Protein AF-A0A921T4Y9-F1 (afdb_monomer)

pLDDT: mean 83.62, std 7.25, range [37.38, 94.38]

Structure (mmCIF, N/CA/C/O backbone):
data_AF-A0A921T4Y9-F1
#
_entry.id   AF-A0A921T4Y9-F1
#
loop_
_atom_site.group_PDB
_atom_site.id
_atom_site.type_symbol
_atom_site.label_atom_id
_atom_site.label_alt_id
_atom_site.label_comp_id
_atom_site.label_asym_id
_atom_site.label_entity_id
_atom_site.label_seq_id
_atom_site.pdbx_PDB_ins_code
_atom_site.Cartn_x
_atom_site.Cartn_y
_atom_site.Cartn_z
_atom_site.occupancy
_atom_site.B_iso_or_equiv
_atom_site.auth_seq_id
_atom_site.auth_comp_id
_atom_site.auth_asym_id
_atom_site.auth_atom_id
_atom_site.pdbx_PDB_model_num
ATOM 1 N N . THR A 1 1 ? 103.748 27.413 -26.934 1.00 37.38 1 THR A N 1
ATOM 2 C CA . THR A 1 1 ? 105.148 27.188 -27.364 1.00 37.38 1 THR A CA 1
ATOM 3 C C . THR A 1 1 ? 105.313 27.757 -28.757 1.00 37.38 1 THR A C 1
ATOM 5 O O . THR A 1 1 ? 104.681 27.280 -29.688 1.00 37.38 1 THR A O 1
ATOM 8 N N . GLN A 1 2 ? 106.050 28.863 -28.865 1.00 42.03 2 GLN A N 1
ATOM 9 C CA . GLN A 1 2 ? 106.231 29.633 -30.097 1.00 42.03 2 GLN A CA 1
ATOM 10 C C . GLN A 1 2 ? 107.057 28.828 -31.108 1.00 42.03 2 GLN A C 1
ATOM 12 O O . GLN A 1 2 ? 108.259 28.661 -30.928 1.00 42.03 2 GLN A O 1
ATOM 17 N N . ALA A 1 3 ? 106.424 28.347 -32.178 1.00 48.09 3 ALA A N 1
ATOM 18 C CA . ALA A 1 3 ? 107.144 28.075 -33.412 1.00 48.09 3 ALA A CA 1
ATOM 19 C C . ALA A 1 3 ? 107.492 29.447 -34.002 1.00 48.09 3 ALA A C 1
ATOM 21 O O . ALA A 1 3 ? 106.635 30.115 -34.577 1.00 48.09 3 ALA A O 1
ATOM 22 N N . THR A 1 4 ? 108.711 29.921 -33.754 1.00 61.19 4 THR A N 1
ATOM 23 C CA . THR A 1 4 ? 109.244 31.125 -34.395 1.00 61.19 4 THR A CA 1
ATOM 24 C C . THR A 1 4 ? 109.159 30.922 -35.899 1.00 61.19 4 THR A C 1
ATOM 26 O O . THR A 1 4 ? 109.806 30.017 -36.432 1.00 61.19 4 THR A O 1
ATOM 29 N N . MET A 1 5 ? 108.312 31.709 -36.564 1.00 66.50 5 MET A N 1
ATOM 30 C CA . MET A 1 5 ? 108.231 31.672 -38.017 1.00 66.50 5 MET A CA 1
ATOM 31 C C . MET A 1 5 ? 109.591 32.035 -38.614 1.00 66.50 5 MET A C 1
ATOM 33 O O . MET A 1 5 ? 110.355 32.805 -38.029 1.00 66.50 5 MET A O 1
ATOM 37 N N . SER A 1 6 ? 109.909 31.417 -39.747 1.00 69.50 6 SER A N 1
ATOM 38 C CA . SER A 1 6 ? 111.203 31.550 -40.408 1.00 69.50 6 SER A CA 1
ATOM 39 C C . SER A 1 6 ? 111.480 33.006 -40.788 1.00 69.50 6 SER A C 1
ATOM 41 O O . SER A 1 6 ? 110.565 33.739 -41.151 1.00 69.50 6 SER A O 1
ATOM 43 N N . THR A 1 7 ? 112.744 33.432 -40.750 1.00 67.94 7 THR A N 1
ATOM 44 C CA . THR A 1 7 ? 113.167 34.739 -41.286 1.00 67.94 7 THR A CA 1
ATOM 45 C C . THR A 1 7 ? 113.429 34.701 -42.795 1.00 67.94 7 THR A C 1
ATOM 47 O O . THR A 1 7 ? 113.683 35.742 -43.392 1.00 67.94 7 THR A O 1
ATOM 50 N N . ASP A 1 8 ? 113.394 33.515 -43.416 1.00 76.44 8 ASP A N 1
ATOM 51 C CA . ASP A 1 8 ? 113.460 33.349 -44.872 1.00 76.44 8 ASP A CA 1
ATOM 52 C C . ASP A 1 8 ? 112.115 33.757 -45.507 1.00 76.44 8 ASP A C 1
ATOM 54 O O . ASP A 1 8 ? 111.099 33.131 -45.182 1.00 76.44 8 ASP A O 1
ATOM 58 N N . PRO A 1 9 ? 112.081 34.748 -46.424 1.00 72.94 9 PRO A N 1
ATOM 59 C CA . PRO A 1 9 ? 110.849 35.244 -47.036 1.00 72.94 9 PRO A CA 1
ATOM 60 C C . PRO A 1 9 ? 109.980 34.165 -47.693 1.00 72.94 9 PRO A C 1
ATOM 62 O O . PRO A 1 9 ? 108.755 34.220 -47.580 1.00 72.94 9 PRO A O 1
ATOM 65 N N . LEU A 1 10 ? 110.579 33.164 -48.351 1.00 74.38 10 LEU A N 1
ATOM 66 C CA . LEU A 1 10 ? 109.823 32.145 -49.089 1.00 74.38 10 LEU A CA 1
ATOM 67 C C . LEU A 1 10 ? 109.179 31.129 -48.136 1.00 74.38 10 LEU A C 1
ATOM 69 O O . LEU A 1 10 ? 108.018 30.746 -48.297 1.00 74.38 10 LEU A O 1
ATOM 73 N N . VAL A 1 11 ? 109.926 30.727 -47.104 1.00 77.56 11 VAL A N 1
ATOM 74 C CA . VAL A 1 11 ? 109.445 29.809 -46.061 1.00 77.56 11 VAL A CA 1
ATOM 75 C C . VAL A 1 11 ? 108.420 30.505 -45.165 1.00 77.56 11 VAL A C 1
ATOM 77 O O . VAL A 1 11 ? 107.400 29.907 -44.822 1.00 77.56 11 VAL A O 1
ATOM 80 N N . LEU A 1 12 ? 108.643 31.782 -44.840 1.00 78.94 12 LEU A N 1
ATOM 81 C CA . LEU A 1 12 ? 107.712 32.616 -44.084 1.00 78.94 12 LEU A CA 1
ATOM 82 C C . LEU A 1 12 ? 106.385 32.785 -44.829 1.00 78.94 12 LEU A C 1
ATOM 84 O O . LEU A 1 12 ? 105.329 32.623 -44.218 1.00 78.94 12 LEU A O 1
ATOM 88 N N . LYS A 1 13 ? 106.420 33.024 -46.150 1.00 81.50 13 LYS A N 1
ATOM 89 C CA . LYS A 1 13 ? 105.217 33.081 -46.996 1.00 81.50 13 LYS A CA 1
ATOM 90 C C . LYS A 1 13 ? 104.385 31.801 -46.856 1.00 81.50 13 LYS A C 1
ATOM 92 O O . LYS A 1 13 ? 103.186 31.873 -46.594 1.00 81.50 13 LYS A O 1
ATOM 97 N N . GLN A 1 14 ? 105.015 30.630 -46.961 1.00 79.94 14 GLN A N 1
ATOM 98 C CA . GLN A 1 14 ? 104.322 29.340 -46.869 1.00 79.94 14 GLN A CA 1
ATOM 99 C C . GLN A 1 14 ? 103.793 29.036 -45.456 1.00 79.94 14 GLN A C 1
ATOM 101 O O . GLN A 1 14 ? 102.696 28.489 -45.300 1.00 79.94 14 GLN A O 1
ATOM 106 N N . GLN A 1 15 ? 104.542 29.411 -44.417 1.00 81.75 15 GLN A N 1
ATOM 107 C CA . GLN A 1 15 ? 104.103 29.285 -43.025 1.00 81.75 15 GLN A CA 1
ATOM 108 C C . GLN A 1 15 ? 102.906 30.196 -42.725 1.00 81.75 15 GLN A C 1
ATOM 110 O O . GLN A 1 15 ? 101.972 29.760 -42.052 1.00 81.75 15 GLN A O 1
ATOM 115 N N . LEU A 1 16 ? 102.886 31.413 -43.279 1.00 81.31 16 LEU A N 1
ATOM 116 C CA . LEU A 1 16 ? 101.757 32.335 -43.171 1.00 81.31 16 LEU A CA 1
ATOM 117 C C . LEU A 1 16 ? 100.520 31.805 -43.911 1.00 81.31 16 LEU A C 1
ATOM 119 O O . LEU A 1 16 ? 99.431 31.826 -43.346 1.00 81.31 16 LEU A O 1
ATOM 123 N N . ILE A 1 17 ? 100.684 31.269 -45.130 1.00 83.56 17 ILE A N 1
ATOM 124 C CA . ILE A 1 17 ? 99.601 30.599 -45.875 1.00 83.56 17 ILE A CA 1
ATOM 125 C C . ILE A 1 17 ? 99.000 29.475 -45.025 1.00 83.56 17 ILE A C 1
ATOM 127 O O . ILE A 1 17 ? 97.787 29.404 -44.870 1.00 83.56 17 ILE A O 1
ATOM 131 N N . THR A 1 18 ? 99.843 28.638 -44.417 1.00 84.12 18 THR A N 1
ATOM 132 C CA . THR A 1 18 ? 99.394 27.510 -43.583 1.00 84.12 18 THR A CA 1
ATOM 133 C C . THR A 1 18 ? 98.674 27.983 -42.317 1.00 84.12 18 THR A C 1
ATOM 135 O O . THR A 1 18 ? 97.623 27.444 -41.970 1.00 84.12 18 THR A O 1
ATOM 138 N N . LEU A 1 19 ? 99.204 29.013 -41.645 1.00 83.56 19 LEU A N 1
ATOM 139 C CA . LEU A 1 19 ? 98.582 29.619 -40.466 1.00 83.56 19 LEU A CA 1
ATOM 140 C C . LEU A 1 19 ? 97.202 30.184 -40.811 1.00 83.56 19 LEU A C 1
ATOM 142 O O . LEU A 1 19 ? 96.229 29.838 -40.151 1.00 83.56 19 LEU A O 1
ATOM 146 N N . VAL A 1 20 ? 97.111 31.006 -41.860 1.00 84.56 20 VAL A N 1
ATOM 147 C CA . VAL A 1 20 ? 95.857 31.633 -42.298 1.00 84.56 20 VAL A CA 1
ATOM 148 C C . VAL A 1 20 ? 94.861 30.580 -42.781 1.00 84.56 20 VAL A C 1
ATOM 150 O O . VAL A 1 20 ? 93.696 30.646 -42.399 1.00 84.56 20 VAL A O 1
ATOM 153 N N . HIS A 1 21 ? 95.292 29.573 -43.546 1.00 86.75 21 HIS A N 1
ATOM 154 C CA . HIS A 1 21 ? 94.444 28.461 -43.986 1.00 86.75 21 HIS A CA 1
ATOM 155 C C . HIS A 1 21 ? 93.819 27.710 -42.797 1.00 86.75 21 HIS A C 1
ATOM 157 O O . HIS A 1 21 ? 92.619 27.437 -42.814 1.00 86.75 21 HIS A O 1
ATOM 163 N N . GLY A 1 22 ? 94.599 27.454 -41.741 1.00 84.75 22 GLY A N 1
ATOM 164 C CA . GLY A 1 22 ? 94.156 26.750 -40.534 1.00 84.75 22 GLY A CA 1
ATOM 165 C C . GLY A 1 22 ? 93.279 27.560 -39.570 1.00 84.75 22 GLY A C 1
ATOM 166 O O . GLY A 1 22 ? 92.729 26.977 -38.635 1.00 84.75 22 GLY A O 1
ATOM 167 N N . LEU A 1 23 ? 93.126 28.875 -39.767 1.00 88.56 23 LEU A N 1
ATOM 168 C CA . LEU A 1 23 ? 92.219 29.680 -38.946 1.00 88.56 23 LEU A CA 1
ATOM 169 C C . LEU A 1 23 ? 90.751 29.327 -39.227 1.00 88.56 23 LEU A C 1
ATOM 171 O O . LEU A 1 23 ? 90.314 29.296 -40.379 1.00 88.56 23 LEU A O 1
ATOM 175 N N . THR A 1 24 ? 89.997 29.124 -38.148 1.00 89.19 24 THR A N 1
ATOM 176 C CA . THR A 1 24 ? 88.556 28.828 -38.128 1.00 89.19 24 THR A CA 1
ATOM 177 C C . THR A 1 24 ? 87.857 29.733 -37.121 1.00 89.19 24 THR A C 1
ATOM 179 O O . THR A 1 24 ? 88.506 30.339 -36.266 1.00 89.19 24 THR A O 1
ATOM 182 N N . GLU A 1 25 ? 86.529 29.811 -37.166 1.00 89.06 25 GLU A N 1
ATOM 183 C CA . GLU A 1 25 ? 85.727 30.645 -36.260 1.00 89.06 25 GLU A CA 1
ATOM 184 C C . GLU A 1 25 ? 85.871 30.258 -34.786 1.00 89.06 25 GLU A C 1
ATOM 186 O O . GLU A 1 25 ? 85.435 31.017 -33.922 1.00 89.06 25 GLU A O 1
ATOM 191 N N . LEU A 1 26 ? 86.489 29.106 -34.491 1.00 87.88 26 LEU A N 1
ATOM 192 C CA . LEU A 1 26 ? 86.804 28.607 -33.151 1.00 87.88 26 LEU A CA 1
ATOM 193 C C . LEU A 1 26 ? 88.276 28.783 -32.749 1.00 87.88 26 LEU A C 1
ATOM 195 O O . LEU A 1 26 ? 88.627 28.496 -31.602 1.00 87.88 26 LEU A O 1
ATOM 199 N N . SER A 1 27 ? 89.127 29.315 -33.630 1.00 88.00 27 SER A N 1
ATOM 200 C CA . SER A 1 27 ? 90.552 29.512 -33.351 1.00 88.00 27 SER A CA 1
ATOM 201 C C . SER A 1 27 ? 90.791 30.342 -32.074 1.00 88.00 27 SER A C 1
ATOM 203 O O . SER A 1 27 ? 90.010 31.253 -31.771 1.00 88.00 27 SER A O 1
ATOM 205 N N . PRO A 1 28 ? 91.848 30.030 -31.297 1.00 87.00 28 PRO A N 1
ATOM 206 C CA . PRO A 1 28 ? 92.189 30.750 -30.072 1.00 87.00 28 PRO A CA 1
ATOM 207 C C . PRO A 1 28 ? 92.791 32.129 -30.374 1.00 87.00 28 PRO A C 1
ATOM 209 O O . PRO A 1 28 ? 93.458 32.320 -31.396 1.00 87.00 28 PRO A O 1
ATOM 212 N N . ARG A 1 29 ? 92.628 33.080 -29.439 1.00 87.25 29 ARG A N 1
ATOM 213 C CA . ARG A 1 29 ? 93.084 34.479 -29.581 1.00 87.25 29 ARG A CA 1
ATOM 214 C C . ARG A 1 29 ? 94.548 34.603 -29.981 1.00 87.25 29 ARG A C 1
ATOM 216 O O . ARG A 1 29 ? 94.907 35.498 -30.741 1.00 87.25 29 ARG A O 1
ATOM 223 N N . GLU A 1 30 ? 95.382 33.707 -29.473 1.00 85.75 30 GLU A N 1
ATOM 224 C CA . GLU A 1 30 ? 96.824 33.679 -29.707 1.00 85.75 30 GLU A CA 1
ATOM 225 C C . GLU A 1 30 ? 97.159 33.478 -31.191 1.00 85.75 30 GLU A C 1
ATOM 227 O O . GLU A 1 30 ? 97.991 34.203 -31.730 1.00 85.75 30 GLU A O 1
ATOM 232 N N . GLN A 1 31 ? 96.473 32.556 -31.880 1.00 85.12 31 GLN A N 1
ATOM 233 C CA . GLN A 1 31 ? 96.689 32.293 -33.310 1.00 85.12 31 GLN A CA 1
ATOM 234 C C . GLN A 1 31 ? 96.159 33.431 -34.188 1.00 85.12 31 GLN A C 1
ATOM 236 O O . GLN A 1 31 ? 96.791 33.789 -35.179 1.00 85.12 31 GLN A O 1
ATOM 241 N N . ILE A 1 32 ? 95.033 34.032 -33.794 1.00 87.25 32 ILE A N 1
ATOM 242 C CA . ILE A 1 32 ? 94.419 35.170 -34.492 1.00 87.25 32 ILE A CA 1
ATOM 243 C C . ILE A 1 32 ? 95.323 36.399 -34.382 1.00 87.25 32 ILE A C 1
ATOM 245 O O . ILE A 1 32 ? 95.659 37.017 -35.387 1.00 87.25 32 ILE A O 1
ATOM 249 N N . THR A 1 33 ? 95.785 36.711 -33.169 1.00 83.88 33 THR A N 1
ATOM 250 C CA . THR A 1 33 ? 96.667 37.858 -32.906 1.00 83.88 33 THR A CA 1
ATOM 251 C C . THR A 1 33 ? 98.018 37.677 -33.593 1.00 83.88 33 THR A C 1
ATOM 253 O O . THR A 1 33 ? 98.568 38.644 -34.112 1.00 83.88 33 THR A O 1
ATOM 256 N N . LEU A 1 34 ? 98.535 36.443 -33.645 1.00 83.25 34 LEU A N 1
ATOM 257 C CA . LEU A 1 34 ? 99.741 36.120 -34.403 1.00 83.25 34 LEU A CA 1
ATOM 258 C C . LEU A 1 34 ? 99.541 36.364 -35.906 1.00 83.25 34 LEU A C 1
ATOM 260 O O . LEU A 1 34 ? 100.365 37.023 -36.526 1.00 83.25 34 LEU A O 1
ATOM 264 N N . ALA A 1 35 ? 98.443 35.890 -36.498 1.00 80.44 35 ALA A N 1
ATOM 265 C CA . ALA A 1 35 ? 98.163 36.142 -37.912 1.00 80.44 35 ALA A CA 1
ATOM 266 C C . ALA A 1 35 ? 97.967 37.642 -38.201 1.00 80.44 35 ALA A C 1
ATOM 268 O O . ALA A 1 35 ? 98.450 38.158 -39.207 1.00 80.44 35 ALA A O 1
ATOM 269 N N . GLN A 1 36 ? 97.315 38.366 -37.290 1.00 82.62 36 GLN A N 1
ATOM 270 C CA . GLN A 1 36 ? 97.034 39.790 -37.437 1.00 82.62 36 GLN A CA 1
ATOM 271 C C . GLN A 1 36 ? 98.273 40.670 -37.247 1.00 82.62 36 GLN A C 1
ATOM 273 O O . GLN A 1 36 ? 98.422 41.668 -37.955 1.00 82.62 36 GLN A O 1
ATOM 278 N N . SER A 1 37 ? 99.202 40.299 -36.361 1.00 81.25 37 SER A N 1
ATOM 279 C CA . SER A 1 37 ? 100.464 41.025 -36.203 1.00 81.25 37 SER A CA 1
ATOM 280 C C . SER A 1 37 ? 101.315 40.944 -37.471 1.00 81.25 37 SER A C 1
ATOM 282 O O . SER A 1 37 ? 101.847 41.966 -37.889 1.00 81.25 37 SER A O 1
ATOM 284 N N . TYR A 1 38 ? 101.356 39.798 -38.160 1.00 75.69 38 TYR A N 1
ATOM 285 C CA . TYR A 1 38 ? 102.043 39.678 -39.453 1.00 75.69 38 TYR A CA 1
ATOM 286 C C . TYR A 1 38 ? 101.343 40.423 -40.596 1.00 75.69 38 TYR A C 1
ATOM 288 O O . TYR A 1 38 ? 102.013 40.858 -41.527 1.00 75.69 38 TYR A O 1
ATOM 296 N N . ILE A 1 39 ? 100.025 40.627 -40.511 1.00 74.12 39 ILE A N 1
ATOM 297 C CA . ILE A 1 39 ? 99.275 41.462 -41.462 1.00 74.12 39 ILE A CA 1
ATOM 298 C C . ILE A 1 39 ? 99.507 42.962 -41.231 1.00 74.12 39 ILE A C 1
ATOM 300 O O . ILE A 1 39 ? 99.452 43.739 -42.183 1.00 74.12 39 ILE A O 1
ATOM 304 N N . THR A 1 40 ? 99.755 43.369 -39.983 1.00 67.25 40 THR A N 1
ATOM 305 C CA . THR A 1 40 ? 99.823 44.786 -39.582 1.00 67.25 40 THR A CA 1
ATOM 306 C C . THR A 1 40 ? 101.259 45.315 -39.482 1.00 67.25 40 THR A C 1
ATOM 308 O O . THR A 1 40 ? 101.482 46.496 -39.725 1.00 67.25 40 THR A O 1
ATOM 311 N N . ALA A 1 41 ? 102.233 44.472 -39.118 1.00 60.09 41 ALA A N 1
ATOM 312 C CA . ALA A 1 41 ? 103.605 44.888 -38.806 1.00 60.09 41 ALA A CA 1
ATOM 313 C C . ALA A 1 41 ? 104.618 44.716 -39.953 1.00 60.09 41 ALA A C 1
ATOM 315 O O . ALA A 1 41 ? 105.689 45.307 -39.875 1.00 60.09 41 ALA A O 1
ATOM 316 N N . ASN A 1 42 ? 104.311 43.951 -41.006 1.00 56.22 42 ASN A N 1
ATOM 317 C CA . ASN A 1 42 ? 105.223 43.720 -42.130 1.00 56.22 42 ASN A CA 1
ATOM 318 C C . ASN A 1 42 ? 104.532 44.028 -43.455 1.00 56.22 42 ASN A C 1
ATOM 320 O O . ASN A 1 42 ? 103.401 43.605 -43.683 1.00 56.22 42 ASN A O 1
ATOM 324 N N . GLU A 1 43 ? 105.237 44.730 -44.337 1.00 59.09 43 GLU A N 1
ATOM 325 C CA . GLU A 1 43 ? 104.856 45.013 -45.720 1.00 59.09 43 GLU A CA 1
ATOM 326 C C . GLU A 1 43 ? 104.629 43.688 -46.476 1.00 59.09 43 GLU A C 1
ATOM 328 O O . GLU A 1 43 ? 105.528 43.206 -47.154 1.00 59.09 43 GLU A O 1
ATOM 333 N N . LEU A 1 44 ? 103.459 43.045 -46.341 1.00 66.25 44 LEU A N 1
ATOM 334 C CA . LEU A 1 44 ? 103.155 41.734 -46.946 1.00 66.25 44 LEU A CA 1
ATOM 335 C C . LEU A 1 44 ? 103.393 41.713 -48.471 1.00 66.25 44 LEU A C 1
ATOM 337 O O . LEU A 1 44 ? 103.664 40.656 -49.043 1.00 66.25 44 LEU A O 1
ATOM 341 N N . ASP A 1 45 ? 103.353 42.886 -49.103 1.00 63.59 45 ASP A N 1
ATOM 342 C CA . ASP A 1 45 ? 103.714 43.122 -50.502 1.00 63.59 45 ASP A CA 1
ATOM 343 C C . ASP A 1 45 ? 105.176 42.720 -50.806 1.00 63.59 45 ASP A C 1
ATOM 345 O O . ASP A 1 45 ? 105.475 42.192 -51.877 1.00 63.59 45 ASP A O 1
ATOM 349 N N . THR A 1 46 ? 106.090 42.881 -49.841 1.00 66.88 46 THR A N 1
ATOM 350 C CA . THR A 1 46 ? 107.517 42.513 -49.951 1.00 66.88 46 THR A CA 1
ATOM 351 C C . THR A 1 46 ? 107.778 41.008 -49.863 1.00 66.88 46 THR A C 1
ATOM 353 O O . THR A 1 46 ? 108.835 40.547 -50.288 1.00 66.88 46 THR A O 1
ATOM 356 N N . LEU A 1 47 ? 106.808 40.221 -49.377 1.00 70.44 47 LEU A N 1
ATOM 357 C CA . LEU A 1 47 ? 106.865 38.751 -49.340 1.00 70.44 47 LEU A CA 1
ATOM 358 C C . LEU A 1 47 ? 106.346 38.108 -50.640 1.00 70.44 47 LEU A C 1
ATOM 360 O O . LEU A 1 47 ? 106.259 36.883 -50.739 1.00 70.44 47 LEU A O 1
ATOM 364 N N . GLY A 1 48 ? 105.993 38.919 -51.643 1.00 74.00 48 GLY A N 1
ATOM 365 C CA . GLY A 1 48 ? 105.566 38.455 -52.961 1.00 74.00 48 GLY A CA 1
ATOM 366 C C . GLY A 1 48 ? 104.147 37.884 -52.999 1.00 74.00 48 GLY A C 1
ATOM 367 O O . GLY A 1 48 ? 103.877 37.002 -53.817 1.00 74.00 48 GLY A O 1
ATOM 368 N N . PHE A 1 49 ? 103.250 38.316 -52.105 1.00 81.62 49 PHE A N 1
ATOM 369 C CA . PHE A 1 49 ? 101.813 38.050 -52.232 1.00 81.62 49 PHE A CA 1
ATOM 370 C C . PHE A 1 49 ? 101.182 38.966 -53.289 1.00 81.62 49 PHE A C 1
ATOM 372 O O . PHE A 1 49 ? 101.528 40.139 -53.399 1.00 81.62 49 PHE A O 1
ATOM 379 N N . THR A 1 50 ? 100.232 38.445 -54.063 1.00 83.00 50 THR A N 1
ATOM 380 C CA . THR A 1 50 ? 99.461 39.254 -55.017 1.00 83.00 50 THR A CA 1
ATOM 381 C C . THR A 1 50 ? 98.395 40.082 -54.299 1.00 83.00 50 THR A C 1
ATOM 383 O O . THR A 1 50 ? 97.918 39.716 -53.224 1.00 83.00 50 THR A O 1
ATOM 386 N N . SER A 1 51 ? 97.933 41.170 -54.921 1.00 78.81 51 SER A N 1
ATOM 387 C CA . SER A 1 51 ? 96.862 42.004 -54.352 1.00 78.81 51 SER A CA 1
ATOM 388 C C . SER A 1 51 ? 95.568 41.218 -54.077 1.00 78.81 51 SER A C 1
ATOM 390 O O . SER A 1 51 ? 94.851 41.525 -53.124 1.00 78.81 51 SER A O 1
ATOM 392 N N . GLN A 1 52 ? 95.281 40.175 -54.867 1.00 79.44 52 GLN A N 1
ATOM 393 C CA . GLN A 1 52 ? 94.128 39.292 -54.656 1.00 79.44 52 GLN A CA 1
ATOM 394 C C . GLN A 1 52 ? 94.328 38.354 -53.453 1.00 79.44 52 GLN A C 1
ATOM 396 O O . GLN A 1 52 ? 93.417 38.216 -52.639 1.00 79.44 52 GLN A O 1
ATOM 401 N N . GLU A 1 53 ? 95.528 37.783 -53.279 1.00 85.44 53 GLU A N 1
ATOM 402 C CA . GLU A 1 53 ? 95.875 36.972 -52.096 1.00 85.44 53 GLU A CA 1
ATOM 403 C C . GLU A 1 53 ? 95.765 37.799 -50.808 1.00 85.44 53 GLU A C 1
ATOM 405 O O . GLU A 1 53 ? 95.153 37.369 -49.833 1.00 85.44 53 GLU A O 1
ATOM 410 N N . LEU A 1 54 ? 96.289 39.028 -50.817 1.00 83.88 54 LEU A N 1
ATOM 411 C CA . LEU A 1 54 ? 96.247 39.925 -49.660 1.00 83.88 54 LEU A CA 1
ATOM 412 C C . LEU A 1 54 ? 94.829 40.321 -49.263 1.00 83.88 54 LEU A C 1
ATOM 414 O O . LEU A 1 54 ? 94.544 40.451 -48.073 1.00 83.88 54 LEU A O 1
ATOM 418 N N . THR A 1 55 ? 93.945 40.499 -50.245 1.00 86.31 55 THR A N 1
ATOM 419 C CA . THR A 1 55 ? 92.537 40.830 -50.002 1.00 86.31 55 THR A CA 1
ATOM 420 C C . THR A 1 55 ? 91.840 39.694 -49.252 1.00 86.31 55 THR A C 1
ATOM 422 O O . THR A 1 55 ? 91.207 39.941 -48.228 1.00 86.31 55 THR A O 1
ATOM 425 N N . ILE A 1 56 ? 92.025 38.445 -49.692 1.00 87.12 56 ILE A N 1
ATOM 426 C CA . ILE A 1 56 ? 91.427 37.265 -49.044 1.00 87.12 56 ILE A CA 1
ATOM 427 C C . ILE A 1 56 ? 92.046 37.003 -47.670 1.00 87.12 56 ILE A C 1
ATOM 429 O O . ILE A 1 56 ? 91.315 36.733 -46.719 1.00 87.12 56 ILE A O 1
ATOM 433 N N . ILE A 1 57 ? 93.370 37.129 -47.527 1.00 87.06 57 ILE A N 1
ATOM 434 C CA . ILE A 1 57 ? 94.060 36.942 -46.242 1.00 87.06 57 ILE A CA 1
ATOM 435 C C . ILE A 1 57 ? 93.559 37.960 -45.210 1.00 87.06 57 ILE A C 1
ATOM 437 O O . ILE A 1 57 ? 93.167 37.572 -44.109 1.00 87.06 57 ILE A O 1
ATOM 441 N N . LYS A 1 58 ? 93.533 39.255 -45.561 1.00 86.81 58 LYS A N 1
ATOM 442 C CA . LYS A 1 58 ? 93.050 40.318 -44.664 1.00 86.81 58 LYS A CA 1
ATOM 443 C C . LYS A 1 58 ? 91.587 40.099 -44.294 1.00 86.81 58 LYS A C 1
ATOM 445 O O . LYS A 1 58 ? 91.254 40.152 -43.115 1.00 86.81 58 LYS A O 1
ATOM 450 N N . ALA A 1 59 ? 90.739 39.793 -45.276 1.00 87.88 59 ALA A N 1
ATOM 451 C CA . ALA A 1 59 ? 89.324 39.539 -45.043 1.00 87.88 59 ALA A CA 1
ATOM 452 C C . ALA A 1 59 ? 89.094 38.333 -44.117 1.00 87.88 59 ALA A C 1
ATOM 454 O O . ALA A 1 59 ? 88.297 38.432 -43.188 1.00 87.88 59 ALA A O 1
ATOM 455 N N . LYS A 1 60 ? 89.840 37.234 -44.305 1.00 89.88 60 LYS A N 1
ATOM 456 C CA . LYS A 1 60 ? 89.733 36.040 -43.458 1.00 89.88 60 LYS A CA 1
ATOM 457 C C . LYS A 1 60 ? 90.155 36.320 -42.024 1.00 89.88 60 LYS A C 1
ATOM 459 O O . LYS A 1 60 ? 89.444 35.943 -41.101 1.00 89.88 60 LYS A O 1
ATOM 464 N N . VAL A 1 61 ? 91.296 36.973 -41.810 1.00 87.88 61 VAL A N 1
ATOM 465 C CA . VAL A 1 61 ? 91.763 37.241 -40.441 1.00 87.88 61 VAL A CA 1
ATOM 466 C C . VAL A 1 61 ? 90.833 38.213 -39.713 1.00 87.88 61 VAL A C 1
ATOM 468 O O . VAL A 1 61 ? 90.540 37.978 -38.543 1.00 87.88 61 VAL A O 1
ATOM 471 N N . THR A 1 62 ? 90.301 39.232 -40.398 1.00 89.69 62 THR A N 1
ATOM 472 C CA . THR A 1 62 ? 89.271 40.121 -39.833 1.00 89.69 62 THR A CA 1
ATOM 473 C C . THR A 1 62 ? 88.007 39.344 -39.463 1.00 89.69 62 THR A C 1
ATOM 475 O O . THR A 1 62 ? 87.590 39.394 -38.311 1.00 89.69 62 THR A O 1
ATOM 478 N N . TYR A 1 63 ? 87.474 38.533 -40.382 1.00 91.62 63 TYR A N 1
ATOM 479 C CA . TYR A 1 63 ? 86.307 37.677 -40.147 1.00 91.62 63 TYR A CA 1
ATOM 480 C C . TYR A 1 63 ? 86.478 36.768 -38.917 1.00 91.62 63 TYR A C 1
ATOM 482 O O . TYR A 1 63 ? 85.610 36.707 -38.047 1.00 91.62 63 TYR A O 1
ATOM 490 N N . ILE A 1 64 ? 87.629 36.100 -38.796 1.00 90.88 64 ILE A N 1
ATOM 491 C CA . ILE A 1 64 ? 87.921 35.223 -37.654 1.00 90.88 64 ILE A CA 1
ATOM 492 C C . ILE A 1 64 ? 88.085 36.015 -36.346 1.00 90.88 64 ILE A C 1
ATOM 494 O O . ILE A 1 64 ? 87.682 35.540 -35.281 1.00 90.88 64 ILE A O 1
ATOM 498 N N . ASN A 1 65 ? 88.653 37.221 -36.400 1.00 90.06 65 ASN A N 1
ATOM 499 C CA . ASN A 1 65 ? 88.778 38.094 -35.236 1.00 90.06 65 ASN A CA 1
ATOM 500 C C . ASN A 1 65 ? 87.413 38.597 -34.737 1.00 90.06 65 ASN A C 1
ATOM 502 O O . ASN A 1 65 ? 87.188 38.616 -33.527 1.00 90.06 65 ASN A O 1
ATOM 506 N N . ASP A 1 66 ? 86.496 38.939 -35.638 1.00 91.44 66 ASP A N 1
ATOM 507 C CA . ASP A 1 66 ? 85.141 39.364 -35.274 1.00 91.44 66 ASP A CA 1
ATOM 508 C C . ASP A 1 66 ? 84.361 38.205 -34.636 1.00 91.44 66 ASP A C 1
ATOM 510 O O . ASP A 1 66 ? 83.797 38.360 -33.553 1.00 91.44 66 ASP A O 1
ATOM 514 N N . TYR A 1 67 ? 84.468 36.996 -35.202 1.00 91.38 67 TYR A N 1
ATOM 515 C CA . TYR A 1 67 ? 83.925 35.772 -34.598 1.00 91.38 67 TYR A CA 1
ATOM 516 C C . TYR A 1 67 ? 84.474 35.457 -33.211 1.00 91.38 67 TYR A C 1
ATOM 518 O O . TYR A 1 67 ? 83.758 34.881 -32.395 1.00 91.38 67 TYR A O 1
ATOM 526 N N . PHE A 1 68 ? 85.723 35.820 -32.919 1.00 90.69 68 PHE A N 1
ATOM 527 C CA . PHE A 1 68 ? 86.262 35.708 -31.568 1.00 90.69 68 PHE A CA 1
ATOM 528 C C . PHE A 1 68 ? 85.568 36.686 -30.608 1.00 90.69 68 PHE A C 1
ATOM 530 O O . PHE A 1 68 ? 85.174 36.277 -29.518 1.00 90.69 68 PHE A O 1
ATOM 537 N N . ASN A 1 69 ? 85.379 37.943 -31.019 1.00 89.81 69 ASN A N 1
ATOM 538 C CA . ASN A 1 69 ? 84.758 38.977 -30.183 1.00 89.81 69 ASN A CA 1
ATOM 539 C C . ASN A 1 69 ? 83.281 38.673 -29.896 1.00 89.81 69 ASN A C 1
ATOM 541 O O . ASN A 1 69 ? 82.825 38.849 -28.766 1.00 89.81 69 ASN A O 1
ATOM 545 N N . TYR A 1 70 ? 82.553 38.130 -30.876 1.00 93.25 70 TYR A N 1
ATOM 546 C CA . TYR A 1 70 ? 81.157 37.743 -30.684 1.00 93.25 70 TYR A CA 1
ATOM 547 C C . TYR A 1 70 ? 80.973 36.689 -29.584 1.00 93.25 70 TYR A C 1
ATOM 549 O O . TYR A 1 70 ? 79.932 36.683 -28.936 1.00 93.25 70 TYR A O 1
ATOM 557 N N . ARG A 1 71 ? 81.963 35.829 -29.296 1.00 90.75 71 ARG A N 1
ATOM 558 C CA . ARG A 1 71 ? 81.828 34.788 -28.254 1.00 90.75 71 ARG A CA 1
ATOM 559 C C . ARG A 1 71 ? 81.544 35.376 -26.871 1.00 90.75 71 ARG A C 1
ATOM 561 O O . ARG A 1 71 ? 80.675 34.862 -26.173 1.00 90.75 71 ARG A O 1
ATOM 568 N N . ASP A 1 72 ? 82.227 36.457 -26.493 1.00 87.81 72 ASP A N 1
ATOM 569 C CA . ASP A 1 72 ? 82.047 37.100 -25.182 1.00 87.81 72 ASP A CA 1
ATOM 570 C C . ASP A 1 72 ? 80.656 37.740 -25.055 1.00 87.81 72 ASP A C 1
ATOM 572 O O . ASP A 1 72 ? 80.021 37.689 -23.997 1.00 87.81 72 ASP A O 1
ATOM 576 N N . GLU A 1 73 ? 80.156 38.328 -26.141 1.00 91.31 73 GLU A N 1
ATOM 577 C CA . GLU A 1 73 ? 78.813 38.911 -26.199 1.00 91.31 73 GLU A CA 1
ATOM 578 C C . GLU A 1 73 ? 77.728 37.828 -26.176 1.00 91.31 73 GLU A C 1
ATOM 580 O O . GLU A 1 73 ? 76.752 37.946 -25.432 1.00 91.31 73 GLU A O 1
ATOM 585 N N . ILE A 1 74 ? 77.945 36.717 -26.888 1.00 93.50 74 ILE A N 1
ATOM 586 C CA . ILE A 1 74 ? 77.061 35.548 -26.865 1.00 93.50 74 ILE A CA 1
ATOM 587 C C . ILE A 1 74 ? 77.017 34.922 -25.463 1.00 93.50 74 ILE A C 1
ATOM 589 O O . ILE A 1 74 ? 75.944 34.554 -24.990 1.00 93.50 74 ILE A O 1
ATOM 593 N N . GLN A 1 75 ? 78.139 34.833 -24.747 1.00 91.00 75 GLN A N 1
ATOM 594 C CA . GLN A 1 75 ? 78.144 34.305 -23.377 1.00 91.00 75 GLN A CA 1
ATOM 595 C C . GLN A 1 75 ? 77.351 35.193 -22.409 1.00 91.00 75 GLN A C 1
ATOM 597 O O . GLN A 1 75 ? 76.579 34.679 -21.596 1.00 91.00 75 GLN A O 1
ATOM 602 N N . LYS A 1 76 ? 77.486 36.523 -22.513 1.00 91.19 76 LYS A N 1
ATOM 603 C CA . LYS A 1 76 ? 76.677 37.475 -21.727 1.00 91.19 76 LYS A CA 1
ATOM 604 C C . LYS A 1 76 ? 75.190 37.343 -22.046 1.00 91.19 76 LYS A C 1
ATOM 606 O O . LYS A 1 76 ? 74.367 37.336 -21.130 1.00 91.19 76 LYS A O 1
ATOM 611 N N . LEU A 1 77 ? 74.853 37.174 -23.324 1.00 92.50 77 LEU A N 1
ATOM 612 C CA . LEU A 1 77 ? 73.491 36.882 -23.761 1.00 92.50 77 LEU A CA 1
ATOM 613 C C . LEU A 1 77 ? 72.981 35.572 -23.131 1.00 92.50 77 LEU A C 1
ATOM 615 O O . LEU A 1 77 ? 71.893 35.541 -22.559 1.00 92.50 77 LEU A O 1
ATOM 619 N N . GLY A 1 78 ? 73.791 34.510 -23.134 1.00 88.69 78 GLY A N 1
ATOM 620 C CA . GLY A 1 78 ? 73.470 33.229 -22.498 1.00 88.69 78 GLY A CA 1
ATOM 621 C C . GLY A 1 78 ? 73.172 33.337 -20.999 1.00 88.69 78 GLY A C 1
ATOM 622 O O . GLY A 1 78 ? 72.212 32.731 -20.519 1.00 88.69 78 GLY A O 1
ATOM 623 N N . GLN A 1 79 ? 73.916 34.170 -20.265 1.00 90.62 79 GLN A N 1
ATOM 624 C CA . GLN A 1 79 ? 73.670 34.426 -18.839 1.00 90.62 79 GLN A CA 1
ATOM 625 C C . GLN A 1 79 ? 72.320 35.106 -18.579 1.00 90.62 79 GLN A C 1
ATOM 627 O O . GLN A 1 79 ? 71.680 34.814 -17.570 1.00 90.62 79 GLN A O 1
ATOM 632 N N . LYS A 1 80 ? 71.856 35.970 -19.491 1.00 90.69 80 LYS A N 1
ATOM 633 C CA . LYS A 1 80 ? 70.523 36.591 -19.411 1.00 90.69 80 LYS A CA 1
ATOM 634 C C . LYS A 1 80 ? 69.392 35.639 -19.802 1.00 90.69 80 LYS A C 1
ATOM 636 O O . LYS A 1 80 ? 68.293 35.763 -19.271 1.00 90.69 80 LYS A O 1
ATOM 641 N N . ILE A 1 81 ? 69.654 34.674 -20.688 1.00 91.44 81 ILE A N 1
ATOM 642 C CA . ILE A 1 81 ? 68.679 33.641 -21.080 1.00 91.44 81 ILE A CA 1
ATOM 643 C C . ILE A 1 81 ? 68.468 32.619 -19.948 1.00 91.44 81 ILE A C 1
ATOM 645 O O . ILE A 1 81 ? 67.343 32.183 -19.715 1.00 91.44 81 ILE A O 1
ATOM 649 N N . ALA A 1 82 ? 69.531 32.242 -19.230 1.00 88.38 82 ALA A N 1
ATOM 650 C CA . ALA A 1 82 ? 69.512 31.183 -18.218 1.00 88.38 82 ALA A CA 1
ATOM 651 C C . ALA A 1 82 ? 68.401 31.281 -17.137 1.00 88.38 82 ALA A C 1
ATOM 653 O O . ALA A 1 82 ? 67.775 30.254 -16.866 1.00 88.38 82 ALA A O 1
ATOM 654 N N . PRO A 1 83 ? 68.107 32.448 -16.519 1.00 88.00 83 PRO A N 1
ATOM 655 C CA . PRO A 1 83 ? 67.069 32.555 -15.486 1.00 88.00 83 PRO A CA 1
ATOM 656 C C . PRO A 1 83 ? 65.630 32.527 -16.027 1.00 88.00 83 PRO A C 1
ATOM 658 O O . PRO A 1 83 ? 64.688 32.411 -15.242 1.00 88.00 83 PRO A O 1
ATOM 661 N N . LEU A 1 84 ? 65.429 32.613 -17.347 1.00 91.56 84 LEU A N 1
ATOM 662 C CA . LEU A 1 84 ? 64.108 32.670 -17.981 1.00 91.56 84 LEU A CA 1
ATOM 663 C C . LEU A 1 84 ? 63.499 31.269 -18.128 1.00 91.56 84 LEU A C 1
ATOM 665 O O . LEU A 1 84 ? 63.257 30.764 -19.225 1.00 91.56 84 LEU A O 1
ATOM 669 N N . LEU A 1 85 ? 63.285 30.608 -16.993 1.00 91.62 85 LEU A N 1
ATOM 670 C CA . LEU A 1 85 ? 62.639 29.302 -16.905 1.00 91.62 85 LEU A CA 1
ATOM 671 C C . LEU A 1 85 ? 61.115 29.458 -16.898 1.00 91.62 85 LEU A C 1
ATOM 673 O O . LEU A 1 85 ? 60.583 30.402 -16.320 1.00 91.62 85 LEU A O 1
ATOM 677 N N . PHE A 1 86 ? 60.384 28.481 -17.440 1.00 91.19 86 PHE A N 1
ATOM 678 C CA . PHE A 1 86 ? 58.913 28.480 -17.386 1.00 91.19 86 PHE A CA 1
ATOM 679 C C . PHE A 1 86 ? 58.337 28.365 -15.968 1.00 91.19 86 PHE A C 1
ATOM 681 O O . PHE A 1 86 ? 57.151 28.584 -15.778 1.00 91.19 86 PHE A O 1
ATOM 688 N N . THR A 1 87 ? 59.167 28.064 -14.971 1.00 89.62 87 THR A N 1
ATOM 689 C CA . THR A 1 87 ? 58.813 28.058 -13.543 1.00 89.62 87 THR A CA 1
ATOM 690 C C . THR A 1 87 ? 59.178 29.362 -12.831 1.00 89.62 87 THR A C 1
ATOM 692 O O . THR A 1 87 ? 59.074 29.445 -11.610 1.00 89.62 87 THR A O 1
ATOM 695 N N . HIS A 1 88 ? 59.677 30.369 -13.554 1.00 90.06 88 HIS A N 1
ATOM 696 C CA . HIS A 1 88 ? 60.020 31.654 -12.963 1.00 90.06 88 HIS A CA 1
ATOM 697 C C . HIS A 1 88 ? 58.747 32.341 -12.454 1.00 90.06 88 HIS A C 1
ATOM 699 O O . HIS A 1 88 ? 57.784 32.511 -13.204 1.00 90.06 88 HIS A O 1
ATOM 705 N N . SER A 1 89 ? 58.758 32.768 -11.189 1.00 88.81 89 SER A N 1
ATOM 706 C CA . SER A 1 89 ? 57.574 33.287 -10.491 1.00 88.81 89 SER A CA 1
ATOM 707 C C . SER A 1 89 ? 56.977 34.542 -11.129 1.00 88.81 89 SER A C 1
ATOM 709 O O . SER A 1 89 ? 55.802 34.838 -10.959 1.00 88.81 89 SER A O 1
ATOM 711 N N . ASN A 1 90 ? 57.772 35.266 -11.914 1.00 89.56 90 ASN A N 1
ATOM 712 C CA . ASN A 1 90 ? 57.288 36.349 -12.757 1.00 89.56 90 ASN A CA 1
ATOM 713 C C . ASN A 1 90 ? 58.005 36.373 -14.115 1.00 89.56 90 ASN A C 1
ATOM 715 O O . ASN A 1 90 ? 58.805 37.261 -14.405 1.00 89.56 90 ASN A O 1
ATOM 719 N N . LEU A 1 91 ? 57.817 35.315 -14.911 1.00 92.69 91 LEU A N 1
ATOM 720 C CA . LEU A 1 91 ? 58.521 35.140 -16.187 1.00 92.69 91 LEU A CA 1
ATOM 721 C C . LEU A 1 91 ? 58.256 36.273 -17.187 1.00 92.69 91 LEU A C 1
ATOM 723 O O . LEU A 1 91 ? 59.187 36.716 -17.850 1.00 92.69 91 LEU A O 1
ATOM 727 N N . VAL A 1 92 ? 57.004 36.727 -17.316 1.00 91.50 92 VAL A N 1
ATOM 728 C CA . VAL A 1 92 ? 56.627 37.745 -18.313 1.00 91.50 92 VAL A CA 1
ATOM 729 C C . VAL A 1 92 ? 57.338 39.067 -18.031 1.00 91.50 92 VAL A C 1
ATOM 731 O O . VAL A 1 92 ? 57.932 39.640 -18.949 1.00 91.50 92 VAL A O 1
ATOM 734 N N . ASP A 1 93 ? 57.349 39.520 -16.775 1.00 89.50 93 ASP A N 1
ATOM 735 C CA . ASP A 1 93 ? 58.028 40.764 -16.411 1.00 89.50 93 ASP A CA 1
ATOM 736 C C . ASP A 1 93 ? 59.561 40.586 -16.462 1.00 89.50 93 ASP A C 1
ATOM 738 O O . ASP A 1 93 ? 60.259 41.465 -16.969 1.00 89.50 93 ASP A O 1
ATOM 742 N N . ALA A 1 94 ? 60.101 39.434 -16.035 1.00 88.50 94 ALA A N 1
ATOM 743 C CA . ALA A 1 94 ? 61.539 39.133 -16.112 1.00 88.50 94 ALA A CA 1
ATOM 744 C C . ALA A 1 94 ? 62.062 39.085 -17.561 1.00 88.50 94 ALA A C 1
ATOM 746 O O . ALA A 1 94 ? 63.104 39.661 -17.867 1.00 88.50 94 ALA A O 1
ATOM 747 N N . TYR A 1 95 ? 61.319 38.458 -18.476 1.00 92.06 95 TYR A N 1
ATOM 748 C CA . TYR A 1 95 ? 61.641 38.439 -19.903 1.00 92.06 95 TYR A CA 1
ATOM 749 C C . TYR A 1 95 ? 61.598 39.855 -20.490 1.00 92.06 95 TYR A C 1
ATOM 751 O O . TYR A 1 95 ? 62.559 40.287 -21.124 1.00 92.06 95 TYR A O 1
ATOM 759 N N . THR A 1 96 ? 60.522 40.602 -20.220 1.00 86.88 96 THR A N 1
ATOM 760 C CA . THR A 1 96 ? 60.312 41.948 -20.780 1.00 86.88 96 THR A CA 1
ATOM 761 C C . THR A 1 96 ? 61.382 42.936 -20.309 1.00 86.88 96 THR A C 1
ATOM 763 O O . THR A 1 96 ? 61.866 43.740 -21.099 1.00 86.88 96 THR A O 1
ATOM 766 N N . THR A 1 97 ? 61.793 42.855 -19.042 1.00 87.31 97 THR A N 1
ATOM 767 C CA . THR A 1 97 ? 62.810 43.749 -18.459 1.00 87.31 97 THR A CA 1
ATOM 768 C C . THR A 1 97 ? 64.244 43.384 -18.844 1.00 87.31 97 THR A C 1
ATOM 770 O O . THR A 1 97 ? 65.110 44.253 -18.830 1.00 87.31 97 THR A O 1
ATOM 773 N N . SER A 1 98 ? 64.511 42.125 -19.209 1.00 86.56 98 SER A N 1
ATOM 774 C CA . SER A 1 98 ? 65.863 41.666 -19.562 1.00 86.56 98 SER A CA 1
ATOM 775 C C . SER A 1 98 ? 66.393 42.200 -20.900 1.00 86.56 98 SER A C 1
ATOM 777 O O . SER A 1 98 ? 67.599 42.132 -21.133 1.00 86.56 98 SER A O 1
ATOM 779 N N . GLU A 1 99 ? 65.500 42.670 -21.785 1.00 88.19 99 GLU A N 1
ATOM 780 C CA . GLU A 1 99 ? 65.764 43.049 -23.188 1.00 88.19 99 GLU A CA 1
ATOM 781 C C . GLU A 1 99 ? 66.516 41.983 -24.019 1.00 88.19 99 GLU A C 1
ATOM 783 O O . GLU A 1 99 ? 67.014 42.258 -25.112 1.00 88.19 99 GLU A O 1
ATOM 788 N N . VAL A 1 100 ? 66.560 40.735 -23.542 1.00 91.62 100 VAL A N 1
ATOM 789 C CA . VAL A 1 100 ? 67.429 39.671 -24.067 1.00 91.62 100 VAL A CA 1
ATOM 790 C C . VAL A 1 100 ? 67.159 39.333 -25.540 1.00 91.62 100 VAL A C 1
ATOM 792 O O . VAL A 1 100 ? 68.084 39.040 -26.291 1.00 91.62 100 VAL A O 1
ATOM 795 N N . GLN A 1 101 ? 65.904 39.426 -25.987 1.00 91.19 101 GLN A N 1
ATOM 796 C CA . GLN A 1 101 ? 65.520 39.176 -27.380 1.00 91.19 101 GLN A CA 1
ATOM 797 C C . GLN A 1 101 ? 66.082 40.244 -28.325 1.00 91.19 101 GLN A C 1
ATOM 799 O O . GLN A 1 101 ? 66.602 39.920 -29.388 1.00 91.19 101 GLN A O 1
ATOM 804 N N . LYS A 1 102 ? 66.037 41.512 -27.909 1.00 89.94 102 LYS A N 1
ATOM 805 C CA . LYS A 1 102 ? 66.567 42.642 -28.678 1.00 89.94 102 LYS A CA 1
ATOM 806 C C . LYS A 1 102 ? 68.092 42.572 -28.779 1.00 89.94 102 LYS A C 1
ATOM 808 O O . LYS A 1 102 ? 68.656 42.874 -29.828 1.00 89.94 102 LYS A O 1
ATOM 813 N N . GLU A 1 103 ? 68.759 42.149 -27.704 1.00 92.06 103 GLU A N 1
ATOM 814 C CA . GLU A 1 103 ? 70.208 41.909 -27.707 1.00 92.06 103 GLU A CA 1
ATOM 815 C C . GLU A 1 103 ? 70.596 40.744 -28.626 1.00 92.06 103 GLU A C 1
ATOM 817 O O . GLU A 1 103 ? 71.560 40.866 -29.381 1.00 92.06 103 GLU A O 1
ATOM 822 N N . TYR A 1 104 ? 69.820 39.652 -28.627 1.00 93.75 104 TYR A N 1
ATOM 823 C CA . TYR A 1 104 ? 70.011 38.546 -29.566 1.00 93.75 104 TYR A CA 1
ATOM 824 C C . TYR A 1 104 ? 69.850 38.994 -31.023 1.00 93.75 104 TYR A C 1
ATOM 826 O O . TYR A 1 104 ? 70.730 38.723 -31.835 1.00 93.75 104 TYR A O 1
ATOM 834 N N . GLU A 1 105 ? 68.764 39.695 -31.357 1.00 92.75 105 GLU A N 1
ATOM 835 C CA . GLU A 1 105 ? 68.489 40.160 -32.724 1.00 92.75 105 GLU A CA 1
ATOM 836 C C . GLU A 1 105 ? 69.598 41.072 -33.249 1.00 92.75 105 GLU A C 1
ATOM 838 O O . GLU A 1 105 ? 70.063 40.886 -34.374 1.00 92.75 105 GLU A O 1
ATOM 843 N N . LYS A 1 106 ? 70.077 42.000 -32.410 1.00 93.00 106 LYS A N 1
ATOM 844 C CA . LYS A 1 106 ? 71.204 42.876 -32.745 1.00 93.00 106 LYS A CA 1
ATOM 845 C C . LYS A 1 106 ? 72.465 42.067 -33.058 1.00 93.00 106 LYS A C 1
ATOM 847 O O . LYS A 1 106 ? 73.059 42.250 -34.116 1.00 93.00 106 LYS A O 1
ATOM 852 N N . LEU A 1 107 ? 72.852 41.160 -32.161 1.00 93.00 107 LEU A N 1
ATOM 853 C CA . LEU A 1 107 ? 74.076 40.369 -32.302 1.00 93.00 107 LEU A CA 1
ATOM 854 C C . LEU A 1 107 ? 73.996 39.382 -33.479 1.00 93.00 107 LEU A C 1
ATOM 856 O O . LEU A 1 107 ? 74.977 39.155 -34.183 1.00 93.00 107 LEU A O 1
ATOM 860 N N . ASN A 1 108 ? 72.816 38.813 -33.727 1.00 93.00 108 ASN A N 1
ATOM 861 C CA . ASN A 1 108 ? 72.564 37.925 -34.858 1.00 93.00 108 ASN A CA 1
ATOM 862 C C . ASN A 1 108 ? 72.700 38.657 -36.200 1.00 93.00 108 ASN A C 1
ATOM 864 O O . ASN A 1 108 ? 73.266 38.105 -37.144 1.00 93.00 108 ASN A O 1
ATOM 868 N N . GLU A 1 109 ? 72.223 39.899 -36.278 1.00 91.81 109 GLU A N 1
ATOM 869 C CA . GLU A 1 109 ? 72.364 40.735 -37.470 1.00 91.81 109 GLU A CA 1
ATOM 870 C C . GLU A 1 109 ? 73.820 41.178 -37.690 1.00 91.81 109 GLU A C 1
ATOM 872 O O . GLU A 1 109 ? 74.317 41.101 -38.812 1.00 91.81 109 GLU A O 1
ATOM 877 N N . GLU A 1 110 ? 74.548 41.543 -36.627 1.00 92.06 110 GLU A N 1
ATOM 878 C CA . GLU A 1 110 ? 75.981 41.871 -36.708 1.00 92.06 110 GLU A CA 1
ATOM 879 C C . GLU A 1 110 ? 76.811 40.686 -37.244 1.00 92.06 110 GLU A C 1
ATOM 881 O O . GLU A 1 110 ? 77.600 40.849 -38.176 1.00 92.06 110 GLU A O 1
ATOM 886 N N . ILE A 1 111 ? 76.585 39.469 -36.730 1.00 92.19 111 ILE A N 1
ATOM 887 C CA . ILE A 1 111 ? 77.258 38.252 -37.222 1.00 92.19 111 ILE A CA 1
ATOM 888 C C . ILE A 1 111 ? 76.894 37.966 -38.682 1.00 92.19 111 ILE A C 1
ATOM 890 O O . ILE A 1 111 ? 77.758 37.592 -39.479 1.00 92.19 111 ILE A O 1
ATOM 894 N N . LYS A 1 112 ? 75.625 38.155 -39.055 1.00 90.25 112 LYS A N 1
ATOM 895 C CA . LYS A 1 112 ? 75.152 37.934 -40.423 1.00 90.25 112 LYS A CA 1
ATOM 896 C C . LYS A 1 112 ? 75.828 38.884 -41.414 1.00 90.25 112 LYS A C 1
ATOM 898 O O . LYS A 1 112 ? 76.302 38.430 -42.453 1.00 90.25 112 LYS A O 1
ATOM 903 N N . GLN A 1 113 ? 75.951 40.166 -41.077 1.00 88.94 113 GLN A N 1
ATOM 904 C CA . GLN A 1 113 ? 76.661 41.144 -41.909 1.00 88.94 113 GLN A CA 1
ATOM 905 C C . GLN A 1 113 ? 78.147 40.790 -42.062 1.00 88.94 113 GLN A C 1
ATOM 907 O O . GLN A 1 113 ? 78.695 40.867 -43.167 1.00 88.94 113 GLN A O 1
ATOM 912 N N . THR A 1 114 ? 78.788 40.328 -40.985 1.00 91.25 114 THR A N 1
ATOM 913 C CA . THR A 1 114 ? 80.171 39.822 -41.014 1.00 91.25 114 THR A CA 1
ATOM 914 C C . THR A 1 114 ? 80.315 38.605 -41.937 1.00 91.25 114 THR A C 1
ATOM 916 O O . THR A 1 114 ? 81.250 38.545 -42.742 1.00 91.25 114 THR A O 1
ATOM 919 N N . ASN A 1 115 ? 79.355 37.673 -41.902 1.00 90.62 115 ASN A N 1
ATOM 920 C CA . ASN A 1 115 ? 79.298 36.517 -42.803 1.00 90.62 115 ASN A CA 1
ATOM 921 C C . ASN A 1 115 ? 79.148 36.925 -44.269 1.00 90.62 115 ASN A C 1
ATOM 923 O O . ASN A 1 115 ? 79.926 36.475 -45.108 1.00 90.62 115 ASN A O 1
ATOM 927 N N . GLU A 1 116 ? 78.176 37.782 -44.585 1.00 88.56 116 GLU A N 1
ATOM 928 C CA . GLU A 1 116 ? 77.899 38.237 -45.953 1.00 88.56 116 GLU A CA 1
ATOM 929 C C . GLU A 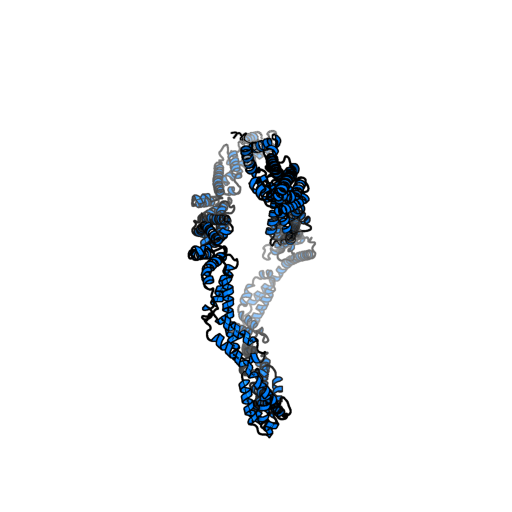1 116 ? 79.088 38.999 -46.549 1.00 88.56 116 GLU A C 1
ATOM 931 O O . GLU A 1 116 ? 79.461 38.771 -47.705 1.00 88.56 116 GLU A O 1
ATOM 936 N N . THR A 1 117 ? 79.734 39.848 -45.745 1.00 89.50 117 THR A N 1
ATOM 937 C CA . THR A 1 117 ? 80.913 40.618 -46.159 1.00 89.50 117 THR A CA 1
ATOM 938 C C . THR A 1 117 ? 82.067 39.694 -46.537 1.00 89.50 117 THR A C 1
ATOM 940 O O . THR A 1 117 ? 82.635 39.822 -47.624 1.00 89.50 117 THR A O 1
ATOM 943 N N . TYR A 1 118 ? 82.401 38.723 -45.680 1.00 91.00 118 TYR A N 1
ATOM 944 C CA . TYR A 1 118 ? 83.488 37.786 -45.965 1.00 91.00 118 TYR A CA 1
ATOM 945 C C . TYR A 1 118 ? 83.134 36.824 -47.106 1.00 91.00 118 TYR A C 1
ATOM 947 O O . TYR A 1 118 ? 83.942 36.619 -48.013 1.00 91.00 118 TYR A O 1
ATOM 955 N N . LYS A 1 119 ? 81.902 36.302 -47.130 1.00 88.81 119 LYS A N 1
ATOM 956 C CA . LYS A 1 119 ? 81.412 35.419 -48.192 1.00 88.81 119 LYS A CA 1
ATOM 957 C C . LYS A 1 119 ? 81.452 36.084 -49.567 1.00 88.81 119 LYS A C 1
ATOM 959 O O . LYS A 1 119 ? 81.890 35.451 -50.517 1.00 88.81 119 LYS A O 1
ATOM 964 N N . THR A 1 120 ? 81.089 37.361 -49.677 1.00 89.25 120 THR A N 1
ATOM 965 C CA . THR A 1 120 ? 81.170 38.109 -50.945 1.00 89.25 120 THR A CA 1
ATOM 966 C C . THR A 1 120 ? 82.607 38.189 -51.466 1.00 89.25 120 THR A C 1
ATOM 968 O O . THR A 1 120 ? 82.844 38.111 -52.670 1.00 89.25 120 THR A O 1
ATOM 971 N N . ILE A 1 121 ? 83.590 38.325 -50.572 1.00 88.12 121 ILE A N 1
ATOM 972 C CA . ILE A 1 121 ? 85.011 38.336 -50.948 1.00 88.12 121 ILE A CA 1
ATOM 973 C C . ILE A 1 121 ? 85.458 36.939 -51.405 1.00 88.12 121 ILE A C 1
ATOM 975 O O . ILE A 1 121 ? 86.194 36.831 -52.384 1.00 88.12 121 ILE A O 1
ATOM 979 N N . VAL A 1 122 ? 84.983 35.877 -50.746 1.00 86.12 122 VAL A N 1
ATOM 980 C CA . VAL A 1 122 ? 85.259 34.478 -51.117 1.00 86.12 122 VAL A CA 1
ATOM 981 C C . VAL A 1 122 ? 84.610 34.097 -52.454 1.00 86.12 122 VAL A C 1
ATOM 983 O O . VAL A 1 122 ? 85.279 33.514 -53.299 1.00 86.12 122 VAL A O 1
ATOM 986 N N . ASP A 1 123 ? 83.349 34.464 -52.687 1.00 87.06 123 ASP A N 1
ATOM 987 C CA . ASP A 1 123 ? 82.608 34.124 -53.911 1.00 87.06 123 ASP A CA 1
ATOM 988 C C . ASP A 1 123 ? 83.185 34.837 -55.157 1.00 87.06 123 ASP A C 1
ATOM 990 O O . ASP A 1 123 ? 83.063 34.337 -56.275 1.00 87.06 123 ASP A O 1
ATOM 994 N N . ASN A 1 124 ? 83.856 35.982 -54.972 1.00 85.81 124 ASN A N 1
ATOM 995 C CA . ASN A 1 124 ? 84.555 36.719 -56.034 1.00 85.81 124 ASN A CA 1
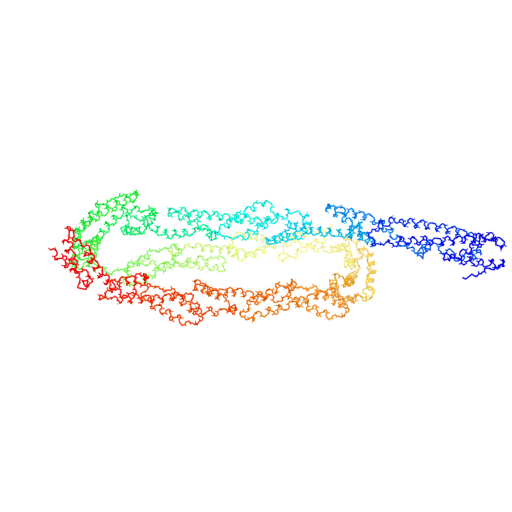ATOM 996 C C . ASN A 1 124 ? 86.023 36.281 -56.235 1.00 85.81 124 ASN A C 1
ATOM 998 O O . ASN A 1 124 ? 86.701 36.786 -57.135 1.00 85.81 124 ASN A O 1
ATOM 1002 N N . ALA A 1 125 ? 86.538 35.371 -55.403 1.00 84.19 125 ALA A N 1
ATOM 1003 C CA . ALA A 1 125 ? 87.888 34.834 -55.517 1.00 84.19 125 ALA A CA 1
ATOM 1004 C C . ALA A 1 125 ? 87.966 33.682 -56.531 1.00 84.19 125 ALA A C 1
ATOM 1006 O O . ALA A 1 125 ? 86.991 32.981 -56.792 1.00 84.19 125 ALA A O 1
ATOM 1007 N N . THR A 1 126 ? 89.150 33.436 -57.100 1.00 85.69 126 THR A N 1
ATOM 1008 C CA . THR A 1 126 ? 89.343 32.266 -57.970 1.00 85.69 126 THR A CA 1
ATOM 1009 C C . THR A 1 126 ? 89.346 30.969 -57.147 1.00 85.69 126 THR A C 1
ATOM 1011 O O . THR A 1 126 ? 89.808 30.985 -56.003 1.00 85.69 126 THR A O 1
ATOM 1014 N N . PRO A 1 127 ? 88.924 29.820 -57.714 1.00 83.62 127 PRO A N 1
ATOM 1015 C CA . PRO A 1 127 ? 88.890 28.547 -56.984 1.00 83.62 127 PRO A CA 1
ATOM 1016 C C . PRO A 1 127 ? 90.231 28.164 -56.339 1.00 83.62 127 PRO A C 1
ATOM 1018 O O . PRO A 1 127 ? 90.262 27.694 -55.209 1.00 83.62 127 PRO A O 1
ATOM 1021 N N . ALA A 1 128 ? 91.351 28.460 -57.011 1.00 83.12 128 ALA A N 1
ATOM 1022 C CA . ALA A 1 128 ? 92.690 28.213 -56.477 1.00 83.12 128 ALA A CA 1
ATOM 1023 C C . ALA A 1 128 ? 92.992 29.041 -55.212 1.00 83.12 128 ALA A C 1
ATOM 1025 O O . ALA A 1 128 ? 93.614 28.535 -54.282 1.00 83.12 128 ALA A O 1
ATOM 1026 N N . LEU A 1 129 ? 92.535 30.297 -55.153 1.00 84.94 129 LEU A N 1
ATOM 1027 C CA . LEU A 1 129 ? 92.707 31.152 -53.976 1.00 84.94 129 LEU A CA 1
ATOM 1028 C C . LEU A 1 129 ? 91.791 30.728 -52.822 1.00 84.94 129 LEU A C 1
ATOM 1030 O O . LEU A 1 129 ? 92.193 30.808 -51.660 1.00 84.94 129 LEU A O 1
ATOM 1034 N N . VAL A 1 130 ? 90.582 30.257 -53.136 1.00 82.50 130 VAL A N 1
ATOM 1035 C CA . VAL A 1 130 ? 89.648 29.721 -52.138 1.00 82.50 130 VAL A CA 1
ATOM 1036 C C . VAL A 1 130 ? 90.239 28.478 -51.472 1.00 82.50 130 VAL A C 1
ATOM 1038 O O . VAL A 1 130 ? 90.377 28.461 -50.248 1.00 82.50 130 VAL A O 1
ATOM 1041 N N . ASP A 1 131 ? 90.688 27.499 -52.261 1.00 84.38 131 ASP A N 1
ATOM 1042 C CA . ASP A 1 131 ? 91.312 26.272 -51.746 1.00 84.38 131 ASP A CA 1
ATOM 1043 C C . ASP A 1 131 ? 92.565 26.574 -50.912 1.00 84.38 131 ASP A C 1
ATOM 1045 O O . ASP A 1 131 ? 92.806 25.956 -49.873 1.00 84.38 131 ASP A O 1
ATOM 1049 N N . GLN A 1 132 ? 93.354 27.567 -51.328 1.00 84.31 132 GLN A N 1
ATOM 1050 C CA . GLN A 1 132 ? 94.601 27.910 -50.657 1.00 84.31 132 GLN A CA 1
ATOM 1051 C C . GLN A 1 132 ? 94.386 28.646 -49.328 1.00 84.31 132 GLN A C 1
ATOM 1053 O O . GLN A 1 132 ? 95.090 28.354 -48.360 1.00 84.31 132 GLN A O 1
ATOM 1058 N N . PHE A 1 133 ? 93.428 29.574 -49.238 1.00 83.94 133 PHE A N 1
ATOM 1059 C CA . PHE A 1 133 ? 93.329 30.482 -48.088 1.00 83.94 133 PHE A CA 1
ATOM 1060 C C . PHE A 1 133 ? 92.077 30.312 -47.233 1.00 83.94 133 PHE A C 1
ATOM 1062 O O . PHE A 1 133 ? 92.150 30.583 -46.036 1.00 83.94 133 PHE A O 1
ATOM 1069 N N . VAL A 1 134 ? 90.945 29.858 -47.772 1.00 81.12 134 VAL A N 1
ATOM 1070 C CA . VAL A 1 134 ? 89.658 29.861 -47.048 1.00 81.12 134 VAL A CA 1
ATOM 1071 C C . VAL A 1 134 ? 89.546 28.685 -46.077 1.00 81.12 134 VAL A C 1
ATOM 1073 O O . VAL A 1 134 ? 89.122 28.890 -44.939 1.00 81.12 134 VAL A O 1
ATOM 1076 N N . GLY A 1 135 ? 90.042 27.499 -46.438 1.00 80.19 135 GLY A N 1
ATOM 1077 C CA . GLY A 1 135 ? 90.049 26.326 -45.551 1.00 80.19 135 GLY A CA 1
ATOM 1078 C C . GLY A 1 135 ? 88.662 26.020 -44.965 1.00 80.19 135 GLY A C 1
ATOM 1079 O O . GLY A 1 135 ? 87.660 26.114 -45.665 1.00 80.19 135 GLY A O 1
ATOM 1080 N N . ASN A 1 136 ? 88.594 25.708 -43.665 1.00 78.62 136 ASN A N 1
ATOM 1081 C CA . ASN A 1 136 ? 87.329 25.455 -42.953 1.00 78.62 136 ASN A CA 1
ATOM 1082 C C . ASN A 1 136 ? 86.631 26.730 -42.434 1.00 78.62 136 ASN A C 1
ATOM 1084 O O . ASN A 1 136 ? 85.699 26.625 -41.639 1.00 78.62 136 ASN A O 1
ATOM 1088 N N . ALA A 1 137 ? 87.076 27.929 -42.824 1.00 76.81 137 ALA A N 1
ATOM 1089 C CA . ALA A 1 137 ? 86.348 29.146 -42.471 1.00 76.81 137 ALA A CA 1
ATOM 1090 C C . ALA A 1 137 ? 84.998 29.207 -43.203 1.00 76.81 137 ALA A C 1
ATOM 1092 O O . ALA A 1 137 ? 84.832 28.600 -44.258 1.00 76.81 137 ALA A O 1
ATOM 1093 N N . LEU A 1 138 ? 84.050 29.963 -42.641 1.00 80.25 138 LEU A N 1
ATOM 1094 C CA . LEU A 1 138 ? 82.620 29.968 -42.984 1.00 80.25 138 LEU A CA 1
ATOM 1095 C C . LEU A 1 138 ? 81.855 28.715 -42.525 1.00 80.25 138 LEU A C 1
ATOM 1097 O O . LEU A 1 138 ? 80.682 28.567 -42.864 1.00 80.25 138 LEU A O 1
ATOM 1101 N N . GLN A 1 139 ? 82.434 27.848 -41.684 1.00 82.56 139 GLN A N 1
ATOM 1102 C CA . GLN A 1 139 ? 81.713 26.714 -41.093 1.00 82.56 139 GLN A CA 1
ATOM 1103 C C . GLN A 1 139 ? 80.390 27.157 -40.443 1.00 82.56 139 GLN A C 1
ATOM 1105 O O . GLN A 1 139 ? 79.354 26.511 -40.642 1.00 82.56 139 GLN A O 1
ATOM 1110 N N . TYR A 1 140 ? 80.418 28.279 -39.716 1.00 83.50 140 TYR A N 1
ATOM 1111 C CA . TYR A 1 140 ? 79.238 28.844 -39.056 1.00 83.50 140 TYR A CA 1
ATOM 1112 C C . TYR A 1 140 ? 78.525 29.914 -39.893 1.00 83.50 140 TYR A C 1
ATOM 1114 O O . TYR A 1 140 ? 77.325 30.107 -39.723 1.00 83.50 140 TYR A O 1
ATOM 1122 N N . GLY A 1 141 ? 79.221 30.535 -40.850 1.00 77.44 141 GLY A N 1
ATOM 1123 C CA . GLY A 1 141 ? 78.673 31.578 -41.724 1.00 77.44 141 GLY A CA 1
ATOM 1124 C C . GLY A 1 141 ? 77.968 31.097 -42.998 1.00 77.44 141 GLY A C 1
ATOM 1125 O O . GLY A 1 141 ? 77.389 31.908 -43.715 1.00 77.44 141 GLY A O 1
ATOM 1126 N N . ASN A 1 142 ? 77.990 29.793 -43.295 1.00 78.75 142 ASN A N 1
ATOM 1127 C CA . ASN A 1 142 ? 77.420 29.231 -44.530 1.00 78.75 142 ASN A CA 1
ATOM 1128 C C . ASN A 1 142 ? 75.889 29.066 -44.526 1.00 78.75 142 ASN A C 1
ATOM 1130 O O . ASN A 1 142 ? 75.295 28.854 -45.582 1.00 78.75 142 ASN A O 1
ATOM 1134 N N . SER A 1 143 ? 75.238 29.109 -43.361 1.00 83.75 143 SER A N 1
ATOM 1135 C CA . SER A 1 143 ? 73.775 29.072 -43.254 1.00 83.75 143 SER A CA 1
ATOM 1136 C C . SER A 1 143 ? 73.301 29.628 -41.915 1.00 83.75 143 SER A C 1
ATOM 1138 O O . SER A 1 143 ? 74.019 29.563 -40.918 1.00 83.75 143 SER A O 1
ATOM 1140 N N . GLU A 1 144 ? 72.049 30.085 -41.866 1.00 81.06 144 GLU A N 1
ATOM 1141 C CA . GLU A 1 144 ? 71.412 30.544 -40.626 1.00 81.06 144 GLU A CA 1
ATOM 1142 C C . GLU A 1 144 ? 71.378 29.443 -39.545 1.00 81.06 144 GLU A C 1
ATOM 1144 O O . GLU A 1 144 ? 71.544 29.716 -38.357 1.00 81.06 144 GLU A O 1
ATOM 1149 N N . VAL A 1 145 ? 71.234 28.175 -39.950 1.00 83.88 145 VAL A N 1
ATOM 1150 C CA . VAL A 1 145 ? 71.238 27.020 -39.036 1.00 83.88 145 VAL A CA 1
ATOM 1151 C C . VAL A 1 145 ? 72.594 26.864 -38.351 1.00 83.88 145 VAL A C 1
ATOM 1153 O O . VAL A 1 145 ? 72.654 26.673 -37.135 1.00 83.88 145 VAL A O 1
ATOM 1156 N N . ASN A 1 146 ? 73.688 26.986 -39.107 1.00 85.38 146 ASN A N 1
ATOM 1157 C CA . ASN A 1 146 ? 75.024 26.905 -38.528 1.00 85.38 146 ASN A CA 1
ATOM 1158 C C . ASN A 1 146 ? 75.326 28.141 -37.673 1.00 85.38 146 ASN A C 1
ATOM 1160 O O . ASN A 1 146 ? 75.887 28.000 -36.592 1.00 85.38 146 ASN A O 1
ATOM 1164 N N . GLN A 1 147 ? 74.871 29.328 -38.074 1.00 88.19 147 GLN A N 1
ATOM 1165 C CA . GLN A 1 147 ? 75.005 30.534 -37.261 1.00 88.19 147 GLN A CA 1
ATOM 1166 C C . GLN A 1 147 ? 74.309 30.369 -35.901 1.00 88.19 147 GLN A C 1
ATOM 1168 O O . GLN A 1 147 ? 74.929 30.594 -34.864 1.00 88.19 147 GLN A O 1
ATOM 1173 N N . LYS A 1 148 ? 73.063 29.878 -35.860 1.00 88.50 148 LYS A N 1
ATOM 1174 C CA . LYS A 1 148 ? 72.374 29.569 -34.590 1.00 88.50 148 LYS A CA 1
ATOM 1175 C C . LYS A 1 148 ? 73.102 28.495 -33.783 1.00 88.50 148 LYS A C 1
ATOM 1177 O O . LYS A 1 148 ? 73.178 28.594 -32.558 1.00 88.50 148 LYS A O 1
ATOM 1182 N N . LYS A 1 149 ? 73.680 27.493 -34.454 1.00 88.00 149 LYS A N 1
ATOM 1183 C CA . LYS A 1 149 ? 74.523 26.490 -33.798 1.00 88.00 149 LYS A CA 1
ATOM 1184 C C . LYS A 1 149 ? 75.745 27.126 -33.124 1.00 88.00 149 LYS A C 1
ATOM 1186 O O . LYS A 1 149 ? 76.064 26.722 -32.012 1.00 88.00 149 LYS A O 1
ATOM 1191 N N . PHE A 1 150 ? 76.360 28.150 -33.718 1.00 91.00 150 PHE A N 1
ATOM 1192 C CA . PHE A 1 150 ? 77.448 28.894 -33.077 1.00 91.00 150 PHE A CA 1
ATOM 1193 C C . PHE A 1 150 ? 76.995 29.548 -31.768 1.00 91.00 150 PHE A C 1
ATOM 1195 O O . PHE A 1 150 ? 77.656 29.369 -30.750 1.00 91.00 150 PHE A O 1
ATOM 1202 N N . PHE A 1 151 ? 75.839 30.225 -31.752 1.00 93.19 151 PHE A N 1
ATOM 1203 C CA . PHE A 1 151 ? 75.300 30.812 -30.518 1.00 93.19 151 PHE A CA 1
ATOM 1204 C C . PHE A 1 151 ? 75.145 29.776 -29.396 1.00 93.19 151 PHE A C 1
ATOM 1206 O O . PHE A 1 151 ? 75.557 30.019 -28.261 1.00 93.19 151 PHE A O 1
ATOM 1213 N N . VAL A 1 152 ? 74.590 28.607 -29.730 1.00 91.00 152 VAL A N 1
ATOM 1214 C CA . VAL A 1 152 ? 74.395 27.506 -28.777 1.00 91.00 152 VAL A CA 1
ATOM 1215 C C . VAL A 1 152 ? 75.729 26.939 -28.302 1.00 91.00 152 VAL A C 1
ATOM 1217 O O . VAL A 1 152 ? 75.923 26.783 -27.097 1.00 91.00 152 VAL A O 1
ATOM 1220 N N . ASP A 1 153 ? 76.661 26.684 -29.219 1.00 88.00 153 ASP A N 1
ATOM 1221 C CA . ASP A 1 153 ? 77.987 26.151 -28.897 1.00 88.00 153 ASP A CA 1
ATOM 1222 C C . ASP A 1 153 ? 78.801 27.131 -28.026 1.00 88.00 153 ASP A C 1
ATOM 1224 O O . ASP A 1 153 ? 79.656 26.699 -27.256 1.00 88.00 153 ASP A O 1
ATOM 1228 N N . GLN A 1 154 ? 78.516 28.439 -28.105 1.00 89.81 154 GLN A N 1
ATOM 1229 C CA . GLN A 1 154 ? 79.117 29.477 -27.256 1.00 89.81 154 GLN A CA 1
ATOM 1230 C C . GLN A 1 154 ? 78.311 29.793 -25.978 1.00 89.81 154 GLN A C 1
ATOM 1232 O O . GLN A 1 154 ? 78.683 30.693 -25.229 1.00 89.81 154 GLN A O 1
ATOM 1237 N N . GLY A 1 155 ? 77.244 29.043 -25.680 1.00 85.69 155 GLY A N 1
ATOM 1238 C CA . GLY A 1 155 ? 76.537 29.101 -24.394 1.00 85.69 155 GLY A CA 1
ATOM 1239 C C . GLY A 1 155 ? 75.245 29.926 -24.361 1.00 85.69 155 GLY A C 1
ATOM 1240 O O . GLY A 1 155 ? 74.638 30.036 -23.295 1.00 85.69 155 GLY A O 1
ATOM 1241 N N . ALA A 1 156 ? 74.772 30.463 -25.491 1.00 92.31 156 ALA A N 1
ATOM 1242 C CA . ALA A 1 156 ? 73.451 31.087 -25.586 1.00 92.31 156 ALA A CA 1
ATOM 1243 C C . ALA A 1 156 ? 72.417 30.102 -26.142 1.00 92.31 156 ALA A C 1
ATOM 1245 O O . ALA A 1 156 ? 72.421 29.758 -27.324 1.00 92.31 156 ALA A O 1
ATOM 1246 N N . ASN A 1 157 ? 71.483 29.659 -25.298 1.00 92.69 157 ASN A N 1
ATOM 1247 C CA . ASN A 1 157 ? 70.435 28.722 -25.701 1.00 92.69 157 ASN A CA 1
ATOM 1248 C C . ASN A 1 157 ? 69.317 29.430 -26.488 1.00 92.69 157 ASN A C 1
ATOM 1250 O O . ASN A 1 157 ? 68.224 29.666 -25.972 1.00 92.69 157 ASN A O 1
ATOM 1254 N N . ILE A 1 158 ? 69.599 29.766 -27.747 1.00 92.12 158 ILE A N 1
ATOM 1255 C CA . ILE A 1 158 ? 68.658 30.454 -28.641 1.00 92.12 158 ILE A CA 1
ATOM 1256 C C . ILE A 1 158 ? 67.358 29.667 -28.848 1.00 92.12 158 ILE A C 1
ATOM 1258 O O . ILE A 1 158 ? 66.299 30.279 -28.733 1.00 92.12 158 ILE A O 1
ATOM 1262 N N . PRO A 1 159 ? 67.366 28.329 -29.033 1.00 89.62 159 PRO A N 1
ATOM 1263 C CA . PRO A 1 159 ? 66.117 27.571 -29.108 1.00 89.62 159 PRO A CA 1
ATOM 1264 C C . PRO A 1 159 ? 65.245 27.710 -27.854 1.00 89.62 159 PRO A C 1
ATOM 1266 O O . PRO A 1 159 ? 64.021 27.661 -27.942 1.00 89.62 159 PRO A O 1
ATOM 1269 N N . HIS A 1 160 ? 65.848 27.863 -26.669 1.00 91.31 160 HIS A N 1
ATOM 1270 C CA . HIS A 1 160 ? 65.098 28.148 -25.444 1.00 91.31 160 HIS A CA 1
ATOM 1271 C C . HIS A 1 160 ? 64.561 29.575 -25.423 1.00 91.31 160 HIS A C 1
ATOM 1273 O O . HIS A 1 160 ? 63.384 29.756 -25.125 1.00 91.31 160 HIS A O 1
ATOM 1279 N N . LEU A 1 161 ? 65.376 30.563 -25.799 1.00 91.94 161 LEU A N 1
ATOM 1280 C CA . LEU A 1 161 ? 64.942 31.954 -25.906 1.00 91.94 161 LEU A CA 1
ATOM 1281 C C . LEU A 1 161 ? 63.757 32.107 -26.873 1.00 91.94 161 LEU A C 1
ATOM 1283 O O . LEU A 1 161 ? 62.748 32.685 -26.489 1.00 91.94 161 LEU A O 1
ATOM 1287 N N . GLU A 1 162 ? 63.820 31.521 -28.071 1.00 90.44 162 GLU A N 1
ATOM 1288 C CA . GLU A 1 162 ? 62.727 31.556 -29.056 1.00 90.44 162 GLU A CA 1
ATOM 1289 C C . GLU A 1 162 ? 61.429 30.952 -28.491 1.00 90.44 162 GLU A C 1
ATOM 1291 O O . GLU A 1 162 ? 60.347 31.519 -28.666 1.00 90.44 162 GLU A O 1
ATOM 1296 N N . ARG A 1 163 ? 61.523 29.833 -27.754 1.00 92.56 163 ARG A N 1
ATOM 1297 C CA . ARG A 1 163 ? 60.363 29.239 -27.068 1.00 92.56 163 ARG A CA 1
ATOM 1298 C C . ARG A 1 163 ? 59.816 30.150 -25.973 1.00 92.56 163 ARG A C 1
ATOM 1300 O O . ARG A 1 163 ? 58.601 30.305 -25.877 1.00 92.56 163 ARG A O 1
ATOM 1307 N N . VAL A 1 164 ? 60.683 30.744 -25.151 1.00 91.62 164 VAL A N 1
ATOM 1308 C CA . VAL A 1 164 ? 60.270 31.681 -24.096 1.00 91.62 164 VAL A CA 1
ATOM 1309 C C . VAL A 1 164 ? 59.574 32.894 -24.709 1.00 91.62 164 VAL A C 1
ATOM 1311 O O . VAL A 1 164 ? 58.487 33.232 -24.253 1.00 91.62 164 VAL A O 1
ATOM 1314 N N . THR A 1 165 ? 60.126 33.480 -25.775 1.00 92.25 165 THR A N 1
ATOM 1315 C CA . THR A 1 165 ? 59.530 34.600 -26.521 1.00 92.25 165 THR A CA 1
ATOM 1316 C C . THR A 1 165 ? 58.103 34.271 -26.969 1.00 92.25 165 THR A C 1
ATOM 1318 O O . THR A 1 165 ? 57.161 34.974 -26.602 1.00 92.25 165 THR A O 1
ATOM 1321 N N . GLN A 1 166 ? 57.911 33.145 -27.666 1.00 92.06 166 GLN A N 1
ATOM 1322 C CA . GLN A 1 166 ? 56.591 32.731 -28.164 1.00 92.06 166 GLN A CA 1
ATOM 1323 C C . GLN A 1 166 ? 55.579 32.461 -27.044 1.00 92.06 166 GLN A C 1
ATOM 1325 O O . GLN A 1 166 ? 54.392 32.767 -27.182 1.00 92.06 166 GLN A O 1
ATOM 1330 N N . VAL A 1 167 ? 56.022 31.850 -25.942 1.00 93.19 167 VAL A N 1
ATOM 1331 C CA . VAL A 1 167 ? 55.149 31.549 -24.802 1.00 93.19 167 VAL A CA 1
ATOM 1332 C C . VAL A 1 167 ? 54.769 32.834 -24.073 1.00 93.19 167 VAL A C 1
ATOM 1334 O O . VAL A 1 167 ? 53.584 33.048 -23.823 1.00 93.19 167 VAL A O 1
ATOM 1337 N N . VAL A 1 168 ? 55.735 33.710 -23.782 1.00 92.75 168 VAL A N 1
ATOM 1338 C CA . VAL A 1 168 ? 55.516 34.983 -23.080 1.00 92.75 168 VAL 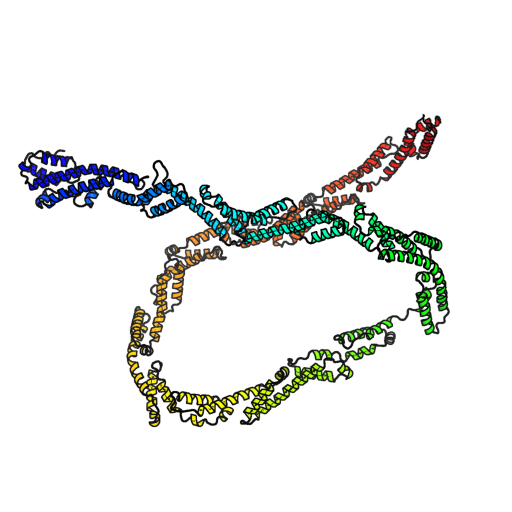A CA 1
ATOM 1339 C C . VAL A 1 168 ? 54.554 35.886 -23.849 1.00 92.75 168 VAL A C 1
ATOM 1341 O O . VAL A 1 168 ? 53.646 36.447 -23.237 1.00 92.75 168 VAL A O 1
ATOM 1344 N N . GLU A 1 169 ? 54.686 35.999 -25.173 1.00 90.50 169 GLU A N 1
ATOM 1345 C CA . GLU A 1 169 ? 53.751 36.777 -26.000 1.00 90.50 169 GLU A CA 1
ATOM 1346 C C . GLU A 1 169 ? 52.307 36.278 -25.886 1.00 90.50 169 GLU A C 1
ATOM 1348 O O . GLU A 1 169 ? 51.380 37.082 -25.780 1.00 90.50 169 GLU A O 1
ATOM 1353 N N . LYS A 1 170 ? 52.111 34.955 -25.850 1.00 92.31 170 LYS A N 1
ATOM 1354 C CA . LYS A 1 170 ? 50.780 34.341 -25.768 1.00 92.31 170 LYS A CA 1
ATOM 1355 C C . LYS A 1 170 ? 50.158 34.432 -24.378 1.00 92.31 170 LYS A C 1
ATOM 1357 O O . LYS A 1 170 ? 48.953 34.644 -24.284 1.00 92.31 170 LYS A O 1
ATOM 1362 N N . ILE A 1 171 ? 50.944 34.267 -23.311 1.00 94.31 171 ILE A N 1
ATOM 1363 C CA . ILE A 1 171 ? 50.411 34.246 -21.936 1.00 94.31 171 ILE A CA 1
ATOM 1364 C C . ILE A 1 171 ? 50.314 35.632 -21.295 1.00 94.31 171 ILE A C 1
ATOM 1366 O O . ILE A 1 171 ? 49.665 35.768 -20.260 1.00 94.31 171 ILE A O 1
ATOM 1370 N N . ARG A 1 172 ? 50.928 36.670 -21.879 1.00 92.62 172 ARG A N 1
ATOM 1371 C CA . ARG A 1 172 ? 50.921 38.034 -21.324 1.00 92.62 172 ARG A CA 1
ATOM 1372 C C . ARG A 1 172 ? 49.512 38.546 -20.971 1.00 92.62 172 ARG A C 1
ATOM 1374 O O . ARG A 1 172 ? 49.355 39.010 -19.845 1.00 92.62 172 ARG A O 1
ATOM 1381 N N . PRO A 1 173 ? 48.476 38.422 -21.829 1.00 92.31 173 PRO A N 1
ATOM 1382 C CA . PRO A 1 173 ? 47.120 38.844 -21.464 1.00 92.31 173 PRO A CA 1
ATOM 1383 C C . PRO A 1 173 ? 46.562 38.090 -20.249 1.00 92.31 173 PRO A C 1
ATOM 1385 O O . PRO A 1 173 ? 45.870 38.676 -19.424 1.00 92.31 173 PRO A O 1
ATOM 1388 N N . THR A 1 174 ? 46.899 36.806 -20.109 1.00 93.25 174 THR A N 1
ATOM 1389 C CA . THR A 1 174 ? 46.463 35.964 -18.986 1.00 93.25 174 THR A CA 1
ATOM 1390 C C . THR A 1 174 ? 47.143 36.344 -17.680 1.00 93.25 174 THR A C 1
ATOM 1392 O O . THR A 1 174 ? 46.504 36.318 -16.632 1.00 93.25 174 THR A O 1
ATOM 1395 N N . ILE A 1 175 ? 48.418 36.738 -17.726 1.00 93.12 175 ILE A N 1
ATOM 1396 C CA . ILE A 1 175 ? 49.118 37.269 -16.551 1.00 93.12 175 ILE A CA 1
ATOM 1397 C C . ILE A 1 175 ? 48.506 38.606 -16.105 1.00 93.12 175 ILE A C 1
ATOM 1399 O O . ILE A 1 175 ? 48.341 38.825 -14.907 1.00 93.12 175 ILE A O 1
ATOM 1403 N N . GLU A 1 176 ? 48.091 39.471 -17.033 1.00 91.81 176 GLU A N 1
ATOM 1404 C CA . GLU A 1 176 ? 47.381 40.713 -16.687 1.00 91.81 176 GLU A CA 1
ATOM 1405 C C . GLU A 1 176 ? 45.979 40.449 -16.115 1.00 91.81 176 GLU A C 1
ATOM 1407 O O . GLU A 1 176 ? 45.599 41.052 -15.109 1.00 91.81 176 GLU A O 1
ATOM 1412 N N . ASP A 1 177 ? 45.235 39.491 -16.678 1.00 92.25 177 ASP A N 1
ATOM 1413 C CA . ASP A 1 177 ? 43.958 39.055 -16.105 1.00 92.25 177 ASP A CA 1
ATOM 1414 C C . ASP A 1 177 ? 44.161 38.452 -14.694 1.00 92.25 177 ASP A C 1
ATOM 1416 O O . ASP A 1 177 ? 43.367 38.729 -13.795 1.00 92.25 177 ASP A O 1
ATOM 1420 N N . LEU A 1 178 ? 45.248 37.705 -14.444 1.00 91.38 178 LEU A N 1
ATOM 1421 C CA . LEU A 1 178 ? 45.612 37.214 -13.104 1.00 91.38 178 LEU A CA 1
ATOM 1422 C C . LEU A 1 178 ? 45.920 38.348 -12.118 1.00 91.38 178 LEU A C 1
ATOM 1424 O O . LEU A 1 178 ? 45.463 38.296 -10.974 1.00 91.38 178 LEU A O 1
ATOM 1428 N N . LYS A 1 179 ? 46.644 39.389 -12.543 1.00 91.00 179 LYS A N 1
ATOM 1429 C CA . LYS A 1 179 ? 46.871 40.593 -11.725 1.00 91.00 179 LYS A CA 1
ATOM 1430 C C . LYS A 1 179 ? 45.536 41.267 -11.373 1.00 91.00 179 LYS A C 1
ATOM 1432 O O . LYS A 1 179 ? 45.298 41.588 -10.210 1.00 91.00 179 LYS A O 1
ATOM 1437 N N . ALA A 1 180 ? 44.627 41.402 -12.342 1.00 90.56 180 ALA A N 1
ATOM 1438 C CA . ALA A 1 180 ? 43.290 41.958 -12.120 1.00 90.56 180 ALA A CA 1
ATOM 1439 C C . ALA A 1 180 ? 42.427 41.084 -11.188 1.00 90.56 180 ALA A C 1
ATOM 1441 O O . ALA A 1 180 ? 41.741 41.609 -10.310 1.00 90.56 180 ALA A O 1
ATOM 1442 N N . PHE A 1 181 ? 42.493 39.757 -11.333 1.00 91.50 181 PHE A N 1
ATOM 1443 C CA . PHE A 1 181 ? 41.829 38.796 -10.449 1.00 91.50 181 PHE A CA 1
ATOM 1444 C C . PHE A 1 181 ? 42.295 38.943 -8.997 1.00 91.50 181 PHE A C 1
ATOM 1446 O O . PHE A 1 181 ? 41.469 38.953 -8.081 1.00 91.50 181 PHE A O 1
ATOM 1453 N N . TYR A 1 182 ? 43.604 39.106 -8.780 1.00 87.62 182 TYR A N 1
ATOM 1454 C CA . TYR A 1 182 ? 44.167 39.298 -7.444 1.00 87.62 182 TYR A CA 1
ATOM 1455 C C . TYR A 1 182 ? 43.608 40.556 -6.761 1.00 87.62 182 TYR A C 1
ATOM 1457 O O . TYR A 1 182 ? 43.243 40.511 -5.587 1.00 87.62 182 TYR A O 1
ATOM 1465 N N . SER A 1 183 ? 43.470 41.656 -7.506 1.00 84.69 183 SER A N 1
ATOM 1466 C CA . SER A 1 183 ? 42.984 42.942 -6.986 1.00 84.69 183 SER A CA 1
ATOM 1467 C C . SER A 1 183 ? 41.457 43.064 -6.863 1.00 84.69 183 SER A C 1
ATOM 1469 O O . SER A 1 183 ? 40.977 44.040 -6.288 1.00 84.69 183 SER A O 1
ATOM 1471 N N . GLN A 1 184 ? 40.675 42.111 -7.380 1.00 83.75 184 GLN A N 1
ATOM 1472 C CA . GLN A 1 184 ? 39.210 42.172 -7.354 1.00 83.75 184 GLN A CA 1
ATOM 1473 C C . GLN A 1 184 ? 38.634 41.743 -5.989 1.00 83.75 184 GLN A C 1
ATOM 1475 O O . GLN A 1 184 ? 39.016 40.708 -5.431 1.00 83.75 184 GLN A O 1
ATOM 1480 N N . THR A 1 185 ? 37.669 42.514 -5.474 1.00 75.62 185 THR A N 1
ATOM 1481 C CA . THR A 1 185 ? 36.991 42.283 -4.181 1.00 75.62 185 THR A CA 1
ATOM 1482 C C . THR A 1 185 ? 35.544 41.811 -4.324 1.00 75.62 185 THR A C 1
ATOM 1484 O O . THR A 1 185 ? 35.035 41.138 -3.431 1.00 75.62 185 THR A O 1
ATOM 1487 N N . ASN A 1 186 ? 34.875 42.104 -5.444 1.00 79.88 186 ASN A N 1
ATOM 1488 C CA . ASN A 1 186 ? 33.533 41.591 -5.718 1.00 79.88 186 ASN A CA 1
ATOM 1489 C C . ASN A 1 186 ? 33.611 40.128 -6.181 1.00 79.88 186 ASN A C 1
ATOM 1491 O O . ASN A 1 186 ? 34.172 39.858 -7.240 1.00 79.88 186 ASN A O 1
ATOM 1495 N N . ILE A 1 187 ? 33.033 39.196 -5.414 1.00 70.12 187 ILE A N 1
ATOM 1496 C CA . ILE A 1 187 ? 33.161 37.748 -5.658 1.00 70.12 187 ILE A CA 1
ATOM 1497 C C . ILE A 1 187 ? 32.587 37.334 -7.024 1.00 70.12 187 ILE A C 1
ATOM 1499 O O . ILE A 1 187 ? 33.203 36.531 -7.718 1.00 70.12 187 ILE A O 1
ATOM 1503 N N . THR A 1 188 ? 31.471 37.919 -7.468 1.00 68.75 188 THR A N 1
ATOM 1504 C CA . THR A 1 188 ? 30.867 37.601 -8.774 1.00 68.75 188 THR A CA 1
ATOM 1505 C C . THR A 1 188 ? 31.754 38.046 -9.938 1.00 68.75 188 THR A C 1
ATOM 1507 O O . THR A 1 188 ? 31.962 37.297 -10.891 1.00 68.75 188 THR A O 1
ATOM 1510 N N . GLU A 1 189 ? 32.310 39.256 -9.873 1.00 75.69 189 GLU A N 1
ATOM 1511 C CA . GLU A 1 189 ? 33.241 39.747 -10.900 1.00 75.69 189 GLU A CA 1
ATOM 1512 C C . GLU A 1 189 ? 34.593 39.017 -10.836 1.00 75.69 189 GLU A C 1
ATOM 1514 O O . GLU A 1 189 ? 35.217 38.764 -11.868 1.00 75.69 189 GLU A O 1
ATOM 1519 N N . LYS A 1 190 ? 35.019 38.610 -9.634 1.00 80.69 190 LYS A N 1
ATOM 1520 C CA . LYS A 1 190 ? 36.215 37.795 -9.400 1.00 80.69 190 LYS A CA 1
ATOM 1521 C C . LYS A 1 190 ? 36.080 36.403 -10.021 1.00 80.69 190 LYS A C 1
ATOM 1523 O O . LYS A 1 190 ? 37.025 35.936 -10.647 1.00 80.69 190 LYS A O 1
ATOM 1528 N N . GLU A 1 191 ? 34.902 35.786 -9.946 1.00 78.19 191 GLU A N 1
ATOM 1529 C CA . GLU A 1 191 ? 34.616 34.489 -10.575 1.00 78.19 191 GLU A CA 1
ATOM 1530 C C . GLU A 1 191 ? 34.559 34.576 -12.110 1.00 78.19 191 GLU A C 1
ATOM 1532 O O . GLU A 1 191 ? 35.108 33.722 -12.807 1.00 78.19 191 GLU A O 1
ATOM 1537 N N . LYS A 1 192 ? 33.988 35.650 -12.676 1.00 81.69 192 LYS A N 1
ATOM 1538 C CA . LYS A 1 192 ? 34.036 35.883 -14.135 1.00 81.69 192 LYS A CA 1
ATOM 1539 C C . LYS A 1 192 ? 35.477 35.964 -14.645 1.00 81.69 192 LYS A C 1
ATOM 1541 O O . LYS A 1 192 ? 35.809 35.368 -15.672 1.00 81.69 192 LYS A O 1
ATOM 1546 N N . LEU A 1 193 ? 36.333 36.678 -13.911 1.00 84.06 193 LEU A N 1
ATOM 1547 C CA . LEU A 1 193 ? 37.772 36.734 -14.167 1.00 84.06 193 LEU A CA 1
ATOM 1548 C C . LEU A 1 193 ? 38.417 35.349 -14.012 1.00 84.06 193 LEU A C 1
ATOM 1550 O O . LEU A 1 193 ? 39.145 34.935 -14.911 1.00 84.06 193 LEU A O 1
ATOM 1554 N N . ALA A 1 194 ? 38.100 34.599 -12.950 1.00 85.06 194 ALA A N 1
ATOM 1555 C CA . ALA A 1 194 ? 38.608 33.241 -12.732 1.00 85.06 194 ALA A CA 1
ATOM 1556 C C . ALA A 1 194 ? 38.285 32.298 -13.899 1.00 85.06 194 ALA A C 1
ATOM 1558 O O . ALA A 1 194 ? 39.173 31.620 -14.415 1.00 85.06 194 ALA A O 1
ATOM 1559 N N . THR A 1 195 ? 37.031 32.298 -14.357 1.00 81.75 195 THR A N 1
ATOM 1560 C CA . THR A 1 195 ? 36.563 31.485 -15.486 1.00 81.75 195 THR A CA 1
ATOM 1561 C C . THR A 1 195 ? 37.310 31.843 -16.771 1.00 81.75 195 THR A C 1
ATOM 1563 O O . THR A 1 195 ? 37.822 30.961 -17.466 1.00 81.75 195 THR A O 1
ATOM 1566 N N . LYS A 1 196 ? 37.429 33.142 -17.073 1.00 87.62 196 LYS A N 1
ATOM 1567 C CA . LYS A 1 196 ? 38.172 33.638 -18.240 1.00 87.62 196 LYS A CA 1
ATOM 1568 C C . LYS A 1 196 ? 39.640 33.194 -18.193 1.00 87.62 196 LYS A C 1
ATOM 1570 O O . LYS A 1 196 ? 40.152 32.666 -19.179 1.00 87.62 196 LYS A O 1
ATOM 1575 N N . ILE A 1 197 ? 40.294 33.344 -17.042 1.00 90.50 197 ILE A N 1
ATOM 1576 C CA . ILE A 1 197 ? 41.695 32.959 -16.830 1.00 90.50 197 ILE A CA 1
ATOM 1577 C C . ILE A 1 197 ? 41.882 31.444 -16.954 1.00 90.50 197 ILE A C 1
ATOM 1579 O O . ILE A 1 197 ? 42.850 31.012 -17.570 1.00 90.50 197 ILE A O 1
ATOM 1583 N N . ARG A 1 198 ? 40.962 30.615 -16.442 1.00 88.56 198 ARG A N 1
ATOM 1584 C CA . ARG A 1 198 ? 41.018 29.148 -16.602 1.00 88.56 198 ARG A CA 1
ATOM 1585 C C . ARG A 1 198 ? 40.911 28.720 -18.056 1.00 88.56 198 ARG A C 1
ATOM 1587 O O . ARG A 1 198 ? 41.658 27.848 -18.488 1.00 88.56 198 ARG A O 1
ATOM 1594 N N . GLN A 1 199 ? 40.008 29.331 -18.823 1.00 87.81 199 GLN A N 1
ATOM 1595 C CA . GLN A 1 199 ? 39.903 29.058 -20.258 1.00 87.81 199 GLN A CA 1
ATOM 1596 C C . GLN A 1 199 ? 41.202 29.423 -20.976 1.00 87.81 199 GLN A C 1
ATOM 1598 O O . GLN A 1 199 ? 41.724 28.630 -21.756 1.00 87.81 199 GLN A O 1
ATOM 1603 N N . GLN A 1 200 ? 41.761 30.595 -20.673 1.00 90.44 200 GLN A N 1
ATOM 1604 C CA . GLN A 1 200 ? 43.043 31.014 -21.230 1.00 90.44 200 GLN A CA 1
ATOM 1605 C C . GLN A 1 200 ? 44.196 30.087 -20.810 1.00 90.44 200 GLN A C 1
ATOM 1607 O O . GLN A 1 200 ? 45.012 29.725 -21.652 1.00 90.44 200 GLN A O 1
ATOM 1612 N N . TYR A 1 201 ? 44.231 29.649 -19.549 1.00 91.69 201 TYR A N 1
ATOM 1613 C CA . TYR A 1 201 ? 45.196 28.681 -19.025 1.00 91.69 201 TYR A CA 1
ATOM 1614 C C . TYR A 1 201 ? 45.101 27.336 -19.754 1.00 91.69 201 TYR A C 1
ATOM 1616 O O . TYR A 1 201 ? 46.100 26.828 -20.255 1.00 91.69 201 TYR A O 1
ATOM 1624 N N . ASN A 1 202 ? 43.897 26.777 -19.889 1.00 89.06 202 ASN A N 1
ATOM 1625 C CA . ASN A 1 202 ? 43.678 25.500 -20.574 1.00 89.06 202 ASN A CA 1
ATOM 1626 C C . ASN A 1 202 ? 44.040 25.567 -22.063 1.00 89.06 202 ASN A C 1
ATOM 1628 O O . ASN A 1 202 ? 44.521 24.583 -22.620 1.00 89.06 202 ASN A O 1
ATOM 1632 N N . ASN A 1 203 ? 43.853 26.730 -22.689 1.00 88.50 203 ASN A N 1
ATOM 1633 C CA . ASN A 1 203 ? 44.218 26.969 -24.084 1.00 88.50 203 ASN A CA 1
ATOM 1634 C C . ASN A 1 203 ? 45.711 27.304 -24.276 1.00 88.50 203 ASN A C 1
ATOM 1636 O O . ASN A 1 203 ? 46.183 27.340 -25.415 1.00 88.50 203 ASN A O 1
ATOM 1640 N N . ALA A 1 204 ? 46.460 27.569 -23.200 1.00 88.69 204 ALA A N 1
ATOM 1641 C CA . ALA A 1 204 ? 47.897 27.813 -23.265 1.00 88.69 204 ALA A CA 1
ATOM 1642 C C . ALA A 1 204 ? 48.675 26.504 -23.492 1.00 88.69 204 ALA A C 1
ATOM 1644 O O . ALA A 1 204 ? 48.214 25.413 -23.158 1.00 88.69 204 ALA A O 1
ATOM 1645 N N . SER A 1 205 ? 49.889 26.604 -24.048 1.00 90.56 205 SER A N 1
ATOM 1646 C CA . SER A 1 205 ? 50.784 25.444 -24.157 1.00 90.56 205 SER A CA 1
ATOM 1647 C C . SER A 1 205 ? 51.183 24.930 -22.772 1.00 90.56 205 SER A C 1
ATOM 1649 O O . SER A 1 205 ? 51.034 25.634 -21.776 1.00 90.56 205 SER A O 1
ATOM 1651 N N . LYS A 1 206 ? 51.754 23.726 -22.690 1.00 89.50 206 LYS A N 1
ATOM 1652 C CA . LYS A 1 206 ? 52.182 23.131 -21.414 1.00 89.50 206 LYS A CA 1
ATOM 1653 C C . LYS A 1 206 ? 53.200 24.008 -20.668 1.00 89.50 206 LYS A C 1
ATOM 1655 O O . LYS A 1 206 ? 53.132 24.162 -19.449 1.00 89.50 206 LYS A O 1
ATOM 1660 N N . GLU A 1 207 ? 54.117 24.631 -21.401 1.00 90.75 207 GLU A N 1
ATOM 1661 C CA . GLU A 1 207 ? 55.060 25.615 -20.867 1.00 90.75 207 GLU A CA 1
ATOM 1662 C C . GLU A 1 207 ? 54.358 26.905 -20.422 1.00 90.75 207 GLU A C 1
ATOM 1664 O O . GLU A 1 207 ? 54.668 27.435 -19.358 1.00 90.75 207 GLU A O 1
ATOM 1669 N N . GLY A 1 208 ? 53.375 27.386 -21.193 1.00 91.06 208 GLY A N 1
ATOM 1670 C CA . GLY A 1 208 ? 52.558 28.544 -20.829 1.00 91.06 208 GLY A CA 1
ATOM 1671 C C . GLY A 1 208 ? 51.729 28.310 -19.568 1.00 91.06 208 GLY A C 1
ATOM 1672 O O . GLY A 1 208 ? 51.721 29.152 -18.679 1.00 91.06 208 GLY A O 1
ATOM 1673 N N . GLN A 1 209 ? 51.113 27.137 -19.440 1.00 92.81 209 GLN A N 1
ATOM 1674 C CA . GLN A 1 209 ? 50.441 26.683 -18.224 1.00 92.81 209 GLN A CA 1
ATOM 1675 C C . GLN A 1 209 ? 51.402 26.665 -17.040 1.00 92.81 209 GLN A C 1
ATOM 1677 O O . GLN A 1 209 ? 51.086 27.205 -15.987 1.00 92.81 209 GLN A O 1
ATOM 1682 N N . THR A 1 210 ? 52.608 26.124 -17.222 1.00 91.31 210 THR A N 1
ATOM 1683 C CA . THR A 1 210 ? 53.630 26.126 -16.164 1.00 91.31 210 THR A CA 1
ATOM 1684 C C . THR A 1 210 ? 53.951 27.556 -15.708 1.00 91.31 210 THR A C 1
ATOM 1686 O O . THR A 1 210 ? 53.958 27.821 -14.504 1.00 91.31 210 THR A O 1
ATOM 1689 N N . ALA A 1 211 ? 54.114 28.495 -16.645 1.00 90.12 211 ALA A N 1
ATOM 1690 C CA . ALA A 1 211 ? 54.409 29.892 -16.324 1.00 90.12 211 ALA A CA 1
ATOM 1691 C C . ALA A 1 211 ? 53.233 30.624 -15.658 1.00 90.12 211 ALA A C 1
ATOM 1693 O O . ALA A 1 211 ? 53.437 31.353 -14.690 1.00 90.12 211 ALA A O 1
ATOM 1694 N N . ILE A 1 212 ? 52.001 30.396 -16.120 1.00 92.94 212 ILE A N 1
ATOM 1695 C CA . ILE A 1 212 ? 50.787 30.974 -15.527 1.00 92.94 212 ILE A CA 1
ATOM 1696 C C . ILE A 1 212 ? 50.556 30.416 -14.113 1.00 92.94 212 ILE A C 1
ATOM 1698 O O . ILE A 1 212 ? 50.287 31.178 -13.188 1.00 92.94 212 ILE A O 1
ATOM 1702 N N . ALA A 1 213 ? 50.703 29.102 -13.920 1.00 91.31 213 ALA A N 1
ATOM 1703 C CA . ALA A 1 213 ? 50.555 28.454 -12.616 1.00 91.31 213 ALA A CA 1
ATOM 1704 C C . ALA A 1 213 ? 51.631 28.888 -11.611 1.00 91.31 213 ALA A C 1
ATOM 1706 O O . ALA A 1 213 ? 51.352 28.949 -10.416 1.00 91.31 213 ALA A O 1
ATOM 1707 N N . SER A 1 214 ? 52.845 29.199 -12.079 1.00 89.31 214 SER A N 1
ATOM 1708 C CA . SER A 1 214 ? 53.941 29.660 -11.215 1.00 89.31 214 SER A CA 1
ATOM 1709 C C . SER A 1 214 ? 53.860 31.148 -10.870 1.00 89.31 214 SER A C 1
ATOM 1711 O O . SER A 1 214 ? 54.636 31.602 -10.032 1.00 89.31 214 SER A O 1
ATOM 1713 N N . PHE A 1 215 ? 52.961 31.914 -11.500 1.00 93.12 215 PHE A N 1
ATOM 1714 C CA . PHE A 1 215 ? 52.922 33.365 -11.347 1.00 93.12 215 PHE A CA 1
ATOM 1715 C C . PHE A 1 215 ? 52.580 33.795 -9.913 1.00 93.12 215 PHE A C 1
ATOM 1717 O O . PHE A 1 215 ? 51.504 33.475 -9.395 1.00 93.12 215 PHE A O 1
ATOM 1724 N N . THR A 1 216 ? 53.466 34.579 -9.298 1.00 90.94 216 THR A N 1
ATOM 1725 C CA . THR A 1 216 ? 53.256 35.224 -7.997 1.00 90.94 216 THR A CA 1
ATOM 1726 C C . THR A 1 216 ? 53.338 36.745 -8.134 1.00 90.94 216 THR A C 1
ATOM 1728 O O . THR A 1 216 ? 54.100 37.284 -8.940 1.00 90.94 216 THR A O 1
ATOM 1731 N N . MET A 1 217 ? 52.564 37.461 -7.316 1.00 86.88 217 MET A N 1
ATOM 1732 C CA . MET A 1 217 ? 52.715 38.912 -7.191 1.00 86.88 217 MET A CA 1
ATOM 1733 C C . MET A 1 217 ? 54.034 39.256 -6.473 1.00 86.88 217 MET A C 1
ATOM 1735 O O . MET A 1 217 ? 54.516 38.462 -5.658 1.00 86.88 217 MET A O 1
ATOM 1739 N N . PRO A 1 218 ? 54.635 40.435 -6.727 1.00 81.31 218 PRO A N 1
ATOM 1740 C CA . PRO A 1 218 ? 55.848 40.857 -6.029 1.00 81.31 218 PRO A CA 1
ATOM 1741 C C . PRO A 1 218 ? 55.664 40.856 -4.503 1.00 81.31 218 PRO A C 1
ATOM 1743 O O . PRO A 1 218 ? 54.770 41.522 -3.989 1.00 81.31 218 PRO A O 1
ATOM 1746 N N . GLY A 1 219 ? 56.522 40.127 -3.782 1.00 77.62 219 GLY A N 1
ATOM 1747 C CA . GLY A 1 219 ? 56.474 40.011 -2.317 1.00 77.62 219 GLY A CA 1
ATOM 1748 C C . GLY A 1 219 ? 55.557 38.907 -1.773 1.00 77.62 219 GLY A C 1
ATOM 1749 O O . GLY A 1 219 ? 55.601 38.642 -0.575 1.00 77.62 219 GLY A O 1
ATOM 1750 N N . GLU A 1 220 ? 54.787 38.232 -2.630 1.00 79.25 220 GLU A N 1
ATOM 1751 C CA . GLU A 1 220 ? 53.873 37.157 -2.234 1.00 79.25 220 GLU A CA 1
ATOM 1752 C C . GLU A 1 220 ? 54.512 35.770 -2.391 1.00 79.25 220 GLU A C 1
ATOM 1754 O O . GLU A 1 220 ? 55.190 35.482 -3.381 1.00 79.25 220 GLU A O 1
ATOM 1759 N N . GLY A 1 221 ? 54.266 34.889 -1.416 1.00 74.12 221 GLY A N 1
ATOM 1760 C CA . GLY A 1 221 ? 54.767 33.508 -1.421 1.00 74.12 221 GLY A CA 1
ATOM 1761 C C . GLY A 1 221 ? 53.870 32.505 -2.154 1.00 74.12 221 GLY A C 1
ATOM 1762 O O . GLY A 1 221 ? 54.321 31.406 -2.473 1.00 74.12 221 GLY A O 1
ATOM 1763 N N . THR A 1 222 ? 52.613 32.869 -2.428 1.00 82.31 222 THR A N 1
ATOM 1764 C CA . THR A 1 222 ? 51.605 31.964 -2.999 1.00 82.31 222 THR A CA 1
ATOM 1765 C C . THR A 1 222 ? 51.270 32.358 -4.438 1.00 82.31 222 THR A C 1
ATOM 1767 O O . THR A 1 222 ? 50.974 33.530 -4.687 1.00 82.31 222 THR A O 1
ATOM 1770 N N . PRO A 1 223 ? 51.258 31.409 -5.395 1.00 89.25 223 PRO A N 1
ATOM 1771 C CA . PRO A 1 223 ? 50.843 31.700 -6.762 1.00 89.25 223 PRO A CA 1
ATOM 1772 C C . PRO A 1 223 ? 49.395 32.182 -6.848 1.00 89.25 223 PRO A C 1
ATOM 1774 O O . PRO A 1 223 ? 48.495 31.607 -6.234 1.00 89.25 223 PRO A O 1
ATOM 1777 N N . VAL A 1 224 ? 49.146 33.206 -7.665 1.00 87.44 224 VAL A N 1
ATOM 1778 C CA . VAL A 1 224 ? 47.802 33.794 -7.836 1.00 87.44 224 VAL A CA 1
ATOM 1779 C C . VAL A 1 224 ? 46.835 32.780 -8.452 1.00 87.44 224 VAL A C 1
ATOM 1781 O O . VAL A 1 224 ? 45.652 32.745 -8.126 1.00 87.44 224 VAL A O 1
ATOM 1784 N N . PHE A 1 225 ? 47.337 31.881 -9.297 1.00 85.94 225 PHE A N 1
ATOM 1785 C CA . PHE A 1 225 ? 46.524 30.805 -9.854 1.00 85.94 225 PHE A CA 1
ATOM 1786 C C . PHE A 1 225 ? 46.022 29.823 -8.772 1.00 85.94 225 PHE A C 1
ATOM 1788 O O . PHE A 1 225 ? 44.934 29.271 -8.900 1.00 85.94 225 PHE A O 1
ATOM 1795 N N . ALA A 1 226 ? 46.748 29.648 -7.660 1.00 82.12 226 ALA A N 1
ATOM 1796 C CA . ALA A 1 226 ? 46.301 28.797 -6.553 1.00 82.12 226 ALA A CA 1
ATOM 1797 C C . ALA A 1 226 ? 45.124 29.416 -5.771 1.00 82.12 226 ALA A C 1
ATOM 1799 O O . ALA A 1 226 ? 44.200 28.704 -5.379 1.00 82.12 226 ALA A O 1
ATOM 1800 N N . THR A 1 227 ? 45.098 30.743 -5.600 1.00 80.19 227 THR A N 1
ATOM 1801 C CA . THR A 1 227 ? 43.969 31.448 -4.957 1.00 80.19 227 THR A CA 1
ATOM 1802 C C . THR A 1 227 ? 42.723 31.476 -5.852 1.00 80.19 227 THR A C 1
ATOM 1804 O O . THR A 1 227 ? 41.588 31.461 -5.371 1.00 80.19 227 THR A O 1
ATOM 1807 N N . LEU A 1 228 ? 42.924 31.423 -7.169 1.00 82.94 228 LEU A N 1
ATOM 1808 C CA . LEU A 1 228 ? 41.873 31.215 -8.161 1.00 82.94 228 LEU A CA 1
ATOM 1809 C C . LEU A 1 228 ? 41.248 29.815 -8.047 1.00 82.94 228 LEU A C 1
ATOM 1811 O O . LEU A 1 228 ? 40.021 29.687 -8.076 1.00 82.94 228 LEU A O 1
ATOM 1815 N N . VAL A 1 229 ? 42.064 28.773 -7.846 1.00 77.31 229 VAL A N 1
ATOM 1816 C CA . VAL A 1 229 ? 41.584 27.399 -7.590 1.00 77.31 229 VAL A CA 1
ATOM 1817 C C . VAL A 1 229 ? 40.707 27.326 -6.342 1.00 77.31 229 VAL A C 1
ATOM 1819 O O . VAL A 1 229 ? 39.629 26.736 -6.385 1.00 77.31 229 VAL A O 1
ATOM 1822 N N . GLN A 1 230 ? 41.114 28.003 -5.271 1.00 72.81 230 GLN A N 1
ATOM 1823 C CA . GLN A 1 230 ? 40.354 28.056 -4.024 1.00 72.81 230 GLN A CA 1
ATOM 1824 C C . GLN A 1 230 ? 39.002 28.784 -4.169 1.00 72.81 230 GLN A C 1
ATOM 1826 O O . GLN A 1 230 ? 38.030 28.399 -3.525 1.00 72.81 230 GLN A O 1
ATOM 1831 N N . THR A 1 231 ? 38.920 29.803 -5.035 1.00 70.06 231 THR A N 1
ATOM 1832 C CA . THR A 1 231 ? 37.681 30.569 -5.273 1.00 70.06 231 THR A CA 1
ATOM 1833 C C . THR A 1 231 ? 36.610 29.718 -5.973 1.00 70.06 231 THR A C 1
ATOM 1835 O O . THR A 1 231 ? 35.458 29.748 -5.552 1.00 70.06 231 THR A O 1
ATOM 1838 N N . GLU A 1 232 ? 36.989 28.880 -6.949 1.00 71.38 232 GLU A N 1
ATOM 1839 C CA . GLU A 1 232 ? 36.056 27.936 -7.606 1.00 71.38 232 GLU A CA 1
ATOM 1840 C C . GLU A 1 232 ? 35.556 26.856 -6.652 1.00 71.38 232 GLU A C 1
ATOM 1842 O O . GLU A 1 232 ? 34.406 26.436 -6.727 1.00 71.38 232 GLU A O 1
ATOM 1847 N N . GLN A 1 233 ? 36.410 26.388 -5.739 1.00 71.88 233 GLN A N 1
ATOM 1848 C CA . GLN A 1 233 ? 35.968 25.408 -4.755 1.00 71.88 233 GLN A CA 1
ATOM 1849 C C . GLN A 1 233 ? 34.856 25.993 -3.869 1.00 71.88 233 GLN A C 1
ATOM 1851 O O . GLN A 1 233 ? 33.849 25.329 -3.635 1.00 71.88 233 GLN A O 1
ATOM 1856 N N . LEU A 1 234 ? 35.002 27.253 -3.443 1.00 70.19 234 LEU A N 1
ATOM 1857 C CA . LEU A 1 234 ? 33.994 27.959 -2.647 1.00 70.19 234 LEU A CA 1
ATOM 1858 C C . LEU A 1 234 ? 32.700 28.217 -3.437 1.00 70.19 234 LEU A C 1
ATOM 1860 O O . LEU A 1 234 ? 31.612 27.986 -2.907 1.00 70.19 234 LEU A O 1
ATOM 1864 N N . THR A 1 235 ? 32.790 28.658 -4.697 1.00 69.31 235 THR A N 1
ATOM 1865 C CA . THR A 1 235 ? 31.607 28.898 -5.541 1.00 69.31 235 THR A CA 1
ATOM 1866 C C . THR A 1 235 ? 30.910 27.598 -5.933 1.00 69.31 235 THR A C 1
ATOM 1868 O O . THR A 1 235 ? 29.688 27.542 -5.868 1.00 69.31 235 THR A O 1
ATOM 1871 N N . GLY A 1 236 ? 31.646 26.524 -6.228 1.00 74.56 236 GLY A N 1
ATOM 1872 C CA . GLY A 1 236 ? 31.079 25.208 -6.531 1.00 74.56 236 GLY A CA 1
ATOM 1873 C C . GLY A 1 236 ? 30.438 24.517 -5.321 1.00 74.56 236 GLY A C 1
ATOM 1874 O O . GLY A 1 236 ? 29.472 23.768 -5.471 1.00 74.56 236 GLY A O 1
ATOM 1875 N N . GLU A 1 237 ? 30.939 24.747 -4.104 1.00 77.00 237 GLU A N 1
ATOM 1876 C CA . GLU A 1 237 ? 30.280 24.289 -2.873 1.00 77.00 237 GLU A CA 1
ATOM 1877 C C . GLU A 1 237 ? 28.993 25.080 -2.592 1.00 77.00 237 GLU A C 1
ATOM 1879 O O . GLU A 1 237 ? 27.970 24.470 -2.271 1.00 77.00 237 GLU A O 1
ATOM 1884 N N . ALA A 1 238 ? 29.005 26.402 -2.795 1.00 78.44 238 ALA A N 1
ATOM 1885 C CA . ALA A 1 238 ? 27.804 27.231 -2.710 1.00 78.44 238 ALA A CA 1
ATOM 1886 C C . ALA A 1 238 ? 26.772 26.858 -3.794 1.00 78.44 238 ALA A C 1
ATOM 1888 O O . ALA A 1 238 ? 25.603 26.653 -3.482 1.00 78.44 238 ALA A O 1
ATOM 1889 N N . GLU A 1 239 ? 27.185 26.658 -5.046 1.00 81.31 239 GLU A N 1
ATOM 1890 C CA . GLU A 1 239 ? 26.300 26.271 -6.153 1.00 81.31 239 GLU A CA 1
ATOM 1891 C C . GLU A 1 239 ? 25.604 24.932 -5.884 1.00 81.31 239 GLU A C 1
ATOM 1893 O O . GLU A 1 239 ? 24.410 24.802 -6.128 1.00 81.31 239 GLU A O 1
ATOM 1898 N N . LYS A 1 240 ? 26.287 23.956 -5.272 1.00 82.94 240 LYS A N 1
ATOM 1899 C CA . LYS A 1 240 ? 25.641 22.705 -4.830 1.00 82.94 240 LYS A CA 1
ATOM 1900 C C . LYS A 1 240 ? 24.529 22.951 -3.812 1.00 82.94 240 LYS A C 1
ATOM 1902 O O . LYS A 1 240 ? 23.492 22.296 -3.886 1.00 82.94 240 LYS A O 1
ATOM 1907 N N . VAL A 1 241 ? 24.729 23.870 -2.864 1.00 85.25 241 VAL A N 1
ATOM 1908 C CA . VAL A 1 241 ? 23.693 24.241 -1.886 1.00 85.25 241 VAL A CA 1
ATOM 1909 C C . VAL A 1 241 ? 22.556 25.006 -2.566 1.00 85.25 241 VAL A C 1
ATOM 1911 O O . VAL A 1 241 ? 21.396 24.726 -2.277 1.00 85.25 241 VAL A O 1
ATOM 1914 N N . GLN A 1 242 ? 22.854 25.892 -3.519 1.00 84.12 242 GLN A N 1
ATOM 1915 C CA . GLN A 1 242 ? 21.843 26.600 -4.309 1.00 84.12 242 GLN A CA 1
ATOM 1916 C C . GLN A 1 242 ? 21.001 25.632 -5.155 1.00 84.12 242 GLN A C 1
ATOM 1918 O O . GLN A 1 242 ? 19.776 25.706 -5.124 1.00 84.12 242 GLN A O 1
ATOM 1923 N N . VAL A 1 243 ? 21.628 24.659 -5.820 1.00 84.81 243 VAL A N 1
ATOM 1924 C CA . VAL A 1 243 ? 20.935 23.587 -6.551 1.00 84.81 243 VAL A CA 1
ATOM 1925 C C . VAL A 1 243 ? 20.063 22.770 -5.606 1.00 84.81 243 VAL A C 1
ATOM 1927 O O . VAL A 1 243 ? 18.921 22.475 -5.938 1.00 84.81 243 VAL A O 1
ATOM 1930 N N . MET A 1 244 ? 20.539 22.449 -4.398 1.00 88.19 244 MET A N 1
ATOM 1931 C CA . MET A 1 244 ? 19.697 21.791 -3.397 1.00 88.19 244 MET A CA 1
ATOM 1932 C C . MET A 1 244 ? 18.477 22.648 -3.022 1.00 88.19 244 MET A C 1
ATOM 1934 O O . MET A 1 244 ? 17.391 22.095 -2.888 1.00 88.19 244 MET A O 1
ATOM 1938 N N . ILE A 1 245 ? 18.614 23.972 -2.879 1.00 86.50 245 ILE A N 1
ATOM 1939 C CA . ILE A 1 245 ? 17.490 24.896 -2.618 1.00 86.50 245 ILE A CA 1
ATOM 1940 C C . ILE A 1 245 ? 16.511 24.937 -3.808 1.00 86.50 245 ILE A C 1
ATOM 1942 O O . ILE A 1 245 ? 15.297 24.926 -3.605 1.00 86.50 245 ILE A O 1
ATOM 1946 N N . GLU A 1 246 ? 17.002 24.926 -5.045 1.00 84.50 246 GLU A N 1
ATOM 1947 C CA . GLU A 1 246 ? 16.172 24.875 -6.259 1.00 84.50 246 GLU A CA 1
ATOM 1948 C C . GLU A 1 246 ? 15.458 23.522 -6.421 1.00 84.50 246 GLU A C 1
ATOM 1950 O O . GLU A 1 246 ? 14.282 23.461 -6.795 1.00 84.50 246 GLU A O 1
ATOM 1955 N N . GLU A 1 247 ? 16.130 22.423 -6.075 1.00 84.56 247 GLU A N 1
ATOM 1956 C CA . GLU A 1 247 ? 15.533 21.091 -6.010 1.00 84.56 247 GLU A CA 1
ATOM 1957 C C . GLU A 1 247 ? 14.415 21.037 -4.965 1.00 84.56 247 GLU A C 1
ATOM 1959 O O . GLU A 1 247 ? 13.370 20.451 -5.246 1.00 84.56 247 GLU A O 1
ATOM 1964 N N . LEU A 1 248 ? 14.572 21.690 -3.802 1.00 86.31 248 LEU A N 1
ATOM 1965 C CA . LEU A 1 248 ? 13.494 21.798 -2.807 1.00 86.31 248 LEU A CA 1
ATOM 1966 C C . LEU A 1 248 ? 12.228 22.448 -3.391 1.00 86.31 248 LEU A C 1
ATOM 1968 O O . LEU A 1 248 ? 11.125 22.089 -2.982 1.00 86.31 248 LEU A O 1
ATOM 1972 N N . ALA A 1 249 ? 12.369 23.380 -4.342 1.00 77.44 249 ALA A N 1
ATOM 1973 C CA . ALA A 1 249 ? 11.245 24.085 -4.965 1.00 77.44 249 ALA A CA 1
ATOM 1974 C C . ALA A 1 249 ? 10.571 23.296 -6.100 1.00 77.44 249 ALA A C 1
ATOM 1976 O O . ALA A 1 249 ? 9.405 23.534 -6.407 1.00 77.44 249 ALA A O 1
ATOM 1977 N N . THR A 1 250 ? 11.306 22.400 -6.761 1.00 78.12 250 THR A N 1
ATOM 1978 C CA . THR A 1 250 ? 10.884 21.772 -8.028 1.00 78.12 250 THR A CA 1
ATOM 1979 C C . THR A 1 250 ? 10.587 20.282 -7.907 1.00 78.12 250 THR A C 1
ATOM 1981 O O . THR A 1 250 ? 9.865 19.719 -8.734 1.00 78.12 250 THR A O 1
ATOM 1984 N N . ARG A 1 251 ? 11.138 19.618 -6.889 1.00 79.12 251 ARG A N 1
ATOM 1985 C CA . ARG A 1 251 ? 11.007 18.177 -6.696 1.00 79.12 251 ARG A CA 1
ATOM 1986 C C . ARG A 1 251 ? 9.633 17.804 -6.146 1.00 79.12 251 ARG A C 1
ATOM 1988 O O . ARG A 1 251 ? 9.162 18.355 -5.158 1.00 79.12 251 ARG A O 1
ATOM 1995 N N . ASP A 1 252 ? 9.033 16.776 -6.742 1.00 78.50 252 ASP A N 1
ATOM 1996 C CA . ASP A 1 252 ? 7.796 16.174 -6.240 1.00 78.50 252 ASP A CA 1
ATOM 1997 C C . ASP A 1 252 ? 8.094 15.203 -5.082 1.00 78.50 252 ASP A C 1
ATOM 1999 O O . ASP A 1 252 ? 8.622 14.097 -5.270 1.00 78.50 252 ASP A O 1
ATOM 2003 N N . TYR A 1 253 ? 7.798 15.632 -3.855 1.00 82.06 253 TYR A N 1
ATOM 2004 C CA . TYR A 1 253 ? 8.003 14.836 -2.647 1.00 82.06 253 TYR A CA 1
ATOM 2005 C C . TYR A 1 253 ? 6.800 13.931 -2.380 1.00 82.06 253 TYR A C 1
ATOM 2007 O O . TYR A 1 253 ? 5.704 14.384 -2.062 1.00 82.06 253 TYR A O 1
ATOM 2015 N N . LYS A 1 254 ? 7.024 12.613 -2.434 1.00 76.88 254 LYS A N 1
ATOM 2016 C CA . LYS A 1 254 ? 5.963 11.616 -2.213 1.00 76.88 254 LYS A CA 1
ATOM 2017 C C . LYS A 1 254 ? 5.439 11.588 -0.777 1.00 76.88 254 LYS A C 1
ATOM 2019 O O . LYS A 1 254 ? 4.299 11.173 -0.570 1.00 76.88 254 LYS A O 1
ATOM 2024 N N . THR A 1 255 ? 6.266 11.969 0.198 1.00 79.31 255 THR 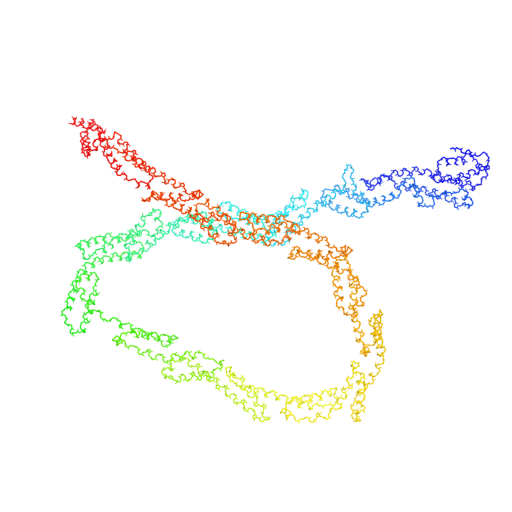A N 1
ATOM 2025 C CA . THR A 1 255 ? 5.909 11.982 1.622 1.00 79.31 255 THR A CA 1
ATOM 2026 C C . THR A 1 255 ? 6.462 13.224 2.325 1.00 79.31 255 THR A C 1
ATOM 2028 O O . THR A 1 255 ? 7.541 13.708 1.976 1.00 79.31 255 THR A O 1
ATOM 2031 N N . ALA A 1 256 ? 5.777 13.690 3.376 1.00 78.44 256 ALA A N 1
ATOM 2032 C CA . ALA A 1 256 ? 6.280 14.753 4.251 1.00 78.44 256 ALA A CA 1
ATOM 2033 C C . ALA A 1 256 ? 7.658 14.424 4.850 1.00 78.44 256 ALA A C 1
ATOM 2035 O O . ALA A 1 256 ? 8.504 15.300 4.973 1.00 78.44 256 ALA A O 1
ATOM 2036 N N . ALA A 1 257 ? 7.927 13.154 5.175 1.00 80.12 257 ALA A N 1
ATOM 2037 C CA . ALA A 1 257 ? 9.216 12.736 5.724 1.00 80.12 257 ALA A CA 1
ATOM 2038 C C . ALA A 1 257 ? 10.373 12.917 4.725 1.00 80.12 257 ALA A C 1
ATOM 2040 O O . ALA A 1 257 ? 11.487 13.251 5.135 1.00 80.12 257 ALA A O 1
ATOM 2041 N N . ASP A 1 258 ? 10.117 12.716 3.429 1.00 81.88 258 ASP A N 1
ATOM 2042 C CA . ASP A 1 258 ? 11.109 12.947 2.377 1.00 81.88 258 ASP A CA 1
ATOM 2043 C C . ASP A 1 258 ? 11.373 14.446 2.186 1.00 81.88 258 ASP A C 1
ATOM 2045 O O . ASP A 1 258 ? 12.531 14.839 2.039 1.00 81.88 258 ASP A O 1
ATOM 2049 N N . TYR A 1 259 ? 10.326 15.277 2.261 1.00 87.88 259 TYR A N 1
ATOM 2050 C CA . TYR A 1 259 ? 10.438 16.739 2.214 1.00 87.88 259 TYR A CA 1
ATOM 2051 C C . TYR A 1 259 ? 11.219 17.288 3.418 1.00 87.88 259 TYR A C 1
ATOM 2053 O O . TYR A 1 259 ? 12.226 17.969 3.242 1.00 87.88 259 TYR A O 1
ATOM 2061 N N . ILE A 1 260 ? 10.845 16.889 4.641 1.00 87.62 260 ILE A N 1
ATOM 2062 C CA . ILE A 1 260 ? 11.533 17.266 5.889 1.00 87.62 260 ILE A CA 1
ATOM 2063 C C . ILE A 1 260 ? 13.013 16.873 5.840 1.00 87.62 260 ILE A C 1
ATOM 2065 O O . ILE A 1 260 ? 13.885 17.664 6.200 1.00 87.62 260 ILE A O 1
ATOM 2069 N N . ARG A 1 261 ? 13.321 15.651 5.382 1.00 87.31 261 ARG A N 1
ATOM 2070 C CA . ARG A 1 261 ? 14.708 15.181 5.283 1.00 87.31 261 ARG A CA 1
ATOM 2071 C C . ARG A 1 261 ? 15.504 15.978 4.255 1.00 87.31 261 ARG A C 1
ATOM 2073 O O . ARG A 1 261 ? 16.669 16.261 4.515 1.00 87.31 261 ARG A O 1
ATOM 2080 N N . ALA A 1 262 ? 14.900 16.321 3.119 1.00 86.31 262 ALA A N 1
ATOM 2081 C CA . ALA A 1 262 ? 15.555 17.122 2.095 1.00 86.31 262 ALA A CA 1
ATOM 2082 C C . ALA A 1 262 ? 15.870 18.531 2.612 1.00 86.31 262 ALA A C 1
ATOM 2084 O O . ALA A 1 262 ? 17.023 18.937 2.540 1.00 86.31 262 ALA A O 1
ATOM 2085 N N . VAL A 1 263 ? 14.905 19.224 3.230 1.00 89.81 263 VAL A N 1
ATOM 2086 C CA . VAL A 1 263 ? 15.123 20.575 3.780 1.00 89.81 263 VAL A CA 1
ATOM 2087 C C . VAL A 1 263 ? 16.199 20.567 4.868 1.00 89.81 263 VAL A C 1
ATOM 2089 O O . VAL A 1 263 ? 17.127 21.366 4.802 1.00 89.81 263 VAL A O 1
ATOM 2092 N N . LYS A 1 264 ? 16.157 19.615 5.816 1.00 89.69 264 LYS A N 1
ATOM 2093 C CA . LYS A 1 264 ? 17.192 19.486 6.864 1.00 89.69 264 LYS A CA 1
ATOM 2094 C C . LYS A 1 264 ? 18.574 19.158 6.294 1.00 89.69 264 LYS A C 1
ATOM 2096 O O . LYS A 1 264 ? 19.586 19.613 6.828 1.00 89.69 264 LYS A O 1
ATOM 2101 N N . ALA A 1 265 ? 18.642 18.358 5.229 1.00 87.88 265 ALA A N 1
ATOM 2102 C CA . ALA A 1 265 ? 19.900 18.059 4.554 1.00 87.88 265 ALA A CA 1
ATOM 2103 C C . ALA A 1 265 ? 20.473 19.306 3.863 1.00 87.88 265 ALA A C 1
ATOM 2105 O O . ALA A 1 265 ? 21.668 19.562 4.008 1.00 87.88 265 ALA A O 1
ATOM 2106 N N . THR A 1 266 ? 19.630 20.098 3.193 1.00 88.44 266 THR A N 1
ATOM 2107 C CA . THR A 1 266 ? 20.010 21.375 2.569 1.00 88.44 266 THR A CA 1
ATOM 2108 C C . THR A 1 266 ? 20.450 22.403 3.612 1.00 88.44 266 THR A C 1
ATOM 2110 O O . THR A 1 266 ? 21.492 23.030 3.448 1.00 88.44 266 THR A O 1
ATOM 2113 N N . GLU A 1 267 ? 19.736 22.514 4.735 1.00 91.94 267 GLU A N 1
ATOM 2114 C CA . GLU A 1 267 ? 20.111 23.377 5.863 1.00 91.94 267 GLU A CA 1
ATOM 2115 C C . GLU A 1 267 ? 21.454 22.963 6.479 1.00 91.94 267 GLU A C 1
ATOM 2117 O O . GLU A 1 267 ? 22.342 23.788 6.693 1.00 91.94 267 GLU A O 1
ATOM 2122 N N . THR A 1 268 ? 21.663 21.660 6.674 1.00 90.00 268 THR A N 1
ATOM 2123 C CA . THR A 1 268 ? 22.950 21.126 7.138 1.00 90.00 268 THR A CA 1
ATOM 2124 C C . THR A 1 268 ? 24.075 21.399 6.135 1.00 90.00 268 THR A C 1
ATOM 2126 O O . THR A 1 268 ? 25.207 21.650 6.543 1.00 90.00 268 THR A O 1
ATOM 2129 N N . ALA A 1 269 ? 23.798 21.326 4.831 1.00 85.38 269 ALA A N 1
ATOM 2130 C CA . ALA A 1 269 ? 24.774 21.621 3.787 1.00 85.38 269 ALA A CA 1
ATOM 2131 C C . ALA A 1 269 ? 25.140 23.114 3.759 1.00 85.38 269 ALA A C 1
ATOM 2133 O O . ALA A 1 269 ? 26.325 23.430 3.692 1.00 85.38 269 ALA A O 1
ATOM 2134 N N . TYR A 1 270 ? 24.163 24.013 3.921 1.00 89.50 270 TYR A N 1
ATOM 2135 C CA . TYR A 1 270 ? 24.392 25.454 4.065 1.00 89.50 270 TYR A CA 1
ATOM 2136 C C . TYR A 1 270 ? 25.318 25.770 5.249 1.00 89.50 270 TYR A C 1
ATOM 2138 O O . TYR A 1 270 ? 26.323 26.457 5.084 1.00 89.50 270 TYR A O 1
ATOM 2146 N N . TYR A 1 271 ? 25.057 25.203 6.432 1.00 88.19 271 TYR A N 1
ATOM 2147 C CA . TYR A 1 271 ? 25.890 25.450 7.618 1.00 88.19 271 TYR A CA 1
ATOM 2148 C C . TYR A 1 271 ? 27.286 24.807 7.567 1.00 88.19 271 TYR A C 1
ATOM 2150 O O . TYR A 1 271 ? 28.130 25.125 8.404 1.00 88.19 271 TYR A O 1
ATOM 2158 N N . LYS A 1 272 ? 27.553 23.923 6.597 1.00 85.50 272 LYS A N 1
ATOM 2159 C CA . LYS A 1 272 ? 28.897 23.386 6.332 1.00 85.50 272 LYS A CA 1
ATOM 2160 C C . LYS A 1 272 ? 29.747 24.297 5.445 1.00 85.50 272 LYS A C 1
ATOM 2162 O O . LYS A 1 272 ? 30.961 24.110 5.424 1.00 85.50 272 LYS A O 1
ATOM 2167 N N . LEU A 1 273 ? 29.140 25.253 4.737 1.00 82.31 273 LEU A N 1
ATOM 2168 C CA . LEU A 1 273 ? 29.874 26.268 3.979 1.00 82.31 273 LEU A CA 1
ATOM 2169 C C . LEU A 1 273 ? 30.634 27.194 4.940 1.00 82.31 273 LEU A C 1
ATOM 2171 O O . LEU A 1 273 ? 30.168 27.462 6.052 1.00 82.31 273 LEU A O 1
ATOM 2175 N N . THR A 1 274 ? 31.780 27.722 4.503 1.00 80.38 274 THR A N 1
ATOM 2176 C CA . THR A 1 274 ? 32.476 28.794 5.234 1.00 80.38 274 THR A CA 1
ATOM 2177 C C . THR A 1 274 ? 31.623 30.072 5.254 1.00 80.38 274 THR A C 1
ATOM 2179 O O . THR A 1 274 ? 30.711 30.199 4.432 1.00 80.38 274 THR A O 1
ATOM 2182 N N . PRO A 1 275 ? 31.883 31.045 6.149 1.00 77.31 275 PRO A N 1
ATOM 2183 C CA . PRO A 1 275 ? 31.132 32.306 6.186 1.00 77.31 275 PRO A CA 1
ATOM 2184 C C . PRO A 1 275 ? 31.056 33.020 4.826 1.00 77.31 275 PRO A C 1
ATOM 2186 O O . PRO A 1 275 ? 30.021 33.577 4.467 1.00 77.31 275 PRO A O 1
ATOM 2189 N N . GLU A 1 276 ? 32.129 32.950 4.040 1.00 72.50 276 GLU A N 1
ATOM 2190 C CA . GLU A 1 276 ? 32.210 33.512 2.692 1.00 72.50 276 GLU A CA 1
ATOM 2191 C C . GLU A 1 276 ? 31.329 32.745 1.695 1.00 72.50 276 GLU A C 1
ATOM 2193 O O . GLU A 1 276 ? 30.666 33.369 0.871 1.00 72.50 276 GLU A O 1
ATOM 2198 N N . GLY A 1 277 ? 31.270 31.411 1.788 1.00 76.94 277 GLY A N 1
ATOM 2199 C CA . GLY A 1 277 ? 30.375 30.580 0.973 1.00 76.94 277 GLY A CA 1
ATOM 2200 C C . GLY A 1 277 ? 28.899 30.740 1.351 1.00 76.94 277 GLY A C 1
ATOM 2201 O O . GLY A 1 277 ? 28.036 30.751 0.478 1.00 76.94 277 GLY A O 1
ATOM 2202 N N . GLN A 1 278 ? 28.596 30.940 2.637 1.00 81.19 278 GLN A N 1
ATOM 2203 C CA . GLN A 1 278 ? 27.239 31.227 3.117 1.00 81.19 278 GLN A CA 1
ATOM 2204 C C . GLN A 1 278 ? 26.712 32.561 2.577 1.00 81.19 278 GLN A C 1
ATOM 2206 O O . GLN A 1 278 ? 25.551 32.640 2.187 1.00 81.19 278 GLN A O 1
ATOM 2211 N N . ALA A 1 279 ? 27.565 33.588 2.489 1.00 77.69 279 ALA A N 1
ATOM 2212 C CA . ALA A 1 279 ? 27.199 34.901 1.952 1.00 77.69 279 ALA A CA 1
ATOM 2213 C C . ALA A 1 279 ? 26.803 34.881 0.459 1.00 77.69 279 ALA A C 1
ATOM 2215 O O . ALA A 1 279 ? 26.213 35.847 -0.025 1.00 77.69 279 ALA A O 1
ATOM 2216 N N . LEU A 1 280 ? 27.112 33.798 -0.270 1.00 76.56 280 LEU A N 1
ATOM 2217 C CA . LEU A 1 280 ? 26.709 33.594 -1.667 1.00 76.56 280 LEU A CA 1
ATOM 2218 C C . LEU A 1 280 ? 25.296 33.013 -1.815 1.00 76.56 280 LEU A C 1
ATOM 2220 O O . LEU A 1 280 ? 24.752 33.023 -2.919 1.00 76.56 280 LEU A O 1
ATOM 2224 N N . ILE A 1 281 ? 24.694 32.527 -0.728 1.00 83.38 281 ILE A N 1
ATOM 2225 C CA . ILE A 1 281 ? 23.355 31.937 -0.718 1.00 83.38 281 ILE A CA 1
ATOM 2226 C C . ILE A 1 281 ? 22.374 32.919 -0.086 1.00 83.38 281 ILE A C 1
ATOM 2228 O O . ILE A 1 281 ? 22.598 33.435 1.009 1.00 83.38 281 ILE A O 1
ATOM 2232 N N . LYS A 1 282 ? 21.241 33.150 -0.754 1.00 85.06 282 LYS A N 1
ATOM 2233 C CA . LYS A 1 282 ? 20.140 33.939 -0.190 1.00 85.06 282 LYS A CA 1
ATOM 2234 C C . LYS A 1 282 ? 19.436 33.129 0.885 1.00 85.06 282 LYS A C 1
ATOM 2236 O O . LYS A 1 282 ? 18.549 32.322 0.600 1.00 85.06 282 LYS A O 1
ATOM 2241 N N . LYS A 1 283 ? 19.851 33.325 2.132 1.00 83.06 283 LYS A N 1
ATOM 2242 C CA . LYS A 1 283 ? 19.340 32.566 3.272 1.00 83.06 283 LYS A CA 1
ATOM 2243 C C . LYS A 1 283 ? 17.815 32.663 3.407 1.00 83.06 283 LYS A C 1
ATOM 2245 O O . LYS A 1 283 ? 17.179 31.684 3.787 1.00 83.06 283 LYS A O 1
ATOM 2250 N N . GLU A 1 284 ? 17.218 33.780 2.998 1.00 83.31 284 GLU A N 1
ATOM 2251 C CA . GLU A 1 284 ? 15.768 33.994 3.024 1.00 83.31 284 GLU A CA 1
ATOM 2252 C C . GLU A 1 284 ? 15.004 32.942 2.200 1.00 83.31 284 GLU A C 1
ATOM 2254 O O . GLU A 1 284 ? 13.879 32.574 2.542 1.00 83.31 284 GLU A O 1
ATOM 2259 N N . GLU A 1 285 ? 15.608 32.422 1.125 1.00 83.12 285 GLU A N 1
ATOM 2260 C CA . GLU A 1 285 ? 15.003 31.370 0.308 1.00 83.12 285 GLU A CA 1
ATOM 2261 C C . GLU A 1 285 ? 15.003 30.018 1.031 1.00 83.12 285 GLU A C 1
ATOM 2263 O O . GLU A 1 285 ? 14.041 29.264 0.898 1.00 83.12 285 GLU A O 1
ATOM 2268 N N . LEU A 1 286 ? 16.030 29.714 1.824 1.00 88.25 286 LEU A N 1
ATOM 2269 C CA . LEU A 1 286 ? 16.100 28.495 2.629 1.00 88.25 286 LEU A CA 1
ATOM 2270 C C . LEU A 1 286 ? 15.223 28.591 3.890 1.00 88.25 286 LEU A C 1
ATOM 2272 O O . LEU A 1 286 ? 14.512 27.640 4.212 1.00 88.25 286 LEU A O 1
ATOM 2276 N N . ASP A 1 287 ? 15.203 29.747 4.556 1.00 86.25 287 ASP A N 1
ATOM 2277 C CA . ASP A 1 287 ? 14.441 29.981 5.792 1.00 86.25 287 ASP A CA 1
ATOM 2278 C C . ASP A 1 287 ? 12.924 29.777 5.593 1.00 86.25 287 ASP A C 1
ATOM 2280 O O . ASP A 1 287 ? 12.226 29.305 6.497 1.00 86.25 287 ASP A O 1
ATOM 2284 N N . ALA A 1 288 ? 12.406 30.056 4.390 1.00 85.56 288 ALA A N 1
ATOM 2285 C CA . ALA A 1 288 ? 11.020 29.761 4.024 1.00 85.56 288 ALA A CA 1
ATOM 2286 C C . ALA A 1 288 ? 10.713 28.249 4.067 1.00 85.56 288 ALA A C 1
ATOM 2288 O O . ALA A 1 288 ? 9.721 27.833 4.666 1.00 85.56 288 ALA A O 1
ATOM 2289 N N . PHE A 1 289 ? 11.599 27.415 3.505 1.00 88.38 289 PHE A N 1
ATOM 2290 C CA . PHE A 1 289 ? 11.471 25.954 3.553 1.00 88.38 289 PHE A CA 1
ATOM 2291 C C . PHE A 1 289 ? 11.613 25.407 4.977 1.00 88.38 289 PHE A C 1
ATOM 2293 O O . PHE A 1 289 ? 10.869 24.511 5.381 1.00 88.38 289 PHE A O 1
ATOM 2300 N N . VAL A 1 290 ? 12.556 25.951 5.752 1.00 88.88 290 VAL A N 1
ATOM 2301 C CA . VAL A 1 290 ? 12.782 25.560 7.152 1.00 88.88 290 VAL A CA 1
ATOM 2302 C C . VAL A 1 290 ? 11.556 25.883 8.008 1.00 88.88 290 VAL A C 1
ATOM 2304 O O . VAL A 1 290 ? 11.149 25.058 8.828 1.00 88.88 290 VAL A O 1
ATOM 2307 N N . SER A 1 291 ? 10.909 27.029 7.782 1.00 86.81 291 SER A N 1
ATOM 2308 C CA . SER A 1 291 ? 9.676 27.418 8.480 1.00 86.81 291 SER A CA 1
ATOM 2309 C C . SER A 1 291 ? 8.511 26.469 8.171 1.00 86.81 291 SER A C 1
ATOM 2311 O O . SER A 1 291 ? 7.818 26.034 9.091 1.00 86.81 291 SER A O 1
ATOM 2313 N N . GLU A 1 292 ? 8.336 26.074 6.902 1.00 89.31 292 GLU A N 1
ATOM 2314 C CA . GLU A 1 292 ? 7.339 25.071 6.496 1.00 89.31 292 GLU A CA 1
ATOM 2315 C C . GLU A 1 292 ? 7.575 23.716 7.165 1.00 89.31 292 GLU A C 1
ATOM 2317 O O . GLU A 1 292 ? 6.653 23.124 7.726 1.00 89.31 292 GLU A O 1
ATOM 2322 N N . VAL A 1 293 ? 8.818 23.231 7.149 1.00 90.00 293 VAL A N 1
ATOM 2323 C CA . VAL A 1 293 ? 9.180 21.948 7.762 1.00 90.00 293 VAL A CA 1
ATOM 2324 C C . VAL A 1 293 ? 9.054 21.984 9.279 1.00 90.00 293 VAL A C 1
ATOM 2326 O O . VAL A 1 293 ? 8.572 21.013 9.856 1.00 90.00 293 VAL A O 1
ATOM 2329 N N . THR A 1 294 ? 9.410 23.094 9.922 1.00 89.50 294 THR A N 1
ATOM 2330 C CA . THR A 1 294 ? 9.245 23.277 11.372 1.00 89.50 294 THR A CA 1
ATOM 2331 C C . THR A 1 294 ? 7.770 23.238 11.762 1.00 89.50 294 THR A C 1
ATOM 2333 O O . THR A 1 294 ? 7.410 22.583 12.739 1.00 89.50 294 THR A O 1
ATOM 2336 N N . PHE A 1 295 ? 6.903 23.880 10.972 1.00 92.56 295 PHE A N 1
ATOM 2337 C CA . PHE A 1 295 ? 5.459 23.806 11.161 1.00 92.56 295 PHE A CA 1
ATOM 2338 C C . PHE A 1 295 ? 4.950 22.369 10.989 1.00 92.56 295 PHE A C 1
ATOM 2340 O O . PHE A 1 295 ? 4.374 21.820 11.925 1.00 92.56 295 PHE A O 1
ATOM 2347 N N . ILE A 1 296 ? 5.230 21.714 9.855 1.00 89.62 296 ILE A N 1
ATOM 2348 C CA . ILE A 1 296 ? 4.786 20.333 9.587 1.00 89.62 296 ILE A CA 1
ATOM 2349 C C . ILE A 1 296 ? 5.288 19.373 10.679 1.00 89.62 296 ILE A C 1
ATOM 2351 O O . ILE A 1 296 ? 4.517 18.578 11.219 1.00 89.62 296 ILE A O 1
ATOM 2355 N N . GLU A 1 297 ? 6.567 19.448 11.048 1.00 89.69 297 GLU A N 1
ATOM 2356 C CA . GLU A 1 297 ? 7.150 18.606 12.092 1.00 89.69 297 GLU A CA 1
ATOM 2357 C C . GLU A 1 297 ? 6.484 18.866 13.449 1.00 89.69 297 GLU A C 1
ATOM 2359 O O . GLU A 1 297 ? 6.059 17.913 14.107 1.00 89.69 297 GLU A O 1
ATOM 2364 N N . GLY A 1 298 ? 6.295 20.132 13.826 1.00 88.50 298 GLY A N 1
ATOM 2365 C CA . GLY A 1 298 ? 5.600 20.520 15.050 1.00 88.50 298 GLY A CA 1
ATOM 2366 C C . GLY A 1 298 ? 4.174 19.969 15.123 1.00 88.50 298 GLY A C 1
ATOM 2367 O O . GLY A 1 298 ? 3.795 19.381 16.137 1.00 88.50 298 GLY A O 1
ATOM 2368 N N . VAL A 1 299 ? 3.411 20.053 14.027 1.00 89.00 299 VAL A N 1
ATOM 2369 C CA . VAL A 1 299 ? 2.058 19.478 13.937 1.00 89.00 299 VAL A CA 1
ATOM 2370 C C . VAL A 1 299 ? 2.088 17.949 14.048 1.00 89.00 299 VAL A C 1
ATOM 2372 O O . VAL A 1 299 ? 1.296 17.367 14.789 1.00 89.00 299 VAL A O 1
ATOM 2375 N N . THR A 1 300 ? 3.023 17.268 13.373 1.00 85.94 300 THR A N 1
ATOM 2376 C CA . THR A 1 300 ? 3.122 15.792 13.423 1.00 85.94 300 THR A CA 1
ATOM 2377 C C . THR A 1 300 ? 3.570 15.252 14.784 1.00 85.94 300 THR A C 1
ATOM 2379 O O . THR A 1 300 ? 3.210 14.129 15.163 1.00 85.94 300 THR A O 1
ATOM 2382 N N . GLN A 1 301 ? 4.353 16.024 15.537 1.00 86.25 301 GLN A N 1
ATOM 2383 C CA . GLN A 1 301 ? 4.819 15.663 16.876 1.00 86.25 301 GLN A CA 1
ATOM 2384 C C . GLN A 1 301 ? 3.833 16.058 17.976 1.00 86.25 301 GLN A C 1
ATOM 2386 O O . GLN A 1 301 ? 3.943 15.545 19.091 1.00 86.25 301 GLN A O 1
ATOM 2391 N N . LEU A 1 302 ? 2.842 16.896 17.667 1.00 88.50 302 LEU A N 1
ATOM 2392 C CA . LEU A 1 302 ? 1.829 17.314 18.620 1.00 88.50 302 LEU A CA 1
ATOM 2393 C C . LEU A 1 302 ? 1.066 16.090 19.161 1.00 88.50 302 LEU A C 1
ATOM 2395 O O . LEU A 1 302 ? 0.652 15.192 18.419 1.00 88.50 302 LEU A O 1
ATOM 2399 N N . ARG A 1 303 ? 0.931 16.005 20.488 1.00 86.44 303 ARG A N 1
ATOM 2400 C CA . ARG A 1 303 ? 0.205 14.926 21.174 1.00 86.44 303 A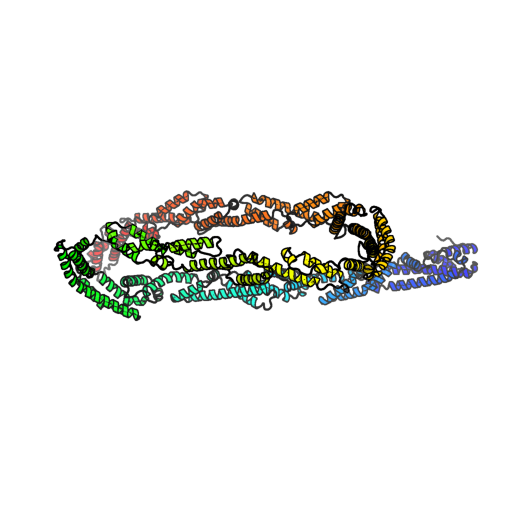RG A CA 1
ATOM 2401 C C . ARG A 1 303 ? -0.858 15.538 22.083 1.00 86.44 303 ARG A C 1
ATOM 2403 O O . ARG A 1 303 ? -0.481 16.311 22.964 1.00 86.44 303 ARG A O 1
ATOM 2410 N N . PRO A 1 304 ? -2.145 15.185 21.906 1.00 85.19 304 PRO A N 1
ATOM 2411 C CA . PRO A 1 304 ? -3.222 15.671 22.761 1.00 85.19 304 PRO A CA 1
ATOM 2412 C C . PRO A 1 304 ? -2.934 15.437 24.247 1.00 85.19 304 PRO A C 1
ATOM 2414 O O . PRO A 1 304 ? -2.568 14.332 24.653 1.00 85.19 304 PRO A O 1
ATOM 2417 N N . SER A 1 305 ? -3.086 16.482 25.058 1.00 83.62 305 SER A N 1
ATOM 2418 C CA . SER A 1 305 ? -2.819 16.454 26.497 1.00 83.62 305 SER A CA 1
ATOM 2419 C C . SER A 1 305 ? -3.717 17.448 27.234 1.00 83.62 305 SER A C 1
ATOM 2421 O O . SER A 1 305 ? -4.053 18.505 26.710 1.00 83.62 305 SER A O 1
ATOM 2423 N N . THR A 1 306 ? -4.077 17.112 28.472 1.00 81.31 306 THR A N 1
ATOM 2424 C CA . THR A 1 306 ? -4.854 17.959 29.394 1.00 81.31 306 THR A CA 1
ATOM 2425 C C . THR A 1 306 ? -4.048 19.112 29.988 1.00 81.31 306 THR A C 1
ATOM 2427 O O . THR A 1 306 ? -4.609 20.022 30.597 1.00 81.31 306 THR A O 1
ATOM 2430 N N . LYS A 1 307 ? -2.718 19.077 29.847 1.00 82.19 307 LYS A N 1
ATOM 2431 C CA . LYS A 1 307 ? -1.847 20.079 30.457 1.00 82.19 307 LYS A CA 1
ATOM 2432 C C . LYS A 1 307 ? -1.877 21.424 29.704 1.00 82.19 307 LYS A C 1
ATOM 2434 O O . LYS A 1 307 ? -2.052 21.417 28.482 1.00 82.19 307 LYS A O 1
ATOM 2439 N N . PRO A 1 308 ? -1.648 22.563 30.387 1.00 80.62 308 PRO A N 1
ATOM 2440 C CA . PRO A 1 308 ? -1.653 23.890 29.764 1.00 80.62 308 PRO A CA 1
ATOM 2441 C C . PRO A 1 308 ? -0.686 24.036 28.580 1.00 80.62 308 PRO A C 1
ATOM 2443 O O . PRO A 1 308 ? -1.041 24.656 27.578 1.00 80.62 308 PRO A O 1
ATOM 2446 N N . GLU A 1 309 ? 0.481 23.384 28.634 1.00 84.31 309 GLU A N 1
ATOM 2447 C CA . GLU A 1 309 ? 1.532 23.508 27.615 1.00 84.31 309 GLU A CA 1
ATOM 2448 C C . GLU A 1 309 ? 1.073 23.007 26.236 1.00 84.31 309 GLU A C 1
ATOM 2450 O O . GLU A 1 309 ? 1.559 23.478 25.209 1.00 84.31 309 GLU A O 1
ATOM 2455 N N . TYR A 1 310 ? 0.109 22.077 26.180 1.00 87.50 310 TYR A N 1
ATOM 2456 C CA . TYR A 1 310 ? -0.468 21.619 24.911 1.00 87.50 310 TYR A CA 1
ATOM 2457 C C . TYR A 1 310 ? -1.255 22.730 24.212 1.00 87.50 310 TYR A C 1
ATOM 2459 O O . TYR A 1 310 ? -1.111 22.910 23.004 1.00 87.50 310 TYR A O 1
ATOM 2467 N N . ARG A 1 311 ? -2.048 23.505 24.965 1.00 86.00 311 ARG A N 1
ATOM 2468 C CA . ARG A 1 311 ? -2.840 24.617 24.416 1.00 86.00 311 ARG A CA 1
ATOM 2469 C C . ARG A 1 311 ? -1.937 25.769 23.967 1.00 86.00 311 ARG A C 1
ATOM 2471 O O . ARG A 1 311 ? -2.176 26.345 22.911 1.00 86.00 311 ARG A O 1
ATOM 2478 N N . GLU A 1 312 ? -0.871 26.045 24.718 1.00 86.81 312 GLU A N 1
ATOM 2479 C CA . GLU A 1 312 ? 0.153 27.034 24.348 1.00 86.81 312 GLU A CA 1
ATOM 2480 C C . GLU A 1 312 ? 0.914 26.624 23.079 1.00 86.81 312 GLU A C 1
ATOM 2482 O O . GLU A 1 312 ? 1.063 27.425 22.157 1.00 86.81 312 GLU A O 1
ATOM 2487 N N . THR A 1 313 ? 1.332 25.356 22.988 1.00 89.31 313 THR A N 1
ATOM 2488 C CA . THR A 1 313 ? 2.027 24.821 21.805 1.00 89.31 313 THR A CA 1
ATOM 2489 C C . THR A 1 313 ? 1.118 24.830 20.574 1.00 89.31 313 THR A C 1
ATOM 2491 O O . THR A 1 313 ? 1.556 25.208 19.490 1.00 89.31 313 THR A O 1
ATOM 2494 N N . LEU A 1 314 ? -0.159 24.464 20.732 1.00 90.56 314 LEU A N 1
ATOM 2495 C CA . LEU A 1 314 ? -1.152 24.501 19.656 1.00 90.56 314 LEU A CA 1
ATOM 2496 C C . LEU A 1 314 ? -1.362 25.932 19.127 1.00 90.56 314 LEU A C 1
ATOM 2498 O O . LEU A 1 314 ? -1.382 26.133 17.916 1.00 90.56 314 LEU A O 1
ATOM 2502 N N . ALA A 1 315 ? -1.446 26.928 20.017 1.00 87.44 315 ALA A N 1
ATOM 2503 C CA . ALA A 1 315 ? -1.554 28.337 19.636 1.00 87.44 315 ALA A CA 1
ATOM 2504 C C . ALA A 1 315 ? -0.284 28.865 18.941 1.00 87.44 315 ALA A C 1
ATOM 2506 O O . ALA A 1 315 ? -0.375 29.624 17.976 1.00 87.44 315 ALA A O 1
ATOM 2507 N N . ALA A 1 316 ? 0.902 28.445 19.393 1.00 90.06 316 ALA A N 1
ATOM 2508 C CA . ALA A 1 316 ? 2.166 28.806 18.756 1.00 90.06 316 ALA A CA 1
ATOM 2509 C C . ALA A 1 316 ? 2.298 28.207 17.342 1.00 90.06 316 ALA A C 1
ATOM 2511 O O . ALA A 1 316 ? 2.745 28.896 16.424 1.00 90.06 316 ALA A O 1
ATOM 2512 N N . LEU A 1 317 ? 1.870 26.953 17.147 1.00 92.38 317 LEU A N 1
ATOM 2513 C CA . LEU A 1 317 ? 1.845 26.309 15.830 1.00 92.38 317 LEU A CA 1
ATOM 2514 C C . LEU A 1 317 ? 0.816 26.952 14.894 1.00 92.38 317 LEU A C 1
ATOM 2516 O O . LEU A 1 317 ? 1.135 27.162 13.730 1.00 92.38 317 LEU A O 1
ATOM 2520 N N . ASP A 1 318 ? -0.369 27.325 15.383 1.00 92.19 318 ASP A N 1
ATOM 2521 C CA . ASP A 1 318 ? -1.358 28.096 14.610 1.00 92.19 318 ASP A CA 1
ATOM 2522 C C . ASP A 1 318 ? -0.796 29.454 14.152 1.00 92.19 318 ASP A C 1
ATOM 2524 O O . ASP A 1 318 ? -0.894 29.819 12.978 1.00 92.19 318 ASP A O 1
ATOM 2528 N N . ALA A 1 319 ? -0.121 30.180 15.049 1.00 90.12 319 ALA A N 1
ATOM 2529 C CA . ALA A 1 319 ? 0.548 31.431 14.701 1.00 90.12 319 ALA A CA 1
ATOM 2530 C C . ALA A 1 319 ? 1.641 31.228 13.634 1.00 90.12 319 ALA A C 1
ATOM 2532 O O . ALA A 1 319 ? 1.694 31.996 12.674 1.00 90.12 319 ALA A O 1
ATOM 2533 N N . LEU A 1 320 ? 2.467 30.179 13.759 1.00 89.06 320 LEU A N 1
ATOM 2534 C CA . LEU A 1 320 ? 3.490 29.822 12.767 1.00 89.06 320 LEU A CA 1
ATOM 2535 C C . LEU A 1 320 ? 2.873 29.401 11.422 1.00 89.06 320 LEU A C 1
ATOM 2537 O O . LEU A 1 320 ? 3.352 29.804 10.369 1.00 89.06 320 LEU A O 1
ATOM 2541 N N . GLY A 1 321 ? 1.776 28.644 11.427 1.00 87.81 321 GLY A N 1
ATOM 2542 C CA . GLY A 1 321 ? 1.059 28.266 10.207 1.00 87.81 321 GLY A CA 1
ATOM 2543 C C . GLY A 1 321 ? 0.517 29.480 9.442 1.00 87.81 321 GLY A C 1
ATOM 2544 O O . GLY A 1 321 ? 0.541 29.500 8.209 1.00 87.81 321 GLY A O 1
ATOM 2545 N N . LYS A 1 322 ? 0.079 30.524 10.159 1.00 88.25 322 LYS A N 1
ATOM 2546 C CA . LYS A 1 322 ? -0.439 31.778 9.581 1.00 88.25 322 LYS A CA 1
ATOM 2547 C C . LYS A 1 322 ? 0.633 32.658 8.938 1.00 88.25 322 LYS A C 1
ATOM 2549 O O . LYS A 1 322 ? 0.296 33.430 8.042 1.00 88.25 322 LYS A O 1
ATOM 2554 N N . THR A 1 323 ? 1.900 32.554 9.348 1.00 87.38 323 THR A N 1
ATOM 2555 C CA . THR A 1 323 ? 2.994 33.290 8.685 1.00 87.38 323 THR A CA 1
ATOM 2556 C C . THR A 1 323 ? 3.372 32.675 7.333 1.00 87.38 323 THR A C 1
ATOM 2558 O O . THR A 1 323 ? 3.929 33.369 6.484 1.00 87.38 323 THR A O 1
ATOM 2561 N N . ILE A 1 324 ? 3.007 31.410 7.085 1.00 88.12 324 ILE A N 1
ATOM 2562 C CA . ILE A 1 324 ? 3.237 30.705 5.817 1.00 88.12 324 ILE A CA 1
ATOM 2563 C C . ILE A 1 324 ? 2.106 31.039 4.828 1.00 88.12 324 ILE A C 1
ATOM 2565 O O . ILE A 1 324 ? 1.067 30.372 4.789 1.00 88.12 324 ILE A O 1
ATOM 2569 N N . THR A 1 325 ? 2.301 32.080 4.017 1.00 81.38 325 THR A N 1
ATOM 2570 C CA . THR A 1 325 ? 1.294 32.596 3.065 1.00 81.38 325 THR A CA 1
ATOM 2571 C C . THR A 1 325 ? 1.433 32.057 1.638 1.00 81.38 325 THR A C 1
ATOM 2573 O O . THR A 1 325 ? 0.453 32.062 0.897 1.00 81.38 325 THR A O 1
ATOM 2576 N N . ALA A 1 326 ? 2.610 31.553 1.258 1.00 82.25 326 ALA A N 1
ATOM 2577 C CA . ALA A 1 326 ? 2.888 30.966 -0.056 1.00 82.25 326 ALA A CA 1
ATOM 2578 C C . ALA A 1 326 ? 3.711 29.669 0.095 1.00 82.25 326 ALA A C 1
ATOM 2580 O O . ALA A 1 326 ? 4.923 29.691 -0.132 1.00 82.25 326 ALA A O 1
ATOM 2581 N N . PRO A 1 327 ? 3.084 28.559 0.537 1.00 81.12 327 PRO A N 1
ATOM 2582 C CA . PRO A 1 327 ? 3.796 27.318 0.810 1.00 81.12 327 PRO A CA 1
ATOM 2583 C C . PRO A 1 327 ? 4.355 26.694 -0.468 1.00 81.12 327 PRO A C 1
ATOM 2585 O O . PRO A 1 327 ? 3.659 26.574 -1.477 1.00 81.12 327 PRO A O 1
ATOM 2588 N N . ARG A 1 328 ? 5.610 26.258 -0.409 1.00 79.31 328 ARG A N 1
ATOM 2589 C CA . ARG A 1 328 ? 6.326 25.612 -1.512 1.00 79.31 328 ARG A CA 1
ATOM 2590 C C . ARG A 1 328 ? 5.962 24.136 -1.642 1.00 79.31 328 ARG A C 1
ATOM 2592 O O . ARG A 1 328 ? 5.944 23.618 -2.754 1.00 79.31 328 ARG A O 1
ATOM 2599 N N . ASN A 1 329 ? 5.562 23.489 -0.543 1.00 80.62 329 ASN A N 1
ATOM 2600 C CA . ASN A 1 329 ? 4.830 22.220 -0.567 1.00 80.62 329 ASN A CA 1
ATOM 2601 C C . ASN A 1 329 ? 3.388 22.414 -0.058 1.00 80.62 329 ASN A C 1
ATOM 2603 O O . ASN A 1 329 ? 3.090 22.082 1.094 1.00 80.62 329 ASN A O 1
ATOM 2607 N N . PRO A 1 330 ? 2.480 22.955 -0.894 1.00 82.38 330 PRO A N 1
ATOM 2608 C CA . PRO A 1 330 ? 1.124 23.298 -0.466 1.00 82.38 330 PRO A CA 1
ATOM 2609 C C . PRO A 1 330 ? 0.371 22.080 0.065 1.00 82.38 330 PRO A C 1
ATOM 2611 O O . PRO A 1 330 ? -0.285 22.165 1.092 1.00 82.38 330 PRO A O 1
ATOM 2614 N N . LYS A 1 331 ? 0.555 20.909 -0.554 1.00 83.06 331 LYS A N 1
ATOM 2615 C CA . LYS A 1 331 ? -0.131 19.676 -0.163 1.00 83.06 331 LYS A CA 1
ATOM 2616 C C . LYS A 1 331 ? 0.098 19.309 1.306 1.00 83.06 331 LYS A C 1
ATOM 2618 O O . LYS A 1 331 ? -0.860 19.015 2.008 1.00 83.06 331 LYS A O 1
ATOM 2623 N N . GLU A 1 332 ? 1.347 19.285 1.766 1.00 85.50 332 GLU A N 1
ATOM 2624 C CA . GLU A 1 332 ? 1.655 18.861 3.140 1.00 85.50 332 GLU A CA 1
ATOM 2625 C C . GLU A 1 332 ? 1.466 20.001 4.154 1.00 85.50 332 GLU A C 1
ATOM 2627 O O . GLU A 1 332 ? 1.072 19.748 5.293 1.00 85.50 332 GLU A O 1
ATOM 2632 N N . VAL A 1 333 ? 1.692 21.258 3.748 1.00 87.00 333 VAL A N 1
ATOM 2633 C CA . VAL A 1 333 ? 1.428 22.422 4.608 1.00 87.00 333 VAL A CA 1
ATOM 2634 C C . VAL A 1 333 ? -0.069 22.590 4.856 1.00 87.00 333 VAL A C 1
ATOM 2636 O O . VAL A 1 333 ? -0.461 22.822 5.997 1.00 87.00 333 VAL A O 1
ATOM 2639 N N . ASP A 1 334 ? -0.907 22.431 3.832 1.00 87.19 334 ASP A N 1
ATOM 2640 C CA . ASP A 1 334 ? -2.361 22.528 3.971 1.00 87.19 334 ASP A CA 1
ATOM 2641 C C . ASP A 1 334 ? -2.900 21.378 4.829 1.00 87.19 334 ASP A C 1
ATOM 2643 O O . ASP A 1 334 ? -3.694 21.621 5.727 1.00 87.19 334 ASP A O 1
ATOM 2647 N N . VAL A 1 335 ? -2.372 20.154 4.683 1.00 86.81 335 VAL A N 1
ATOM 2648 C CA . VAL A 1 335 ? -2.697 19.034 5.590 1.00 86.81 335 VAL A CA 1
ATOM 2649 C C . VAL A 1 335 ? -2.331 19.355 7.044 1.00 86.81 335 VAL A C 1
ATOM 2651 O O . VAL A 1 335 ? -3.089 19.030 7.959 1.00 86.81 335 VAL A O 1
ATOM 2654 N N . ALA A 1 336 ? -1.182 19.991 7.286 1.00 88.44 336 ALA A N 1
ATOM 2655 C CA . ALA A 1 336 ? -0.779 20.403 8.628 1.00 88.44 336 ALA A CA 1
ATOM 2656 C C . ALA A 1 336 ? -1.648 21.555 9.177 1.00 88.44 336 ALA A C 1
ATOM 2658 O O . ALA A 1 336 ? -1.982 21.543 10.364 1.00 88.44 336 ALA A O 1
ATOM 2659 N N . LYS A 1 337 ? -2.066 22.509 8.331 1.00 89.38 337 LYS A N 1
ATOM 2660 C CA . LYS A 1 337 ? -3.023 23.574 8.687 1.00 89.38 337 LYS A CA 1
ATOM 2661 C C . LYS A 1 337 ? -4.397 23.000 9.020 1.00 89.38 337 LYS A C 1
ATOM 2663 O O . LYS A 1 337 ? -4.910 23.281 10.097 1.00 89.38 337 LYS A O 1
ATOM 2668 N N . ASP A 1 338 ? -4.921 22.113 8.180 1.00 88.94 338 ASP A N 1
ATOM 2669 C CA . ASP A 1 338 ? -6.187 21.411 8.401 1.00 88.94 338 ASP A CA 1
ATOM 2670 C C . ASP A 1 338 ? -6.156 20.598 9.704 1.00 88.94 338 ASP A C 1
ATOM 2672 O O . ASP A 1 338 ? -7.128 20.573 10.460 1.00 88.94 338 ASP A O 1
ATOM 2676 N N . ALA A 1 339 ? -5.026 19.947 10.003 1.00 88.19 339 ALA A N 1
ATOM 2677 C CA . ALA A 1 339 ? -4.844 19.221 11.255 1.00 88.19 339 ALA A CA 1
ATOM 2678 C C . ALA A 1 339 ? -4.855 20.159 12.473 1.00 88.19 339 ALA A C 1
ATOM 2680 O O . ALA A 1 339 ? -5.490 19.838 13.478 1.00 88.19 339 ALA A O 1
ATOM 2681 N N . ILE A 1 340 ? -4.199 21.322 12.394 1.00 91.25 340 ILE A N 1
ATOM 2682 C CA . ILE A 1 340 ? -4.241 22.341 13.454 1.00 91.25 340 ILE A CA 1
ATOM 2683 C C . ILE A 1 340 ? -5.650 22.904 13.630 1.00 91.25 340 ILE A C 1
ATOM 2685 O O . ILE A 1 340 ? -6.126 22.962 14.762 1.00 91.25 340 ILE A O 1
ATOM 2689 N N . ASP A 1 341 ? -6.350 23.231 12.546 1.00 87.81 341 ASP A N 1
ATOM 2690 C CA . ASP A 1 341 ? -7.736 23.703 12.594 1.00 87.81 341 ASP A CA 1
ATOM 2691 C C . ASP A 1 341 ? -8.664 22.653 13.219 1.00 87.81 341 ASP A C 1
ATOM 2693 O O . ASP A 1 341 ? -9.526 22.980 14.043 1.00 87.81 341 ASP A O 1
ATOM 2697 N N . ALA A 1 342 ? -8.453 21.373 12.902 1.00 87.12 342 ALA A N 1
ATOM 2698 C CA . ALA A 1 342 ? -9.163 20.270 13.535 1.00 87.12 342 ALA A CA 1
ATOM 2699 C C . ALA A 1 342 ? -8.858 20.184 15.041 1.00 87.12 342 ALA A C 1
ATOM 2701 O O . ALA A 1 342 ? -9.791 20.077 15.841 1.00 87.12 342 ALA A O 1
ATOM 2702 N N . TYR A 1 343 ? -7.588 20.289 15.452 1.00 89.00 343 TYR A N 1
ATOM 2703 C CA . TYR A 1 343 ? -7.215 20.309 16.870 1.00 89.00 343 TYR A CA 1
ATOM 2704 C C . TYR A 1 343 ? -7.801 21.519 17.610 1.00 89.00 343 TYR A C 1
ATOM 2706 O O . TYR A 1 343 ? -8.313 21.359 18.718 1.00 89.00 343 TYR A O 1
ATOM 2714 N N . LEU A 1 344 ? -7.783 22.714 17.012 1.00 88.19 344 LEU A N 1
ATOM 2715 C CA . LEU A 1 344 ? -8.370 23.930 17.583 1.00 88.19 344 LEU A CA 1
ATOM 2716 C C . LEU A 1 344 ? -9.886 23.806 17.744 1.00 88.19 344 LEU A C 1
ATOM 2718 O O . LEU A 1 344 ? -10.431 24.185 18.782 1.00 88.19 344 LEU A O 1
ATOM 2722 N N . LYS A 1 345 ? -10.571 23.231 16.750 1.00 88.38 345 LYS A N 1
ATOM 2723 C CA . LYS A 1 345 ? -12.008 22.959 16.825 1.00 88.38 345 LYS A CA 1
ATOM 2724 C C . LYS A 1 345 ? -12.333 21.992 17.964 1.00 88.38 345 LYS A C 1
ATOM 2726 O O . LYS A 1 345 ? -13.185 22.307 18.788 1.00 88.38 345 LYS A O 1
ATOM 2731 N N . VAL A 1 346 ? -11.600 20.879 18.061 1.00 88.69 346 VAL A N 1
ATOM 2732 C CA . VAL A 1 346 ? -11.744 19.918 19.166 1.00 88.69 346 VAL A CA 1
ATOM 2733 C C . VAL A 1 346 ? -11.520 20.606 20.512 1.00 88.69 346 VAL A C 1
ATOM 2735 O O . VAL A 1 346 ? -12.304 20.409 21.433 1.00 88.69 346 VAL A O 1
ATOM 2738 N N . MET A 1 347 ? -10.499 21.457 20.638 1.00 87.00 347 MET A N 1
ATOM 2739 C CA . MET A 1 347 ? -10.227 22.160 21.894 1.00 87.00 347 MET A CA 1
ATOM 2740 C C . MET A 1 347 ? -11.307 23.171 22.275 1.00 87.00 347 MET A C 1
ATOM 2742 O O . MET A 1 347 ? -11.607 23.307 23.460 1.00 87.00 347 MET A O 1
ATOM 2746 N N . LYS A 1 348 ? -11.927 23.832 21.295 1.00 87.19 348 LYS A N 1
ATOM 2747 C CA . LYS A 1 348 ? -13.080 24.707 21.525 1.00 87.19 348 LYS A CA 1
ATOM 2748 C C . LYS A 1 348 ? -14.297 23.921 22.020 1.00 87.19 348 LYS A C 1
ATOM 2750 O O . LYS A 1 348 ? -14.983 24.374 22.934 1.00 87.19 348 LYS A O 1
ATOM 2755 N N . ASP A 1 349 ? -14.537 22.739 21.456 1.00 87.00 349 ASP A N 1
ATOM 2756 C CA . ASP A 1 349 ? -15.622 21.850 21.884 1.00 87.00 349 ASP A CA 1
ATOM 2757 C C . ASP A 1 349 ? -15.360 21.294 23.300 1.00 87.00 349 ASP A C 1
ATOM 2759 O O . ASP A 1 349 ? -16.268 21.251 24.131 1.00 87.00 349 ASP A O 1
ATOM 2763 N N . VAL A 1 350 ? -14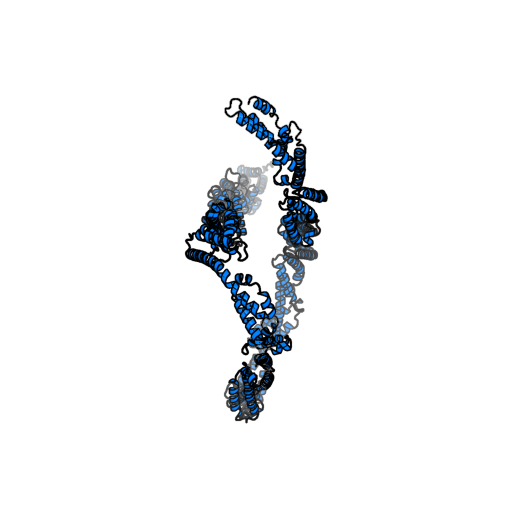.107 20.947 23.621 1.00 89.00 350 VAL A N 1
ATOM 2764 C CA . VAL A 1 350 ? -13.674 20.552 24.976 1.00 89.00 350 VAL A CA 1
ATOM 2765 C C . VAL A 1 350 ? -13.891 21.694 25.973 1.00 89.00 350 VAL A C 1
ATOM 2767 O O . VAL A 1 350 ? -14.469 21.464 27.031 1.00 89.00 350 VAL A O 1
ATOM 2770 N N . GLU A 1 351 ? -13.487 22.922 25.645 1.00 87.69 351 GLU A N 1
ATOM 2771 C CA . GLU A 1 351 ? -13.661 24.089 26.522 1.00 87.69 351 GLU A CA 1
ATOM 2772 C C . GLU A 1 351 ? -15.143 24.426 26.762 1.00 87.69 351 GLU A C 1
ATOM 2774 O O . GLU A 1 351 ? -15.536 24.774 27.876 1.00 87.69 351 GLU A O 1
ATOM 2779 N N . ALA A 1 352 ? -16.000 24.265 25.749 1.00 86.62 352 ALA A N 1
ATOM 2780 C CA . ALA A 1 352 ? -17.446 24.415 25.911 1.00 86.62 352 ALA A CA 1
ATOM 2781 C C . ALA A 1 352 ? -18.013 23.415 26.935 1.00 86.62 352 ALA A C 1
ATOM 2783 O O . ALA A 1 352 ? -18.802 23.802 27.800 1.00 86.62 352 ALA A O 1
ATOM 2784 N N . VAL A 1 353 ? -17.558 22.159 26.891 1.00 88.81 353 VAL A N 1
ATOM 2785 C CA . VAL A 1 353 ? -17.941 21.123 27.860 1.00 88.81 353 VAL A CA 1
ATOM 2786 C C . VAL A 1 353 ? -17.396 21.426 29.255 1.00 88.81 353 VAL A C 1
ATOM 2788 O O . VAL A 1 353 ? -18.135 21.310 30.231 1.00 88.81 353 VAL A O 1
ATOM 2791 N N . GLU A 1 354 ? -16.140 21.865 29.367 1.00 88.75 354 GLU A N 1
ATOM 2792 C CA . GLU A 1 354 ? -15.553 22.281 30.647 1.00 88.75 354 GLU A CA 1
ATOM 2793 C C . GLU A 1 354 ? -16.388 23.395 31.300 1.00 88.75 354 GLU A C 1
ATOM 2795 O O . GLU A 1 354 ? -16.722 23.305 32.484 1.00 88.75 354 GLU A O 1
ATOM 2800 N N . ASN A 1 355 ? -16.813 24.391 30.520 1.00 87.06 355 ASN A N 1
ATOM 2801 C CA . ASN A 1 355 ? -17.677 25.476 30.985 1.00 87.06 355 ASN A CA 1
ATOM 2802 C C . ASN A 1 355 ? -19.094 25.000 31.356 1.00 87.06 355 ASN A C 1
ATOM 2804 O O . ASN A 1 355 ? -19.647 25.445 32.364 1.00 87.06 355 ASN A O 1
ATOM 2808 N N . ALA A 1 356 ? -19.680 24.074 30.591 1.00 85.44 356 ALA A N 1
ATOM 2809 C CA . ALA A 1 356 ? -20.994 23.501 30.890 1.00 85.44 356 ALA A CA 1
ATOM 2810 C C . ALA A 1 356 ? -21.003 22.734 32.224 1.00 85.44 356 ALA A C 1
ATOM 2812 O O . ALA A 1 356 ? -21.959 22.844 32.990 1.00 85.44 356 ALA A O 1
ATOM 2813 N N . ILE A 1 357 ? -19.916 22.019 32.538 1.00 86.94 357 ILE A N 1
ATOM 2814 C CA . ILE A 1 357 ? -19.743 21.311 33.816 1.00 86.94 357 ILE A CA 1
ATOM 2815 C C . ILE A 1 357 ? -19.697 22.297 34.995 1.00 86.94 357 ILE A C 1
ATOM 2817 O O . ILE A 1 357 ? -20.294 22.036 36.038 1.00 86.94 357 ILE A O 1
ATOM 2821 N N . VAL A 1 358 ? -19.041 23.451 34.832 1.00 84.50 358 VAL A N 1
ATOM 2822 C CA . VAL A 1 358 ? -18.987 24.499 35.871 1.00 84.50 358 VAL A CA 1
ATOM 2823 C C . VAL A 1 358 ? -20.361 25.148 36.103 1.00 84.50 358 VAL A C 1
ATOM 2825 O O . VAL A 1 358 ? -20.667 25.564 37.218 1.00 84.50 358 VAL A O 1
ATOM 2828 N N . ALA A 1 359 ? -21.217 25.210 35.081 1.00 80.81 359 ALA A N 1
ATOM 2829 C CA . ALA A 1 359 ? -22.513 25.891 35.128 1.00 80.81 359 ALA A CA 1
ATOM 2830 C C . ALA A 1 359 ? -23.688 25.039 35.669 1.00 80.81 359 ALA A C 1
ATOM 2832 O O . ALA A 1 359 ? -24.845 25.474 35.589 1.00 80.81 359 ALA A O 1
ATOM 2833 N N . ILE A 1 360 ? -23.428 23.838 36.203 1.00 82.69 360 ILE A N 1
ATOM 2834 C CA . ILE A 1 360 ? -24.460 22.912 36.698 1.00 82.69 360 ILE A CA 1
ATOM 2835 C C . ILE A 1 360 ? -25.164 23.488 37.936 1.00 82.69 360 ILE A C 1
ATOM 2837 O O . ILE A 1 360 ? -24.583 23.608 39.011 1.00 82.69 360 ILE A O 1
ATOM 2841 N N . THR A 1 361 ? -26.454 23.809 37.786 1.00 76.50 361 THR A N 1
ATOM 2842 C CA . THR A 1 361 ? -27.321 24.314 38.872 1.00 76.50 361 THR A CA 1
ATOM 2843 C C . THR A 1 361 ? -28.675 23.600 38.961 1.00 76.50 361 THR A C 1
ATOM 2845 O O . THR A 1 361 ? -29.451 23.878 39.867 1.00 76.50 361 THR A O 1
ATOM 2848 N N . THR A 1 362 ? -28.988 22.711 38.016 1.00 74.12 362 THR A N 1
ATOM 2849 C CA . THR A 1 362 ? -30.217 21.900 37.946 1.00 74.12 362 THR A CA 1
ATOM 2850 C C . THR A 1 362 ? -29.877 20.517 37.385 1.00 74.12 362 THR A C 1
ATOM 2852 O O . THR A 1 362 ? -28.821 20.345 36.767 1.00 74.12 362 THR A O 1
ATOM 2855 N N . ILE A 1 363 ? -30.771 19.536 37.563 1.00 75.25 363 ILE A N 1
ATOM 2856 C CA . ILE A 1 363 ? -30.628 18.194 36.970 1.00 75.25 363 ILE A CA 1
ATOM 2857 C C . ILE A 1 363 ? -30.496 18.283 35.437 1.00 75.25 363 ILE A C 1
ATOM 2859 O O . ILE A 1 363 ? -29.636 17.623 34.856 1.00 75.25 363 ILE A O 1
ATOM 2863 N N . ASP A 1 364 ? -31.273 19.149 34.781 1.00 77.25 364 ASP A N 1
ATOM 2864 C CA . ASP A 1 364 ? -31.247 19.284 33.318 1.00 77.25 364 ASP A CA 1
ATOM 2865 C C . ASP A 1 364 ? -29.941 19.880 32.789 1.00 77.25 364 ASP A C 1
ATOM 2867 O O . ASP A 1 364 ? -29.385 19.358 31.828 1.00 77.25 364 ASP A O 1
ATOM 2871 N N . LYS A 1 365 ? -29.360 20.882 33.462 1.00 81.56 365 LYS A N 1
ATOM 2872 C CA . LYS A 1 365 ? -28.051 21.425 33.059 1.00 81.56 365 LYS A CA 1
ATOM 2873 C C . LYS A 1 365 ? -26.922 20.403 33.163 1.00 81.56 365 LYS A C 1
ATOM 2875 O O . LYS A 1 365 ? -25.977 20.438 32.381 1.00 81.56 365 LYS A O 1
ATOM 2880 N N . ALA A 1 366 ? -27.008 19.478 34.114 1.00 78.31 366 ALA A N 1
ATOM 2881 C CA . ALA A 1 366 ? -26.053 18.383 34.202 1.00 78.31 366 ALA A CA 1
ATOM 2882 C C . ALA A 1 366 ? -26.246 17.339 33.092 1.00 78.31 366 ALA A C 1
ATOM 2884 O O . ALA A 1 366 ? -25.255 16.812 32.584 1.00 78.31 366 ALA A O 1
ATOM 2885 N N . LYS A 1 367 ? -27.493 17.069 32.673 1.00 80.56 367 LYS A N 1
ATOM 2886 C CA . LYS A 1 367 ? -27.776 16.249 31.483 1.00 80.56 367 LYS A CA 1
ATOM 2887 C C . LYS A 1 367 ? -27.259 16.920 30.217 1.00 80.56 367 LYS A C 1
ATOM 2889 O O . LYS A 1 367 ? -26.626 16.248 29.417 1.00 80.56 367 LYS A O 1
ATOM 2894 N N . GLU A 1 368 ? -27.461 18.225 30.060 1.00 82.69 368 GLU A N 1
ATOM 2895 C CA . GLU A 1 368 ? -26.929 19.004 28.937 1.00 82.69 368 GLU A CA 1
ATOM 2896 C C . GLU A 1 368 ? -25.396 18.964 28.908 1.00 82.69 368 GLU A C 1
ATOM 2898 O O . GLU A 1 368 ? -24.812 18.666 27.868 1.00 82.69 368 GLU A O 1
ATOM 2903 N N . ALA A 1 369 ? -24.733 19.181 30.051 1.00 85.88 369 ALA A N 1
ATOM 2904 C CA . ALA A 1 369 ? -23.280 19.058 30.166 1.00 85.88 369 ALA A CA 1
ATOM 2905 C C . ALA A 1 369 ? -22.800 17.640 29.811 1.00 85.88 369 ALA A C 1
ATOM 2907 O O . ALA A 1 369 ? -21.781 17.478 29.136 1.00 85.88 369 ALA A O 1
ATOM 2908 N N . ARG A 1 370 ? -23.560 16.606 30.200 1.00 87.56 370 ARG A N 1
ATOM 2909 C CA . ARG A 1 370 ? -23.269 15.222 29.823 1.00 87.56 370 ARG A CA 1
ATOM 2910 C C . ARG A 1 370 ? -23.495 14.951 28.341 1.00 87.56 370 ARG A C 1
ATOM 2912 O O . ARG A 1 370 ? -22.670 14.295 27.719 1.00 87.56 370 ARG A O 1
ATOM 2919 N N . GLU A 1 371 ? -24.565 15.469 27.759 1.00 86.12 371 GLU A N 1
ATOM 2920 C CA . GLU A 1 371 ? -24.857 15.314 26.337 1.00 86.12 371 GLU A CA 1
ATOM 2921 C C . GLU A 1 371 ? -23.785 16.003 25.484 1.00 86.12 371 GLU A C 1
ATOM 2923 O O . GLU A 1 371 ? -23.334 15.447 24.485 1.00 86.12 371 GLU A O 1
ATOM 2928 N N . GLN A 1 372 ? -23.319 17.184 25.900 1.00 85.69 372 GLN A N 1
ATOM 2929 C CA . GLN A 1 372 ? -22.192 17.858 25.260 1.00 85.69 372 GLN A CA 1
ATOM 2930 C C . GLN A 1 372 ? -20.889 17.059 25.428 1.00 85.69 372 GLN A C 1
ATOM 2932 O O . GLN A 1 372 ? -20.159 16.888 24.455 1.00 85.69 372 GLN A O 1
ATOM 2937 N N . TYR A 1 373 ? -20.632 16.486 26.610 1.00 88.75 373 TYR A N 1
ATOM 2938 C CA . TYR A 1 373 ? -19.495 15.585 26.839 1.00 88.75 373 TYR A CA 1
ATOM 2939 C C . TYR A 1 373 ? -19.570 14.303 25.987 1.00 88.75 373 TYR A C 1
ATOM 2941 O O . TYR A 1 373 ? -18.553 13.826 25.491 1.00 88.75 373 TYR A O 1
ATOM 2949 N N . ASP A 1 374 ? -20.761 13.741 25.777 1.00 87.94 374 ASP A N 1
ATOM 2950 C CA . ASP A 1 374 ? -20.974 12.525 24.982 1.00 87.94 374 ASP A CA 1
ATOM 2951 C C . ASP A 1 374 ? -20.912 12.775 23.467 1.00 87.94 374 ASP A C 1
ATOM 2953 O O . ASP A 1 374 ? -20.623 11.845 22.712 1.00 87.94 374 ASP A O 1
ATOM 2957 N N . LYS A 1 375 ? -21.125 14.021 23.020 1.00 88.00 375 LYS A N 1
ATOM 2958 C CA . LYS A 1 375 ? -20.891 14.452 21.631 1.00 88.00 375 LYS A CA 1
ATOM 2959 C C . LYS A 1 375 ? -19.403 14.536 21.280 1.00 88.00 375 LYS A C 1
ATOM 2961 O O . LYS A 1 375 ? -19.069 14.450 20.100 1.00 88.00 375 LYS A O 1
ATOM 2966 N N . LEU A 1 376 ? -18.524 14.680 22.276 1.00 88.56 376 LEU A N 1
ATOM 2967 C CA . LEU A 1 376 ? -17.079 14.591 22.077 1.00 88.56 376 LEU A CA 1
ATOM 2968 C C . LEU A 1 376 ? -16.675 13.145 21.763 1.00 88.56 376 LEU A C 1
ATOM 2970 O O . LEU A 1 376 ? -17.159 12.195 22.386 1.00 88.56 376 LEU A O 1
ATOM 2974 N N . ASP A 1 377 ? -15.737 12.963 20.835 1.00 85.44 377 ASP A N 1
ATOM 2975 C CA . ASP A 1 377 ? -15.124 11.654 20.621 1.00 85.44 377 ASP A CA 1
ATOM 2976 C C . ASP A 1 377 ? -14.291 11.204 21.841 1.00 85.44 377 ASP A C 1
ATOM 2978 O O . ASP A 1 377 ? -14.047 11.952 22.790 1.00 85.44 377 ASP A O 1
ATOM 2982 N N . LYS A 1 378 ? -13.846 9.942 21.842 1.00 82.75 378 LYS A N 1
ATOM 2983 C CA . LYS A 1 378 ? -13.147 9.346 22.992 1.00 82.75 378 LYS A CA 1
ATOM 2984 C C . LYS A 1 378 ? -11.833 10.036 23.350 1.00 82.75 378 LYS A C 1
ATOM 2986 O O . LYS A 1 378 ? -11.427 9.942 24.510 1.00 82.75 378 LYS A O 1
ATOM 2991 N N . ASP A 1 379 ? -11.174 10.676 22.394 1.00 80.44 379 ASP A N 1
ATOM 2992 C CA . ASP A 1 379 ? -9.907 11.356 22.623 1.00 80.44 379 ASP A CA 1
ATOM 2993 C C . ASP A 1 379 ? -10.146 12.791 23.100 1.00 80.44 379 ASP A C 1
ATOM 2995 O O . ASP A 1 379 ? -9.544 13.196 24.092 1.00 80.44 379 ASP A O 1
ATOM 2999 N N . ALA A 1 380 ? -11.125 13.499 22.536 1.00 85.75 380 ALA A N 1
ATOM 3000 C CA . ALA A 1 380 ? -11.604 14.788 23.031 1.00 85.75 380 ALA A CA 1
ATOM 3001 C C . ALA A 1 380 ? -12.158 14.693 24.470 1.00 85.75 380 ALA A C 1
ATOM 3003 O O . ALA A 1 380 ? -11.829 15.514 25.324 1.00 85.75 380 ALA A O 1
ATOM 3004 N N . GLN A 1 381 ? -12.896 13.627 24.801 1.00 88.19 381 GLN A N 1
ATOM 3005 C CA . GLN A 1 381 ? -13.383 13.342 26.162 1.00 88.19 381 GLN A CA 1
ATOM 3006 C C . GLN A 1 381 ? -12.263 13.259 27.213 1.00 88.19 381 GLN A C 1
ATOM 3008 O O . GLN A 1 381 ? -12.490 13.580 28.384 1.00 88.19 381 GLN A O 1
ATOM 3013 N N . ARG A 1 382 ? -11.060 12.811 26.820 1.00 86.94 382 ARG A N 1
ATOM 3014 C CA . ARG A 1 382 ? -9.889 12.706 27.712 1.00 86.94 382 ARG A CA 1
ATOM 3015 C C . ARG A 1 382 ? -9.223 14.052 27.978 1.00 86.94 382 ARG A C 1
ATOM 3017 O O . ARG A 1 382 ? -8.474 14.141 28.945 1.00 86.94 382 ARG A O 1
ATOM 3024 N N . LEU A 1 383 ? -9.484 15.058 27.143 1.00 87.69 383 LEU A N 1
ATOM 3025 C CA . LEU A 1 383 ? -8.916 16.404 27.253 1.00 87.69 383 LEU A CA 1
ATOM 3026 C C . LEU A 1 383 ? -9.724 17.324 28.180 1.00 87.69 383 LEU A C 1
ATOM 3028 O O . LEU A 1 383 ? -9.217 18.370 28.568 1.00 87.69 383 LEU A O 1
ATOM 3032 N N . VAL A 1 384 ? -10.946 16.930 28.558 1.00 89.31 384 VAL A N 1
ATOM 3033 C CA . VAL A 1 384 ? -11.813 17.683 29.479 1.00 89.31 384 VAL A CA 1
ATOM 3034 C C . VAL A 1 384 ? -11.281 17.567 30.911 1.00 89.31 384 VAL A C 1
ATOM 3036 O O . VAL A 1 384 ? -11.391 16.514 31.558 1.00 89.31 384 VAL A O 1
ATOM 3039 N N . ASN A 1 385 ? -10.731 18.662 31.430 1.00 86.56 385 ASN A N 1
ATOM 3040 C CA . ASN A 1 385 ? -10.003 18.700 32.698 1.00 86.56 385 ASN A CA 1
ATOM 3041 C C . ASN A 1 385 ? -10.878 18.424 33.927 1.00 86.56 385 ASN A C 1
ATOM 3043 O O . ASN A 1 385 ? -10.452 17.729 34.852 1.00 86.56 385 ASN A O 1
ATOM 3047 N N . ASN A 1 386 ? -12.118 18.911 33.927 1.00 87.69 386 ASN A N 1
ATOM 3048 C CA . ASN A 1 386 ? -13.086 18.760 35.020 1.00 87.69 386 ASN A CA 1
ATOM 3049 C C . ASN A 1 386 ? -14.090 17.610 34.793 1.00 87.69 386 ASN A C 1
ATOM 3051 O O . ASN A 1 386 ? -15.135 17.536 35.436 1.00 87.69 386 ASN A O 1
ATOM 3055 N N . SER A 1 387 ? -13.762 16.642 33.931 1.00 86.12 387 SER A N 1
ATOM 3056 C CA . SER A 1 387 ? -14.606 15.460 33.665 1.00 86.12 387 SER A CA 1
ATOM 3057 C C . SER A 1 387 ? -14.919 14.616 34.916 1.00 86.12 387 SER A C 1
ATOM 3059 O O . SER A 1 387 ? -15.949 13.935 34.988 1.00 86.12 387 SER A O 1
ATOM 3061 N N . LYS A 1 388 ? -14.063 14.676 35.946 1.00 82.31 388 LYS A N 1
ATOM 3062 C CA . LYS A 1 388 ? -14.315 14.044 37.255 1.00 82.31 388 LYS A CA 1
ATOM 3063 C C . LYS A 1 388 ? -15.470 14.693 38.018 1.00 82.31 388 LYS A C 1
ATOM 3065 O O . LYS A 1 388 ? -16.185 13.981 38.727 1.00 82.31 388 LYS A O 1
ATOM 3070 N N . ASP A 1 389 ? -15.671 15.996 37.857 1.00 82.31 389 ASP A N 1
ATOM 3071 C CA . ASP A 1 389 ? -16.750 16.727 38.521 1.00 82.31 389 ASP A CA 1
ATOM 3072 C C . ASP A 1 389 ? -18.090 16.331 37.899 1.00 82.31 389 ASP A C 1
ATOM 3074 O O . ASP A 1 389 ? -19.024 15.987 38.621 1.00 82.31 389 ASP A O 1
ATOM 3078 N N . LEU A 1 390 ? -18.139 16.202 36.568 1.00 82.50 390 LEU A N 1
ATOM 3079 C CA . LEU A 1 390 ? -19.285 15.632 35.853 1.00 82.50 390 LEU A CA 1
ATOM 3080 C C . LEU A 1 390 ? -19.594 14.197 36.311 1.00 82.50 390 LEU A C 1
ATOM 3082 O O . LEU A 1 390 ? -20.736 13.877 36.623 1.00 82.50 390 LEU A O 1
ATOM 3086 N N . THR A 1 391 ? -18.571 13.348 36.459 1.00 76.94 391 THR A N 1
ATOM 3087 C CA . THR A 1 391 ? -18.741 11.969 36.967 1.00 76.94 391 THR A CA 1
ATOM 3088 C C . THR A 1 391 ? -19.267 11.939 38.412 1.00 76.94 391 THR A C 1
ATOM 3090 O O . THR A 1 391 ? -19.960 11.002 38.820 1.00 76.94 391 THR A O 1
ATOM 3093 N N . THR A 1 392 ? -18.921 12.944 39.218 1.00 77.50 392 THR A N 1
ATOM 3094 C CA . THR A 1 392 ? -19.398 13.083 40.601 1.00 77.50 392 THR A CA 1
ATOM 3095 C C . THR A 1 392 ? -20.871 13.480 40.617 1.00 77.50 392 THR A C 1
ATOM 3097 O O . THR A 1 392 ? -21.674 12.794 41.257 1.00 77.50 392 THR A O 1
ATOM 3100 N N . TRP A 1 393 ? -21.238 14.486 39.818 1.00 73.31 393 TRP A N 1
ATOM 3101 C CA . TRP A 1 393 ? -22.623 14.887 39.591 1.00 73.31 393 TRP A CA 1
ATOM 3102 C C . TRP A 1 393 ? -23.476 13.732 39.058 1.00 73.31 393 TRP A C 1
ATOM 3104 O O . TRP A 1 393 ? -24.536 13.461 39.609 1.00 73.31 393 TRP A O 1
ATOM 3114 N N . GLU A 1 394 ? -23.001 12.956 38.082 1.00 69.62 394 GLU A N 1
ATOM 3115 C CA . GLU A 1 394 ? -23.720 11.796 37.525 1.00 69.62 394 GLU A CA 1
ATOM 3116 C C . GLU A 1 394 ? -24.107 10.740 38.570 1.00 69.62 394 GLU A C 1
ATOM 3118 O O . GLU A 1 394 ? -25.179 10.131 38.490 1.00 69.62 394 GLU A O 1
ATOM 3123 N N . ARG A 1 395 ? -23.240 10.493 39.562 1.00 70.94 395 ARG A N 1
ATOM 3124 C CA . ARG A 1 395 ? -23.533 9.529 40.636 1.00 70.94 395 ARG A CA 1
ATOM 3125 C C . ARG A 1 395 ? -24.631 10.033 41.565 1.00 70.94 395 ARG A C 1
ATOM 3127 O O . ARG A 1 395 ? -25.435 9.228 42.031 1.00 70.94 395 ARG A O 1
ATOM 3134 N N . GLN A 1 396 ? -24.653 11.334 41.835 1.00 72.12 396 GLN A N 1
ATOM 3135 C CA . GLN A 1 396 ? -25.635 11.964 42.718 1.00 72.12 396 GLN A CA 1
ATOM 3136 C C . GLN A 1 396 ? -26.974 12.178 41.999 1.00 72.12 396 GLN A C 1
ATOM 3138 O O . GLN A 1 396 ? -28.033 11.890 42.558 1.00 72.12 396 GLN A O 1
ATOM 3143 N N . ILE A 1 397 ? -26.925 12.570 40.726 1.00 72.12 397 ILE A N 1
ATOM 3144 C CA . ILE A 1 397 ? -28.088 12.889 39.902 1.00 72.12 397 ILE A CA 1
ATOM 3145 C C . ILE A 1 397 ? -28.959 11.671 39.653 1.00 72.12 397 ILE A C 1
ATOM 3147 O O . ILE A 1 397 ? -30.151 11.795 39.838 1.00 72.12 397 ILE A O 1
ATOM 3151 N N . LYS A 1 398 ? -28.436 10.470 39.374 1.00 71.81 398 LYS A N 1
ATOM 3152 C CA . LYS A 1 398 ? -29.316 9.294 39.175 1.00 71.81 398 LYS A CA 1
ATOM 3153 C C . LYS A 1 398 ? -30.207 8.982 40.378 1.00 71.81 398 LYS A C 1
ATOM 3155 O O . LYS A 1 398 ? -31.305 8.447 40.230 1.00 71.81 398 LYS A O 1
ATOM 3160 N N . ALA A 1 399 ? -29.718 9.259 41.586 1.00 75.00 399 ALA A N 1
ATOM 3161 C CA . ALA A 1 399 ? -30.492 9.061 42.802 1.00 75.00 399 ALA A CA 1
ATOM 3162 C C . ALA A 1 399 ? -31.499 10.202 43.022 1.00 75.00 399 ALA A C 1
ATOM 3164 O O . ALA A 1 399 ? -32.616 9.932 43.464 1.00 75.00 399 ALA A O 1
ATOM 3165 N N . LEU A 1 400 ? -31.119 11.438 42.675 1.00 80.00 400 LEU A N 1
ATOM 3166 C CA . LEU A 1 400 ? -31.985 12.617 42.722 1.00 80.00 400 LEU A CA 1
ATOM 3167 C C . LEU A 1 400 ? -33.053 12.602 41.617 1.00 80.00 400 LEU A C 1
ATOM 3169 O O . LEU A 1 400 ? -34.204 12.815 41.939 1.00 80.00 400 LEU A O 1
ATOM 3173 N N . GLU A 1 401 ? -32.728 12.241 40.377 1.00 80.25 401 GLU A N 1
ATOM 3174 C CA . GLU A 1 401 ? -33.647 11.977 39.258 1.00 80.25 401 GLU A CA 1
ATOM 3175 C C . GLU A 1 401 ? -34.665 10.921 39.637 1.00 80.25 401 GLU A C 1
ATOM 3177 O O . GLU A 1 401 ? -35.858 11.163 39.574 1.00 80.25 401 GLU A O 1
ATOM 3182 N N . LYS A 1 402 ? -34.213 9.760 40.124 1.00 82.69 402 LYS A N 1
ATOM 3183 C CA . LYS A 1 402 ? -35.140 8.713 40.552 1.00 82.69 402 LYS A CA 1
ATOM 3184 C C . LYS A 1 402 ? -36.080 9.207 41.650 1.00 82.69 402 LYS A C 1
ATOM 3186 O O . LYS A 1 402 ? -37.210 8.733 41.728 1.00 82.69 402 LYS A O 1
ATOM 3191 N N . LEU A 1 403 ? -35.611 10.099 42.520 1.00 85.44 403 LEU A N 1
ATOM 3192 C CA . LEU A 1 403 ? -36.440 10.709 43.547 1.00 85.44 403 LEU A CA 1
ATOM 3193 C C . LEU A 1 403 ? -37.371 11.783 42.961 1.00 85.44 403 LEU A C 1
ATOM 3195 O O . LEU A 1 403 ? -38.536 11.802 43.338 1.00 85.44 403 LEU A O 1
ATOM 3199 N N . ASP A 1 404 ? -36.912 12.626 42.038 1.00 86.56 404 ASP A N 1
ATOM 3200 C CA . ASP A 1 404 ? -37.719 13.674 41.404 1.00 86.56 404 ASP A CA 1
ATOM 3201 C C . ASP A 1 404 ? -38.781 13.070 40.485 1.00 86.56 404 ASP A C 1
ATOM 3203 O O . ASP A 1 404 ? -39.935 13.449 40.597 1.00 86.56 404 ASP A O 1
ATOM 3207 N N . ASP A 1 405 ? -38.460 12.027 39.716 1.00 84.50 405 ASP A N 1
ATOM 3208 C CA . ASP A 1 405 ? -39.413 11.214 38.950 1.00 84.50 405 ASP A CA 1
ATOM 3209 C C . ASP A 1 405 ? -40.429 10.542 39.884 1.00 84.50 405 ASP A C 1
ATOM 3211 O O . ASP A 1 405 ? -41.621 10.449 39.591 1.00 84.50 405 ASP A O 1
ATOM 3215 N N . GLN A 1 406 ? -39.971 10.052 41.046 1.00 85.94 406 GLN A N 1
ATOM 3216 C CA . GLN A 1 406 ? -40.862 9.487 42.058 1.00 85.94 406 GLN A CA 1
ATOM 3217 C C . GLN A 1 406 ? -41.828 10.534 42.604 1.00 85.94 406 GLN A C 1
ATOM 3219 O O . GLN A 1 406 ? -42.977 10.175 42.850 1.00 85.94 406 GLN A O 1
ATOM 3224 N N . LEU A 1 407 ? -41.372 11.777 42.796 1.00 87.94 407 LEU A N 1
ATOM 3225 C CA . LEU A 1 407 ? -42.160 12.925 43.253 1.00 87.94 407 LEU A CA 1
ATOM 3226 C C . LEU A 1 407 ? -43.083 13.465 42.149 1.00 87.94 407 LEU A C 1
ATOM 3228 O O . LEU A 1 407 ? -44.230 13.829 42.423 1.00 87.94 407 LEU A O 1
ATOM 3232 N N . GLU A 1 408 ? -42.618 13.460 40.903 1.00 88.44 408 GLU A N 1
ATOM 3233 C CA . GLU A 1 408 ? -43.367 13.837 39.709 1.00 88.44 408 GLU A CA 1
ATOM 3234 C C . GLU A 1 408 ? -44.543 12.886 39.491 1.00 88.44 408 GLU A C 1
ATOM 3236 O O . GLU A 1 408 ? -45.683 13.308 39.288 1.00 88.44 408 GLU A O 1
ATOM 3241 N N . ALA A 1 409 ? -44.268 11.587 39.607 1.00 85.94 409 ALA A N 1
ATOM 3242 C CA . ALA A 1 409 ? -45.239 10.519 39.444 1.00 85.94 409 ALA A CA 1
ATOM 3243 C C . ALA A 1 409 ? -46.187 10.368 40.643 1.00 85.94 409 ALA A C 1
ATOM 3245 O O . ALA A 1 409 ? -47.077 9.511 40.607 1.00 85.94 409 ALA A O 1
ATOM 3246 N N . LEU A 1 410 ? -46.024 11.150 41.722 1.00 89.38 410 LEU A N 1
ATOM 3247 C CA . LEU A 1 410 ? -47.011 11.174 42.799 1.00 89.38 410 LEU A CA 1
ATOM 3248 C C . LEU A 1 410 ? -48.290 11.817 42.285 1.00 89.38 410 LEU A C 1
ATOM 3250 O O . LEU A 1 410 ? -48.422 13.035 42.205 1.00 89.38 410 LEU A O 1
ATOM 3254 N N . HIS A 1 411 ? -49.265 10.970 41.996 1.00 90.62 411 HIS A N 1
ATOM 3255 C CA . HIS A 1 411 ? -50.585 11.404 41.599 1.00 90.62 411 HIS A CA 1
ATOM 3256 C C . HIS A 1 411 ? -51.618 10.924 42.631 1.00 90.62 411 HIS A C 1
ATOM 3258 O O . HIS A 1 411 ? -51.687 9.725 42.898 1.00 90.62 411 HIS A O 1
ATOM 3264 N N . PRO A 1 412 ? -52.469 11.798 43.199 1.00 87.81 412 PRO A N 1
ATOM 3265 C CA . PRO A 1 412 ? -53.479 11.422 44.201 1.00 87.81 412 PRO A CA 1
ATOM 3266 C C . PRO A 1 412 ? -54.477 10.349 43.746 1.00 87.81 412 PRO A C 1
ATOM 3268 O O . PRO A 1 412 ? -55.107 9.686 44.563 1.00 87.81 412 PRO A O 1
ATOM 3271 N N . ALA A 1 413 ? -54.642 10.169 42.434 1.00 83.50 413 ALA A N 1
ATOM 3272 C CA . ALA A 1 413 ? -55.473 9.100 41.878 1.00 83.50 413 ALA A CA 1
ATOM 3273 C C . ALA A 1 413 ? -54.810 7.703 41.923 1.00 83.50 413 ALA A C 1
ATOM 3275 O O . ALA A 1 413 ? -55.489 6.704 41.672 1.00 83.50 413 ALA A O 1
ATOM 3276 N N . ASP A 1 414 ? -53.514 7.606 42.239 1.00 86.31 414 ASP A N 1
ATOM 3277 C CA . ASP A 1 414 ? -52.788 6.335 42.280 1.00 86.31 414 ASP A CA 1
ATOM 3278 C C . ASP A 1 414 ? -53.259 5.443 43.435 1.00 86.31 414 ASP A C 1
ATOM 3280 O O . ASP A 1 414 ? -53.286 5.841 44.597 1.00 86.31 414 ASP A O 1
ATOM 3284 N N . LYS A 1 415 ? -53.488 4.151 43.160 1.00 81.75 415 LYS A N 1
ATOM 3285 C CA . LYS A 1 415 ? -53.818 3.150 44.202 1.00 81.75 415 LYS A CA 1
ATOM 3286 C C . LYS A 1 415 ? -52.719 2.964 45.257 1.00 81.75 415 LYS A C 1
ATOM 3288 O O . LYS A 1 415 ? -52.981 2.454 46.344 1.00 81.75 415 LYS A O 1
ATOM 3293 N N . SER A 1 416 ? -51.479 3.291 44.904 1.00 87.69 416 SER A N 1
ATOM 3294 C CA . SER A 1 416 ? -50.300 3.217 45.770 1.00 87.69 416 SER A CA 1
ATOM 3295 C C . SER A 1 416 ? -49.863 4.584 46.289 1.00 87.69 416 SER A C 1
ATOM 3297 O O . SER A 1 416 ? -48.786 4.661 46.879 1.00 87.69 416 SER A O 1
ATOM 3299 N N . PHE A 1 417 ? -50.646 5.640 46.038 1.00 91.88 417 PHE A N 1
ATOM 3300 C CA . PHE A 1 417 ? -50.318 7.021 46.386 1.00 91.88 417 PHE A CA 1
ATOM 3301 C C . PHE A 1 417 ? -49.795 7.119 47.820 1.00 91.88 417 PHE A C 1
ATOM 3303 O O . PHE A 1 417 ? -48.656 7.524 48.021 1.00 91.88 417 PHE A O 1
ATOM 3310 N N . ALA A 1 418 ? -50.544 6.598 48.796 1.00 87.62 418 ALA A N 1
ATOM 3311 C CA . ALA A 1 418 ? -50.158 6.668 50.202 1.00 87.62 418 ALA A CA 1
ATOM 3312 C C . ALA A 1 418 ? -48.763 6.089 50.501 1.00 87.62 418 ALA A C 1
ATOM 3314 O O . ALA A 1 418 ? -47.925 6.707 51.155 1.00 87.62 418 ALA A O 1
ATOM 3315 N N . THR A 1 419 ? -48.485 4.890 49.987 1.00 89.12 419 THR A N 1
ATOM 3316 C CA . THR A 1 419 ? -47.204 4.212 50.217 1.00 89.12 419 THR A CA 1
ATOM 3317 C C . THR A 1 419 ? -46.061 4.883 49.460 1.00 89.12 419 THR A C 1
ATOM 3319 O O . THR A 1 419 ? -44.974 5.033 50.016 1.00 89.12 419 THR A O 1
ATOM 3322 N N . LYS A 1 420 ? -46.296 5.313 48.213 1.00 90.06 420 LYS A N 1
ATOM 3323 C CA . LYS A 1 420 ? -45.293 6.013 47.400 1.00 90.06 420 LYS A CA 1
ATOM 3324 C C . LYS A 1 420 ? -44.933 7.363 48.014 1.00 90.06 420 LYS A C 1
ATOM 3326 O O . LYS A 1 420 ? -43.751 7.646 48.156 1.00 90.06 420 LYS A O 1
ATOM 3331 N N . THR A 1 421 ? -45.920 8.138 48.452 1.00 91.38 421 THR A N 1
ATOM 3332 C CA . THR A 1 421 ? -45.722 9.455 49.066 1.00 91.38 421 THR A CA 1
ATOM 3333 C C . THR A 1 421 ? -44.916 9.364 50.362 1.00 91.38 421 THR A C 1
ATOM 3335 O O . THR A 1 421 ? -43.924 10.073 50.521 1.00 91.38 421 THR A O 1
ATOM 3338 N N . LEU A 1 422 ? -45.267 8.445 51.270 1.00 89.31 422 LEU A N 1
ATOM 3339 C CA . LEU A 1 422 ? -44.525 8.261 52.526 1.00 89.31 422 LEU A CA 1
ATOM 3340 C C . LEU A 1 422 ? -43.111 7.708 52.295 1.00 89.31 422 LEU A C 1
ATOM 3342 O O . LEU A 1 422 ? -42.164 8.086 52.987 1.00 89.31 422 LEU A O 1
ATOM 3346 N N . SER A 1 423 ? -42.940 6.851 51.285 1.00 88.19 423 SER A N 1
ATOM 3347 C CA . SER A 1 423 ? -41.616 6.385 50.868 1.00 88.19 423 SER A CA 1
ATOM 3348 C C . SER A 1 423 ? -40.779 7.515 50.264 1.00 88.19 423 SER A C 1
ATOM 3350 O O . SER A 1 423 ? -39.595 7.613 50.576 1.00 88.19 423 SER A O 1
ATOM 3352 N N . ALA A 1 424 ? -41.373 8.365 49.423 1.00 87.44 424 ALA A N 1
ATOM 3353 C CA . ALA A 1 424 ? -40.706 9.508 48.809 1.00 87.44 424 ALA A CA 1
ATOM 3354 C C . ALA A 1 424 ? -40.266 10.519 49.873 1.00 87.44 424 ALA A C 1
ATOM 3356 O O . ALA A 1 424 ? -39.118 10.953 49.851 1.00 87.44 424 ALA A O 1
ATOM 3357 N N . LYS A 1 425 ? -41.106 10.790 50.883 1.00 89.62 425 LYS A N 1
ATOM 3358 C CA . LYS A 1 425 ? -40.735 11.617 52.041 1.00 89.62 425 LYS A CA 1
ATOM 3359 C C . LYS A 1 425 ? -39.515 11.065 52.781 1.00 89.62 425 LYS A C 1
ATOM 3361 O O . LYS A 1 425 ? -38.558 11.795 53.020 1.00 89.62 425 LYS A O 1
ATOM 3366 N N . LYS A 1 426 ? -39.505 9.761 53.080 1.00 87.88 426 LYS A N 1
ATOM 3367 C CA . LYS A 1 426 ? -38.368 9.099 53.743 1.00 87.88 426 LYS A CA 1
ATOM 3368 C C . LYS A 1 426 ? -37.097 9.093 52.886 1.00 87.88 426 LYS A C 1
ATOM 3370 O O . LYS A 1 426 ? -35.995 9.075 53.428 1.00 87.88 426 LYS A O 1
ATOM 3375 N N . SER A 1 427 ? -37.232 9.049 51.562 1.00 84.25 427 SER A N 1
ATOM 3376 C CA . SER A 1 427 ? -36.101 9.161 50.637 1.00 84.25 427 SER A CA 1
ATOM 3377 C C . SER A 1 427 ? -35.562 10.591 50.570 1.00 84.25 427 SER A C 1
ATOM 3379 O O . SER A 1 427 ? -34.349 10.758 50.622 1.00 84.25 427 SER A O 1
ATOM 3381 N N . LEU A 1 428 ? -36.437 11.602 50.538 1.00 86.06 428 LEU A N 1
ATOM 3382 C CA . LEU A 1 428 ? -36.077 13.024 50.530 1.00 86.06 428 LEU A CA 1
ATOM 3383 C C . LEU A 1 428 ? -35.294 13.438 51.785 1.00 86.06 428 LEU A C 1
ATOM 3385 O O . LEU A 1 428 ? -34.312 14.172 51.688 1.00 86.06 428 LEU A O 1
ATOM 3389 N N . ASP A 1 429 ? -35.663 12.901 52.951 1.00 83.12 429 ASP A N 1
ATOM 3390 C CA . ASP A 1 429 ? -35.015 13.216 54.233 1.00 83.12 429 ASP A CA 1
ATOM 3391 C C . ASP A 1 429 ? -33.536 12.792 54.318 1.00 83.12 429 ASP A C 1
ATOM 3393 O O . ASP A 1 429 ? -32.828 13.213 55.232 1.00 83.12 429 ASP A O 1
ATOM 3397 N N . LYS A 1 430 ? -33.047 11.992 53.361 1.00 83.94 430 LYS A N 1
ATOM 3398 C CA . LYS A 1 430 ? -31.652 11.526 53.299 1.00 83.94 430 LYS A CA 1
ATOM 3399 C C . LYS A 1 430 ? -30.688 12.526 52.659 1.00 83.94 430 LYS A C 1
ATOM 3401 O O . LYS A 1 430 ? -29.484 12.335 52.787 1.00 83.94 430 LYS A O 1
ATOM 3406 N N . TYR A 1 431 ? -31.201 13.540 51.965 1.00 83.38 431 TYR A N 1
ATOM 3407 C CA . TYR A 1 431 ? -30.402 14.515 51.215 1.00 83.38 431 TYR A CA 1
ATOM 3408 C C . TYR A 1 431 ? -30.261 15.830 51.982 1.00 83.38 431 TYR A C 1
ATOM 3410 O O . TYR A 1 431 ? -31.094 16.133 52.838 1.00 83.38 431 TYR A O 1
ATOM 3418 N N . THR A 1 432 ? -29.217 16.604 51.696 1.00 79.88 432 THR A N 1
ATOM 3419 C CA . THR A 1 432 ? -28.974 17.931 52.290 1.00 79.88 432 THR A CA 1
ATOM 3420 C C . THR A 1 432 ? -29.919 18.993 51.722 1.00 79.88 432 THR A C 1
ATOM 3422 O O . THR A 1 432 ? -30.576 18.778 50.707 1.00 79.88 432 THR A O 1
ATOM 3425 N N . GLU A 1 433 ? -30.007 20.161 52.359 1.00 72.81 433 GLU A N 1
ATOM 3426 C CA . GLU A 1 433 ? -30.888 21.253 51.915 1.00 72.81 433 GLU A CA 1
ATOM 3427 C C . GLU A 1 433 ? -30.533 21.773 50.508 1.00 72.81 433 GLU A C 1
ATOM 3429 O O . GLU A 1 433 ? -31.431 21.997 49.698 1.00 72.81 433 GLU A O 1
ATOM 3434 N N . ALA A 1 434 ? -29.237 21.846 50.175 1.00 68.75 434 ALA A N 1
ATOM 3435 C CA . ALA A 1 434 ? -28.760 22.210 48.839 1.00 68.75 434 ALA A CA 1
ATOM 3436 C C . ALA A 1 434 ? -29.148 21.169 47.772 1.00 68.75 434 ALA A C 1
ATOM 3438 O O . ALA A 1 434 ? -29.583 21.537 46.686 1.00 68.75 434 ALA A O 1
ATOM 3439 N N . GLU A 1 435 ? -29.057 19.873 48.088 1.00 77.38 435 GLU A N 1
ATOM 3440 C CA . GLU A 1 435 ? -29.443 18.785 47.174 1.00 77.38 435 GLU A CA 1
ATOM 3441 C C . GLU A 1 435 ? -30.966 18.679 47.009 1.00 77.38 435 GLU A C 1
ATOM 3443 O O . GLU A 1 435 ? -31.455 18.421 45.912 1.00 77.38 435 GLU A O 1
ATOM 3448 N N . ARG A 1 436 ? -31.737 18.918 48.080 1.00 80.81 436 ARG A N 1
ATOM 3449 C CA . ARG A 1 436 ? -33.209 18.979 48.019 1.00 80.81 436 ARG A CA 1
ATOM 3450 C C . ARG A 1 436 ? -33.689 20.150 47.166 1.00 80.81 436 ARG A C 1
ATOM 3452 O O . ARG A 1 436 ? -34.710 20.019 46.500 1.00 80.81 436 ARG A O 1
ATOM 3459 N N . GLY A 1 437 ? -32.952 21.263 47.168 1.00 72.12 437 GLY A N 1
ATOM 3460 C CA . GLY A 1 437 ? -33.224 22.436 46.335 1.00 72.12 437 GLY A CA 1
ATOM 3461 C C . GLY A 1 437 ? -33.107 22.183 44.827 1.00 72.12 437 GLY A C 1
ATOM 3462 O O . GLY A 1 437 ? -33.611 22.988 44.050 1.00 72.12 437 GLY A O 1
ATOM 3463 N N . LEU A 1 438 ? -32.493 21.067 44.414 1.00 75.25 438 LEU A N 1
ATOM 3464 C CA . LEU A 1 438 ? -32.383 20.649 43.012 1.00 75.25 438 LEU A CA 1
ATOM 3465 C C . LEU A 1 438 ? -33.612 19.868 42.509 1.00 75.25 438 LEU A C 1
ATOM 3467 O O . LEU A 1 438 ? -33.699 19.616 41.310 1.00 75.25 438 LEU A O 1
ATOM 3471 N N . LEU A 1 439 ? -34.529 19.461 43.401 1.00 80.75 439 LEU A N 1
ATOM 3472 C CA . LEU A 1 439 ? -35.705 18.645 43.079 1.00 80.75 439 LEU A CA 1
ATOM 3473 C C . LEU A 1 439 ? -36.911 19.528 42.757 1.00 80.75 439 LEU A C 1
ATOM 3475 O O . LEU A 1 439 ? -37.407 20.272 43.609 1.00 80.75 439 LEU A O 1
ATOM 3479 N N . THR A 1 440 ? -37.420 19.397 41.540 1.00 82.75 440 THR A N 1
ATOM 3480 C CA . THR A 1 440 ? -38.482 20.241 40.988 1.00 82.75 440 THR A CA 1
ATOM 3481 C C . THR A 1 440 ? -39.803 20.053 41.737 1.00 82.75 440 THR A C 1
ATOM 3483 O O . THR A 1 440 ? -40.520 21.020 42.005 1.00 82.75 440 THR A O 1
ATOM 3486 N N . TYR A 1 441 ? -40.122 18.817 42.137 1.00 85.50 441 TYR A N 1
ATOM 3487 C CA . TYR A 1 441 ? -41.456 18.450 42.629 1.00 85.50 441 TYR A CA 1
ATOM 3488 C C . TYR A 1 441 ? -41.554 18.260 44.148 1.00 85.50 441 TYR A C 1
ATOM 3490 O O . TYR A 1 441 ? -42.620 17.912 44.668 1.00 85.50 441 TYR A O 1
ATOM 3498 N N . ALA A 1 442 ? -40.479 18.527 44.896 1.00 84.12 442 ALA A N 1
ATOM 3499 C CA . ALA A 1 442 ? -40.405 18.271 46.339 1.00 84.12 442 ALA A CA 1
ATOM 3500 C C . ALA A 1 442 ? -41.511 18.964 47.162 1.00 84.12 442 ALA A C 1
ATOM 3502 O O . ALA A 1 442 ? -42.008 18.388 48.134 1.00 84.12 442 ALA A O 1
ATOM 3503 N N . LYS A 1 443 ? -41.967 20.154 46.742 1.00 84.19 443 LYS A N 1
ATOM 3504 C CA . LYS A 1 443 ? -43.034 20.915 47.423 1.00 84.19 443 LYS A CA 1
ATOM 3505 C C . LYS A 1 443 ? -44.388 20.196 47.462 1.00 84.19 443 LYS A C 1
ATOM 3507 O O . LYS A 1 443 ? -45.180 20.443 48.367 1.00 84.19 443 LYS A O 1
ATOM 3512 N N . ARG A 1 444 ? -44.663 19.264 46.539 1.00 89.12 444 ARG A N 1
ATOM 3513 C CA . ARG A 1 444 ? -45.933 18.508 46.515 1.00 89.12 444 ARG A CA 1
ATOM 3514 C C . ARG A 1 444 ? -46.168 17.696 47.795 1.00 89.12 444 ARG A C 1
ATOM 3516 O O . ARG A 1 444 ? -47.314 17.472 48.191 1.00 89.12 444 ARG A O 1
ATOM 3523 N N . LEU A 1 445 ? -45.094 17.274 48.468 1.00 88.19 445 LEU A N 1
ATOM 3524 C CA . LEU A 1 445 ? -45.178 16.453 49.678 1.00 88.19 445 LEU A CA 1
ATOM 3525 C C . LEU A 1 445 ? -45.853 17.154 50.862 1.00 88.19 445 LEU A C 1
ATOM 3527 O O . LEU A 1 445 ? -46.403 16.457 51.712 1.00 88.19 445 LEU A O 1
ATOM 3531 N N . GLU A 1 446 ? -45.869 18.489 50.908 1.00 86.06 446 GLU A N 1
ATOM 3532 C CA . GLU A 1 446 ? -46.516 19.246 51.990 1.00 86.06 446 GLU A CA 1
ATOM 3533 C C . GLU A 1 446 ? -48.024 18.960 52.078 1.00 86.06 446 GLU A C 1
ATOM 3535 O O . GLU A 1 446 ? -48.566 18.828 53.172 1.00 86.06 446 GLU A O 1
ATOM 3540 N N . THR A 1 447 ? -48.696 18.794 50.931 1.00 87.44 447 THR A N 1
ATOM 3541 C CA . THR A 1 447 ? -50.112 18.382 50.868 1.00 87.44 447 THR A CA 1
ATOM 3542 C C . THR A 1 447 ? -50.263 16.860 50.814 1.00 87.44 447 THR A C 1
ATOM 3544 O O . THR A 1 447 ? -51.186 16.295 51.404 1.00 87.44 447 THR A O 1
ATOM 3547 N N . PHE A 1 448 ? -49.381 16.164 50.093 1.00 92.75 448 PHE A N 1
ATOM 3548 C CA . PHE A 1 448 ? -49.568 14.738 49.822 1.00 92.75 448 PHE A CA 1
ATOM 3549 C C . PHE A 1 448 ? -49.316 13.840 51.035 1.00 92.75 448 PHE A C 1
ATOM 3551 O O . PHE A 1 448 ? -49.996 12.821 51.163 1.00 92.75 448 PHE A O 1
ATOM 3558 N N . VAL A 1 449 ? -48.375 14.180 51.925 1.00 91.44 449 VAL A N 1
ATOM 3559 C CA . VAL A 1 449 ? -48.044 13.342 53.093 1.00 91.44 449 VAL A CA 1
ATOM 3560 C C . VAL A 1 449 ? -49.226 13.217 54.069 1.00 91.44 449 VAL A C 1
ATOM 3562 O O . VAL A 1 449 ? -49.623 12.082 54.331 1.00 91.44 449 VAL A O 1
ATOM 3565 N N . PRO A 1 450 ? -49.874 14.307 54.531 1.00 89.44 450 PRO A N 1
ATOM 3566 C CA . PRO A 1 450 ? -51.060 14.191 55.385 1.00 89.44 450 PRO A CA 1
ATOM 3567 C C . PRO A 1 450 ? -52.201 13.382 54.741 1.00 89.44 450 PRO A C 1
ATOM 3569 O O . PRO A 1 450 ? -52.846 12.564 55.398 1.00 89.44 450 PRO A O 1
ATOM 3572 N N . LEU A 1 451 ? -52.431 13.555 53.431 1.00 91.69 451 LEU A N 1
ATOM 3573 C CA . LEU A 1 451 ? -53.447 12.801 52.683 1.00 91.69 451 LEU A CA 1
ATOM 3574 C C . LEU A 1 451 ? -53.125 11.298 52.617 1.00 91.69 451 LEU A C 1
ATOM 3576 O O . LEU A 1 451 ? -54.011 10.454 52.763 1.00 91.69 451 LEU A O 1
ATOM 3580 N N . ALA A 1 452 ? -51.851 10.958 52.416 1.00 91.31 452 ALA A N 1
ATOM 3581 C CA . ALA A 1 452 ? -51.361 9.585 52.390 1.00 91.31 452 ALA A CA 1
ATOM 3582 C C . ALA A 1 452 ? -51.564 8.858 53.730 1.00 91.31 452 ALA A C 1
ATOM 3584 O O . ALA A 1 452 ? -51.925 7.678 53.747 1.00 91.31 452 ALA A O 1
ATOM 3585 N N . GLU A 1 453 ? -51.349 9.547 54.849 1.00 89.81 453 GLU A N 1
ATOM 3586 C CA . GLU A 1 453 ? -51.522 8.981 56.191 1.00 89.81 453 GLU A CA 1
ATOM 3587 C C . GLU A 1 453 ? -52.988 8.640 56.484 1.00 89.81 453 GLU A C 1
ATOM 3589 O O . GLU A 1 453 ? -53.272 7.537 56.962 1.00 89.81 453 GLU A O 1
ATOM 3594 N N . LEU A 1 454 ? -53.926 9.525 56.116 1.00 91.00 454 LEU A N 1
ATOM 3595 C CA . LEU A 1 454 ? -55.363 9.243 56.198 1.00 91.00 454 LEU A CA 1
ATOM 3596 C C . LEU A 1 454 ? -55.739 8.016 55.362 1.00 91.00 454 LEU A C 1
ATOM 3598 O O . LEU A 1 454 ? -56.401 7.104 55.857 1.00 91.00 454 LEU A O 1
ATOM 3602 N N . GLU A 1 455 ? -55.298 7.964 54.105 1.00 89.88 455 GLU A N 1
ATOM 3603 C CA . GLU A 1 455 ? -55.588 6.841 53.213 1.00 89.88 455 GLU A CA 1
ATOM 3604 C C . GLU A 1 455 ? -55.077 5.506 53.786 1.00 89.88 455 GLU A C 1
ATOM 3606 O O . GLU A 1 455 ? -55.767 4.482 53.725 1.00 89.88 455 GLU A O 1
ATOM 3611 N N . GLN A 1 456 ? -53.884 5.498 54.389 1.00 88.94 456 GLN A N 1
ATOM 3612 C CA . GLN A 1 456 ? -53.343 4.298 55.021 1.00 88.94 456 GLN A CA 1
ATOM 3613 C C . GLN A 1 456 ? -54.166 3.869 56.243 1.00 88.94 456 GLN A C 1
ATOM 3615 O O . GLN A 1 456 ? -54.345 2.666 56.459 1.00 88.94 456 GLN A O 1
ATOM 3620 N N . ALA A 1 457 ? -54.659 4.823 57.031 1.00 86.25 457 ALA A N 1
ATOM 3621 C CA . ALA A 1 457 ? -55.502 4.553 58.186 1.00 86.25 457 ALA A CA 1
ATOM 3622 C C . ALA A 1 457 ? -56.866 3.971 57.761 1.00 86.25 457 ALA A C 1
ATOM 3624 O O . ALA A 1 457 ? -57.249 2.912 58.262 1.00 86.25 457 ALA A O 1
ATOM 3625 N N . VAL A 1 458 ? -57.529 4.567 56.758 1.00 87.06 458 VAL A N 1
ATOM 3626 C CA . VAL A 1 458 ? -58.801 4.078 56.182 1.00 87.06 458 VAL A CA 1
ATOM 3627 C C . VAL A 1 458 ? -58.662 2.637 55.694 1.00 87.06 458 VAL A C 1
ATOM 3629 O O . VAL A 1 458 ? -59.493 1.783 55.985 1.00 87.06 458 VAL A O 1
ATOM 3632 N N . LYS A 1 459 ? -57.557 2.328 55.011 1.00 84.69 459 LYS A N 1
ATOM 3633 C CA . LYS A 1 459 ? -57.291 0.990 54.469 1.00 84.69 459 LYS A CA 1
ATOM 3634 C C . LYS A 1 459 ? -57.003 -0.073 55.537 1.00 84.69 459 LYS A C 1
ATOM 3636 O O . LYS A 1 459 ? -57.203 -1.263 55.284 1.00 84.69 459 LYS A O 1
ATOM 3641 N N . LYS A 1 460 ? -56.456 0.316 56.693 1.00 83.94 460 LYS A N 1
ATOM 3642 C CA . LYS A 1 460 ? -56.097 -0.619 57.774 1.00 83.94 460 LYS A CA 1
ATOM 3643 C C . LYS A 1 460 ? -57.310 -1.068 58.581 1.00 83.94 460 LYS A C 1
ATOM 3645 O O . LYS A 1 460 ? -57.292 -2.185 59.103 1.00 83.94 460 LYS A O 1
ATOM 3650 N N . LEU A 1 461 ? -58.334 -0.227 58.682 1.00 81.50 461 LEU A N 1
ATOM 3651 C CA . LEU A 1 461 ? -59.515 -0.519 59.474 1.00 81.50 461 LEU A CA 1
ATOM 3652 C C . LEU A 1 461 ? -60.365 -1.611 58.797 1.00 81.50 461 LEU A C 1
ATOM 3654 O O . LEU A 1 461 ? -60.814 -1.462 57.664 1.00 81.50 461 LEU A O 1
ATOM 3658 N N . LYS A 1 462 ? -60.563 -2.746 59.479 1.00 77.56 462 LYS A N 1
ATOM 3659 C CA . LYS A 1 462 ? -61.320 -3.900 58.957 1.00 77.56 462 LYS A CA 1
ATOM 3660 C C . LYS A 1 462 ? -62.667 -4.036 59.666 1.00 77.56 462 LYS A C 1
ATOM 3662 O O . LYS A 1 462 ? -62.667 -3.905 60.884 1.00 77.56 462 LYS A O 1
ATOM 3667 N N . PRO A 1 463 ? -63.749 -4.452 58.980 1.00 66.69 463 PRO A N 1
ATOM 3668 C CA . PRO A 1 463 ? -65.063 -4.672 59.605 1.00 66.69 463 PRO A CA 1
ATOM 3669 C C . PRO A 1 463 ? -65.067 -5.658 60.786 1.00 66.69 463 PRO A C 1
ATOM 3671 O O . PRO A 1 463 ? -65.968 -5.637 61.612 1.00 66.69 463 PRO A O 1
ATOM 3674 N N . THR A 1 464 ? -64.054 -6.524 60.877 1.00 62.94 464 THR A N 1
ATOM 3675 C CA . THR A 1 464 ? -63.862 -7.498 61.964 1.00 62.94 464 THR A CA 1
ATOM 3676 C C . THR A 1 464 ? -63.041 -6.952 63.138 1.00 62.94 464 THR A C 1
ATOM 3678 O O . THR A 1 464 ? -62.665 -7.715 64.025 1.00 62.94 464 THR A O 1
ATOM 3681 N N . HIS A 1 465 ? -62.645 -5.677 63.106 1.00 74.56 465 HIS A N 1
ATOM 3682 C CA . HIS A 1 465 ? -61.886 -5.056 64.186 1.00 74.56 465 HIS A CA 1
ATOM 3683 C C . HIS A 1 465 ? -62.751 -5.003 65.450 1.00 74.56 465 HIS A C 1
ATOM 3685 O O . HIS A 1 465 ? -63.912 -4.604 65.381 1.00 74.56 465 HIS A O 1
ATOM 3691 N N . TYR A 1 466 ? -62.195 -5.404 66.597 1.00 66.75 466 TYR A N 1
ATOM 3692 C CA . TYR A 1 466 ? -62.975 -5.530 67.836 1.00 66.75 466 TYR A CA 1
ATOM 3693 C C . TYR A 1 466 ? -63.582 -4.189 68.287 1.00 66.75 466 TYR A C 1
ATOM 3695 O O . TYR A 1 466 ? -64.669 -4.172 68.851 1.00 66.75 466 TYR A O 1
ATOM 3703 N N . ASP A 1 467 ? -62.905 -3.078 67.977 1.00 75.56 467 ASP A N 1
ATOM 3704 C CA . ASP A 1 467 ? -63.373 -1.709 68.211 1.00 75.56 467 ASP A CA 1
ATOM 3705 C C . ASP A 1 467 ? -63.516 -0.939 66.886 1.00 75.56 467 ASP A C 1
ATOM 3707 O O . ASP A 1 467 ? -62.898 0.097 66.650 1.00 75.56 467 ASP A O 1
ATOM 3711 N N . TYR A 1 468 ? -64.233 -1.533 65.927 1.00 78.06 468 TYR A N 1
ATOM 3712 C CA . TYR A 1 468 ? -64.413 -0.952 64.591 1.00 78.06 468 TYR A CA 1
ATOM 3713 C C . TYR A 1 468 ? -65.071 0.440 64.632 1.00 78.06 468 TYR A C 1
ATOM 3715 O O . TYR A 1 468 ? -64.778 1.278 63.785 1.00 78.06 468 TYR A O 1
ATOM 3723 N N . ALA A 1 469 ? -65.917 0.708 65.633 1.00 72.75 469 ALA A N 1
ATOM 3724 C CA . ALA A 1 469 ? -66.674 1.954 65.745 1.00 72.75 469 ALA A CA 1
ATOM 3725 C C . ALA A 1 469 ? -65.802 3.166 66.126 1.00 72.75 469 ALA A C 1
ATOM 3727 O O . ALA A 1 469 ? -65.875 4.196 65.457 1.00 72.75 469 ALA A O 1
ATOM 3728 N N . ASN A 1 470 ? -64.946 3.053 67.150 1.00 79.56 470 ASN A N 1
ATOM 3729 C CA . ASN A 1 470 ? -64.112 4.180 67.588 1.00 79.56 470 ASN A CA 1
ATOM 3730 C C . ASN A 1 470 ? -62.994 4.499 66.589 1.00 79.56 470 ASN A C 1
ATOM 3732 O O . ASN A 1 470 ? -62.648 5.661 66.372 1.00 79.56 470 ASN A O 1
ATOM 3736 N N . GLU A 1 471 ? -62.434 3.477 65.941 1.00 84.06 471 GLU A N 1
ATOM 3737 C CA . GLU A 1 471 ? -61.438 3.679 64.888 1.00 84.06 471 GLU A CA 1
ATOM 3738 C C . GLU A 1 471 ? -62.043 4.374 63.658 1.00 84.06 471 GLU A C 1
ATOM 3740 O O . GLU A 1 471 ? -61.391 5.235 63.069 1.00 84.06 471 GLU A O 1
ATOM 3745 N N . LEU A 1 472 ? -63.309 4.101 63.315 1.00 83.94 472 LEU A N 1
ATOM 3746 C CA . LEU A 1 472 ? -64.007 4.802 62.230 1.00 83.94 472 LEU A CA 1
ATOM 3747 C C . LEU A 1 472 ? -64.183 6.304 62.540 1.00 83.94 472 LEU A C 1
ATOM 3749 O O . LEU A 1 472 ? -64.032 7.142 61.650 1.00 83.94 472 LEU A O 1
ATOM 3753 N N . GLN A 1 473 ? -64.378 6.669 63.813 1.00 82.25 473 GLN A N 1
ATOM 3754 C CA . GLN A 1 473 ? -64.455 8.067 64.259 1.00 82.25 473 GLN A CA 1
ATOM 3755 C C . GLN A 1 473 ? -63.107 8.807 64.147 1.00 82.25 473 GLN A C 1
ATOM 3757 O O . GLN A 1 473 ? -63.072 9.976 63.754 1.00 82.25 473 GLN A O 1
ATOM 3762 N N . LYS A 1 474 ? -61.982 8.133 64.433 1.00 87.69 474 LYS A N 1
ATOM 3763 C CA . LYS A 1 474 ? -60.630 8.707 64.268 1.00 87.69 474 LYS A CA 1
ATOM 3764 C C . LYS A 1 474 ? -60.316 9.030 62.809 1.00 87.69 474 LYS A C 1
ATOM 3766 O O . LYS A 1 474 ? -59.733 10.077 62.528 1.00 87.69 474 LYS A O 1
ATOM 3771 N N . LEU A 1 475 ? -60.741 8.170 61.880 1.00 91.25 475 LEU A N 1
ATOM 3772 C CA . LEU A 1 475 ? -60.584 8.416 60.444 1.00 91.25 475 LEU A CA 1
ATOM 3773 C C . LEU A 1 475 ? -61.302 9.693 60.003 1.00 91.25 475 LEU A C 1
ATOM 3775 O O . LEU A 1 475 ? -60.744 10.472 59.230 1.00 91.25 475 LEU A O 1
ATOM 3779 N N . ARG A 1 476 ? -62.499 9.956 60.543 1.00 89.06 476 ARG A N 1
ATOM 3780 C CA . ARG A 1 476 ? -63.240 11.187 60.245 1.00 89.06 476 ARG A CA 1
ATOM 3781 C C . ARG A 1 476 ? -62.506 12.436 60.753 1.00 89.06 476 ARG A C 1
ATOM 3783 O O . ARG A 1 476 ? -62.440 13.427 60.039 1.00 89.06 476 ARG A O 1
ATOM 3790 N N . ALA A 1 477 ? -61.881 12.388 61.931 1.00 86.94 477 ALA A N 1
ATOM 3791 C CA . ALA A 1 477 ? -61.106 13.519 62.457 1.00 86.94 477 ALA A CA 1
ATOM 3792 C C . ALA A 1 477 ? -59.854 13.843 61.615 1.00 86.94 477 ALA A C 1
ATOM 3794 O O . ALA A 1 477 ? -59.562 15.012 61.366 1.00 86.94 477 ALA A O 1
ATOM 3795 N N . MET A 1 478 ? -59.134 12.816 61.148 1.00 91.06 478 MET A N 1
ATOM 3796 C CA . MET A 1 478 ? -57.977 12.981 60.256 1.00 91.06 478 MET A CA 1
ATOM 3797 C C . MET A 1 478 ? -58.366 13.615 58.912 1.00 91.06 478 MET A C 1
ATOM 3799 O O . MET A 1 478 ? -57.610 14.419 58.373 1.00 91.06 478 MET A O 1
ATOM 3803 N N . HIS A 1 479 ? -59.547 13.282 58.384 1.00 92.31 479 HIS A N 1
ATOM 3804 C CA . HIS A 1 479 ? -60.076 13.876 57.155 1.00 92.31 479 HIS A CA 1
ATOM 3805 C C . HIS A 1 479 ? -60.349 15.375 57.297 1.00 92.31 479 HIS A C 1
ATOM 3807 O O . HIS A 1 479 ? -59.869 16.154 56.473 1.00 92.31 479 HIS A O 1
ATOM 3813 N N . THR A 1 480 ? -61.003 15.794 58.383 1.00 88.06 480 THR A N 1
ATOM 3814 C CA . THR A 1 480 ? -61.336 17.206 58.642 1.00 88.06 480 THR A CA 1
ATOM 3815 C C . THR A 1 480 ? -60.106 18.123 58.707 1.00 88.06 480 THR A C 1
ATOM 3817 O O . THR A 1 480 ? -60.209 19.315 58.426 1.00 88.06 480 THR A O 1
ATOM 3820 N N . ALA A 1 481 ? -58.929 17.595 59.064 1.00 86.88 481 ALA A N 1
ATOM 3821 C CA . ALA A 1 481 ? -57.692 18.368 59.195 1.00 86.88 481 ALA A CA 1
ATOM 3822 C C . ALA A 1 481 ? -56.936 18.611 57.867 1.00 86.88 481 ALA A C 1
ATOM 3824 O O . ALA A 1 481 ? -55.966 19.375 57.851 1.00 86.88 481 ALA A O 1
ATOM 3825 N N . LEU A 1 482 ? -57.339 17.979 56.758 1.00 90.69 482 LEU A N 1
ATOM 3826 C CA . LEU A 1 482 ? -56.634 18.079 55.475 1.00 90.69 482 LEU A CA 1
ATOM 3827 C C . LEU A 1 482 ? -56.806 19.450 54.800 1.00 90.69 482 LEU A C 1
ATOM 3829 O O . LEU A 1 482 ? -57.901 20.003 54.733 1.00 90.69 482 LEU A O 1
ATOM 3833 N N . LYS A 1 483 ? -55.716 19.970 54.217 1.00 84.38 483 LYS A N 1
ATOM 3834 C CA . LYS A 1 483 ? -55.696 21.192 53.394 1.00 84.38 483 LYS A CA 1
ATOM 3835 C C . LYS A 1 483 ? -55.084 20.890 52.027 1.00 84.38 483 LYS A C 1
ATOM 3837 O O . LYS A 1 483 ? -54.046 20.243 51.961 1.00 84.38 483 LYS A O 1
ATOM 3842 N N . ASN A 1 484 ? -55.702 21.370 50.947 1.00 85.88 484 ASN A N 1
ATOM 3843 C CA . ASN A 1 484 ? -55.204 21.188 49.580 1.00 85.88 484 ASN A CA 1
ATOM 3844 C C . ASN A 1 484 ? -54.537 22.477 49.072 1.00 85.88 484 ASN A C 1
ATOM 3846 O O . ASN A 1 484 ? -55.231 23.377 48.602 1.00 85.88 484 ASN A O 1
ATOM 3850 N N . THR A 1 485 ? -53.207 22.576 49.182 1.00 84.12 485 THR A N 1
ATOM 3851 C CA . THR A 1 485 ? -52.429 23.765 48.769 1.00 84.12 485 THR A CA 1
ATOM 3852 C C . THR A 1 485 ? -51.702 23.593 47.426 1.00 84.12 485 THR A C 1
ATOM 3854 O O . THR A 1 485 ? -50.911 24.454 47.040 1.00 84.12 485 THR A O 1
ATOM 3857 N N . ILE A 1 486 ? -51.975 22.506 46.690 1.00 86.56 486 ILE A N 1
ATOM 3858 C CA . ILE A 1 486 ? -51.371 22.210 45.379 1.00 86.56 486 ILE A CA 1
ATOM 3859 C C . ILE A 1 486 ? -51.812 23.242 44.332 1.00 86.56 486 ILE A C 1
ATOM 3861 O O . ILE A 1 486 ? -53.004 23.482 44.161 1.00 86.56 486 ILE A O 1
ATOM 3865 N N . GLN A 1 487 ? -50.842 23.813 43.610 1.00 79.25 487 GLN A N 1
ATOM 3866 C CA . GLN A 1 487 ? -51.062 24.845 42.582 1.00 79.25 487 GLN A CA 1
ATOM 3867 C C . GLN A 1 487 ? -51.358 24.267 41.190 1.00 79.25 487 GLN A C 1
ATOM 3869 O O . GLN A 1 487 ? -51.952 24.931 40.348 1.00 79.25 487 GLN A O 1
ATOM 3874 N N . GLU A 1 488 ? -50.932 23.031 40.927 1.00 84.81 488 GLU A N 1
ATOM 3875 C CA . GLU A 1 488 ? -51.083 22.391 39.620 1.00 84.81 488 GLU A CA 1
ATOM 3876 C C . GLU A 1 488 ? -52.542 21.958 39.397 1.00 84.81 488 GLU A C 1
ATOM 3878 O O . GLU A 1 488 ? -53.006 21.070 40.116 1.00 84.81 488 GLU A O 1
ATOM 3883 N N . PRO A 1 489 ? -53.275 22.505 38.404 1.00 78.12 489 PRO A N 1
ATOM 3884 C CA . PRO A 1 489 ? -54.734 22.359 38.319 1.00 78.12 489 PRO A CA 1
ATOM 3885 C C . PRO A 1 489 ? -55.224 20.906 38.280 1.00 78.12 489 PRO A C 1
ATOM 3887 O O . PRO A 1 489 ? -56.185 20.536 38.958 1.00 78.12 489 PRO A O 1
ATOM 3890 N N . ASN A 1 490 ? -54.521 20.051 37.533 1.00 78.62 490 ASN A N 1
ATOM 3891 C CA . ASN A 1 490 ? -54.868 18.637 37.393 1.00 78.62 490 ASN A CA 1
ATOM 3892 C C . ASN A 1 490 ? -54.665 17.864 38.703 1.00 78.62 490 ASN A C 1
ATOM 3894 O O . ASN A 1 490 ? -55.521 17.071 39.101 1.00 78.62 490 ASN A O 1
ATOM 3898 N N . LEU A 1 491 ? -53.563 18.128 39.409 1.00 87.38 491 LEU A N 1
ATOM 3899 C CA . LEU A 1 491 ? -53.281 17.505 40.700 1.00 87.38 491 LEU A CA 1
ATOM 3900 C C . LEU A 1 491 ? -54.155 18.088 41.803 1.00 87.38 491 LEU A C 1
ATOM 3902 O O . LEU A 1 491 ? -54.587 17.345 42.676 1.00 87.38 491 LEU A O 1
ATOM 3906 N N . GLN A 1 492 ? -54.470 19.379 41.760 1.00 86.12 492 GLN A N 1
ATOM 3907 C CA . GLN A 1 492 ? -55.350 20.032 42.720 1.00 86.12 492 GLN A CA 1
ATOM 3908 C C . GLN A 1 492 ? -56.757 19.425 42.661 1.00 86.12 492 GLN A C 1
ATOM 3910 O O . GLN A 1 492 ? -57.291 19.017 43.697 1.00 86.12 492 GLN A O 1
ATOM 3915 N N . ALA A 1 493 ? -57.315 19.270 41.455 1.00 84.50 493 ALA A N 1
ATOM 3916 C CA . ALA A 1 493 ? -58.601 18.612 41.238 1.00 84.50 493 ALA A CA 1
ATOM 3917 C C . ALA A 1 493 ? -58.561 17.123 41.623 1.00 84.50 493 ALA A C 1
ATOM 3919 O O . ALA A 1 493 ? -59.482 16.626 42.274 1.00 84.50 493 ALA A O 1
ATOM 3920 N N . ALA A 1 494 ? -57.483 16.406 41.285 1.00 86.00 494 ALA A N 1
ATOM 3921 C CA . ALA A 1 494 ? -57.310 15.006 41.674 1.00 86.00 494 ALA A CA 1
ATOM 3922 C C . ALA A 1 494 ? -57.178 14.826 43.195 1.00 86.00 494 ALA A C 1
ATOM 3924 O O . ALA A 1 494 ? -57.749 13.888 43.749 1.00 86.00 494 ALA A O 1
ATOM 3925 N N . THR A 1 495 ? -56.471 15.732 43.875 1.00 89.19 495 THR A N 1
ATOM 3926 C CA . THR A 1 495 ? -56.310 15.753 45.337 1.00 89.19 495 THR A CA 1
ATOM 3927 C C . THR A 1 495 ? -57.657 15.988 46.002 1.00 89.19 495 THR A C 1
ATOM 3929 O O . THR A 1 495 ? -58.052 15.208 46.865 1.00 89.19 495 THR A O 1
ATOM 3932 N N . ALA A 1 496 ? -58.410 16.995 45.544 1.00 87.38 496 ALA A N 1
ATOM 3933 C CA . ALA A 1 496 ? -59.759 17.266 46.034 1.00 87.38 496 ALA A CA 1
ATOM 3934 C C . ALA A 1 496 ? -60.675 16.048 45.837 1.00 87.38 496 ALA A C 1
ATOM 3936 O O . ALA A 1 496 ? -61.319 15.589 46.776 1.00 87.38 496 ALA A O 1
ATOM 3937 N N . LYS A 1 497 ? -60.647 15.443 44.644 1.00 88.06 497 LYS A N 1
ATOM 3938 C CA . LYS A 1 497 ? -61.407 14.227 44.340 1.00 88.06 497 LYS A CA 1
ATOM 3939 C C . LYS A 1 497 ? -61.011 13.053 45.237 1.00 88.06 497 LYS A C 1
ATOM 3941 O O . LYS A 1 497 ? -61.887 12.307 45.664 1.00 88.06 497 LYS A O 1
ATOM 3946 N N . ARG A 1 498 ? -59.720 12.869 45.533 1.00 90.38 498 ARG A N 1
ATOM 3947 C CA . ARG A 1 498 ? -59.232 11.794 46.412 1.00 90.38 498 ARG A CA 1
ATOM 3948 C C . ARG A 1 498 ? -59.676 11.997 47.858 1.00 90.38 498 ARG A C 1
ATOM 3950 O O . ARG A 1 498 ? -60.111 11.039 48.488 1.00 90.38 498 ARG A O 1
ATOM 3957 N N . ILE A 1 499 ? -59.634 13.236 48.344 1.00 89.31 499 ILE A N 1
ATOM 3958 C CA . ILE A 1 499 ? -60.165 13.621 49.658 1.00 89.31 499 ILE A CA 1
ATOM 3959 C C . ILE A 1 499 ? -61.660 13.280 49.745 1.00 89.31 499 ILE A C 1
ATOM 3961 O O . ILE A 1 499 ? -62.078 12.628 50.699 1.00 89.31 499 ILE A O 1
ATOM 3965 N N . THR A 1 500 ? -62.454 13.629 48.727 1.00 89.19 500 THR A N 1
ATOM 3966 C CA . THR A 1 500 ? -63.883 13.267 48.659 1.00 89.19 500 THR A CA 1
ATOM 3967 C C . THR A 1 500 ? -64.103 11.755 48.541 1.00 89.19 500 THR A C 1
ATOM 3969 O O . THR A 1 500 ? -65.035 11.215 49.121 1.00 89.19 500 THR A O 1
ATOM 3972 N N . GLN A 1 501 ? -63.249 11.025 47.817 1.00 87.44 501 GLN A N 1
ATOM 3973 C CA . GLN A 1 501 ? -63.347 9.562 47.730 1.00 87.44 501 GLN A CA 1
ATOM 3974 C C . GLN A 1 501 ? -63.124 8.882 49.078 1.00 87.44 501 GLN A C 1
ATOM 3976 O O . GLN A 1 501 ? -63.843 7.940 49.394 1.00 87.44 501 GLN A O 1
ATOM 3981 N N . LEU A 1 502 ? -62.134 9.330 49.851 1.00 88.94 502 LEU A N 1
ATOM 3982 C CA . LEU A 1 502 ? -61.880 8.798 51.190 1.00 88.94 502 LEU A CA 1
ATOM 3983 C C . LEU A 1 502 ? -63.035 9.131 52.136 1.00 88.94 502 LEU A C 1
ATOM 3985 O O . LEU A 1 502 ? -63.449 8.264 52.897 1.00 88.94 502 LEU A O 1
ATOM 3989 N N . ASP A 1 503 ? -63.612 10.327 52.018 1.00 88.50 503 ASP A N 1
ATOM 3990 C CA . ASP A 1 503 ? -64.826 10.714 52.747 1.00 88.50 503 ASP A CA 1
ATOM 3991 C C . ASP A 1 503 ? -66.011 9.786 52.434 1.00 88.50 503 ASP A C 1
ATOM 3993 O O . ASP A 1 503 ? -66.672 9.249 53.328 1.00 88.50 503 ASP A O 1
ATOM 3997 N N . ASN A 1 504 ? -66.223 9.503 51.146 1.00 84.62 504 ASN A N 1
ATOM 3998 C CA . ASN A 1 504 ? -67.238 8.561 50.690 1.00 84.62 504 ASN A CA 1
ATOM 3999 C C . ASN A 1 504 ? -66.935 7.129 51.145 1.00 84.62 504 ASN A C 1
ATOM 4001 O O . ASN A 1 504 ? -67.858 6.414 51.497 1.00 84.62 504 ASN A O 1
ATOM 4005 N N . GLN A 1 505 ? -65.674 6.685 51.163 1.00 84.81 505 GLN A N 1
ATOM 4006 C CA . GLN A 1 505 ? -65.305 5.349 51.653 1.00 84.81 505 GLN A CA 1
ATOM 4007 C C . GLN A 1 505 ? -65.557 5.198 53.148 1.00 84.81 505 GLN A C 1
ATOM 4009 O O . GLN A 1 505 ? -66.068 4.165 53.572 1.00 84.81 505 GLN A O 1
ATOM 4014 N N . ILE A 1 506 ? -65.217 6.221 53.933 1.00 85.38 506 ILE A N 1
ATOM 4015 C CA . ILE A 1 506 ? -65.547 6.275 55.357 1.00 85.38 506 ILE A CA 1
ATOM 4016 C C . ILE A 1 506 ? -67.068 6.162 55.526 1.00 85.38 506 ILE A C 1
ATOM 4018 O O . ILE A 1 506 ? -67.516 5.350 56.325 1.00 85.38 506 ILE A O 1
ATOM 4022 N N . SER A 1 507 ? -67.846 6.851 54.688 1.00 81.69 507 SER A N 1
ATOM 4023 C CA . SER A 1 507 ? -69.316 6.796 54.712 1.00 81.69 507 SER A CA 1
ATOM 4024 C C . SER A 1 507 ? -69.896 5.450 54.215 1.00 81.69 507 SER A C 1
ATOM 4026 O O . SER A 1 507 ? -70.822 4.911 54.802 1.00 81.69 507 SER A O 1
ATOM 4028 N N . VAL A 1 508 ? -69.312 4.814 53.193 1.00 74.44 508 VAL A N 1
ATOM 4029 C CA . VAL A 1 508 ? -69.717 3.477 52.702 1.00 74.44 508 VAL A CA 1
ATOM 4030 C C . VAL A 1 508 ? -69.412 2.386 53.726 1.00 74.44 508 VAL A C 1
ATOM 4032 O O . VAL A 1 508 ? -70.185 1.444 53.868 1.00 74.44 508 VAL A O 1
ATOM 4035 N N . MET A 1 509 ? -68.310 2.500 54.468 1.00 77.75 509 MET A N 1
ATOM 4036 C CA . MET A 1 509 ? -68.020 1.603 55.590 1.00 77.75 509 MET A CA 1
ATOM 4037 C C . MET A 1 509 ? -69.073 1.712 56.706 1.00 77.75 509 MET A C 1
ATOM 4039 O O . MET A 1 509 ? -69.329 0.727 57.401 1.00 77.75 509 MET A O 1
ATOM 4043 N N . GLU A 1 510 ? -69.724 2.872 56.845 1.00 72.62 510 GLU A N 1
ATOM 4044 C CA . GLU A 1 510 ? -70.885 3.049 57.724 1.00 72.62 510 GLU A CA 1
ATOM 4045 C C . GLU A 1 510 ? -72.126 2.298 57.165 1.00 72.62 510 GLU A C 1
ATOM 4047 O O . GLU A 1 510 ? -72.848 1.665 57.942 1.00 72.62 510 GLU A O 1
ATOM 4052 N N . ASP A 1 511 ? -72.318 2.254 55.835 1.00 69.62 511 ASP A N 1
ATOM 4053 C CA . ASP A 1 511 ? -73.462 1.621 55.141 1.00 69.62 511 ASP A CA 1
ATOM 4054 C C . ASP A 1 511 ? -73.341 0.096 54.889 1.00 69.62 511 ASP A C 1
ATOM 4056 O O . ASP A 1 511 ? -74.322 -0.635 55.049 1.00 69.62 511 ASP A O 1
ATOM 4060 N N . GLU A 1 512 ? -72.167 -0.434 54.515 1.00 67.94 512 GLU A N 1
ATOM 4061 C CA . GLU A 1 512 ? -71.940 -1.864 54.189 1.00 67.94 512 GLU A CA 1
ATOM 4062 C C . GLU A 1 512 ? -72.303 -2.802 55.349 1.00 67.94 512 GLU A C 1
ATOM 4064 O O . GLU A 1 512 ? -72.759 -3.931 55.139 1.00 67.94 512 GLU A O 1
ATOM 4069 N N . LYS A 1 513 ? -72.167 -2.309 56.583 1.00 67.50 513 LYS A N 1
ATOM 4070 C CA . LYS A 1 513 ? -72.613 -2.984 57.806 1.00 67.50 513 LYS A CA 1
ATOM 4071 C C . LYS A 1 513 ? -74.098 -3.381 57.752 1.00 67.50 513 LYS A C 1
ATOM 4073 O O . LYS A 1 513 ? -74.493 -4.341 58.409 1.00 67.50 513 LYS A O 1
ATOM 4078 N N . LYS A 1 514 ? -74.919 -2.664 56.982 1.00 65.94 514 LYS A N 1
ATOM 4079 C CA . LYS A 1 514 ? -76.376 -2.824 56.926 1.00 65.94 514 LYS A CA 1
ATOM 4080 C C . LYS A 1 514 ? -76.846 -3.912 55.943 1.00 65.94 514 LYS A C 1
ATOM 4082 O O . LYS A 1 514 ? -77.853 -4.550 56.219 1.00 65.94 514 LYS A O 1
ATOM 4087 N N . VAL A 1 515 ? -76.129 -4.154 54.836 1.00 65.00 515 VAL A N 1
ATOM 4088 C CA . VAL A 1 515 ? -76.603 -4.966 53.682 1.00 65.00 515 VAL A CA 1
ATOM 4089 C C . VAL A 1 515 ? -76.178 -6.445 53.738 1.00 65.00 515 VAL A C 1
ATOM 4091 O O . VAL A 1 515 ? -76.893 -7.324 53.261 1.00 65.00 515 VAL A O 1
ATOM 4094 N N . ALA A 1 516 ? -75.035 -6.768 54.357 1.00 64.62 516 ALA A N 1
ATOM 4095 C CA . ALA A 1 516 ? -74.546 -8.154 54.474 1.00 64.62 516 ALA A CA 1
ATOM 4096 C C . ALA A 1 516 ? -75.519 -9.098 55.214 1.00 64.62 516 ALA A C 1
ATOM 4098 O O . ALA A 1 516 ? -75.489 -10.312 55.012 1.00 64.62 516 ALA A O 1
ATOM 4099 N N . ALA A 1 517 ? -76.409 -8.538 56.035 1.00 66.81 517 ALA A N 1
ATOM 4100 C CA . ALA A 1 517 ? -77.427 -9.273 56.774 1.00 66.81 517 ALA A CA 1
ATOM 4101 C C . ALA A 1 517 ? -78.515 -9.919 55.883 1.00 66.81 517 ALA A C 1
ATOM 4103 O O . ALA A 1 517 ? -79.184 -10.847 56.336 1.00 66.81 517 ALA A O 1
ATOM 4104 N N . ASP A 1 518 ? -78.693 -9.476 54.630 1.00 67.12 518 ASP A N 1
ATOM 4105 C CA . ASP A 1 518 ? -79.787 -9.947 53.765 1.00 67.12 518 ASP A CA 1
ATOM 4106 C C . ASP A 1 518 ? -79.434 -11.163 52.885 1.00 67.12 518 ASP A C 1
ATOM 4108 O O . ASP A 1 518 ? -80.295 -12.007 52.651 1.00 67.12 518 ASP A O 1
ATOM 4112 N N . VAL A 1 519 ? -78.180 -11.329 52.437 1.00 66.31 519 VAL A N 1
ATOM 4113 C CA . VAL A 1 519 ? -77.763 -12.474 51.583 1.00 66.31 519 VAL A CA 1
ATOM 4114 C C . VAL A 1 519 ? -77.611 -13.775 52.359 1.00 66.31 519 VAL A C 1
ATOM 4116 O O . VAL A 1 519 ? -77.881 -14.841 51.805 1.00 66.31 519 VAL A O 1
ATOM 4119 N N . VAL A 1 520 ? -77.243 -13.695 53.641 1.00 74.19 520 VAL A N 1
ATOM 4120 C CA . VAL A 1 520 ? -77.223 -14.862 54.538 1.00 74.19 520 VAL A CA 1
ATOM 4121 C C . VAL A 1 520 ? -78.564 -15.603 54.462 1.00 74.19 520 VAL A C 1
ATOM 4123 O O . VAL A 1 520 ? -78.574 -16.817 54.292 1.00 74.19 520 VAL A O 1
ATOM 4126 N N . LYS A 1 521 ? -79.685 -14.869 54.412 1.00 74.81 521 LYS A N 1
ATOM 4127 C CA . LYS A 1 521 ? -81.038 -15.440 54.330 1.00 74.81 521 LYS A CA 1
ATOM 4128 C C . LYS A 1 521 ? -81.341 -16.208 53.030 1.00 74.81 521 LYS A C 1
ATOM 4130 O O . LYS A 1 521 ? -82.214 -17.067 53.049 1.00 74.81 521 LYS A O 1
ATOM 4135 N N . LEU A 1 522 ? -80.688 -15.900 51.900 1.00 71.38 522 LEU A N 1
ATOM 4136 C CA . LEU A 1 522 ? -80.953 -16.548 50.598 1.00 71.38 522 LEU A CA 1
ATOM 4137 C C . LEU A 1 522 ? -80.216 -17.879 50.434 1.00 71.38 522 LEU A C 1
ATOM 4139 O O . LEU A 1 522 ? -80.741 -18.799 49.814 1.00 71.38 522 LEU A O 1
ATOM 4143 N N . ILE A 1 523 ? -78.999 -17.974 50.967 1.00 72.31 523 ILE A N 1
ATOM 4144 C CA . ILE A 1 523 ? -78.193 -19.197 50.888 1.00 72.31 523 ILE A CA 1
ATOM 4145 C C . ILE A 1 523 ? -78.793 -20.281 51.789 1.00 72.31 523 ILE A C 1
ATOM 4147 O O . ILE A 1 523 ? -78.909 -21.421 51.347 1.00 72.31 523 ILE A O 1
ATOM 4151 N N . ASP A 1 524 ? -79.302 -19.903 52.967 1.00 77.75 524 ASP A N 1
ATOM 4152 C CA . ASP A 1 524 ? -80.020 -20.813 53.873 1.00 77.75 524 ASP A CA 1
ATOM 4153 C C . ASP A 1 524 ? -81.250 -21.480 53.208 1.00 77.75 524 ASP A C 1
ATOM 4155 O O . ASP A 1 524 ? -81.702 -22.535 53.647 1.00 77.75 524 ASP A O 1
ATOM 4159 N N . ALA A 1 525 ? -81.794 -20.910 52.122 1.00 73.31 525 ALA A N 1
ATOM 4160 C CA . ALA A 1 525 ? -82.941 -21.475 51.408 1.00 73.31 525 ALA A CA 1
ATOM 4161 C C . ALA A 1 525 ? -82.586 -22.644 50.459 1.00 73.31 525 ALA A C 1
ATOM 4163 O O . ALA A 1 525 ? -83.436 -23.510 50.234 1.00 73.31 525 ALA A O 1
ATOM 4164 N N . LEU A 1 526 ? -81.356 -22.716 49.919 1.00 70.75 526 LEU A N 1
ATOM 4165 C CA . LEU A 1 526 ? -80.931 -23.756 48.956 1.00 70.75 526 LEU A CA 1
ATOM 4166 C C . LEU A 1 526 ? -80.935 -25.169 49.561 1.00 70.75 526 LEU A C 1
ATOM 4168 O O . LEU A 1 526 ? -81.241 -26.133 48.858 1.00 70.75 526 LEU A O 1
ATOM 4172 N N . ASP A 1 527 ? -80.685 -25.283 50.867 1.00 69.12 527 ASP A N 1
ATOM 4173 C CA . ASP A 1 527 ? -80.674 -26.560 51.591 1.00 69.12 527 ASP A CA 1
ATOM 4174 C C . ASP A 1 527 ? -82.074 -27.177 51.763 1.00 69.12 527 ASP A C 1
ATOM 4176 O O . ASP A 1 527 ? -82.206 -28.374 52.022 1.00 69.12 527 ASP A O 1
ATOM 4180 N N . THR A 1 528 ? -83.135 -26.383 51.584 1.00 61.84 528 THR A N 1
ATOM 4181 C CA . THR A 1 528 ? -84.531 -26.829 51.747 1.00 61.84 528 THR A CA 1
ATOM 4182 C C . THR A 1 528 ? -85.209 -27.273 50.438 1.00 61.84 528 THR A C 1
ATOM 4184 O O . THR A 1 528 ? -86.320 -27.804 50.476 1.00 61.84 528 THR A O 1
ATOM 4187 N N . LEU A 1 529 ? -84.549 -27.125 49.277 1.00 67.25 529 LEU A N 1
ATOM 4188 C CA . LEU A 1 529 ? -85.090 -27.485 47.956 1.00 67.25 529 LEU A CA 1
ATOM 4189 C C . LEU A 1 529 ? -84.766 -28.947 47.571 1.00 67.25 529 LEU A C 1
ATOM 4191 O O . LEU A 1 529 ? -83.610 -29.355 47.464 1.00 67.25 529 LEU A O 1
ATOM 4195 N N . VAL A 1 530 ? -85.795 -29.764 47.317 1.00 53.03 530 VAL A N 1
ATOM 4196 C CA . VAL A 1 530 ? -85.649 -31.192 46.958 1.00 53.03 530 VAL A CA 1
ATOM 4197 C C . VAL A 1 530 ? -85.097 -31.361 45.525 1.00 53.03 530 VAL A C 1
ATOM 4199 O O . VAL A 1 530 ? -85.664 -30.830 44.575 1.00 53.03 530 VAL A O 1
ATOM 4202 N N . LYS A 1 531 ? -84.040 -32.181 45.342 1.00 56.31 531 LYS A N 1
ATOM 4203 C CA . LYS A 1 531 ? -83.266 -32.457 44.090 1.00 56.31 531 LYS A CA 1
ATOM 4204 C C . LYS A 1 531 ? -84.039 -33.005 42.860 1.00 56.31 531 LYS A C 1
ATOM 4206 O O . LYS A 1 531 ? -83.413 -33.428 41.886 1.00 56.31 531 LYS A O 1
ATOM 4211 N N . GLY A 1 532 ? -85.370 -33.048 42.886 1.00 56.84 532 GLY A N 1
ATOM 4212 C CA . GLY A 1 532 ? -86.201 -33.610 41.811 1.00 56.84 532 GLY A CA 1
ATOM 4213 C C . GLY A 1 532 ? -86.382 -32.698 40.592 1.00 56.84 532 GLY A C 1
ATOM 4214 O O . GLY A 1 532 ? -86.568 -33.205 39.490 1.00 56.84 532 GLY A O 1
ATOM 4215 N N . ASP A 1 533 ? -86.263 -31.377 40.757 1.00 59.62 533 ASP A N 1
ATOM 4216 C CA . ASP A 1 533 ? -86.401 -30.396 39.671 1.00 59.62 533 ASP A CA 1
ATOM 4217 C C . ASP A 1 533 ? -85.037 -29.779 39.293 1.00 59.62 533 ASP A C 1
ATOM 4219 O O . ASP A 1 533 ? -84.593 -28.768 39.844 1.00 59.62 533 ASP A O 1
ATOM 4223 N N . LYS A 1 534 ? -84.331 -30.437 38.360 1.00 66.81 534 LYS A N 1
ATOM 4224 C CA . LYS A 1 534 ? -82.937 -30.118 37.987 1.00 66.81 534 LYS A CA 1
ATOM 4225 C C . LYS A 1 534 ? -82.787 -28.811 37.196 1.00 66.81 534 LYS A C 1
ATOM 4227 O O . LYS A 1 534 ? -81.688 -28.265 37.165 1.00 66.81 534 LYS A O 1
ATOM 4232 N N . ALA A 1 535 ? -83.863 -28.294 36.598 1.00 64.62 535 ALA A N 1
ATOM 4233 C CA . ALA A 1 535 ? -83.852 -27.005 35.907 1.00 64.62 535 ALA A CA 1
ATOM 4234 C C . ALA A 1 535 ? -83.974 -25.838 36.906 1.00 64.62 535 ALA A C 1
ATOM 4236 O O . ALA A 1 535 ? -83.168 -24.908 36.857 1.00 64.62 535 ALA A O 1
ATOM 4237 N N . THR A 1 536 ? -84.899 -25.927 37.873 1.00 65.31 536 THR A N 1
ATOM 4238 C CA . THR A 1 536 ? -85.050 -24.936 38.960 1.00 65.31 536 THR A CA 1
ATOM 4239 C C . THR A 1 536 ? -83.806 -24.890 39.852 1.00 65.31 536 THR A C 1
ATOM 4241 O O . THR A 1 536 ? -83.362 -23.815 40.242 1.00 65.31 536 THR A O 1
ATOM 4244 N N . TYR A 1 537 ? -83.149 -26.033 40.067 1.00 70.56 537 TYR A N 1
ATOM 4245 C CA . TYR A 1 537 ? -81.888 -26.117 40.805 1.00 70.56 537 TYR A CA 1
ATOM 4246 C C . TYR A 1 537 ? -80.715 -25.394 40.114 1.00 70.56 537 TYR A C 1
ATOM 4248 O O . TYR A 1 537 ? -80.006 -24.625 40.762 1.00 70.56 537 TYR A O 1
ATOM 4256 N N . ILE A 1 538 ? -80.523 -25.589 38.798 1.00 65.38 538 ILE A N 1
ATOM 4257 C CA . ILE A 1 538 ? -79.476 -24.874 38.044 1.00 65.38 538 ILE A CA 1
ATOM 4258 C C . ILE A 1 538 ? -79.789 -23.365 37.992 1.00 65.38 538 ILE A C 1
ATOM 4260 O O . ILE A 1 538 ? -78.867 -22.563 38.111 1.00 65.38 538 ILE A O 1
ATOM 4264 N N . ASN A 1 539 ? -81.065 -22.960 37.945 1.00 70.19 539 ASN A N 1
ATOM 4265 C CA . ASN A 1 539 ? -81.464 -21.545 37.930 1.00 70.19 539 ASN A CA 1
ATOM 4266 C C . ASN A 1 539 ? -81.334 -20.833 39.298 1.00 70.19 539 ASN A C 1
ATOM 4268 O O . ASN A 1 539 ? -80.779 -19.736 39.349 1.00 70.19 539 ASN A O 1
ATOM 4272 N N . THR A 1 540 ? -81.769 -21.425 40.420 1.00 70.62 540 THR A N 1
ATOM 4273 C CA . THR A 1 540 ? -81.597 -20.832 41.769 1.00 70.62 540 THR A CA 1
ATOM 4274 C C . THR A 1 540 ? -80.126 -20.825 42.204 1.00 70.62 540 THR A C 1
ATOM 4276 O O . THR A 1 540 ? -79.689 -19.883 42.864 1.00 70.62 540 THR A O 1
ATOM 4279 N N . MET A 1 541 ? -79.328 -21.813 41.769 1.00 71.94 541 MET A N 1
ATOM 4280 C CA . MET A 1 541 ? -77.867 -21.801 41.924 1.00 71.94 541 MET A CA 1
ATOM 4281 C C . MET A 1 541 ? -77.246 -20.623 41.167 1.00 71.94 541 MET A C 1
ATOM 4283 O O . MET A 1 541 ? -76.382 -19.939 41.710 1.00 71.94 541 MET A O 1
ATOM 4287 N N . VAL A 1 542 ? -77.733 -20.330 39.957 1.00 67.12 542 VAL A N 1
ATOM 4288 C CA . VAL A 1 542 ? -77.317 -19.153 39.188 1.00 67.12 542 VAL A CA 1
ATOM 4289 C C . VAL A 1 542 ? -77.765 -17.838 39.859 1.00 67.12 542 VAL A C 1
ATOM 4291 O O . VAL A 1 542 ? -76.969 -16.903 39.873 1.00 67.12 542 VAL A O 1
ATOM 4294 N N . GLU A 1 543 ? -78.946 -17.743 40.497 1.00 73.75 543 GLU A N 1
ATOM 4295 C CA . GLU A 1 543 ? -79.414 -16.505 41.170 1.00 73.75 543 GLU A CA 1
ATOM 4296 C C . GLU A 1 543 ? -78.750 -16.242 42.536 1.00 73.75 543 GLU A C 1
ATOM 4298 O O . GLU A 1 543 ? -78.307 -15.124 42.807 1.00 73.75 543 GLU A O 1
ATOM 4303 N N . ALA A 1 544 ? -78.635 -17.250 43.405 1.00 69.56 544 ALA A N 1
ATOM 4304 C CA . ALA A 1 544 ? -77.916 -17.115 44.675 1.00 69.56 544 ALA A CA 1
ATOM 4305 C C . ALA A 1 544 ? -76.439 -16.786 44.423 1.00 69.56 544 ALA A C 1
ATOM 4307 O O . ALA A 1 544 ? -75.858 -15.935 45.103 1.00 69.56 544 ALA A O 1
ATOM 4308 N N . ARG A 1 545 ? -75.856 -17.389 43.376 1.00 77.44 545 ARG A N 1
ATOM 4309 C CA . ARG A 1 545 ? -74.541 -17.005 42.872 1.00 77.44 545 ARG A CA 1
ATOM 4310 C C . ARG A 1 545 ? -74.548 -15.586 42.327 1.00 77.44 545 ARG A C 1
ATOM 4312 O O . ARG A 1 545 ? -73.630 -14.859 42.674 1.00 77.44 545 ARG A O 1
ATOM 4319 N N . ALA A 1 546 ? -75.565 -15.140 41.595 1.00 73.88 546 ALA A N 1
ATOM 4320 C CA . ALA A 1 546 ? -75.667 -13.753 41.141 1.00 73.88 546 ALA A CA 1
ATOM 4321 C C . ALA A 1 546 ? -75.708 -12.744 42.310 1.00 73.88 546 ALA A C 1
ATOM 4323 O O . ALA A 1 546 ? -74.875 -11.848 42.345 1.00 73.88 546 ALA A O 1
ATOM 4324 N N . LYS A 1 547 ? -76.567 -12.919 43.327 1.00 74.25 547 LYS A N 1
ATOM 4325 C CA . LYS A 1 547 ? -76.691 -11.980 44.469 1.00 74.25 547 LYS A CA 1
ATOM 4326 C C . LYS A 1 547 ? -75.516 -12.024 45.452 1.00 74.25 547 LYS A C 1
ATOM 4328 O O . LYS A 1 547 ? -75.079 -10.986 45.948 1.00 74.25 547 LYS A O 1
ATOM 4333 N N . PHE A 1 548 ? -74.956 -13.204 45.721 1.00 73.50 548 PHE A N 1
ATOM 4334 C CA . PHE A 1 548 ? -73.694 -13.313 46.462 1.00 73.50 548 PHE A CA 1
ATOM 4335 C C . PHE A 1 548 ? -72.536 -12.685 45.676 1.00 73.50 548 PHE A C 1
ATOM 4337 O O . PHE A 1 548 ? -71.645 -12.068 46.263 1.00 73.50 548 PHE A O 1
ATOM 4344 N N . ASN A 1 549 ? -72.555 -12.808 44.346 1.00 72.19 549 ASN A N 1
ATOM 4345 C CA . ASN A 1 549 ? -71.591 -12.138 43.483 1.00 72.19 549 ASN A CA 1
ATOM 4346 C C . ASN A 1 549 ? -71.810 -10.620 43.412 1.00 72.19 549 ASN A C 1
ATOM 4348 O O . ASN A 1 549 ? -70.815 -9.916 43.246 1.00 72.19 549 ASN A O 1
ATOM 4352 N N . ASP A 1 550 ? -73.037 -10.128 43.598 1.00 73.88 550 ASP A N 1
ATOM 4353 C CA . ASP A 1 550 ? -73.365 -8.695 43.637 1.00 73.88 550 ASP A CA 1
ATOM 4354 C C . ASP A 1 550 ? -72.947 -8.015 44.948 1.00 73.88 550 ASP A C 1
ATOM 4356 O O . ASP A 1 550 ? -72.717 -6.805 44.968 1.00 73.88 550 ASP A O 1
ATOM 4360 N N . LEU A 1 551 ? -72.784 -8.757 46.052 1.00 71.00 551 LEU A N 1
ATOM 4361 C CA . LEU A 1 551 ? -72.282 -8.164 47.292 1.00 71.00 551 LEU A CA 1
ATOM 4362 C C . LEU A 1 551 ? -70.851 -7.631 47.133 1.00 71.00 551 LEU A C 1
ATOM 4364 O O . LEU A 1 551 ? -69.993 -8.293 46.540 1.00 71.00 551 LEU A O 1
ATOM 4368 N N . PRO A 1 552 ? -70.505 -6.515 47.786 1.00 66.69 552 PRO A N 1
ATOM 4369 C CA . PRO A 1 552 ? -69.115 -6.115 47.940 1.00 66.69 552 PRO A CA 1
ATOM 4370 C C . PRO A 1 552 ? -68.315 -7.183 48.700 1.00 66.69 552 PRO A C 1
ATOM 4372 O O . PRO A 1 552 ? -68.795 -7.804 49.647 1.00 66.69 552 PRO A O 1
ATOM 4375 N N . THR A 1 553 ? -67.062 -7.410 48.315 1.00 63.81 553 THR A N 1
ATOM 4376 C CA . THR A 1 553 ? -66.206 -8.491 48.843 1.00 63.81 553 THR A CA 1
ATOM 4377 C C . THR A 1 553 ? -66.045 -8.476 50.368 1.00 63.81 553 THR A C 1
ATOM 4379 O O . THR A 1 553 ? -65.865 -9.525 50.986 1.00 63.81 553 THR A O 1
ATOM 4382 N N . ASN A 1 554 ? -66.093 -7.297 50.991 1.00 61.03 554 ASN A N 1
ATOM 4383 C CA . ASN A 1 554 ? -65.986 -7.155 52.443 1.00 61.03 554 ASN A CA 1
ATOM 4384 C C . ASN A 1 554 ? -67.305 -7.490 53.147 1.00 61.03 554 ASN A C 1
ATOM 4386 O O . ASN A 1 554 ? -67.280 -8.188 54.158 1.00 61.03 554 ASN A O 1
ATOM 4390 N N . ALA A 1 555 ? -68.438 -7.110 52.553 1.00 62.12 555 ALA A N 1
ATOM 4391 C CA . ALA A 1 555 ? -69.763 -7.538 52.984 1.00 62.12 555 ALA A CA 1
ATOM 4392 C C . ALA A 1 555 ? -69.959 -9.061 52.816 1.00 62.12 555 ALA A C 1
ATOM 4394 O O . ALA A 1 555 ? -70.494 -9.704 53.712 1.00 62.12 555 ALA A O 1
ATOM 4395 N N . ARG A 1 556 ? -69.423 -9.688 51.752 1.00 68.62 556 ARG A N 1
ATOM 4396 C CA . ARG A 1 556 ? -69.420 -11.162 51.581 1.00 68.62 556 ARG A CA 1
ATOM 4397 C C . ARG A 1 556 ? -68.703 -11.909 52.704 1.00 68.62 556 ARG A C 1
ATOM 4399 O O . ARG A 1 556 ? -69.094 -13.021 53.027 1.00 68.62 556 ARG A O 1
ATOM 4406 N N . LYS A 1 557 ? -67.656 -11.328 53.307 1.00 67.12 557 LYS A N 1
ATOM 4407 C CA . LYS A 1 557 ? -66.955 -11.939 54.457 1.00 67.12 557 LYS A CA 1
ATOM 4408 C C . LYS A 1 557 ? -67.795 -11.929 55.732 1.00 67.12 557 LYS A C 1
ATOM 4410 O O . LYS A 1 557 ? -67.520 -12.715 56.630 1.00 67.12 557 LYS A O 1
ATOM 4415 N N . ALA A 1 558 ? -68.789 -11.049 55.796 1.00 61.09 558 ALA A N 1
ATOM 4416 C CA . ALA A 1 558 ? -69.801 -11.048 56.839 1.00 61.09 558 ALA A CA 1
ATOM 4417 C C . ALA A 1 558 ? -70.970 -12.015 56.531 1.00 61.09 558 ALA A C 1
ATOM 4419 O O . ALA A 1 558 ? -71.779 -12.258 57.420 1.00 61.09 558 ALA A O 1
ATOM 4420 N N . VAL A 1 559 ? -71.034 -12.611 55.323 1.00 67.88 559 VAL A N 1
ATOM 4421 C CA . VAL A 1 559 ? -71.987 -13.677 54.953 1.00 67.88 559 VAL A CA 1
ATOM 4422 C C . VAL A 1 559 ? -71.424 -15.036 55.369 1.00 67.88 559 VAL A C 1
ATOM 4424 O O . VAL A 1 559 ? -70.547 -15.610 54.717 1.00 67.88 559 VAL A O 1
ATOM 4427 N N . THR A 1 560 ? -71.913 -15.550 56.490 1.00 72.31 560 THR A N 1
ATOM 4428 C CA . THR A 1 560 ? -71.303 -16.669 57.219 1.00 72.31 560 THR A CA 1
ATOM 4429 C C . THR A 1 560 ? -71.469 -18.050 56.559 1.00 72.31 560 THR A C 1
ATOM 4431 O O . THR A 1 560 ? -70.699 -18.949 56.885 1.00 72.31 560 THR A O 1
ATOM 4434 N N . ASN A 1 561 ? -72.389 -18.218 55.601 1.00 73.25 561 ASN A N 1
ATOM 4435 C CA . ASN A 1 561 ? -72.802 -19.496 54.979 1.00 73.25 561 ASN A CA 1
ATOM 4436 C C . ASN A 1 561 ? -72.381 -19.683 53.491 1.00 73.25 561 ASN A C 1
ATOM 4438 O O . ASN A 1 561 ? -72.884 -20.540 52.780 1.00 73.25 561 ASN A O 1
ATOM 4442 N N . SER A 1 562 ? -71.412 -18.920 52.970 1.00 72.94 562 SER A N 1
ATOM 4443 C CA . SER A 1 562 ? -71.034 -18.929 51.530 1.00 72.94 562 SER A CA 1
ATOM 4444 C C . SER A 1 562 ? -70.410 -20.217 50.954 1.00 72.94 562 SER A C 1
ATOM 4446 O O . SER A 1 562 ? -70.292 -20.355 49.730 1.00 72.94 562 SER A O 1
ATOM 4448 N N . LYS A 1 563 ? -69.962 -21.152 51.799 1.00 77.69 563 LYS A N 1
ATOM 4449 C CA . LYS A 1 563 ? -69.303 -22.389 51.343 1.00 77.69 563 LYS A CA 1
ATOM 4450 C C . LYS A 1 563 ? -70.278 -23.358 50.679 1.00 77.69 563 LYS A C 1
ATOM 4452 O O . LYS A 1 563 ? -69.871 -24.079 49.767 1.00 77.69 563 LYS A O 1
ATOM 4457 N N . ASP A 1 564 ? -71.541 -23.303 51.070 1.00 76.00 564 ASP A N 1
ATOM 4458 C CA . ASP A 1 564 ? -72.552 -24.278 50.673 1.00 76.00 564 ASP A CA 1
ATOM 4459 C C . ASP A 1 564 ? -72.932 -24.122 49.184 1.00 76.00 564 ASP A C 1
ATOM 4461 O O . ASP A 1 564 ? -73.057 -25.104 48.457 1.00 76.00 564 ASP A O 1
ATOM 4465 N N . LEU A 1 565 ? -72.891 -22.895 48.648 1.00 74.75 565 LEU A N 1
ATOM 4466 C CA . LEU A 1 565 ? -73.149 -22.592 47.231 1.00 74.75 565 LEU A CA 1
ATOM 4467 C C . LEU A 1 565 ? -72.138 -23.219 46.243 1.00 74.75 565 LEU A C 1
ATOM 4469 O O . LEU A 1 565 ? -72.490 -23.598 45.130 1.00 74.75 565 LEU A O 1
ATOM 4473 N N . THR A 1 566 ? -70.859 -23.323 46.618 1.00 73.62 566 THR A N 1
ATOM 4474 C CA . THR A 1 566 ? -69.786 -23.748 45.687 1.00 73.62 566 THR A CA 1
ATOM 4475 C C . THR A 1 566 ? -69.752 -25.260 45.476 1.00 73.62 566 THR A C 1
ATOM 4477 O O . THR A 1 566 ? -69.280 -25.741 44.445 1.00 73.62 566 THR A O 1
ATOM 4480 N N . ALA A 1 567 ? -70.281 -26.028 46.427 1.00 74.50 567 ALA A N 1
ATOM 4481 C CA . ALA A 1 567 ? -70.390 -27.475 46.299 1.00 74.50 567 ALA A CA 1
ATOM 4482 C C . ALA A 1 567 ? -71.294 -27.898 45.125 1.00 74.50 567 ALA A C 1
ATOM 4484 O O . ALA A 1 567 ? -71.182 -29.021 44.642 1.00 74.50 567 ALA A O 1
ATOM 4485 N N . HIS A 1 568 ? -72.156 -27.006 44.637 1.00 72.00 568 HIS A N 1
ATOM 4486 C CA . HIS A 1 568 ? -73.144 -27.323 43.616 1.00 72.00 568 HIS A CA 1
ATOM 4487 C C . HIS A 1 568 ? -72.655 -27.207 42.139 1.00 72.00 568 HIS A C 1
ATOM 4489 O O . HIS A 1 568 ? -73.328 -27.748 41.269 1.00 72.00 568 HIS A O 1
ATOM 4495 N N . GLU A 1 569 ? -71.490 -26.606 41.809 1.00 71.06 569 GLU A N 1
ATOM 4496 C CA . GLU A 1 569 ? -71.127 -26.172 40.420 1.00 71.06 569 GLU A CA 1
ATOM 4497 C C . GLU A 1 569 ? -70.114 -27.037 39.601 1.00 71.06 569 GLU A C 1
ATOM 4499 O O . GLU A 1 569 ? -69.866 -26.764 38.427 1.00 71.06 569 GLU A O 1
ATOM 4504 N N . LYS A 1 570 ? -69.458 -28.056 40.166 1.00 74.38 570 LYS A N 1
ATOM 4505 C CA . LYS A 1 570 ? -68.153 -28.590 39.688 1.00 74.38 570 LYS A CA 1
ATOM 4506 C C . LYS A 1 570 ? -68.127 -29.438 38.386 1.00 74.38 570 LYS A C 1
ATOM 4508 O O . LYS A 1 570 ? -67.042 -29.673 37.853 1.00 74.38 570 LYS A O 1
ATOM 4513 N N . ASP A 1 571 ? -69.250 -29.871 37.822 1.00 65.31 571 ASP A N 1
ATOM 4514 C CA . ASP A 1 571 ? -69.270 -31.095 36.995 1.00 65.31 571 ASP A CA 1
ATOM 4515 C C . ASP A 1 571 ? -69.201 -30.945 35.434 1.00 65.31 571 ASP A C 1
ATOM 4517 O O . ASP A 1 571 ? -69.231 -31.967 34.751 1.00 65.31 571 ASP A O 1
ATOM 4521 N N . TYR A 1 572 ? -69.036 -29.748 34.811 1.00 72.06 572 TYR A N 1
ATOM 4522 C CA . TYR A 1 572 ? -69.314 -29.547 33.346 1.00 72.06 572 TYR A CA 1
ATOM 4523 C C . TYR A 1 572 ? -68.348 -28.664 32.469 1.00 72.06 572 TYR A C 1
ATOM 4525 O O . TYR A 1 572 ? -68.800 -27.913 31.609 1.00 72.06 572 TYR A O 1
ATOM 4533 N N . LYS A 1 573 ? -67.005 -28.720 32.600 1.00 77.56 573 LYS A N 1
ATOM 4534 C CA . LYS A 1 573 ? -66.068 -27.692 32.032 1.00 77.56 573 LYS A CA 1
ATOM 4535 C C . LYS A 1 573 ? -65.464 -27.881 30.609 1.00 77.56 573 LYS A C 1
ATOM 4537 O O . LYS A 1 573 ? -65.184 -26.885 29.947 1.00 77.56 573 LYS A O 1
ATOM 4542 N N . ALA A 1 574 ? -65.162 -29.097 30.139 1.00 76.12 574 ALA A N 1
ATOM 4543 C CA . ALA A 1 574 ? -64.307 -29.325 28.945 1.00 76.12 574 ALA A CA 1
ATOM 4544 C C . ALA A 1 574 ? -65.013 -29.152 27.584 1.00 76.12 574 ALA A C 1
ATOM 4546 O O . ALA A 1 574 ? -64.385 -28.800 26.587 1.00 76.12 574 ALA A O 1
ATOM 4547 N N . VAL A 1 575 ? -66.325 -29.363 27.570 1.00 74.81 575 VAL A N 1
ATOM 4548 C CA . VAL A 1 575 ? -67.201 -29.276 26.394 1.00 74.81 575 VAL A CA 1
ATOM 4549 C C . VAL A 1 575 ? -67.190 -27.879 25.764 1.00 74.81 575 VAL A C 1
ATOM 4551 O O . VAL A 1 575 ? -67.185 -27.744 24.546 1.00 74.81 575 VAL A O 1
ATOM 4554 N N . LEU A 1 576 ? -67.089 -26.833 26.585 1.00 74.44 576 LEU A N 1
ATOM 4555 C CA . LEU A 1 576 ? -67.212 -25.438 26.156 1.00 74.44 576 LEU A CA 1
ATOM 4556 C C . LEU A 1 576 ? -66.062 -24.927 25.251 1.00 74.44 576 LEU A C 1
ATOM 4558 O O . LEU A 1 576 ? -66.166 -23.820 24.745 1.00 74.44 576 LEU A O 1
ATOM 4562 N N . ARG A 1 577 ? -64.961 -25.676 25.040 1.00 80.44 577 ARG A N 1
ATOM 4563 C CA . ARG A 1 577 ? -63.762 -25.196 24.301 1.00 80.44 577 ARG A CA 1
ATOM 4564 C C . ARG A 1 577 ? -63.661 -25.592 22.826 1.00 80.44 577 ARG A C 1
ATOM 4566 O O . ARG A 1 577 ? -63.106 -24.829 22.050 1.00 80.44 577 ARG A O 1
ATOM 4573 N N . VAL A 1 578 ? -64.090 -26.793 22.443 1.00 82.38 578 VAL A N 1
ATOM 4574 C CA . VAL A 1 578 ? -63.890 -27.289 21.062 1.00 82.38 578 VAL A CA 1
ATOM 4575 C C . VAL A 1 578 ? -64.844 -26.615 20.076 1.00 82.38 578 VAL A C 1
ATOM 4577 O O . VAL A 1 578 ? -64.463 -26.402 18.929 1.00 82.38 578 VAL A O 1
ATOM 4580 N N . ILE A 1 579 ? -66.024 -26.207 20.549 1.00 77.38 579 ILE A N 1
ATOM 4581 C CA . ILE A 1 579 ? -67.022 -25.461 19.770 1.00 77.38 579 ILE A CA 1
ATOM 4582 C C . ILE A 1 579 ? -66.393 -24.196 19.153 1.00 77.38 579 ILE A C 1
ATOM 4584 O O . ILE A 1 579 ? -66.510 -23.976 17.956 1.00 77.38 579 ILE A O 1
ATOM 4588 N N . ASP A 1 580 ? -65.596 -23.454 19.920 1.00 81.19 580 ASP A N 1
ATOM 4589 C CA . ASP A 1 580 ? -65.009 -22.171 19.503 1.00 81.19 580 ASP A CA 1
ATOM 4590 C C . ASP A 1 580 ? -63.961 -22.273 18.365 1.00 81.19 580 ASP A C 1
ATOM 4592 O O . ASP A 1 580 ? -63.791 -21.349 17.572 1.00 81.19 580 ASP A O 1
ATOM 4596 N N . MET A 1 581 ? -63.240 -23.396 18.229 1.00 84.88 581 MET A N 1
ATOM 4597 C CA . MET A 1 581 ? -62.168 -23.531 17.220 1.00 84.88 581 MET A CA 1
ATOM 4598 C C . MET A 1 581 ? -62.683 -23.739 15.792 1.00 84.88 581 MET A C 1
ATOM 4600 O O . MET A 1 581 ? -62.001 -23.366 14.836 1.00 84.88 581 MET A O 1
ATOM 4604 N N . ILE A 1 582 ? -63.833 -24.391 15.643 1.00 86.44 582 ILE A N 1
ATOM 4605 C CA . ILE A 1 582 ? -64.379 -24.778 14.338 1.00 86.44 582 ILE A CA 1
ATOM 4606 C C . ILE A 1 582 ? -65.104 -23.594 13.686 1.00 86.44 582 ILE A C 1
ATOM 4608 O O . ILE A 1 582 ? -65.011 -23.424 12.474 1.00 86.44 582 ILE A O 1
ATOM 4612 N N . ASP A 1 583 ? -65.694 -22.706 14.489 1.00 81.75 583 ASP A N 1
ATOM 4613 C CA . ASP A 1 583 ? -66.454 -21.539 14.019 1.00 81.75 583 ASP A CA 1
ATOM 4614 C C . ASP A 1 583 ? -65.594 -20.458 13.319 1.00 81.75 583 ASP A C 1
ATOM 4616 O O . ASP A 1 583 ? -66.127 -19.487 12.792 1.00 81.75 583 ASP A O 1
ATOM 4620 N N . ASN A 1 584 ? -64.263 -20.614 13.279 1.00 83.75 584 ASN A N 1
ATOM 4621 C CA . ASN A 1 584 ? -63.311 -19.561 12.897 1.00 83.75 584 ASN A CA 1
ATOM 4622 C C . ASN A 1 584 ? -62.444 -19.857 11.629 1.00 83.75 584 ASN A C 1
ATOM 4624 O O . ASN A 1 584 ? -61.361 -19.278 11.479 1.00 83.75 584 ASN A O 1
ATOM 4628 N N . ILE A 1 585 ? -62.851 -20.749 10.707 1.00 86.62 585 ILE A N 1
ATOM 4629 C CA . ILE A 1 585 ? -62.110 -21.086 9.454 1.00 86.62 585 ILE A CA 1
ATOM 4630 C C . ILE A 1 585 ? -62.638 -20.303 8.227 1.00 86.62 585 ILE A C 1
ATOM 4632 O O . ILE A 1 585 ? -63.841 -20.166 8.062 1.00 86.62 585 ILE A O 1
ATOM 4636 N N . ASP A 1 586 ? -61.738 -19.832 7.342 1.00 81.12 586 ASP A N 1
ATOM 4637 C CA . ASP A 1 586 ? -62.046 -19.028 6.134 1.00 81.12 586 ASP A CA 1
ATOM 4638 C C . ASP A 1 586 ? -61.656 -19.762 4.831 1.00 81.12 586 ASP A C 1
ATOM 4640 O O . ASP A 1 586 ? -60.488 -20.118 4.645 1.00 81.12 586 ASP A O 1
ATOM 4644 N N . GLU A 1 587 ? -62.628 -19.967 3.935 1.00 76.25 587 GLU A N 1
ATOM 4645 C CA . GLU A 1 587 ? -62.518 -20.744 2.689 1.00 76.25 587 GLU A CA 1
ATOM 4646 C C . GLU A 1 587 ? -61.849 -20.009 1.513 1.00 76.25 587 GLU A C 1
ATOM 4648 O O . GLU A 1 587 ? -61.359 -20.656 0.589 1.00 76.25 587 GLU A O 1
ATOM 4653 N N . GLY A 1 588 ? -61.779 -18.672 1.532 1.00 68.94 588 GLY A N 1
ATOM 4654 C CA . GLY A 1 588 ? -61.193 -17.876 0.439 1.00 68.94 588 GLY A CA 1
ATOM 4655 C C . GLY A 1 588 ? -59.686 -17.630 0.573 1.00 68.94 588 GLY A C 1
ATOM 4656 O O . GLY A 1 588 ? -59.054 -17.020 -0.295 1.00 68.94 588 GLY A O 1
ATOM 4657 N N . ALA A 1 589 ? -59.093 -18.063 1.684 1.00 74.69 589 ALA A N 1
ATOM 4658 C CA . ALA A 1 589 ? -57.727 -17.720 2.037 1.00 74.69 589 ALA A CA 1
ATOM 4659 C C . ALA A 1 589 ? -56.690 -18.604 1.321 1.00 74.69 589 ALA A C 1
ATOM 4661 O O . ALA A 1 589 ? -56.825 -19.820 1.225 1.00 74.69 589 ALA A O 1
ATOM 4662 N N . LYS A 1 590 ? -55.546 -18.024 0.930 1.00 71.44 590 LYS A N 1
ATOM 4663 C CA . LYS A 1 590 ? -54.417 -18.782 0.341 1.00 71.44 590 LYS A CA 1
ATOM 4664 C C . LYS A 1 590 ? -53.859 -19.886 1.260 1.00 71.44 590 LYS A C 1
ATOM 4666 O O . LYS A 1 590 ? -53.169 -20.777 0.779 1.00 71.44 590 LYS A O 1
ATOM 4671 N N . ASN A 1 591 ? -54.122 -19.818 2.570 1.00 77.19 591 ASN A N 1
ATOM 4672 C CA . ASN A 1 591 ? -53.735 -20.822 3.570 1.00 77.19 591 ASN A CA 1
ATOM 4673 C C . ASN A 1 591 ? -54.895 -21.745 3.991 1.00 77.19 591 ASN A C 1
ATOM 4675 O O . ASN A 1 591 ? -54.766 -22.461 4.983 1.00 77.19 591 ASN A O 1
ATOM 4679 N N . PHE A 1 592 ? -56.008 -21.732 3.257 1.00 83.38 592 PHE A N 1
ATOM 4680 C CA . PHE A 1 592 ? -57.206 -22.517 3.541 1.00 83.38 592 PHE A CA 1
ATOM 4681 C C . PHE A 1 592 ? -56.888 -23.993 3.845 1.00 83.38 592 PHE A C 1
ATOM 4683 O O . PHE A 1 592 ? -57.242 -24.501 4.913 1.00 83.38 592 PHE A O 1
ATOM 4690 N N . THR A 1 593 ? -56.084 -24.639 2.995 1.00 81.75 593 THR A N 1
ATOM 4691 C CA . THR A 1 593 ? -55.672 -26.045 3.138 1.00 81.75 593 THR A CA 1
ATOM 4692 C C . THR A 1 593 ? -54.999 -26.361 4.484 1.00 81.75 593 THR A C 1
ATOM 4694 O O . THR A 1 593 ? -55.133 -27.467 5.007 1.00 81.75 593 THR A O 1
ATOM 4697 N N . SER A 1 594 ? -54.283 -25.417 5.105 1.00 82.88 594 SER A N 1
ATOM 4698 C CA . SER A 1 594 ? -53.550 -25.685 6.353 1.00 82.88 594 SER A CA 1
ATOM 4699 C C . SER A 1 594 ? -54.399 -25.523 7.624 1.00 82.88 594 SER A C 1
ATOM 4701 O O . SER A 1 594 ? -54.181 -26.248 8.601 1.00 82.88 594 SER A O 1
ATOM 4703 N N . LYS A 1 595 ? -55.397 -24.627 7.628 1.00 86.69 595 LYS A N 1
ATOM 4704 C CA . LYS A 1 595 ? -56.291 -24.400 8.783 1.00 86.69 595 LYS A CA 1
ATOM 4705 C C . LYS A 1 595 ? -57.288 -25.542 8.992 1.00 86.69 595 LYS A C 1
ATOM 4707 O O . LYS A 1 595 ? -57.454 -25.997 10.125 1.00 86.69 595 LYS A O 1
ATOM 4712 N N . VAL A 1 596 ? -57.871 -26.056 7.909 1.00 83.50 596 VAL A N 1
ATOM 4713 C CA . VAL A 1 596 ? -58.809 -27.198 7.925 1.00 83.50 596 VAL A CA 1
ATOM 4714 C C . VAL A 1 596 ? -58.176 -28.423 8.599 1.00 83.50 596 VAL A C 1
ATOM 4716 O O . VAL A 1 596 ? -58.759 -29.039 9.491 1.00 83.50 596 VAL A O 1
ATOM 4719 N N . ASN A 1 597 ? -56.911 -28.703 8.284 1.00 83.81 597 ASN A N 1
ATOM 4720 C CA . ASN A 1 597 ? -56.158 -29.819 8.860 1.00 83.81 597 ASN A CA 1
ATOM 4721 C C . ASN A 1 597 ? -55.853 -29.683 10.373 1.00 83.81 597 ASN A C 1
ATOM 4723 O O . ASN A 1 597 ? -55.504 -30.673 11.024 1.00 83.81 597 ASN A O 1
ATOM 4727 N N . SER A 1 598 ? -55.973 -28.484 10.955 1.00 85.56 598 SER A N 1
ATOM 4728 C CA . SER A 1 598 ? -55.652 -28.220 12.369 1.00 85.56 598 SER A CA 1
ATOM 4729 C C . SER A 1 598 ? -56.847 -28.419 13.308 1.00 85.56 598 SER A C 1
ATOM 4731 O O . SER A 1 598 ? -56.692 -29.049 14.355 1.00 85.56 598 SER A O 1
ATOM 4733 N N . ALA A 1 599 ? -58.038 -27.938 12.938 1.00 82.88 599 ALA A N 1
ATOM 4734 C CA . ALA A 1 599 ? -59.255 -28.085 13.746 1.00 82.88 599 ALA A CA 1
ATOM 4735 C C . ALA A 1 599 ? -59.683 -29.554 13.893 1.00 82.88 599 ALA A C 1
ATOM 4737 O O . ALA A 1 599 ? -60.049 -29.987 14.989 1.00 82.88 599 ALA A O 1
ATOM 4738 N N . LYS A 1 600 ? -59.502 -30.354 12.832 1.00 88.75 600 LYS A N 1
ATOM 4739 C CA . LYS A 1 600 ? -59.729 -31.804 12.857 1.00 88.75 600 LYS A CA 1
ATOM 4740 C C . LYS A 1 600 ? -59.023 -32.487 14.038 1.00 88.75 600 LYS A C 1
ATOM 4742 O O . LYS A 1 600 ? -59.626 -33.230 14.804 1.00 88.75 600 LYS A O 1
ATOM 4747 N N . LYS A 1 601 ? -57.743 -32.160 14.244 1.00 88.12 601 LYS A N 1
ATOM 4748 C CA . LYS A 1 601 ? -56.895 -32.774 15.280 1.00 88.12 601 LYS A CA 1
ATOM 4749 C C . LYS A 1 601 ? -57.319 -32.451 16.722 1.00 88.12 601 LYS A C 1
ATOM 4751 O O . LYS A 1 601 ? -56.863 -33.142 17.633 1.00 88.12 601 LYS A O 1
ATOM 4756 N N . ALA A 1 602 ? -58.103 -31.394 16.965 1.00 83.19 602 ALA A N 1
ATOM 4757 C CA . ALA A 1 602 ? -58.523 -30.979 18.311 1.00 83.19 602 ALA A CA 1
ATOM 4758 C C . ALA A 1 602 ? -59.807 -31.686 18.775 1.00 83.19 602 ALA A C 1
ATOM 4760 O O . ALA A 1 602 ? -59.886 -32.119 19.924 1.00 83.19 602 ALA A O 1
ATOM 4761 N N . TYR A 1 603 ? -60.776 -31.849 17.875 1.00 85.38 603 TYR A N 1
ATOM 4762 C CA . TYR A 1 603 ? -62.013 -32.594 18.124 1.00 85.38 603 TYR A CA 1
ATOM 4763 C C . TYR A 1 603 ? -61.758 -34.086 18.383 1.00 85.38 603 TYR A C 1
ATOM 4765 O O . TYR A 1 603 ? -62.322 -34.664 19.317 1.00 85.38 603 TYR A O 1
ATOM 4773 N N . ASP A 1 604 ? -60.818 -34.675 17.634 1.00 85.31 604 ASP A N 1
ATOM 4774 C CA . ASP A 1 604 ? -60.423 -36.085 17.747 1.00 85.31 604 ASP A CA 1
ATOM 4775 C C . ASP A 1 604 ? -59.861 -36.447 19.156 1.00 85.31 604 ASP A C 1
ATOM 4777 O O . ASP A 1 604 ? -59.612 -37.616 19.440 1.00 85.31 604 ASP A O 1
ATOM 4781 N N . LYS A 1 605 ? -59.673 -35.468 20.066 1.00 87.00 605 LYS A N 1
ATOM 4782 C CA . LYS A 1 605 ? -59.150 -35.642 21.439 1.00 87.00 605 LYS A CA 1
ATOM 4783 C C . LYS A 1 605 ? -60.202 -35.640 22.571 1.00 87.00 605 LYS A C 1
ATOM 4785 O O . LYS A 1 605 ? -59.811 -35.831 23.723 1.00 87.00 605 LYS A O 1
ATOM 4790 N N . LEU A 1 606 ? -61.493 -35.389 22.313 1.00 82.38 606 LEU A N 1
ATOM 4791 C CA . LEU A 1 606 ? -62.541 -35.354 23.358 1.00 82.38 606 LEU A CA 1
ATOM 4792 C C . LEU A 1 606 ? -63.104 -36.753 23.721 1.00 82.38 606 LEU A C 1
ATOM 4794 O O . LEU A 1 606 ? -63.184 -37.612 22.849 1.00 82.38 606 LEU A O 1
ATOM 4798 N N . PRO A 1 607 ? -63.566 -36.994 24.972 1.00 79.06 607 PRO A N 1
ATOM 4799 C CA . PRO A 1 607 ? -64.286 -38.223 25.338 1.00 79.06 607 PRO A CA 1
ATOM 4800 C C . PRO A 1 607 ? -65.649 -38.345 24.636 1.00 79.06 607 PRO A C 1
ATOM 4802 O O . PRO A 1 607 ? -66.351 -37.349 24.479 1.00 79.06 607 PRO A O 1
ATOM 4805 N N . SER A 1 608 ? -66.093 -39.564 24.318 1.00 72.62 608 SER A N 1
ATOM 4806 C CA . SER A 1 608 ? -67.268 -39.830 23.462 1.00 72.62 608 SER A CA 1
ATOM 4807 C C . SER A 1 608 ? -68.588 -39.204 23.949 1.00 72.62 608 SER A C 1
ATOM 4809 O O . SER A 1 608 ? -69.338 -38.649 23.155 1.00 72.62 608 SER A O 1
ATOM 4811 N N . MET A 1 609 ? -68.853 -39.209 25.264 1.00 66.44 609 MET A N 1
ATOM 4812 C CA . MET A 1 609 ? -70.028 -38.540 25.864 1.00 66.44 609 MET A CA 1
ATOM 4813 C C . MET A 1 609 ? -69.955 -37.010 25.773 1.00 66.44 609 MET A C 1
ATOM 4815 O O . MET A 1 609 ? -70.981 -36.346 25.797 1.00 66.44 609 MET A O 1
ATOM 4819 N N . GLN A 1 610 ? -68.748 -36.446 25.692 1.00 73.94 610 GLN A N 1
ATOM 4820 C CA . GLN A 1 610 ? -68.520 -35.005 25.595 1.00 73.94 610 GLN A CA 1
ATOM 4821 C C . GLN A 1 610 ? -68.457 -34.516 24.144 1.00 73.94 610 GLN A C 1
ATOM 4823 O O . GLN A 1 610 ? -68.841 -33.380 23.883 1.00 73.94 610 GLN A O 1
ATOM 4828 N N . GLN A 1 611 ? -68.044 -35.372 23.201 1.00 77.25 611 GLN A N 1
ATOM 4829 C CA . GLN A 1 611 ? -68.127 -35.119 21.756 1.00 77.25 611 GLN A CA 1
ATOM 4830 C C . GLN A 1 611 ? -69.576 -34.888 21.302 1.00 77.25 611 GLN A C 1
ATOM 4832 O O . GLN A 1 611 ? -69.809 -34.029 20.460 1.00 77.25 611 GLN A O 1
ATOM 4837 N N . ALA A 1 612 ? -70.552 -35.571 21.921 1.00 71.44 612 ALA A N 1
ATOM 4838 C CA . ALA A 1 612 ? -71.985 -35.382 21.661 1.00 71.44 612 ALA A CA 1
ATOM 4839 C C . ALA A 1 612 ? -72.505 -33.977 22.022 1.00 71.44 612 ALA A C 1
ATOM 4841 O O . ALA A 1 612 ? -73.557 -33.563 21.543 1.00 71.44 612 ALA A O 1
ATOM 4842 N N . TYR A 1 613 ? -71.764 -33.238 22.849 1.00 69.75 613 TYR A N 1
ATOM 4843 C CA . TYR A 1 613 ? -72.086 -31.864 23.215 1.00 69.75 613 TYR A CA 1
ATOM 4844 C C . TYR A 1 613 ? -71.364 -30.822 22.323 1.00 69.75 613 TYR A C 1
ATOM 4846 O O . TYR A 1 613 ? -71.535 -29.630 22.563 1.00 69.75 613 TYR A O 1
ATOM 4854 N N . VAL A 1 614 ? -70.583 -31.241 21.304 1.00 76.81 614 VAL A N 1
ATOM 4855 C CA . VAL A 1 614 ? -69.911 -30.376 20.302 1.00 76.81 614 VAL A CA 1
ATOM 4856 C C . VAL A 1 614 ? -70.574 -30.540 18.932 1.00 76.81 614 VAL A C 1
ATOM 4858 O O . VAL A 1 614 ? -70.359 -31.528 18.233 1.00 76.81 614 VAL A O 1
ATOM 4861 N N . THR A 1 615 ? -71.380 -29.565 18.528 1.00 76.69 615 THR A N 1
ATOM 4862 C CA . THR A 1 615 ? -72.365 -29.730 17.447 1.00 76.69 615 THR A CA 1
ATOM 4863 C C . THR A 1 615 ? -71.912 -29.275 16.048 1.00 76.69 615 THR A C 1
ATOM 4865 O O . THR A 1 615 ? -72.651 -29.494 15.094 1.00 76.69 615 THR A O 1
ATOM 4868 N N . ASN A 1 616 ? -70.720 -28.684 15.881 1.00 82.44 616 ASN A N 1
ATOM 4869 C CA . ASN A 1 616 ? -70.285 -27.988 14.651 1.00 82.44 616 ASN A CA 1
ATOM 4870 C C . ASN A 1 616 ? -69.178 -28.680 13.810 1.00 82.44 616 ASN A C 1
ATOM 4872 O O . ASN A 1 616 ? -68.737 -28.126 12.808 1.00 82.44 616 ASN A O 1
ATOM 4876 N N . TYR A 1 617 ? -68.748 -29.903 14.143 1.00 83.69 617 TYR A N 1
ATOM 4877 C CA . TYR A 1 617 ? -67.663 -30.632 13.442 1.00 83.69 617 TYR A CA 1
ATOM 4878 C C . TYR A 1 617 ? -67.848 -30.976 11.941 1.00 83.69 617 TYR A C 1
ATOM 4880 O O . TYR A 1 617 ? -66.836 -30.976 11.234 1.00 83.69 617 TYR A O 1
ATOM 4888 N N . PRO A 1 618 ? -69.063 -31.231 11.406 1.00 84.44 618 PRO A N 1
ATOM 4889 C CA . PRO A 1 618 ? -69.250 -31.662 10.010 1.00 84.44 618 PRO A CA 1
ATOM 4890 C C . PRO A 1 618 ? -68.624 -30.766 8.923 1.00 84.44 618 PRO A C 1
ATOM 4892 O O . PRO A 1 618 ? -68.285 -31.256 7.851 1.00 84.44 618 PRO A O 1
ATOM 4895 N N . PHE A 1 619 ? -68.393 -29.478 9.201 1.00 83.56 619 PHE A N 1
ATOM 4896 C CA . PHE A 1 619 ? -67.736 -28.538 8.280 1.00 83.56 619 PHE A CA 1
ATOM 4897 C C . PHE A 1 619 ? -66.335 -28.996 7.809 1.00 83.56 619 PHE A C 1
ATOM 4899 O O . PHE A 1 619 ? -65.933 -28.752 6.672 1.00 83.56 619 PHE A O 1
ATOM 4906 N N . ILE A 1 620 ? -65.574 -29.688 8.662 1.00 85.69 620 ILE A N 1
ATOM 4907 C CA . ILE A 1 620 ? -64.183 -30.075 8.368 1.00 85.69 620 ILE A CA 1
ATOM 4908 C C . ILE A 1 620 ? -64.088 -31.219 7.347 1.00 85.69 620 ILE A C 1
ATOM 4910 O O . ILE A 1 620 ? -63.116 -31.290 6.594 1.00 85.69 620 ILE A O 1
ATOM 4914 N N . GLU A 1 621 ? -65.075 -32.113 7.308 1.00 81.50 621 GLU A N 1
ATOM 4915 C CA . GLU A 1 621 ? -65.061 -33.288 6.426 1.00 81.50 621 GLU A CA 1
ATOM 4916 C C . GLU A 1 621 ? -65.285 -32.916 4.951 1.00 81.50 621 GLU A C 1
ATOM 4918 O O . GLU A 1 621 ? -64.752 -33.566 4.049 1.00 81.50 621 GLU A O 1
ATOM 4923 N N . GLU A 1 622 ? -66.018 -31.835 4.694 1.00 78.44 622 GLU A N 1
ATOM 4924 C CA . GLU A 1 622 ? -66.323 -31.350 3.346 1.00 78.44 622 GLU A CA 1
ATOM 4925 C C . GLU A 1 622 ? -65.136 -30.606 2.704 1.00 78.44 622 GLU A C 1
ATOM 4927 O O . GLU A 1 622 ? -64.832 -30.786 1.522 1.00 78.44 622 GLU A O 1
ATOM 4932 N N . ALA A 1 623 ? -64.415 -29.809 3.495 1.00 79.88 623 ALA A N 1
ATOM 4933 C CA . ALA A 1 623 ? -63.351 -28.916 3.034 1.00 79.88 623 ALA A CA 1
ATOM 4934 C C . ALA A 1 623 ? -62.109 -29.626 2.442 1.00 79.88 623 ALA A C 1
ATOM 4936 O O . ALA A 1 623 ? -61.382 -29.040 1.639 1.00 79.88 623 ALA A O 1
ATOM 4937 N N . LEU A 1 624 ? -61.855 -30.888 2.807 1.00 82.56 624 LEU A N 1
ATOM 4938 C CA . LEU A 1 624 ? -60.667 -31.645 2.375 1.00 82.56 624 LEU A CA 1
ATOM 4939 C C . LEU A 1 624 ? -60.727 -32.145 0.922 1.00 82.56 624 LEU A C 1
ATOM 4941 O O . LEU A 1 624 ? -59.717 -32.590 0.386 1.00 82.56 624 LEU A O 1
ATOM 4945 N N . GLN A 1 625 ? -61.888 -32.092 0.270 1.00 79.19 625 GLN A N 1
ATOM 4946 C CA . GLN A 1 625 ? -62.096 -32.758 -1.021 1.00 79.19 625 GLN A CA 1
ATOM 4947 C C . GLN A 1 625 ? -61.624 -31.945 -2.242 1.00 79.19 625 GLN A C 1
ATOM 4949 O O . GLN A 1 625 ? -61.466 -32.515 -3.317 1.00 79.19 625 GLN A O 1
ATOM 4954 N N . TYR A 1 626 ? -61.375 -30.635 -2.109 1.00 82.06 626 TYR A N 1
ATOM 4955 C CA . TYR A 1 626 ? -61.045 -29.743 -3.241 1.00 82.06 626 TYR A CA 1
ATOM 4956 C C . TYR A 1 626 ? -59.740 -28.949 -3.087 1.00 82.06 626 TYR A C 1
ATOM 4958 O O . TYR A 1 626 ? -59.309 -28.280 -4.027 1.00 82.06 626 TYR A O 1
ATOM 4966 N N . SER A 1 627 ? -59.071 -29.028 -1.938 1.00 83.56 627 SER A N 1
ATOM 4967 C CA . SER A 1 627 ? -57.885 -28.216 -1.650 1.00 83.56 627 SER A CA 1
ATOM 4968 C C . SER A 1 627 ? -56.640 -28.579 -2.477 1.00 83.56 627 SER A C 1
ATOM 4970 O O . SER A 1 627 ? -55.822 -27.701 -2.747 1.00 83.56 627 SER A O 1
ATOM 4972 N N . ASP A 1 628 ? -56.496 -29.836 -2.911 1.00 80.56 628 ASP A N 1
ATOM 4973 C CA . ASP A 1 628 ? -55.284 -30.332 -3.591 1.00 80.56 628 ASP A CA 1
ATOM 4974 C C . ASP A 1 628 ? -55.208 -29.925 -5.072 1.00 80.56 628 ASP A C 1
ATOM 4976 O O . ASP A 1 628 ? -54.130 -29.638 -5.599 1.00 80.56 628 ASP A O 1
ATOM 4980 N N . LEU A 1 629 ? -56.353 -29.855 -5.757 1.00 85.31 629 LEU A N 1
ATOM 4981 C CA . LEU A 1 629 ? -56.412 -29.495 -7.177 1.00 85.31 629 LEU A CA 1
ATOM 4982 C C . LEU A 1 629 ? -56.057 -28.017 -7.414 1.00 85.31 629 LEU A C 1
ATOM 4984 O O . LEU A 1 629 ? -55.388 -27.684 -8.397 1.00 85.31 629 LEU A O 1
ATOM 4988 N N . ILE A 1 630 ? -56.435 -27.143 -6.475 1.00 85.25 630 ILE A N 1
ATOM 4989 C CA . ILE A 1 630 ? -56.090 -25.714 -6.486 1.00 85.25 630 ILE A CA 1
ATOM 4990 C C . ILE A 1 630 ? -54.567 -25.526 -6.522 1.00 85.25 630 ILE A C 1
ATOM 4992 O O . ILE A 1 630 ? -54.061 -24.639 -7.213 1.00 85.25 630 ILE A O 1
ATOM 4996 N N . GLU A 1 631 ? -53.800 -26.367 -5.827 1.00 84.00 631 GLU A N 1
ATOM 4997 C CA . GLU A 1 631 ? -52.342 -26.249 -5.810 1.00 84.00 631 GLU A CA 1
ATOM 4998 C C . GLU A 1 631 ? -51.702 -26.643 -7.153 1.00 84.00 631 GLU A C 1
ATOM 5000 O O . GLU A 1 631 ? -50.743 -26.002 -7.595 1.00 84.00 631 GLU A O 1
ATOM 5005 N N . GLN A 1 632 ? -52.230 -27.669 -7.826 1.00 84.62 632 GLN A N 1
ATOM 5006 C CA . GLN A 1 632 ? -51.644 -28.194 -9.063 1.00 84.62 632 GLN A CA 1
ATOM 5007 C C . GLN A 1 632 ? -51.875 -27.268 -10.268 1.00 84.62 632 GLN A C 1
ATOM 5009 O O . GLN A 1 632 ? -50.951 -27.049 -11.054 1.00 84.62 632 GLN A O 1
ATOM 5014 N N . LEU A 1 633 ? -53.051 -26.638 -10.370 1.00 87.69 633 LEU A N 1
ATOM 5015 C CA . LEU A 1 633 ? -53.369 -25.664 -11.428 1.00 87.69 633 LEU A CA 1
ATOM 5016 C C . LEU A 1 633 ? -52.436 -24.439 -11.432 1.00 87.69 633 LEU A C 1
ATOM 5018 O O . LEU A 1 633 ? -52.141 -23.880 -12.487 1.00 87.69 633 LEU A O 1
ATOM 5022 N N . ASN A 1 634 ? -51.895 -24.048 -10.276 1.00 83.31 634 ASN A N 1
ATOM 5023 C CA . ASN A 1 634 ? -50.963 -22.919 -10.176 1.00 83.31 634 ASN A CA 1
ATOM 5024 C C . ASN A 1 634 ? -49.567 -23.200 -10.774 1.00 83.31 634 ASN A C 1
ATOM 5026 O O . ASN A 1 634 ? -48.760 -22.276 -10.883 1.00 83.31 634 ASN A O 1
ATOM 5030 N N . LYS A 1 635 ? -49.243 -24.449 -11.142 1.00 85.00 635 LYS A N 1
ATOM 5031 C CA . LYS A 1 635 ? -47.887 -24.863 -11.558 1.00 85.00 635 LYS A CA 1
ATOM 5032 C C . LYS A 1 635 ? -47.714 -25.071 -13.082 1.00 85.00 635 LYS A C 1
ATOM 5034 O O . LYS A 1 635 ? -46.607 -25.391 -13.512 1.00 85.00 635 LYS A O 1
ATOM 5039 N N . LEU A 1 636 ? -48.748 -24.858 -13.902 1.00 87.62 636 LEU A N 1
ATOM 5040 C CA . LEU A 1 636 ? -48.792 -25.182 -15.345 1.00 87.62 636 LEU A CA 1
ATOM 5041 C C . LEU A 1 636 ? -48.004 -24.192 -16.251 1.00 87.62 636 LEU A C 1
ATOM 5043 O O . LEU A 1 636 ? -48.062 -22.985 -16.021 1.00 87.62 636 LEU A O 1
ATOM 5047 N N . ARG A 1 637 ? -47.254 -24.664 -17.280 1.00 85.06 637 ARG A N 1
ATOM 5048 C CA . ARG A 1 637 ? -46.410 -23.810 -18.176 1.00 85.06 637 ARG A CA 1
ATOM 5049 C C . ARG A 1 637 ? -46.246 -24.329 -19.633 1.00 85.06 637 ARG A C 1
ATOM 5051 O O . ARG A 1 637 ? -45.754 -25.448 -19.781 1.00 85.06 637 ARG A O 1
ATOM 5058 N N . PRO A 1 638 ? -46.472 -23.515 -20.700 1.00 81.44 638 PRO A N 1
ATOM 5059 C CA . PRO A 1 638 ? -46.370 -23.934 -22.121 1.00 81.44 638 PRO A CA 1
ATOM 5060 C C . PRO A 1 638 ? -44.992 -24.412 -22.601 1.00 81.44 638 PRO A C 1
ATOM 5062 O O . PRO A 1 638 ? -44.860 -25.018 -23.659 1.00 81.44 638 PRO A O 1
ATOM 5065 N N . THR A 1 639 ? -43.934 -24.115 -21.849 1.00 81.38 639 THR A N 1
ATOM 5066 C CA . THR A 1 639 ? -42.563 -24.547 -22.157 1.00 81.38 639 THR A CA 1
ATOM 5067 C C . THR A 1 639 ? -42.263 -25.973 -21.703 1.00 81.38 639 THR A C 1
ATOM 5069 O O . THR A 1 639 ? -41.196 -26.501 -22.024 1.00 81.38 639 THR A O 1
ATOM 5072 N N . ALA A 1 640 ? -43.164 -26.598 -20.941 1.00 82.62 640 ALA A N 1
ATOM 5073 C CA . ALA A 1 640 ? -42.985 -27.962 -20.479 1.00 82.62 640 ALA A CA 1
ATOM 5074 C C . ALA A 1 640 ? -43.111 -28.950 -21.646 1.00 82.62 640 ALA A C 1
ATOM 5076 O O . ALA A 1 640 ? -44.046 -28.895 -22.439 1.00 82.62 640 ALA A O 1
ATOM 5077 N N . LYS A 1 641 ? -42.195 -29.921 -21.720 1.00 79.69 641 LYS A N 1
ATOM 5078 C CA . LYS A 1 641 ? -42.285 -31.007 -22.713 1.00 79.69 641 LYS A CA 1
ATOM 5079 C C . LYS A 1 641 ? -43.527 -31.885 -22.505 1.00 79.69 641 LYS A C 1
ATOM 5081 O O . LYS A 1 641 ? -44.018 -32.477 -23.456 1.00 79.69 641 LYS A O 1
ATOM 5086 N N . THR A 1 642 ? -44.028 -31.947 -21.273 1.00 85.19 642 THR A N 1
ATOM 5087 C CA . THR A 1 642 ? -45.239 -32.668 -20.860 1.00 85.19 642 THR A CA 1
ATOM 5088 C C . THR A 1 642 ? -46.505 -31.822 -20.961 1.00 85.19 642 THR A C 1
ATOM 5090 O O . THR A 1 642 ? -47.572 -32.326 -20.642 1.00 85.19 642 THR A O 1
ATOM 5093 N N . TYR A 1 643 ? -46.432 -30.573 -21.445 1.00 89.25 643 TYR A N 1
ATOM 5094 C CA . TYR A 1 643 ? -47.532 -29.605 -21.360 1.00 89.25 643 TYR A CA 1
ATOM 5095 C C . TYR A 1 643 ? -48.877 -30.146 -21.867 1.00 89.25 643 TYR A C 1
ATOM 5097 O O . TYR A 1 643 ? -49.873 -30.052 -21.159 1.00 89.25 643 TYR A O 1
ATOM 5105 N N . ARG A 1 644 ? -48.906 -30.804 -23.036 1.00 86.88 644 ARG A N 1
ATOM 5106 C CA . ARG A 1 644 ? -50.136 -31.426 -23.566 1.00 86.88 644 ARG A CA 1
ATOM 5107 C C . ARG A 1 644 ? -50.700 -32.524 -22.647 1.00 86.88 644 ARG A C 1
ATOM 5109 O O . ARG A 1 644 ? -51.913 -32.649 -22.525 1.00 86.88 644 ARG A O 1
ATOM 5116 N N . ALA A 1 645 ? -49.836 -33.303 -21.996 1.00 85.94 645 ALA A N 1
ATOM 5117 C CA . ALA A 1 645 ? -50.234 -34.371 -21.078 1.00 85.94 645 ALA A CA 1
ATOM 5118 C C . ALA A 1 645 ? -50.688 -33.829 -19.709 1.00 85.94 645 ALA A C 1
ATOM 5120 O O . ALA A 1 645 ? -51.682 -34.302 -19.163 1.00 85.94 645 ALA A O 1
ATOM 5121 N N . ASP A 1 646 ? -50.005 -32.808 -19.186 1.00 88.69 646 ASP A N 1
ATOM 5122 C CA . ASP A 1 646 ? -50.316 -32.191 -17.891 1.00 88.69 646 ASP A CA 1
ATOM 5123 C C . ASP A 1 646 ? -51.672 -31.466 -17.922 1.00 88.69 646 ASP A C 1
ATOM 5125 O O . ASP A 1 646 ? -52.472 -31.594 -16.995 1.00 88.69 646 ASP A O 1
ATOM 5129 N N . VAL A 1 647 ? -51.968 -30.761 -19.022 1.00 91.38 647 VAL A N 1
ATOM 5130 C CA . VAL A 1 647 ? -53.272 -30.114 -19.261 1.00 91.38 647 VAL A CA 1
ATOM 5131 C C . VAL A 1 647 ? -54.403 -31.146 -19.239 1.00 91.38 647 VAL A C 1
ATOM 5133 O O . VAL A 1 647 ? -55.402 -30.964 -18.542 1.00 91.38 647 VAL A O 1
ATOM 5136 N N . LEU A 1 648 ? -54.226 -32.273 -19.934 1.00 88.81 648 LEU A N 1
ATOM 5137 C CA . LEU A 1 648 ? -55.219 -33.347 -19.986 1.00 88.81 648 LEU A CA 1
ATOM 5138 C C . LEU A 1 648 ? -55.464 -33.984 -18.605 1.00 88.81 648 LEU A C 1
ATOM 5140 O O . LEU A 1 648 ? -56.610 -34.267 -18.236 1.00 88.81 648 LEU A O 1
ATOM 5144 N N . ALA A 1 649 ? -54.402 -34.190 -17.824 1.00 86.62 649 ALA A N 1
ATOM 5145 C CA . ALA A 1 649 ? -54.499 -34.747 -16.478 1.00 86.62 649 ALA A CA 1
ATOM 5146 C C . ALA A 1 649 ? -55.273 -33.817 -15.525 1.00 86.62 649 ALA A C 1
ATOM 5148 O O . ALA A 1 649 ? -56.177 -34.267 -14.819 1.00 86.62 649 ALA A O 1
ATOM 5149 N N . LEU A 1 650 ? -54.984 -32.512 -15.551 1.00 90.62 650 LEU A N 1
ATOM 5150 C CA . LEU A 1 650 ? -55.672 -31.516 -14.722 1.00 90.62 650 LEU A CA 1
ATOM 5151 C C . LEU A 1 650 ? -57.145 -31.346 -15.105 1.00 90.62 650 LEU A C 1
ATOM 5153 O O . LEU A 1 650 ? -57.999 -31.255 -14.222 1.00 90.62 650 LEU A O 1
ATOM 5157 N N . ARG A 1 651 ? -57.464 -31.382 -16.404 1.00 93.06 651 ARG A N 1
ATOM 5158 C CA . ARG A 1 651 ? -58.850 -31.411 -16.892 1.00 93.06 651 ARG A CA 1
ATOM 5159 C C . ARG A 1 651 ? -59.616 -32.613 -16.356 1.00 93.06 651 ARG A C 1
ATOM 5161 O O . ARG A 1 651 ? -60.757 -32.475 -15.919 1.00 93.06 651 ARG A O 1
ATOM 5168 N N . THR A 1 652 ? -58.978 -33.777 -16.340 1.00 88.94 652 THR A N 1
ATOM 5169 C CA . THR A 1 652 ? -59.585 -34.999 -15.805 1.00 88.94 652 THR A CA 1
ATOM 5170 C C . THR A 1 652 ? -59.857 -34.873 -14.304 1.00 88.94 652 THR A C 1
ATOM 5172 O O . THR A 1 652 ? -60.961 -35.178 -13.857 1.00 88.94 652 THR A O 1
ATOM 5175 N N . ALA A 1 653 ? -58.891 -34.361 -13.533 1.00 84.31 653 ALA A N 1
ATOM 5176 C CA . ALA A 1 653 ? -59.036 -34.163 -12.091 1.00 84.31 653 ALA A CA 1
ATOM 5177 C C . ALA A 1 653 ? -60.119 -33.126 -11.735 1.00 84.31 653 ALA A C 1
ATOM 5179 O O . ALA A 1 653 ? -60.895 -33.343 -10.809 1.00 84.31 653 ALA A O 1
ATOM 5180 N N . TYR A 1 654 ? -60.226 -32.034 -12.496 1.00 88.69 654 TYR A N 1
ATOM 5181 C CA . TYR A 1 654 ? -61.274 -31.024 -12.316 1.00 88.69 654 TYR A CA 1
ATOM 5182 C C . TYR A 1 654 ? -62.679 -31.576 -12.576 1.00 88.69 654 TYR A C 1
ATOM 5184 O O . TYR A 1 654 ? -63.603 -31.331 -11.798 1.00 88.69 654 TYR A O 1
ATOM 5192 N N . ASN A 1 655 ? -62.837 -32.376 -13.631 1.00 88.25 655 ASN A N 1
ATOM 5193 C CA . ASN A 1 655 ? -64.123 -32.980 -13.979 1.00 88.25 655 ASN A CA 1
ATOM 5194 C C . ASN A 1 655 ? -64.613 -34.007 -12.940 1.00 88.25 655 ASN A C 1
ATOM 5196 O O . ASN A 1 655 ? -65.804 -34.304 -12.911 1.00 88.25 655 ASN A O 1
ATOM 5200 N N . ALA A 1 656 ? -63.723 -34.544 -12.099 1.00 85.25 656 ALA A N 1
ATOM 5201 C CA . ALA A 1 656 ? -64.067 -35.524 -11.069 1.00 85.25 656 ALA A CA 1
ATOM 5202 C C . ALA A 1 656 ? -64.674 -34.910 -9.785 1.00 85.25 656 ALA A C 1
ATOM 5204 O O . ALA A 1 656 ? -65.197 -35.654 -8.956 1.00 85.25 656 ALA A O 1
ATOM 5205 N N . LEU A 1 657 ? -64.616 -33.584 -9.604 1.00 84.81 657 LEU A N 1
ATOM 5206 C CA . LEU A 1 657 ? -65.164 -32.883 -8.432 1.00 84.81 657 LEU A CA 1
ATOM 5207 C C . LEU A 1 657 ? -66.662 -32.578 -8.567 1.00 84.81 657 LEU A C 1
ATOM 5209 O O . LEU A 1 657 ? -67.178 -32.408 -9.670 1.00 84.81 657 LEU A O 1
ATOM 5213 N N . GLN A 1 658 ? -67.365 -32.438 -7.436 1.00 82.38 658 GLN A N 1
ATOM 5214 C CA . GLN A 1 658 ? -68.766 -32.003 -7.446 1.00 82.38 658 GLN A CA 1
ATOM 5215 C C . GLN A 1 658 ? -68.895 -30.524 -7.835 1.00 82.38 658 GLN A C 1
ATOM 5217 O O . GLN A 1 658 ? -68.001 -29.720 -7.577 1.00 82.38 658 GLN A O 1
ATOM 5222 N N . SER A 1 659 ? -70.034 -30.121 -8.403 1.00 79.81 659 SER A N 1
ATOM 5223 C CA . SER A 1 659 ? -70.225 -28.754 -8.915 1.00 79.81 659 SER A CA 1
ATOM 5224 C C . SER A 1 659 ? -70.057 -27.660 -7.850 1.00 79.81 659 SER A C 1
ATOM 5226 O O . SER A 1 659 ? -69.511 -26.600 -8.146 1.00 79.81 659 SER A O 1
ATOM 5228 N N . SER A 1 660 ? -70.453 -27.919 -6.599 1.00 77.06 660 SER A N 1
ATOM 5229 C CA . SER A 1 660 ? -70.228 -27.006 -5.465 1.00 77.06 660 SER A CA 1
ATOM 5230 C C . SER A 1 660 ? -68.747 -26.871 -5.090 1.00 77.06 660 SER A C 1
ATOM 5232 O O . SER A 1 660 ? -68.333 -25.829 -4.595 1.00 77.06 660 SER A O 1
ATOM 5234 N N . GLN A 1 661 ? -67.937 -27.897 -5.355 1.00 81.50 661 GLN A N 1
ATOM 5235 C CA . GLN A 1 661 ? -66.495 -27.929 -5.098 1.00 81.50 661 GLN A CA 1
ATOM 5236 C C . GLN A 1 661 ? -65.705 -27.301 -6.254 1.00 81.50 661 GLN A C 1
ATOM 5238 O O . GLN A 1 661 ? -64.742 -26.576 -6.023 1.00 81.50 661 GLN A O 1
ATOM 5243 N N . GLN A 1 662 ? -66.150 -27.505 -7.497 1.00 82.44 662 GLN A N 1
ATOM 5244 C CA . GLN A 1 662 ? -65.582 -26.870 -8.691 1.00 82.44 662 GLN A CA 1
ATOM 5245 C C . GLN A 1 662 ? -65.653 -25.337 -8.620 1.00 82.44 662 GLN A C 1
ATOM 5247 O O . GLN A 1 662 ? -64.696 -24.669 -9.006 1.00 82.44 662 GLN A O 1
ATOM 5252 N N . GLN A 1 663 ? -66.740 -24.776 -8.070 1.00 79.94 663 GLN A N 1
ATOM 5253 C CA . GLN A 1 663 ? -66.893 -23.327 -7.855 1.00 79.94 663 GLN A CA 1
ATOM 5254 C C . GLN A 1 663 ? -65.899 -22.753 -6.836 1.00 79.94 663 GLN A C 1
ATOM 5256 O O . GLN A 1 663 ? -65.601 -21.561 -6.872 1.00 79.94 663 GLN A O 1
ATOM 5261 N N . LYS A 1 664 ? -65.358 -23.593 -5.947 1.00 80.75 664 LYS A N 1
ATOM 5262 C CA . LYS A 1 664 ? -64.363 -23.194 -4.944 1.00 80.75 664 LYS A CA 1
ATOM 5263 C C . LYS A 1 664 ? -62.929 -23.188 -5.506 1.00 80.75 664 LYS A C 1
ATOM 5265 O O . LYS A 1 664 ? -62.009 -22.742 -4.823 1.00 80.75 664 LYS A O 1
ATOM 5270 N N . ILE A 1 665 ? -62.724 -23.622 -6.758 1.00 84.62 665 ILE A N 1
ATOM 5271 C CA . ILE A 1 665 ? -61.427 -23.586 -7.456 1.00 84.62 665 ILE A CA 1
ATOM 5272 C C . ILE A 1 665 ? -61.263 -22.255 -8.186 1.00 84.62 665 ILE A C 1
ATOM 5274 O O . ILE A 1 665 ? -61.644 -22.089 -9.342 1.00 84.62 665 ILE A O 1
ATOM 5278 N N . PHE A 1 666 ? -60.645 -21.295 -7.508 1.00 83.12 666 PHE A N 1
ATOM 5279 C CA . PHE A 1 666 ? -60.523 -19.922 -8.003 1.00 83.12 666 PHE A CA 1
ATOM 5280 C C . PHE A 1 666 ? -59.531 -19.728 -9.169 1.00 83.12 666 PHE A C 1
ATOM 5282 O O . PHE A 1 666 ? -59.482 -18.647 -9.746 1.00 83.12 666 PHE A O 1
ATOM 5289 N N . ASN A 1 667 ? -58.717 -20.728 -9.522 1.00 86.19 667 ASN A N 1
ATOM 5290 C CA . ASN A 1 667 ? -57.656 -20.637 -10.539 1.00 86.19 667 ASN A CA 1
ATOM 5291 C C . ASN A 1 667 ? -57.901 -21.509 -11.788 1.00 86.19 667 ASN A C 1
ATOM 5293 O O . ASN A 1 667 ? -56.955 -21.920 -12.459 1.00 86.19 667 ASN A O 1
ATOM 5297 N N . TYR A 1 668 ? -59.166 -21.791 -12.101 1.00 87.31 668 TYR A N 1
ATOM 5298 C CA . TYR A 1 668 ? -59.570 -22.645 -13.222 1.00 87.31 668 TYR A CA 1
ATOM 5299 C C . TYR A 1 668 ? -59.273 -22.057 -14.618 1.00 87.31 668 TYR A C 1
ATOM 5301 O O . TYR A 1 668 ? -58.968 -22.814 -15.536 1.00 87.31 668 TYR A O 1
ATOM 5309 N N . GLU A 1 669 ? -59.284 -20.729 -14.779 1.00 85.69 669 GLU A N 1
ATOM 5310 C CA . GLU A 1 669 ? -59.020 -20.051 -16.067 1.00 85.69 669 GLU A CA 1
ATOM 5311 C C . GLU A 1 669 ? -57.689 -20.469 -16.719 1.00 85.69 669 GLU A C 1
ATOM 5313 O O . GLU A 1 669 ? -57.608 -20.639 -17.935 1.00 85.69 669 GLU A O 1
ATOM 5318 N N . ASN A 1 670 ? -56.668 -20.758 -15.908 1.00 87.88 670 ASN A N 1
ATOM 5319 C CA . ASN A 1 670 ? -55.358 -21.208 -16.387 1.00 87.88 670 ASN A CA 1
ATOM 5320 C C . ASN A 1 670 ? -55.425 -22.523 -17.188 1.00 87.88 670 ASN A C 1
ATOM 5322 O O . ASN A 1 670 ? -54.550 -22.795 -18.011 1.00 87.88 670 ASN A O 1
ATOM 5326 N N . LEU A 1 671 ? -56.434 -23.362 -16.937 1.00 89.69 671 LEU A N 1
ATOM 5327 C CA . LEU A 1 671 ? -56.629 -24.617 -17.660 1.00 89.69 671 LEU A CA 1
ATOM 5328 C C . LEU A 1 671 ? -57.247 -24.388 -19.047 1.00 89.69 671 LEU A C 1
ATOM 5330 O O . LEU A 1 671 ? -56.849 -25.048 -20.003 1.00 89.69 671 LEU A O 1
ATOM 5334 N N . LEU A 1 672 ? -58.184 -23.441 -19.164 1.00 88.56 672 LEU A N 1
ATOM 5335 C CA . LEU A 1 672 ? -58.862 -23.117 -20.425 1.00 88.56 672 LEU A CA 1
ATOM 5336 C C . LEU A 1 672 ? -57.908 -22.483 -21.440 1.00 88.56 672 LEU A C 1
ATOM 5338 O O . LEU A 1 672 ? -57.914 -22.843 -22.617 1.00 88.56 672 LEU A O 1
ATOM 5342 N N . GLU A 1 673 ? -57.059 -21.565 -20.981 1.00 87.12 673 GLU A N 1
ATOM 5343 C CA . GLU A 1 673 ? -56.042 -20.929 -21.823 1.00 87.12 673 GLU A CA 1
ATOM 5344 C C . GLU A 1 673 ? -55.094 -21.971 -22.438 1.00 87.12 673 GLU A C 1
ATOM 5346 O O . GLU A 1 673 ? -54.801 -21.945 -23.636 1.00 87.12 673 GLU A O 1
ATOM 5351 N N . ALA A 1 674 ? -54.680 -22.951 -21.634 1.00 87.19 674 ALA A N 1
ATOM 5352 C CA . ALA A 1 674 ? -53.758 -23.991 -22.061 1.00 87.19 674 ALA A CA 1
ATOM 5353 C C . ALA A 1 674 ? -54.330 -24.921 -23.146 1.00 87.19 674 ALA A C 1
ATOM 5355 O O . ALA A 1 674 ? -53.608 -25.340 -24.054 1.00 87.19 674 ALA A O 1
ATOM 5356 N N . GLU A 1 675 ? -55.626 -25.228 -23.082 1.00 88.88 675 GLU A N 1
ATOM 5357 C CA . GLU A 1 675 ? -56.312 -26.051 -24.085 1.00 88.88 675 GLU A CA 1
ATOM 5358 C C . GLU A 1 675 ? -56.469 -25.324 -25.427 1.00 88.88 675 GLU A C 1
ATOM 5360 O O . GLU A 1 675 ? -56.320 -25.938 -26.488 1.00 88.88 675 GLU A O 1
ATOM 5365 N N . ASN A 1 676 ? -56.707 -24.010 -25.402 1.00 87.62 676 ASN A N 1
ATOM 5366 C CA . ASN A 1 676 ? -56.865 -23.215 -26.620 1.00 87.62 676 ASN A CA 1
ATOM 5367 C C . ASN A 1 676 ? -55.567 -23.129 -27.435 1.00 87.62 676 ASN A C 1
ATOM 5369 O O . ASN A 1 676 ? -55.600 -23.316 -28.652 1.00 87.62 676 ASN A O 1
ATOM 5373 N N . PHE A 1 677 ? -54.415 -22.949 -26.782 1.00 91.25 677 PHE A N 1
ATOM 5374 C CA . PHE A 1 677 ? -53.125 -22.915 -27.484 1.00 91.25 677 PHE A CA 1
ATOM 5375 C C . PHE A 1 677 ? -52.819 -24.202 -28.249 1.00 91.25 677 PHE A C 1
ATOM 5377 O O . PHE A 1 677 ? -52.258 -24.169 -29.344 1.00 91.25 677 PHE A O 1
ATOM 5384 N N . ILE A 1 678 ? -53.200 -25.343 -27.678 1.00 88.56 678 ILE A N 1
ATOM 5385 C CA . ILE A 1 678 ? -53.005 -26.655 -28.290 1.00 88.56 678 ILE A CA 1
ATOM 5386 C C . ILE A 1 678 ? -53.819 -26.787 -29.581 1.00 88.56 678 ILE A C 1
ATOM 5388 O O . ILE A 1 678 ? -53.290 -27.284 -30.578 1.00 88.56 678 ILE A O 1
ATOM 5392 N N . LYS A 1 679 ? -55.069 -26.316 -29.564 1.00 87.88 679 LYS A N 1
ATOM 5393 C CA . LYS A 1 679 ? -56.017 -26.425 -30.676 1.00 87.88 679 LYS A CA 1
ATOM 5394 C C . LYS A 1 679 ? -55.625 -25.571 -31.884 1.00 87.88 679 LYS A C 1
ATOM 5396 O O . LYS A 1 679 ? -55.758 -26.026 -33.017 1.00 87.88 679 LYS A O 1
ATOM 5401 N N . GLU A 1 680 ? -55.149 -24.347 -31.661 1.00 87.06 680 GLU A N 1
ATOM 5402 C CA . GLU A 1 680 ? -54.756 -23.443 -32.753 1.00 87.06 680 GLU A CA 1
ATOM 5403 C C . GLU A 1 680 ? -53.530 -23.943 -33.527 1.00 87.06 680 GLU A C 1
ATOM 5405 O O . GLU A 1 680 ? -53.444 -23.755 -34.741 1.00 87.06 680 GLU A O 1
ATOM 5410 N N . ALA A 1 681 ? -52.600 -24.611 -32.845 1.00 88.50 681 ALA A N 1
ATOM 5411 C CA . ALA A 1 681 ? -51.396 -25.141 -33.472 1.00 88.50 681 ALA A CA 1
ATOM 5412 C C . ALA A 1 681 ? -51.692 -26.327 -34.404 1.00 88.50 681 ALA A C 1
ATOM 5414 O O . ALA A 1 681 ? -51.194 -26.361 -35.530 1.00 88.50 681 ALA A O 1
ATOM 5415 N N . ASP A 1 682 ? -52.552 -27.252 -33.965 1.00 87.06 682 ASP A N 1
ATOM 5416 C CA . ASP A 1 682 ? -52.886 -28.461 -34.728 1.00 87.06 682 ASP A CA 1
ATOM 5417 C C . ASP A 1 682 ? -53.599 -28.117 -36.055 1.00 87.06 682 ASP A C 1
ATOM 5419 O O . ASP A 1 682 ? -53.353 -28.748 -37.082 1.00 87.06 682 ASP A O 1
ATOM 5423 N N . ALA A 1 683 ? -54.413 -27.055 -36.075 1.00 87.19 683 ALA A N 1
ATOM 5424 C CA . ALA A 1 683 ? -55.137 -26.621 -37.272 1.00 87.19 683 ALA A CA 1
ATOM 5425 C C . ALA A 1 683 ? -54.219 -26.156 -38.422 1.00 87.19 683 ALA A C 1
ATOM 5427 O O . ALA A 1 683 ? -54.555 -26.333 -39.595 1.00 87.19 683 ALA A O 1
ATOM 5428 N N . LEU A 1 684 ? -53.061 -25.558 -38.121 1.00 89.19 684 LEU A N 1
ATOM 5429 C CA . LEU A 1 684 ? -52.121 -25.118 -39.157 1.00 89.19 684 LEU A CA 1
ATOM 5430 C C . LEU A 1 684 ? -51.296 -26.278 -39.721 1.00 89.19 684 LEU A C 1
ATOM 5432 O O . LEU A 1 684 ? -50.976 -26.288 -40.912 1.00 89.19 684 LEU A O 1
ATOM 5436 N N . ASP A 1 685 ? -50.964 -27.259 -38.886 1.00 87.00 685 ASP A N 1
ATOM 5437 C CA . ASP A 1 685 ? -50.199 -28.430 -39.310 1.00 87.00 685 ASP A CA 1
ATOM 5438 C C . ASP A 1 685 ? -50.927 -29.244 -40.383 1.00 87.00 685 ASP A C 1
ATOM 5440 O O . ASP A 1 685 ? -50.290 -29.709 -41.333 1.00 87.00 685 ASP A O 1
ATOM 5444 N N . GLU A 1 686 ? -52.254 -29.353 -40.288 1.00 86.25 686 GLU A N 1
ATOM 5445 C CA . GLU A 1 686 ? -53.080 -29.990 -41.318 1.00 86.25 686 GLU A CA 1
ATOM 5446 C C . GLU A 1 686 ? -52.996 -29.251 -42.664 1.00 86.25 686 GLU A C 1
ATOM 5448 O O . GLU A 1 686 ? -52.842 -29.879 -43.715 1.00 86.25 686 GLU A O 1
ATOM 5453 N N . GLN A 1 687 ? -53.024 -27.914 -42.648 1.00 86.88 687 GLN A N 1
ATOM 5454 C CA . GLN A 1 687 ? -52.955 -27.105 -43.869 1.00 86.88 687 GLN A CA 1
ATOM 5455 C C . GLN A 1 687 ? -51.592 -27.204 -44.563 1.00 86.88 687 GLN A C 1
ATOM 5457 O O . GLN A 1 687 ? -51.519 -27.237 -45.791 1.00 86.88 687 GLN A O 1
ATOM 5462 N N . ILE A 1 688 ? -50.503 -27.291 -43.794 1.00 87.38 688 ILE A N 1
ATOM 5463 C CA . ILE A 1 688 ? -49.150 -27.432 -44.346 1.00 87.38 688 ILE A CA 1
ATOM 5464 C C . ILE A 1 688 ? -48.977 -28.790 -45.036 1.00 87.38 688 ILE A C 1
ATOM 5466 O O . ILE A 1 688 ? -48.384 -28.862 -46.114 1.00 87.38 688 ILE A O 1
ATOM 5470 N N . MET A 1 689 ? -49.518 -29.863 -44.457 1.00 82.56 689 MET A N 1
ATOM 5471 C CA . MET A 1 689 ? -49.420 -31.207 -45.035 1.00 82.56 689 MET A CA 1
ATOM 5472 C C . MET A 1 689 ? -50.158 -31.336 -46.377 1.00 82.56 689 MET A C 1
ATOM 5474 O O . MET A 1 689 ? -49.742 -32.117 -47.234 1.00 82.56 689 MET A O 1
ATOM 5478 N N . ALA A 1 690 ? -51.194 -30.526 -46.610 1.00 83.31 690 ALA A N 1
ATOM 5479 C CA . ALA A 1 690 ? -51.939 -30.520 -47.868 1.00 83.31 690 ALA A CA 1
ATOM 5480 C C . ALA A 1 690 ? -51.139 -29.974 -49.076 1.00 83.31 690 ALA A C 1
ATOM 5482 O O . ALA A 1 690 ? -51.492 -30.269 -50.220 1.00 83.31 690 ALA A O 1
ATOM 5483 N N . LEU A 1 691 ? -50.031 -29.239 -48.866 1.00 80.62 691 LEU A N 1
ATOM 5484 C CA . LEU A 1 691 ? -49.243 -28.634 -49.955 1.00 80.62 691 LEU A CA 1
ATOM 5485 C C . LEU A 1 691 ? -48.650 -29.650 -50.938 1.00 80.62 691 LEU A C 1
ATOM 5487 O O . LEU A 1 691 ? -48.501 -29.335 -52.120 1.00 80.62 691 LEU A O 1
ATOM 5491 N N . ALA A 1 692 ? -48.343 -30.866 -50.480 1.00 72.38 692 ALA A N 1
ATOM 5492 C CA . ALA A 1 692 ? -47.707 -31.902 -51.295 1.00 72.38 692 ALA A CA 1
ATOM 5493 C C . ALA A 1 692 ? -48.555 -32.352 -52.504 1.00 72.38 692 ALA A C 1
ATOM 5495 O O . ALA A 1 692 ? -48.009 -32.909 -53.454 1.00 72.38 692 ALA A O 1
ATOM 5496 N N . ALA A 1 693 ? -49.866 -32.093 -52.491 1.00 75.69 693 ALA A N 1
ATOM 5497 C CA . ALA A 1 693 ? -50.799 -32.479 -53.549 1.00 75.69 693 ALA A CA 1
ATOM 5498 C C . ALA A 1 693 ? -51.139 -31.339 -54.542 1.00 75.69 693 ALA A C 1
ATOM 5500 O O . ALA A 1 693 ? -52.009 -31.513 -55.397 1.00 75.69 693 ALA A O 1
ATOM 5501 N N . THR A 1 694 ? -50.477 -30.176 -54.459 1.00 77.12 694 THR A N 1
ATOM 5502 C CA . THR A 1 694 ? -50.806 -28.989 -55.277 1.00 77.12 694 THR A CA 1
ATOM 5503 C C . THR A 1 694 ? -50.178 -29.043 -56.689 1.00 77.12 694 THR A C 1
ATOM 5505 O O . THR A 1 694 ? -48.965 -29.240 -56.800 1.00 77.12 694 THR A O 1
ATOM 5508 N N . PRO A 1 695 ? -50.941 -28.809 -57.782 1.00 75.50 695 PRO A N 1
ATOM 5509 C CA . PRO A 1 695 ? -50.413 -28.779 -59.154 1.00 75.50 695 PRO A CA 1
ATOM 5510 C C . PRO A 1 695 ? -49.325 -27.706 -59.388 1.00 75.50 695 PRO A C 1
ATOM 5512 O O . PRO A 1 695 ? -49.424 -26.617 -58.805 1.00 75.50 695 PRO A O 1
ATOM 5515 N N . PRO A 1 696 ? -48.319 -27.948 -60.264 1.00 67.31 696 PRO A N 1
ATOM 5516 C CA . PRO A 1 696 ? -47.185 -27.039 -60.484 1.00 67.31 696 PRO A CA 1
ATOM 5517 C C . PRO A 1 696 ? -47.571 -25.603 -60.859 1.00 67.31 696 PRO A C 1
ATOM 5519 O O . PRO A 1 696 ? -46.844 -24.673 -60.514 1.00 67.31 696 PRO A O 1
ATOM 5522 N N . GLU A 1 697 ? -48.714 -25.410 -61.519 1.00 70.69 697 GLU A N 1
ATOM 5523 C CA . GLU A 1 697 ? -49.200 -24.108 -61.983 1.00 70.69 697 GLU A CA 1
ATOM 5524 C C . GLU A 1 697 ? -49.807 -23.259 -60.850 1.00 70.69 697 GLU A C 1
ATOM 5526 O O . GLU A 1 697 ? -49.776 -22.034 -60.927 1.00 70.69 697 GLU A O 1
ATOM 5531 N N . LYS A 1 698 ? -50.329 -23.888 -59.782 1.00 71.50 698 LYS A N 1
ATOM 5532 C CA . LYS A 1 698 ? -50.941 -23.212 -58.612 1.00 71.50 698 LYS A CA 1
ATOM 5533 C C . LYS A 1 698 ? -50.032 -23.166 -57.380 1.00 71.50 698 LYS A C 1
ATOM 5535 O O . LYS A 1 698 ? -50.291 -22.422 -56.435 1.00 71.50 698 LYS A O 1
ATOM 5540 N N . MET A 1 699 ? -48.942 -23.929 -57.402 1.00 76.94 699 MET A N 1
ATOM 5541 C CA . MET A 1 699 ? -48.031 -24.117 -56.271 1.00 76.94 699 MET A CA 1
ATOM 5542 C C . MET A 1 699 ? -47.358 -22.820 -55.789 1.00 76.94 699 MET A C 1
ATOM 5544 O O . MET A 1 699 ? -47.044 -22.685 -54.611 1.00 76.94 699 MET A O 1
ATOM 5548 N N . VAL A 1 700 ? -47.135 -21.842 -56.672 1.00 73.38 700 VAL A N 1
ATOM 5549 C CA . VAL A 1 700 ? -46.509 -20.561 -56.289 1.00 73.38 700 VAL A CA 1
ATOM 5550 C C . VAL A 1 700 ? -47.439 -19.707 -55.411 1.00 73.38 700 VAL A C 1
ATOM 5552 O O . VAL A 1 700 ? -46.958 -19.022 -54.512 1.00 73.38 700 VAL A O 1
ATOM 5555 N N . GLU A 1 701 ? -48.755 -19.759 -55.639 1.00 77.88 701 GLU A N 1
ATOM 5556 C CA . GLU A 1 701 ? -49.745 -18.923 -54.943 1.00 77.88 701 GLU A CA 1
ATOM 5557 C C . GLU A 1 701 ? -50.103 -19.473 -53.550 1.00 77.88 701 GLU A C 1
ATOM 5559 O O . GLU A 1 701 ? -50.116 -18.729 -52.569 1.00 77.88 701 GLU A O 1
ATOM 5564 N N . GLU A 1 702 ? -50.347 -20.781 -53.439 1.00 79.69 702 GLU A N 1
ATOM 5565 C CA . GLU A 1 702 ? -50.793 -21.418 -52.187 1.00 79.69 702 GLU A CA 1
ATOM 5566 C C . GLU A 1 702 ? -49.704 -21.450 -51.105 1.00 79.69 702 GLU A C 1
ATOM 5568 O O . GLU A 1 702 ? -49.975 -21.225 -49.923 1.00 79.69 702 GLU A O 1
ATOM 5573 N N . VAL A 1 703 ? -48.441 -21.617 -51.507 1.00 82.62 703 VAL A N 1
ATOM 5574 C CA . VAL A 1 703 ? -47.294 -21.558 -50.589 1.00 82.62 703 VAL A CA 1
ATOM 5575 C C . VAL A 1 703 ? -47.174 -20.166 -49.943 1.00 82.62 703 VAL A C 1
ATOM 5577 O O . VAL A 1 703 ? -46.903 -20.060 -48.747 1.00 82.62 703 VAL A O 1
ATOM 5580 N N . ALA A 1 704 ? -47.456 -19.088 -50.683 1.00 81.12 704 ALA A N 1
ATOM 5581 C CA . ALA A 1 704 ? -47.389 -17.723 -50.153 1.00 81.12 704 ALA A CA 1
ATOM 5582 C C . ALA A 1 704 ? -48.506 -17.405 -49.132 1.00 81.12 704 ALA A C 1
ATOM 5584 O O . ALA A 1 704 ? -48.276 -16.670 -48.163 1.00 81.12 704 ALA A O 1
ATOM 5585 N N . LYS A 1 705 ? -49.709 -17.973 -49.309 1.00 83.94 705 LYS A N 1
ATOM 5586 C CA . LYS A 1 705 ? -50.840 -17.797 -48.377 1.00 83.94 705 LYS A CA 1
ATOM 5587 C C . LYS A 1 705 ? -50.545 -18.424 -47.014 1.00 83.94 705 LYS A C 1
ATOM 5589 O O . LYS A 1 705 ? -50.646 -17.746 -45.989 1.00 83.94 705 LYS A O 1
ATOM 5594 N N . LEU A 1 706 ? -50.098 -19.680 -46.997 1.00 86.56 706 LEU A N 1
ATOM 5595 C CA . LEU A 1 706 ? -49.773 -20.393 -45.756 1.00 86.56 706 LEU A CA 1
ATOM 5596 C C . LEU A 1 706 ? -48.586 -19.759 -45.015 1.00 86.56 706 LEU A C 1
ATOM 5598 O O . LEU A 1 706 ? -48.610 -19.641 -43.787 1.00 86.56 706 LEU A O 1
ATOM 5602 N N . GLY A 1 707 ? -47.589 -19.254 -45.754 1.00 84.44 707 GLY A N 1
ATOM 5603 C CA . GLY A 1 707 ? -46.458 -18.501 -45.195 1.00 84.44 707 GLY A CA 1
ATOM 5604 C C . GLY A 1 707 ? -46.876 -17.255 -44.408 1.00 84.44 707 GLY A C 1
ATOM 5605 O O . GLY A 1 707 ? -46.199 -16.863 -43.454 1.00 84.44 707 GLY A O 1
ATOM 5606 N N . THR A 1 708 ? -48.005 -16.644 -44.772 1.00 84.88 708 THR A N 1
ATOM 5607 C CA . THR A 1 708 ? -48.556 -15.461 -44.094 1.00 84.88 708 THR A CA 1
ATOM 5608 C C . THR A 1 708 ? -49.339 -15.847 -42.837 1.00 84.88 708 THR A C 1
ATOM 5610 O O . THR A 1 708 ? -49.137 -15.237 -41.786 1.00 84.88 708 THR A O 1
ATOM 5613 N N . ALA A 1 709 ? -50.159 -16.901 -42.909 1.00 82.94 709 ALA A N 1
ATOM 5614 C CA . ALA A 1 709 ? -50.928 -17.409 -41.772 1.00 82.94 709 ALA A CA 1
ATOM 5615 C C . ALA A 1 709 ? -50.027 -17.857 -40.604 1.00 82.94 709 ALA A C 1
ATOM 5617 O O . ALA A 1 709 ? -50.245 -17.447 -39.465 1.00 82.94 709 ALA A O 1
ATOM 5618 N N . TYR A 1 710 ? -48.948 -18.601 -40.883 1.00 87.81 710 TYR A N 1
ATOM 5619 C CA . TYR A 1 710 ? -47.992 -19.039 -39.853 1.00 87.81 710 TYR A CA 1
ATOM 5620 C C . TYR A 1 710 ? -47.324 -17.866 -39.115 1.00 87.81 710 TYR A C 1
ATOM 5622 O O . TYR A 1 710 ? -47.121 -17.899 -37.898 1.00 87.81 710 TYR A O 1
ATOM 5630 N N . LYS A 1 711 ? -46.995 -16.784 -39.832 1.00 87.31 711 LYS A N 1
ATOM 5631 C CA . LYS A 1 711 ? -46.323 -15.613 -39.244 1.00 87.31 711 LYS A CA 1
ATOM 5632 C C . LYS A 1 711 ? -47.222 -14.833 -38.281 1.00 87.31 711 LYS A C 1
ATOM 5634 O O . LYS A 1 711 ? -46.685 -14.212 -37.364 1.00 87.31 711 LYS A O 1
ATOM 5639 N N . ALA A 1 712 ? -48.544 -14.902 -38.429 1.00 86.12 712 ALA A N 1
ATOM 5640 C CA . ALA A 1 712 ? -49.502 -14.135 -37.631 1.00 86.12 712 ALA A CA 1
ATOM 5641 C C . ALA A 1 712 ? -49.859 -14.749 -36.253 1.00 86.12 712 ALA A C 1
ATOM 5643 O O . ALA A 1 712 ? -50.451 -14.055 -35.436 1.00 86.12 712 ALA A O 1
ATOM 5644 N N . MET A 1 713 ? -49.486 -16.004 -35.964 1.00 86.31 713 MET A N 1
ATOM 5645 C CA . MET A 1 713 ? -49.891 -16.726 -34.736 1.00 86.31 713 MET A CA 1
ATOM 5646 C C . MET A 1 713 ? -49.184 -16.279 -33.436 1.00 86.31 713 MET A C 1
ATOM 5648 O O . MET A 1 713 ? -48.072 -15.738 -33.486 1.00 86.31 713 MET A O 1
ATOM 5652 N N . ASP A 1 714 ? -49.787 -16.560 -32.270 1.00 86.12 714 ASP A N 1
ATOM 5653 C CA . ASP A 1 714 ? -49.176 -16.323 -30.949 1.00 86.12 714 ASP A CA 1
ATOM 5654 C C . ASP A 1 714 ? -47.896 -17.160 -30.732 1.00 86.12 714 ASP A C 1
ATOM 5656 O O . ASP A 1 714 ? -47.702 -18.228 -31.316 1.00 86.12 714 ASP A O 1
ATOM 5660 N N . SER A 1 715 ? -46.981 -16.665 -29.895 1.00 82.00 715 SER A N 1
ATOM 5661 C CA . SER A 1 715 ? -45.685 -17.303 -29.639 1.00 82.00 715 SER A CA 1
ATOM 5662 C C . SER A 1 715 ? -45.773 -18.653 -28.910 1.00 82.00 715 SER A C 1
ATOM 5664 O O . SER A 1 715 ? -44.933 -19.522 -29.163 1.00 82.00 715 SER A O 1
ATOM 5666 N N . GLY A 1 716 ? -46.775 -18.845 -28.045 1.00 79.12 716 GLY A N 1
ATOM 5667 C CA . GLY A 1 716 ? -47.086 -20.122 -27.405 1.00 79.12 716 GLY A CA 1
ATOM 5668 C C . GLY A 1 716 ? -47.621 -21.134 -28.415 1.00 79.12 716 GLY A C 1
ATOM 5669 O O . GLY A 1 716 ? -47.152 -22.269 -28.446 1.00 79.12 716 GLY A O 1
ATOM 5670 N N . VAL A 1 717 ? -48.498 -20.686 -29.318 1.00 87.06 717 VAL A N 1
ATOM 5671 C CA . VAL A 1 717 ? -49.098 -21.497 -30.392 1.00 87.06 717 VAL A CA 1
ATOM 5672 C C . VAL A 1 717 ? -48.058 -21.916 -31.435 1.00 87.06 717 VAL A C 1
ATOM 5674 O O . VAL A 1 717 ? -47.929 -23.097 -31.743 1.00 87.06 717 VAL A O 1
ATOM 5677 N N . LYS A 1 718 ? -47.225 -20.985 -31.924 1.00 87.25 718 LYS A N 1
ATOM 5678 C CA . LYS A 1 718 ? -46.169 -21.254 -32.925 1.00 87.25 718 LYS A CA 1
ATOM 5679 C C . LYS A 1 718 ? -45.206 -22.365 -32.519 1.00 87.25 718 LYS A C 1
ATOM 5681 O O . LYS A 1 718 ? -44.705 -23.082 -33.377 1.00 87.25 718 LYS A O 1
ATOM 5686 N N . ARG A 1 719 ? -44.916 -22.497 -31.220 1.00 83.44 719 ARG A N 1
ATOM 5687 C CA . ARG A 1 719 ? -44.012 -23.533 -30.690 1.00 83.44 719 ARG A CA 1
ATOM 5688 C C . ARG A 1 719 ? -44.630 -24.926 -30.686 1.00 83.44 719 ARG A C 1
ATOM 5690 O O . ARG A 1 719 ? -43.894 -25.901 -30.571 1.00 83.44 719 ARG A O 1
ATOM 5697 N N . LEU A 1 720 ? -45.952 -25.000 -30.772 1.00 85.62 720 LEU A N 1
ATOM 5698 C CA . LEU A 1 720 ? -46.704 -26.244 -30.789 1.00 85.62 720 LEU A CA 1
ATOM 5699 C C . LEU A 1 720 ? -46.957 -26.744 -32.226 1.00 85.62 720 LEU A C 1
ATOM 5701 O O . LEU A 1 720 ? -47.300 -27.912 -32.370 1.00 85.62 720 LEU A O 1
ATOM 5705 N N . VAL A 1 721 ? -46.728 -25.911 -33.258 1.00 87.94 721 VAL A N 1
ATOM 5706 C CA . VAL A 1 721 ? -46.821 -26.270 -34.691 1.00 87.94 721 VAL A CA 1
ATOM 5707 C C . VAL A 1 721 ? -45.643 -27.169 -35.087 1.00 87.94 721 VAL A C 1
ATOM 5709 O O . VAL A 1 721 ? -44.480 -26.770 -35.003 1.00 87.94 721 VAL A O 1
ATOM 5712 N N . GLN A 1 722 ? -45.930 -28.381 -35.543 1.00 86.38 722 GLN A N 1
ATOM 5713 C CA . GLN A 1 722 ? -44.956 -29.446 -35.777 1.00 86.38 722 GLN A CA 1
ATOM 5714 C C . GLN A 1 722 ? -44.365 -29.441 -37.203 1.00 86.38 722 GLN A C 1
ATOM 5716 O O . GLN A 1 722 ? -43.206 -29.821 -37.383 1.00 86.38 722 GLN A O 1
ATOM 5721 N N . ASN A 1 723 ? -45.097 -28.962 -38.218 1.00 85.38 723 ASN A N 1
ATOM 5722 C CA . ASN A 1 723 ? -44.778 -29.126 -39.649 1.00 85.38 723 ASN A CA 1
ATOM 5723 C C . ASN A 1 723 ? -44.249 -27.863 -40.359 1.00 85.38 723 ASN A C 1
ATOM 5725 O O . ASN A 1 723 ? -44.016 -27.882 -41.570 1.00 85.38 723 ASN A O 1
ATOM 5729 N N . ALA A 1 724 ? -43.978 -26.771 -39.640 1.00 82.25 724 ALA A N 1
ATOM 5730 C CA . ALA A 1 724 ? -43.595 -25.466 -40.206 1.00 82.25 724 ALA A CA 1
ATOM 5731 C C . ALA A 1 724 ? -42.419 -25.484 -41.212 1.00 82.25 724 ALA A C 1
ATOM 5733 O O . ALA A 1 724 ? -42.345 -24.641 -42.108 1.00 82.25 724 ALA A O 1
ATOM 5734 N N . LYS A 1 725 ? -41.497 -26.449 -41.099 1.00 85.62 725 LYS A N 1
ATOM 5735 C CA . LYS A 1 725 ? -40.314 -26.555 -41.969 1.00 85.62 725 LYS A CA 1
ATOM 5736 C C . LYS A 1 725 ? -40.663 -26.849 -43.436 1.00 85.62 725 LYS A C 1
ATOM 5738 O O . LYS A 1 725 ? -39.970 -26.366 -44.329 1.00 85.62 725 LYS A O 1
ATOM 5743 N N . ILE A 1 726 ? -41.720 -27.620 -43.687 1.00 82.94 726 ILE A N 1
ATOM 5744 C CA . ILE A 1 726 ? -42.112 -28.047 -45.041 1.00 82.94 726 ILE A CA 1
ATOM 5745 C C . ILE A 1 726 ? -42.484 -26.831 -45.905 1.00 82.94 726 ILE A C 1
ATOM 5747 O O . ILE A 1 726 ? -42.081 -26.729 -47.061 1.00 82.94 726 ILE A O 1
ATOM 5751 N N . LEU A 1 727 ? -43.182 -25.863 -45.313 1.00 83.56 727 LEU A N 1
ATOM 5752 C CA . LEU A 1 727 ? -43.637 -24.638 -45.966 1.00 83.56 727 LEU A CA 1
ATOM 5753 C C . LEU A 1 727 ? -42.480 -23.756 -46.476 1.00 83.56 727 LEU A C 1
ATOM 5755 O O . LEU A 1 727 ? -42.525 -23.250 -47.595 1.00 83.56 727 LEU A O 1
ATOM 5759 N N . THR A 1 728 ? -41.410 -23.610 -45.690 1.00 82.06 728 THR A N 1
ATOM 5760 C CA . THR A 1 728 ? -40.244 -22.782 -46.057 1.00 82.06 728 THR A CA 1
ATOM 5761 C C . THR A 1 728 ? -39.439 -23.364 -47.221 1.00 82.06 728 THR A C 1
ATOM 5763 O O . THR A 1 728 ? -38.854 -22.622 -48.013 1.00 82.06 728 THR A O 1
ATOM 5766 N N . ASP A 1 729 ? -39.385 -24.691 -47.345 1.00 80.75 729 ASP A N 1
ATOM 5767 C CA . ASP A 1 729 ? -38.607 -25.339 -48.400 1.00 80.75 729 ASP A CA 1
ATOM 5768 C C . ASP A 1 729 ? -39.226 -25.096 -49.797 1.00 80.75 729 ASP A C 1
ATOM 5770 O O . ASP A 1 729 ? -38.483 -24.846 -50.750 1.00 80.75 729 ASP A O 1
ATOM 5774 N N . PHE A 1 730 ? -40.560 -25.024 -49.913 1.00 80.25 730 PHE A N 1
ATOM 5775 C CA . PHE A 1 730 ? -41.251 -24.729 -51.178 1.00 80.25 730 PHE A CA 1
ATOM 5776 C C . PHE A 1 730 ? -41.092 -23.276 -51.670 1.00 80.25 730 PHE A C 1
ATOM 5778 O O . PHE A 1 730 ? -40.960 -23.050 -52.877 1.00 80.25 730 PHE A O 1
ATOM 5785 N N . GLU A 1 731 ? -41.050 -22.279 -50.776 1.00 81.25 731 GLU A N 1
ATOM 5786 C CA . GLU A 1 731 ? -40.879 -20.858 -51.149 1.00 81.25 731 GLU A CA 1
ATOM 5787 C C . GLU A 1 731 ? -39.562 -20.605 -51.911 1.00 81.25 731 GLU A C 1
ATOM 5789 O O . GLU A 1 731 ? -39.484 -19.767 -52.814 1.00 81.25 731 GLU A O 1
ATOM 5794 N N . ARG A 1 732 ? -38.508 -21.349 -51.565 1.00 80.62 732 ARG A N 1
ATOM 5795 C CA . ARG A 1 732 ? -37.152 -21.163 -52.096 1.00 80.62 732 ARG A CA 1
ATOM 5796 C C . ARG A 1 732 ? -37.009 -21.603 -53.555 1.00 80.62 732 ARG A C 1
ATOM 5798 O O . ARG A 1 732 ? -36.287 -20.961 -54.319 1.00 80.62 732 ARG A O 1
ATOM 5805 N N . GLU A 1 733 ? -37.662 -22.690 -53.951 1.00 79.94 733 GLU A N 1
ATOM 5806 C CA . GLU A 1 733 ? -37.434 -23.329 -55.254 1.00 79.94 733 GLU A CA 1
ATOM 5807 C C . GLU A 1 733 ? -38.079 -22.569 -56.422 1.00 79.94 733 GLU A C 1
ATOM 5809 O O . GLU A 1 733 ? -37.473 -22.439 -57.489 1.00 79.94 733 GLU A O 1
ATOM 5814 N N . ASN A 1 734 ? -39.257 -21.975 -56.213 1.00 79.44 734 ASN A N 1
ATOM 5815 C CA . ASN A 1 734 ? -39.992 -21.248 -57.256 1.00 79.44 734 ASN A CA 1
ATOM 5816 C C . ASN A 1 734 ? -39.230 -20.021 -57.797 1.00 79.44 734 ASN A C 1
ATOM 5818 O O . ASN A 1 734 ? -39.318 -19.697 -58.981 1.00 79.44 734 ASN A O 1
ATOM 5822 N N . LYS A 1 735 ? -38.406 -19.371 -56.966 1.00 81.31 735 LYS A N 1
ATOM 5823 C CA . LYS A 1 735 ? -37.600 -18.201 -57.359 1.00 81.31 735 LYS A CA 1
ATOM 5824 C C . LYS A 1 735 ? -36.465 -18.541 -58.335 1.00 81.31 735 LYS A C 1
ATOM 5826 O O . LYS A 1 735 ? -36.055 -17.689 -59.122 1.00 81.31 735 LYS A O 1
ATOM 5831 N N . ALA A 1 736 ? -35.928 -19.760 -58.283 1.00 80.69 736 ALA A N 1
ATOM 5832 C CA . ALA A 1 736 ? -34.764 -20.151 -59.078 1.00 80.69 736 ALA A CA 1
ATOM 5833 C C . ALA A 1 736 ? -35.110 -20.397 -60.559 1.00 80.69 736 ALA A C 1
ATOM 5835 O O . ALA A 1 736 ? -34.326 -20.036 -61.434 1.00 80.69 736 ALA A O 1
ATOM 5836 N N . VAL A 1 737 ? -36.291 -20.954 -60.838 1.00 81.19 737 VAL A N 1
ATOM 5837 C CA . VAL A 1 737 ? -36.755 -21.309 -62.193 1.00 81.19 737 VAL A CA 1
ATOM 5838 C C . VAL A 1 737 ? -36.903 -20.078 -63.091 1.00 81.19 737 VAL A C 1
ATOM 5840 O O . VAL A 1 737 ? -36.385 -20.056 -64.206 1.00 81.19 737 VAL A O 1
ATOM 5843 N N . ILE A 1 738 ? -37.543 -19.021 -62.580 1.00 81.44 738 ILE A N 1
ATOM 5844 C CA . ILE A 1 738 ? -37.847 -17.788 -63.332 1.00 81.44 738 ILE A CA 1
ATOM 5845 C C . ILE A 1 738 ? -36.575 -17.144 -63.908 1.00 81.44 738 ILE A C 1
ATOM 5847 O O . ILE A 1 738 ? -36.565 -16.649 -65.034 1.00 81.44 738 ILE A O 1
ATOM 5851 N N . LYS A 1 739 ? -35.472 -17.190 -63.156 1.00 83.25 739 LYS A N 1
ATOM 5852 C CA . LYS A 1 739 ? -34.203 -16.559 -63.536 1.00 83.25 739 LYS A CA 1
ATOM 5853 C C . LYS A 1 739 ? -33.540 -17.212 -64.754 1.00 83.25 739 LYS A C 1
ATOM 5855 O O . LYS A 1 739 ? -32.853 -16.532 -65.508 1.00 83.25 739 LYS A O 1
ATOM 5860 N N . VAL A 1 740 ? -33.702 -18.521 -64.931 1.00 85.12 740 VAL A N 1
ATOM 5861 C CA . VAL A 1 740 ? -33.028 -19.270 -66.002 1.00 85.12 740 VAL A CA 1
ATOM 5862 C C . VAL A 1 740 ? -33.640 -18.960 -67.364 1.00 85.12 740 VAL A C 1
ATOM 5864 O O . VAL A 1 740 ? -32.906 -18.713 -68.318 1.00 85.12 740 VAL A O 1
ATOM 5867 N N . VAL A 1 741 ? -34.970 -18.891 -67.434 1.00 82.25 741 VAL A N 1
ATOM 5868 C CA . VAL A 1 741 ? -35.709 -18.610 -68.675 1.00 82.25 741 VAL A CA 1
ATOM 5869 C C . VAL A 1 741 ? -35.268 -17.280 -69.299 1.00 82.25 741 VAL A C 1
ATOM 5871 O O . VAL A 1 741 ? -35.021 -17.205 -70.501 1.00 82.25 741 VAL A O 1
ATOM 5874 N N . GLN A 1 742 ? -35.076 -16.248 -68.476 1.00 84.75 742 GLN A N 1
ATOM 5875 C CA . GLN A 1 742 ? -34.675 -14.912 -68.933 1.00 84.75 742 GLN A CA 1
ATOM 5876 C C . GLN A 1 742 ? -33.246 -14.847 -69.493 1.00 84.75 742 GLN A C 1
ATOM 5878 O O . GLN A 1 742 ? -32.951 -13.998 -70.332 1.00 84.75 742 GLN A O 1
ATOM 5883 N N . LEU A 1 743 ? -32.336 -15.710 -69.032 1.00 86.25 743 LEU A N 1
ATOM 5884 C CA . LEU A 1 743 ? -30.939 -15.676 -69.474 1.00 86.25 743 LEU A CA 1
ATOM 5885 C C . LEU A 1 743 ? -30.767 -16.208 -70.899 1.00 86.25 743 LEU A C 1
ATOM 5887 O O . LEU A 1 743 ? -29.938 -15.688 -71.638 1.00 86.25 743 LEU A O 1
ATOM 5891 N N . ILE A 1 744 ? -31.550 -17.215 -71.288 1.00 84.62 744 ILE A N 1
ATOM 5892 C CA . ILE A 1 744 ? -31.425 -17.854 -72.605 1.00 84.62 744 ILE A CA 1
ATOM 5893 C C . ILE A 1 744 ? -32.002 -16.966 -73.722 1.00 84.62 744 ILE A C 1
ATOM 5895 O O . ILE A 1 744 ? -31.460 -16.939 -74.819 1.00 84.62 744 ILE A O 1
ATOM 5899 N N . GLN A 1 745 ? -33.028 -16.156 -73.436 1.00 82.62 745 GLN A N 1
ATOM 5900 C CA . GLN A 1 745 ? -33.665 -15.267 -74.426 1.00 82.62 745 GLN A CA 1
ATOM 5901 C C . GLN A 1 745 ? -32.764 -14.129 -74.957 1.00 82.62 745 GLN A C 1
ATOM 5903 O O . GLN A 1 745 ? -33.153 -13.459 -75.906 1.00 82.62 745 GLN A O 1
ATOM 5908 N N . ASN A 1 746 ? -31.583 -13.887 -74.371 1.00 82.88 746 ASN A N 1
ATOM 5909 C CA . ASN A 1 746 ? -30.786 -12.666 -74.579 1.00 82.88 746 ASN A CA 1
ATOM 5910 C C . ASN A 1 746 ? -29.365 -12.904 -75.171 1.00 82.88 746 ASN A C 1
ATOM 5912 O O . ASN A 1 746 ? -28.425 -12.197 -74.796 1.00 82.88 746 ASN A O 1
ATOM 5916 N N . LEU A 1 747 ? -29.160 -13.901 -76.047 1.00 83.94 747 LEU A N 1
ATOM 5917 C CA . LEU A 1 747 ? -27.837 -14.261 -76.614 1.00 83.94 747 LEU A CA 1
ATOM 5918 C C . LEU A 1 747 ? -27.602 -13.695 -78.042 1.00 83.94 747 LEU A C 1
ATOM 5920 O O . LEU A 1 747 ? -28.408 -13.958 -78.926 1.00 83.94 747 LEU A O 1
ATOM 5924 N N . ASP A 1 748 ? -26.482 -12.979 -78.285 1.00 77.06 748 ASP A N 1
ATOM 5925 C CA . ASP A 1 748 ? -26.104 -12.358 -79.589 1.00 77.06 748 ASP A CA 1
ATOM 5926 C C . ASP A 1 748 ? -24.563 -12.386 -79.850 1.00 77.06 748 ASP A C 1
ATOM 5928 O O . ASP A 1 748 ? -23.810 -11.895 -78.995 1.00 77.06 748 ASP A O 1
ATOM 5932 N N . PRO A 1 749 ? -24.079 -12.926 -81.001 1.00 68.12 749 PRO A N 1
ATOM 5933 C CA . PRO A 1 749 ? -22.657 -13.008 -81.384 1.00 68.12 749 PRO A CA 1
ATOM 5934 C C . PRO A 1 749 ? -21.903 -11.681 -81.544 1.00 68.12 749 PRO A C 1
ATOM 5936 O O . PRO A 1 749 ? -20.674 -11.674 -81.491 1.00 68.12 749 PRO A O 1
ATOM 5939 N N . GLY A 1 750 ? -22.600 -10.560 -81.748 1.00 65.81 750 GLY A N 1
ATOM 5940 C CA . GLY A 1 750 ? -21.981 -9.245 -81.956 1.00 65.81 750 GLY A CA 1
ATOM 5941 C C . GLY A 1 750 ? -21.344 -8.639 -80.699 1.00 65.81 750 GLY A C 1
ATOM 5942 O O . GLY A 1 750 ? -20.640 -7.628 -80.778 1.00 65.81 750 GLY A O 1
ATOM 5943 N N . TYR A 1 751 ? -21.567 -9.234 -79.525 1.00 71.50 751 TYR A N 1
ATOM 5944 C CA . TYR A 1 751 ? -21.052 -8.715 -78.264 1.00 71.50 751 TYR A CA 1
ATOM 5945 C C . TYR A 1 751 ? -19.623 -9.184 -77.945 1.00 71.50 751 TYR A C 1
ATOM 5947 O O . TYR A 1 751 ? -19.290 -10.364 -78.018 1.00 71.50 751 TYR A O 1
ATOM 5955 N N . ARG A 1 752 ? -18.783 -8.269 -77.436 1.00 66.44 752 ARG A N 1
ATOM 5956 C CA . ARG A 1 752 ? -17.402 -8.566 -76.983 1.00 66.44 752 ARG A CA 1
ATOM 5957 C C . ARG A 1 752 ? -17.330 -9.629 -75.874 1.00 66.44 752 ARG A C 1
ATOM 5959 O O . ARG A 1 752 ? -16.276 -10.209 -75.633 1.00 66.44 752 ARG A O 1
ATOM 5966 N N . ASP A 1 753 ? -18.423 -9.842 -75.148 1.00 69.88 753 ASP A N 1
ATOM 5967 C CA . ASP A 1 753 ? -18.559 -10.806 -74.053 1.00 69.88 753 ASP A CA 1
ATOM 5968 C C . ASP A 1 753 ? -19.448 -12.006 -74.415 1.00 69.88 753 ASP A C 1
ATOM 5970 O O . ASP A 1 753 ? -19.891 -12.727 -73.519 1.00 69.88 753 ASP A O 1
ATOM 5974 N N . TYR A 1 754 ? -19.676 -12.247 -75.708 1.00 78.75 754 TYR A N 1
ATOM 5975 C CA . TYR A 1 754 ? -20.553 -13.299 -76.218 1.00 78.75 754 TYR A CA 1
ATOM 5976 C C . TYR A 1 754 ? -20.326 -14.668 -75.550 1.00 78.75 754 TYR A C 1
ATOM 5978 O O . TYR A 1 754 ? -21.257 -15.240 -74.980 1.00 78.75 754 TYR A O 1
ATOM 5986 N N . ALA A 1 755 ? -19.072 -15.127 -75.459 1.00 76.38 755 ALA A N 1
ATOM 5987 C CA . ALA A 1 755 ? -18.704 -16.384 -74.793 1.00 76.38 755 ALA A CA 1
ATOM 5988 C C . ALA A 1 755 ? -19.131 -16.467 -73.315 1.00 76.38 755 ALA A C 1
ATOM 5990 O O . ALA A 1 755 ? -19.522 -17.523 -72.815 1.00 76.38 755 ALA A O 1
ATOM 5991 N N . LYS A 1 756 ? -19.100 -15.341 -72.593 1.00 79.88 756 LYS A N 1
ATOM 5992 C CA . LYS A 1 756 ? -19.479 -15.291 -71.172 1.00 79.88 756 LYS A CA 1
ATOM 5993 C C . LYS A 1 756 ? -20.990 -15.365 -70.980 1.00 79.88 756 LYS A C 1
ATOM 5995 O O . LYS A 1 756 ? -21.443 -15.943 -69.992 1.00 79.88 756 LYS A O 1
ATOM 6000 N N . ARG A 1 757 ? -21.765 -14.786 -71.898 1.00 82.31 757 ARG A N 1
ATOM 6001 C CA . ARG A 1 757 ? -23.235 -14.785 -71.838 1.00 82.31 757 ARG A CA 1
ATOM 6002 C C . ARG A 1 757 ? -23.799 -16.186 -72.057 1.00 82.31 757 ARG A C 1
ATOM 6004 O O . ARG A 1 757 ? -24.637 -16.625 -71.272 1.00 82.31 757 ARG A O 1
ATOM 6011 N N . VAL A 1 758 ? -23.248 -16.912 -73.029 1.00 82.94 758 VAL A N 1
ATOM 6012 C CA . VAL A 1 758 ? -23.593 -18.315 -73.308 1.00 82.94 758 VAL A CA 1
ATOM 6013 C C . VAL A 1 758 ? -23.294 -19.201 -72.084 1.00 82.94 758 VAL A C 1
ATOM 6015 O O . VAL A 1 758 ? -24.179 -19.890 -71.575 1.00 82.94 758 VAL A O 1
ATOM 6018 N N . ALA A 1 759 ? -22.102 -19.087 -71.486 1.00 80.62 759 ALA A N 1
ATOM 6019 C CA . ALA A 1 759 ? -21.741 -19.860 -70.289 1.00 80.62 759 ALA A CA 1
ATOM 6020 C C . ALA A 1 759 ? -22.615 -19.554 -69.047 1.00 80.62 759 ALA A C 1
ATOM 6022 O O . ALA A 1 759 ? -22.863 -20.431 -68.211 1.00 80.62 759 ALA A O 1
ATOM 6023 N N . ALA A 1 760 ? -23.089 -18.313 -68.894 1.00 80.25 760 ALA A N 1
ATOM 6024 C CA . ALA A 1 760 ? -23.919 -17.905 -67.759 1.00 80.25 760 ALA A CA 1
ATOM 6025 C C . ALA A 1 760 ? -25.330 -18.513 -67.808 1.00 80.25 760 ALA A C 1
ATOM 6027 O O . ALA A 1 760 ? -25.840 -18.953 -66.772 1.00 80.25 760 ALA A O 1
ATOM 6028 N N . ALA A 1 761 ? -25.934 -18.574 -68.997 1.00 82.75 761 ALA A N 1
ATOM 6029 C CA . ALA A 1 761 ? -27.228 -19.214 -69.210 1.00 82.75 761 ALA A CA 1
ATOM 6030 C C . ALA A 1 761 ? -27.166 -20.719 -68.889 1.00 82.75 761 ALA A C 1
ATOM 6032 O O . ALA A 1 761 ? -27.997 -21.225 -68.129 1.00 82.75 761 ALA A O 1
ATOM 6033 N N . ARG A 1 762 ? -26.103 -21.403 -69.339 1.00 87.31 762 ARG A N 1
ATOM 6034 C CA . ARG A 1 762 ? -25.861 -22.830 -69.064 1.00 87.31 762 ARG A CA 1
ATOM 6035 C C . ARG A 1 762 ? -25.800 -23.141 -67.574 1.00 87.31 762 ARG A C 1
ATOM 6037 O O . ARG A 1 762 ? -26.544 -23.968 -67.048 1.00 87.31 762 ARG A O 1
ATOM 6044 N N . LYS A 1 763 ? -24.953 -22.402 -66.861 1.00 85.00 763 LYS A N 1
ATOM 6045 C CA . LYS A 1 763 ? -24.717 -22.609 -65.430 1.00 85.00 763 LYS A CA 1
ATOM 6046 C C . LYS A 1 763 ? -25.960 -22.362 -64.574 1.00 85.00 763 LYS A C 1
ATOM 6048 O O . LYS A 1 763 ? -26.089 -22.946 -63.498 1.00 85.00 763 LYS A O 1
ATOM 6053 N N . ALA A 1 764 ? -26.838 -21.452 -64.991 1.00 82.56 764 ALA A N 1
ATOM 6054 C CA . ALA A 1 764 ? -28.065 -21.163 -64.262 1.00 82.56 764 ALA A CA 1
ATOM 6055 C C . ALA A 1 764 ? -29.069 -22.324 -64.372 1.00 82.56 764 ALA A C 1
ATOM 6057 O O . ALA A 1 764 ? -29.675 -22.687 -63.365 1.00 82.56 764 ALA A O 1
ATOM 6058 N N . TYR A 1 765 ? -29.178 -22.945 -65.550 1.00 84.81 765 TYR A N 1
ATOM 6059 C CA . TYR A 1 765 ? -30.038 -24.105 -65.791 1.00 84.81 765 TYR A CA 1
ATOM 6060 C C . TYR A 1 765 ? -29.588 -25.354 -65.022 1.00 84.81 765 TYR A C 1
ATOM 6062 O O . TYR A 1 765 ? -30.400 -26.017 -64.371 1.00 84.81 765 TYR A O 1
ATOM 6070 N N . ASP A 1 766 ? -28.285 -25.643 -65.009 1.00 85.19 766 ASP A N 1
ATOM 6071 C CA . ASP A 1 766 ? -27.758 -26.867 -64.392 1.00 85.19 766 ASP A CA 1
ATOM 6072 C C . ASP A 1 766 ? -28.023 -26.958 -62.878 1.00 85.19 766 ASP A C 1
ATOM 6074 O O . ASP A 1 766 ? -28.117 -28.064 -62.338 1.00 85.19 766 ASP A O 1
ATOM 6078 N N . LYS A 1 767 ? -28.214 -25.814 -62.208 1.00 84.81 767 LYS A N 1
ATOM 6079 C CA . LYS A 1 767 ? -28.447 -25.698 -60.758 1.00 84.81 767 LYS A CA 1
ATOM 6080 C C . LYS A 1 767 ? -29.868 -26.017 -60.295 1.00 84.81 767 LYS A C 1
ATOM 6082 O O . LYS A 1 767 ? -30.100 -26.082 -59.090 1.00 84.81 767 LYS A O 1
ATOM 6087 N N . LEU A 1 768 ? -30.821 -26.159 -61.208 1.00 83.62 768 LEU A N 1
ATOM 6088 C CA . LEU A 1 768 ? -32.205 -26.444 -60.845 1.00 83.62 768 LEU A CA 1
ATOM 6089 C C . LEU A 1 768 ? -32.376 -27.923 -60.442 1.00 83.62 768 LEU A C 1
ATOM 6091 O O . LEU A 1 768 ? -31.728 -28.812 -61.000 1.00 83.62 768 LEU A O 1
ATOM 6095 N N . THR A 1 769 ? -33.252 -28.199 -59.471 1.00 79.88 769 THR A N 1
ATOM 6096 C CA . THR A 1 769 ? -33.663 -29.576 -59.131 1.00 79.88 769 THR A CA 1
ATOM 6097 C C . THR A 1 769 ? -34.389 -30.214 -60.322 1.00 79.88 769 THR A C 1
ATOM 6099 O O . THR A 1 769 ? -34.877 -29.482 -61.178 1.00 79.88 769 THR A O 1
ATOM 6102 N N . PRO A 1 770 ? -34.521 -31.549 -60.419 1.00 77.62 770 PRO A N 1
ATOM 6103 C CA . PRO A 1 770 ? -35.234 -32.182 -61.536 1.00 77.62 770 PRO A CA 1
ATOM 6104 C C . PRO A 1 770 ? -36.659 -31.637 -61.732 1.00 77.62 770 PRO A C 1
ATOM 6106 O O . PRO A 1 770 ? -37.064 -31.337 -62.854 1.00 77.62 770 PRO A O 1
ATOM 6109 N N . ILE A 1 771 ? -37.375 -31.410 -60.625 1.00 69.50 771 ILE A N 1
ATOM 6110 C CA . ILE A 1 771 ? -38.726 -30.830 -60.613 1.00 69.50 771 ILE A CA 1
ATOM 6111 C C . ILE A 1 771 ? -38.703 -29.357 -61.054 1.00 69.50 771 ILE A C 1
ATOM 6113 O O . ILE A 1 771 ? -39.609 -28.915 -61.755 1.00 69.50 771 ILE A O 1
ATOM 6117 N N . ALA A 1 772 ? -37.668 -28.595 -60.693 1.00 76.75 772 ALA A N 1
ATOM 6118 C CA . ALA A 1 772 ? -37.489 -27.210 -61.128 1.00 76.75 772 ALA A CA 1
ATOM 6119 C C . ALA A 1 772 ? -36.993 -27.087 -62.589 1.00 76.75 772 ALA A C 1
ATOM 6121 O O . ALA A 1 772 ? -37.386 -26.153 -63.282 1.00 76.75 772 ALA A O 1
ATOM 6122 N N . LYS A 1 773 ? -36.180 -28.030 -63.090 1.00 80.88 773 LYS A N 1
ATOM 6123 C CA . LYS A 1 773 ? -35.702 -28.103 -64.488 1.00 80.88 773 LYS A CA 1
ATOM 6124 C C . LYS A 1 773 ? -36.850 -28.336 -65.461 1.00 80.88 773 LYS A C 1
ATOM 6126 O O . LYS A 1 773 ? -36.916 -27.661 -66.481 1.00 80.88 773 LYS A O 1
ATOM 6131 N N . ALA A 1 774 ? -37.794 -29.207 -65.097 1.00 74.69 774 ALA A N 1
ATOM 6132 C CA . ALA A 1 774 ? -39.011 -29.455 -65.873 1.00 74.69 774 ALA A CA 1
ATOM 6133 C C . ALA A 1 774 ? -39.899 -28.203 -66.051 1.00 74.69 774 ALA A C 1
ATOM 6135 O O . ALA A 1 774 ? -40.786 -28.197 -66.898 1.00 74.69 774 ALA A O 1
ATOM 6136 N N . ARG A 1 775 ? -39.653 -27.135 -65.276 1.00 75.69 775 ARG A N 1
ATOM 6137 C CA . ARG A 1 775 ? -40.387 -25.862 -65.322 1.00 75.69 775 ARG A CA 1
ATOM 6138 C C . ARG A 1 775 ? -39.694 -24.783 -66.190 1.00 75.69 775 ARG A C 1
ATOM 6140 O O . ARG A 1 775 ? -40.219 -23.676 -66.274 1.00 75.69 775 ARG A O 1
ATOM 6147 N N . VAL A 1 776 ? -38.544 -25.066 -66.832 1.00 83.06 776 VAL A N 1
ATOM 6148 C CA . VAL A 1 776 ? -37.835 -24.148 -67.764 1.00 83.06 776 VAL A CA 1
ATOM 6149 C C . VAL A 1 776 ? -38.137 -24.513 -69.221 1.00 83.06 776 VAL A C 1
ATOM 6151 O O . VAL A 1 776 ? -37.807 -25.606 -69.669 1.00 83.06 776 VAL A O 1
ATOM 6154 N N . THR A 1 777 ? -38.719 -23.592 -69.989 1.00 78.56 777 THR A N 1
ATOM 6155 C CA . THR A 1 777 ? -39.355 -23.910 -71.282 1.00 78.56 777 THR A CA 1
ATOM 6156 C C . THR A 1 777 ? -38.506 -23.651 -72.540 1.00 78.56 777 THR A C 1
ATOM 6158 O O . THR A 1 777 ? -38.894 -24.108 -73.611 1.00 78.56 777 THR A O 1
ATOM 6161 N N . ASN A 1 778 ? -37.352 -22.970 -72.456 1.00 84.31 778 ASN A N 1
ATOM 6162 C CA . ASN A 1 778 ? -36.602 -22.430 -73.613 1.00 84.31 778 ASN A CA 1
ATOM 6163 C C . ASN A 1 778 ? -35.125 -22.881 -73.740 1.00 84.31 778 ASN A C 1
ATOM 6165 O O . ASN A 1 778 ? -34.289 -22.141 -74.237 1.00 84.31 778 ASN A O 1
ATOM 6169 N N . TYR A 1 779 ? -34.766 -24.082 -73.289 1.00 83.00 779 TYR A N 1
ATOM 6170 C CA . TYR A 1 779 ? -33.362 -24.530 -73.199 1.00 83.00 779 TYR A CA 1
ATOM 6171 C C . TYR A 1 779 ? -32.664 -24.860 -74.543 1.00 83.00 779 TYR A C 1
ATOM 6173 O O . TYR A 1 779 ? -31.445 -24.738 -74.632 1.00 83.00 779 TYR A O 1
ATOM 6181 N N . LYS A 1 780 ? -33.403 -25.229 -75.601 1.00 81.75 780 LYS A N 1
ATOM 6182 C CA . LYS A 1 780 ? -32.815 -25.660 -76.892 1.00 81.75 780 LYS A CA 1
ATOM 6183 C C . LYS A 1 780 ? -31.983 -24.588 -77.609 1.00 81.75 780 LYS A C 1
ATOM 6185 O O . LYS A 1 780 ? -31.032 -24.939 -78.297 1.00 81.75 780 LYS A O 1
ATOM 6190 N N . ASP A 1 781 ? -32.298 -23.310 -77.424 1.00 80.00 781 ASP A N 1
ATOM 6191 C CA . ASP A 1 781 ? -31.630 -22.201 -78.126 1.00 80.00 781 ASP A CA 1
ATOM 6192 C C . ASP A 1 781 ? -30.192 -21.951 -77.631 1.00 80.00 781 ASP A C 1
ATOM 6194 O O . ASP A 1 781 ? -29.403 -21.265 -78.277 1.00 80.00 781 ASP A O 1
ATOM 6198 N N . LEU A 1 782 ? -29.831 -22.522 -76.480 1.00 81.62 782 LEU A N 1
ATOM 6199 C CA . LEU A 1 782 ? -28.507 -22.390 -75.883 1.00 81.62 782 LEU A CA 1
ATOM 6200 C C . LEU A 1 782 ? -27.461 -23.331 -76.514 1.00 81.62 782 LEU A C 1
ATOM 6202 O O . LEU A 1 782 ? -26.295 -22.958 -76.595 1.00 81.62 782 LEU A O 1
ATOM 6206 N N . GLU A 1 783 ? -27.851 -24.524 -76.979 1.00 79.25 783 GLU A N 1
ATOM 6207 C CA . GLU A 1 783 ? -26.906 -25.562 -77.441 1.00 79.25 783 GLU A CA 1
ATOM 6208 C C . GLU A 1 783 ? -26.250 -25.245 -78.802 1.00 79.25 783 GLU A C 1
ATOM 6210 O O . GLU A 1 783 ? -25.150 -25.711 -79.084 1.00 79.25 783 GLU A O 1
ATOM 6215 N N . SER A 1 784 ? -26.870 -24.430 -79.661 1.00 74.94 784 SER A N 1
ATOM 6216 C CA . SER A 1 784 ? -26.409 -24.220 -81.046 1.00 74.94 784 SER A CA 1
ATOM 6217 C C . SER A 1 784 ? -25.264 -23.212 -81.229 1.00 74.94 784 SER A C 1
ATOM 6219 O O . SER A 1 784 ? -24.747 -23.081 -82.335 1.00 74.94 784 SER A O 1
ATOM 6221 N N . VAL A 1 785 ? -24.874 -22.467 -80.191 1.00 78.62 785 VAL A N 1
ATOM 6222 C CA . VAL A 1 785 ? -23.968 -21.299 -80.297 1.00 78.62 785 VAL A CA 1
ATOM 6223 C C . VAL A 1 785 ? -22.611 -21.469 -79.600 1.00 78.62 785 VAL A C 1
ATOM 6225 O O . VAL A 1 785 ? -21.771 -20.570 -79.623 1.00 78.62 785 VAL A O 1
ATOM 6228 N N . GLU A 1 786 ? -22.372 -22.619 -78.974 1.00 77.31 786 GLU A N 1
ATOM 6229 C CA . GLU A 1 786 ? -21.247 -22.827 -78.055 1.00 77.31 786 GLU A CA 1
ATOM 6230 C C . GLU A 1 786 ? -19.844 -22.889 -78.733 1.00 77.31 786 GLU A C 1
ATOM 6232 O O . GLU A 1 786 ? -18.940 -22.212 -78.237 1.00 77.31 786 GLU A O 1
ATOM 6237 N N . PRO A 1 787 ? -19.608 -23.582 -79.874 1.00 75.94 787 PRO A N 1
ATOM 6238 C CA . PRO A 1 787 ? -18.247 -23.788 -80.413 1.00 75.94 787 PRO A CA 1
ATOM 6239 C C . PRO A 1 787 ? -17.515 -22.524 -80.903 1.00 75.94 787 PRO A C 1
ATOM 6241 O O . PRO A 1 787 ? -16.344 -22.317 -80.581 1.00 75.94 787 PRO A O 1
ATOM 6244 N N . VAL A 1 788 ? -18.195 -21.649 -81.651 1.00 77.62 788 VAL A N 1
ATOM 6245 C CA . VAL A 1 788 ? -17.613 -20.398 -82.187 1.00 77.62 788 VAL A CA 1
ATOM 6246 C C . VAL A 1 788 ? -17.308 -19.406 -81.061 1.00 77.62 788 VAL A C 1
ATOM 6248 O O . VAL A 1 788 ? -16.301 -18.696 -81.096 1.00 77.62 788 VAL A O 1
ATOM 6251 N N . ALA A 1 789 ? -18.147 -19.384 -80.023 1.00 77.06 789 ALA A N 1
ATOM 6252 C CA . ALA A 1 789 ? -17.963 -18.511 -78.873 1.00 77.06 789 ALA A CA 1
ATOM 6253 C C . ALA A 1 789 ? -16.694 -18.864 -78.072 1.00 77.06 789 ALA A C 1
ATOM 6255 O O . ALA A 1 789 ? -16.015 -17.960 -77.580 1.00 77.06 789 ALA A O 1
ATOM 6256 N N . TYR A 1 790 ? -16.340 -20.151 -77.972 1.00 79.44 790 TYR A N 1
ATOM 6257 C CA . TYR A 1 790 ? -15.152 -20.585 -77.235 1.00 79.44 790 TYR A CA 1
ATOM 6258 C C . TYR A 1 790 ? -13.834 -20.146 -77.901 1.00 79.44 790 TYR A C 1
ATOM 6260 O O . TYR A 1 790 ? -13.015 -19.519 -77.231 1.00 79.44 790 TYR A O 1
ATOM 6268 N N . LEU A 1 791 ? -13.650 -20.336 -79.217 1.00 82.19 791 LEU A N 1
ATOM 6269 C CA . LEU A 1 791 ? -12.374 -19.991 -79.873 1.00 82.19 791 LEU A CA 1
ATOM 6270 C C . LEU A 1 791 ? -12.085 -18.477 -79.907 1.00 82.19 791 LEU A C 1
ATOM 6272 O O . LEU A 1 791 ? -10.951 -18.058 -79.668 1.00 82.19 791 LEU A O 1
ATOM 6276 N N . ILE A 1 792 ? -13.101 -17.641 -80.165 1.00 79.00 792 ILE A N 1
ATOM 6277 C CA . ILE A 1 792 ? -12.954 -16.170 -80.128 1.00 79.00 792 ILE A CA 1
ATOM 6278 C C . ILE A 1 792 ? -12.496 -15.720 -78.735 1.00 79.00 792 ILE A C 1
ATOM 6280 O O . ILE A 1 792 ? -11.631 -14.845 -78.611 1.00 79.00 792 ILE A O 1
ATOM 6284 N N . GLY A 1 793 ? -13.061 -16.341 -77.693 1.00 75.81 793 GLY A N 1
ATOM 6285 C CA . GLY A 1 793 ? -12.680 -16.121 -76.304 1.00 75.81 793 GLY A CA 1
ATOM 6286 C C . GLY A 1 793 ? -11.223 -16.485 -76.023 1.00 75.81 793 GLY A C 1
ATOM 6287 O O . GLY A 1 793 ? -10.521 -15.691 -75.396 1.00 75.81 793 GLY A O 1
ATOM 6288 N N . ASP A 1 794 ? -10.755 -17.628 -76.523 1.00 81.69 794 ASP A N 1
ATOM 6289 C CA . ASP A 1 794 ? -9.410 -18.130 -76.235 1.00 81.69 794 ASP A CA 1
ATOM 6290 C C . ASP A 1 794 ? -8.309 -17.320 -76.948 1.00 81.69 794 ASP A C 1
ATOM 6292 O O . ASP A 1 794 ? -7.300 -16.983 -76.327 1.00 81.69 794 ASP A O 1
ATOM 6296 N N . ILE A 1 795 ? -8.522 -16.891 -78.202 1.00 82.56 795 ILE A N 1
ATOM 6297 C CA . ILE A 1 795 ? -7.577 -15.999 -78.911 1.00 82.56 795 ILE A CA 1
ATOM 6298 C C . ILE A 1 795 ? -7.499 -14.628 -78.220 1.00 82.56 795 ILE A C 1
ATOM 6300 O O . ILE A 1 795 ? -6.413 -14.083 -78.029 1.00 82.56 795 ILE A O 1
ATOM 6304 N N . ALA A 1 796 ? -8.634 -14.075 -77.772 1.00 77.62 796 ALA A N 1
ATOM 6305 C CA . ALA A 1 796 ? -8.659 -12.817 -77.018 1.00 77.62 796 ALA A CA 1
ATOM 6306 C C . ALA A 1 796 ? -8.031 -12.942 -75.616 1.00 77.62 796 ALA A C 1
ATOM 6308 O O . ALA A 1 796 ? -7.707 -11.932 -74.983 1.00 77.62 796 ALA A O 1
ATOM 6309 N N . ALA A 1 797 ? -7.882 -14.168 -75.111 1.00 76.12 797 ALA A N 1
ATOM 6310 C CA . ALA A 1 797 ? -7.294 -14.463 -73.814 1.00 76.12 797 ALA A CA 1
ATOM 6311 C C . ALA A 1 797 ? -5.774 -14.695 -73.864 1.00 76.12 797 ALA A C 1
ATOM 6313 O O . ALA A 1 797 ? -5.173 -14.846 -72.795 1.00 76.12 797 ALA A O 1
ATOM 6314 N N . LEU A 1 798 ? -5.141 -14.666 -75.048 1.00 79.75 798 LEU A N 1
ATOM 6315 C CA . LEU A 1 798 ? -3.685 -14.734 -75.180 1.00 79.75 798 LEU A CA 1
ATOM 6316 C C . LEU A 1 798 ? -3.015 -13.600 -74.410 1.00 79.75 798 LEU A C 1
ATOM 6318 O O . LEU A 1 798 ? -3.310 -12.417 -74.580 1.00 79.75 798 LEU A O 1
ATOM 6322 N N . ARG A 1 799 ? -2.093 -13.977 -73.528 1.00 74.12 799 ARG A N 1
ATOM 6323 C CA . ARG A 1 799 ? -1.331 -13.040 -72.707 1.00 74.12 799 ARG A CA 1
ATOM 6324 C C . ARG A 1 799 ? 0.127 -13.472 -72.693 1.00 74.12 799 ARG A C 1
ATOM 6326 O O . ARG A 1 799 ? 0.380 -14.558 -72.173 1.00 74.12 799 ARG A O 1
ATOM 6333 N N . PRO A 1 800 ? 1.077 -12.605 -73.094 1.00 67.12 800 PRO A N 1
ATOM 6334 C CA . PRO A 1 800 ? 2.518 -12.866 -72.965 1.00 67.12 800 PRO A CA 1
ATOM 6335 C C . PRO A 1 800 ? 2.982 -13.217 -71.547 1.00 67.12 800 PRO A C 1
ATOM 6337 O O . PRO A 1 800 ? 4.064 -13.735 -71.324 1.00 67.12 800 PRO A O 1
ATOM 6340 N N . THR A 1 801 ? 2.140 -12.948 -70.552 1.00 62.00 801 THR A N 1
ATOM 6341 C CA . THR A 1 801 ? 2.362 -13.274 -69.145 1.00 62.00 801 THR A CA 1
ATOM 6342 C C . THR A 1 801 ? 1.883 -14.674 -68.738 1.00 62.00 801 THR A C 1
ATOM 6344 O O . THR A 1 801 ? 1.994 -15.018 -67.561 1.00 62.00 801 THR A O 1
ATOM 6347 N N . SER A 1 802 ? 1.257 -15.446 -69.634 1.00 66.56 802 SER A N 1
ATOM 6348 C CA . SER A 1 802 ? 0.764 -16.796 -69.326 1.00 66.56 802 SER A CA 1
ATOM 6349 C C . SER A 1 802 ? 1.938 -17.773 -69.212 1.00 66.56 802 SER A C 1
ATOM 6351 O O . SER A 1 802 ? 2.856 -17.753 -70.020 1.00 66.56 802 SER A O 1
ATOM 6353 N N . LYS A 1 803 ? 1.924 -18.677 -68.226 1.00 64.31 803 LYS A N 1
ATOM 6354 C CA . LYS A 1 803 ? 2.979 -19.708 -68.101 1.00 64.31 803 LYS A CA 1
ATOM 6355 C C . LYS A 1 803 ? 2.930 -20.731 -69.227 1.00 64.31 803 LYS A C 1
ATOM 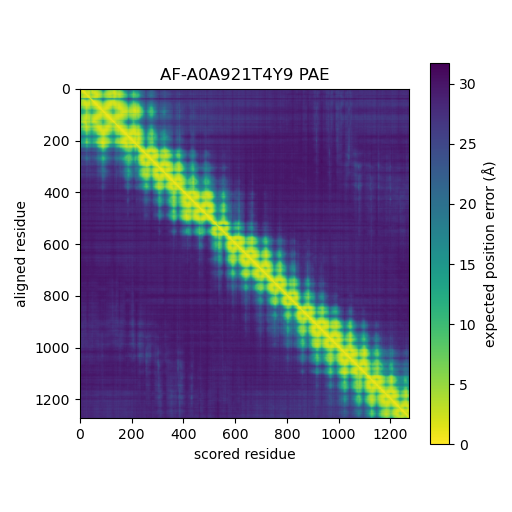6357 O O . LYS A 1 803 ? 3.931 -21.355 -69.553 1.00 64.31 803 LYS A O 1
ATOM 6362 N N . THR A 1 804 ? 1.744 -20.923 -69.778 1.00 67.50 804 THR A N 1
ATOM 6363 C CA . THR A 1 804 ? 1.507 -21.767 -70.934 1.00 67.50 804 THR A CA 1
ATOM 6364 C C . THR A 1 804 ? 1.597 -20.959 -72.216 1.00 67.50 804 THR A C 1
ATOM 6366 O O . THR A 1 804 ? 1.353 -21.539 -73.251 1.00 67.50 804 THR A O 1
ATOM 6369 N N . PHE A 1 805 ? 2.004 -19.680 -72.194 1.00 77.19 805 PHE A N 1
ATOM 6370 C CA . PHE A 1 805 ? 1.978 -18.792 -73.362 1.00 77.19 805 PHE A CA 1
ATOM 6371 C C . PHE A 1 805 ? 2.578 -19.432 -74.619 1.00 77.19 805 PHE A C 1
ATOM 6373 O O . PHE A 1 805 ? 1.896 -19.507 -75.632 1.00 77.19 805 PHE A O 1
ATOM 6380 N N . ALA A 1 806 ? 3.773 -20.022 -74.530 1.00 68.81 806 ALA A N 1
ATOM 6381 C CA . ALA A 1 806 ? 4.382 -20.732 -75.658 1.00 68.81 806 ALA A CA 1
ATOM 6382 C C . ALA A 1 806 ? 3.552 -21.946 -76.144 1.00 68.81 806 ALA A C 1
ATOM 6384 O O . ALA A 1 806 ? 3.453 -22.205 -77.340 1.00 68.81 806 ALA A O 1
ATOM 6385 N N . LYS A 1 807 ? 2.909 -22.677 -75.225 1.00 74.50 807 LYS A N 1
ATOM 6386 C CA . LYS A 1 807 ? 2.039 -23.827 -75.524 1.00 74.50 807 LYS A CA 1
ATOM 6387 C C . LYS A 1 807 ? 0.651 -23.407 -76.031 1.00 74.50 807 LYS A C 1
ATOM 6389 O O . LYS A 1 807 ? 0.097 -24.071 -76.902 1.00 74.50 807 LYS A O 1
ATOM 6394 N N . ASP A 1 808 ? 0.096 -22.328 -75.497 1.00 76.06 808 ASP A N 1
ATOM 6395 C CA . ASP A 1 808 ? -1.219 -21.776 -75.822 1.00 76.06 808 ASP A CA 1
ATOM 6396 C C . ASP A 1 808 ? -1.192 -21.170 -77.222 1.00 76.06 808 ASP A C 1
ATOM 6398 O O . ASP A 1 808 ? -2.096 -21.432 -78.006 1.00 76.06 808 ASP A O 1
ATOM 6402 N N . VAL A 1 809 ? -0.118 -20.448 -77.564 1.00 81.75 809 VAL A N 1
ATOM 6403 C CA . VAL A 1 809 ? 0.136 -19.937 -78.919 1.00 81.75 809 VAL A CA 1
ATOM 6404 C C . VAL A 1 809 ? 0.175 -21.098 -79.922 1.00 81.75 809 VAL A C 1
ATOM 6406 O O . VAL A 1 809 ? -0.550 -21.079 -80.915 1.00 81.75 809 VAL A O 1
ATOM 6409 N N . ALA A 1 810 ? 0.905 -22.176 -79.615 1.00 79.12 810 ALA A N 1
ATOM 6410 C CA . ALA A 1 810 ? 0.946 -23.366 -80.469 1.00 79.12 810 ALA A CA 1
ATOM 6411 C C . ALA A 1 810 ? -0.413 -24.098 -80.573 1.00 79.12 810 ALA A C 1
ATOM 6413 O O . ALA A 1 810 ? -0.797 -24.562 -81.647 1.00 79.12 810 ALA A O 1
ATOM 6414 N N . THR A 1 811 ? -1.166 -24.193 -79.471 1.00 80.38 811 THR A N 1
ATOM 6415 C CA . THR A 1 811 ? -2.457 -24.907 -79.418 1.00 80.38 811 THR A CA 1
ATOM 6416 C C . THR A 1 811 ? -3.560 -24.136 -80.142 1.00 80.38 811 THR A C 1
ATOM 6418 O O . THR A 1 811 ? -4.299 -24.716 -80.931 1.00 80.38 811 THR A O 1
ATOM 6421 N N . LEU A 1 812 ? -3.651 -22.824 -79.923 1.00 84.06 812 LEU A N 1
ATOM 6422 C CA . LEU A 1 812 ? -4.637 -21.955 -80.567 1.00 84.06 812 LEU A CA 1
ATOM 6423 C C . LEU A 1 812 ? -4.466 -21.905 -82.078 1.00 84.06 812 LEU A C 1
ATOM 6425 O O . LEU A 1 812 ? -5.461 -21.893 -82.802 1.00 84.06 812 LEU A O 1
ATOM 6429 N N . ARG A 1 813 ? -3.215 -21.938 -82.551 1.00 86.88 813 ARG A N 1
ATOM 6430 C CA . ARG A 1 813 ? -2.931 -22.078 -83.977 1.00 86.88 813 ARG A CA 1
ATOM 6431 C C . ARG A 1 813 ? -3.557 -23.355 -84.533 1.00 86.88 813 ARG A C 1
ATOM 6433 O O . ARG A 1 813 ? -4.256 -23.294 -85.534 1.00 86.88 813 ARG A O 1
ATOM 6440 N N . SER A 1 814 ? -3.375 -24.482 -83.848 1.00 82.12 814 SER A N 1
ATOM 6441 C CA . SER A 1 814 ? -3.946 -25.772 -84.255 1.00 82.12 814 SER A CA 1
ATOM 6442 C C . SER A 1 814 ? -5.485 -25.762 -84.278 1.00 82.12 814 SER A C 1
ATOM 6444 O O . SER A 1 814 ? -6.093 -26.192 -85.256 1.00 82.12 814 SER A O 1
ATOM 6446 N N . THR A 1 815 ? -6.135 -25.214 -83.244 1.00 81.31 815 THR A N 1
ATOM 6447 C CA . THR A 1 815 ? -7.608 -25.156 -83.155 1.00 81.31 815 THR A CA 1
ATOM 6448 C C . THR A 1 815 ? -8.228 -24.245 -84.215 1.00 81.31 815 THR A C 1
ATOM 6450 O O . THR A 1 815 ? -9.286 -24.562 -84.756 1.00 81.31 815 THR A O 1
ATOM 6453 N N . TYR A 1 816 ? -7.573 -23.128 -84.540 1.00 83.69 816 TYR A N 1
ATOM 6454 C CA . TYR A 1 816 ? -8.013 -22.234 -85.611 1.00 83.69 816 TYR A CA 1
ATOM 6455 C C . TYR A 1 816 ? -8.015 -22.936 -86.974 1.00 83.69 816 TYR A C 1
ATOM 6457 O O . TYR A 1 816 ? -8.985 -22.812 -87.720 1.00 83.69 816 TYR A O 1
ATOM 6465 N N . GLU A 1 817 ? -6.986 -23.730 -87.277 1.00 83.12 817 GLU A N 1
ATOM 6466 C CA . GLU A 1 817 ? -6.906 -24.460 -88.547 1.00 83.12 817 GLU A CA 1
ATOM 6467 C C . GLU A 1 817 ? -8.025 -25.508 -88.716 1.00 83.12 817 GLU A C 1
ATOM 6469 O O . GLU A 1 817 ? -8.419 -25.796 -89.849 1.00 83.12 817 GLU A O 1
ATOM 6474 N N . ALA A 1 818 ? -8.598 -26.014 -87.616 1.00 83.69 818 ALA A N 1
ATOM 6475 C CA . ALA A 1 818 ? -9.604 -27.080 -87.607 1.00 83.69 818 ALA A CA 1
ATOM 6476 C C . ALA A 1 818 ? -11.069 -26.638 -87.853 1.00 83.69 818 ALA A C 1
ATOM 6478 O O . ALA A 1 818 ? -11.924 -27.499 -88.059 1.00 83.69 818 ALA A O 1
ATOM 6479 N N . LEU A 1 819 ? -11.388 -25.336 -87.828 1.00 81.38 819 LEU A N 1
ATOM 6480 C CA . LEU A 1 819 ? -12.755 -24.825 -88.049 1.00 81.38 819 LEU A CA 1
ATOM 6481 C C . LEU A 1 819 ? -13.195 -24.862 -89.528 1.00 81.38 819 LEU A C 1
ATOM 6483 O O . LEU A 1 819 ? -12.364 -24.775 -90.434 1.00 81.38 819 LEU A O 1
ATOM 6487 N N . SER A 1 820 ? -14.510 -24.922 -89.790 1.00 80.62 820 SER A N 1
ATOM 6488 C CA . SER A 1 820 ? -15.041 -24.767 -91.155 1.00 80.62 820 SER A CA 1
ATOM 6489 C C . SER A 1 820 ? -14.912 -23.324 -91.654 1.00 80.62 820 SER A C 1
ATOM 6491 O O . SER A 1 820 ? -14.860 -22.382 -90.868 1.00 80.62 820 SER A O 1
ATOM 6493 N N . GLU A 1 821 ? -14.936 -23.110 -92.970 1.00 76.06 821 GLU A N 1
ATOM 6494 C CA . GLU A 1 821 ? -14.767 -21.769 -93.561 1.00 76.06 821 GLU A CA 1
ATOM 6495 C C . GLU A 1 821 ? -15.836 -20.754 -93.112 1.00 76.06 821 GLU A C 1
ATOM 6497 O O . GLU A 1 821 ? -15.544 -19.569 -92.952 1.00 76.06 821 GLU A O 1
ATOM 6502 N N . ARG A 1 822 ? -17.069 -21.208 -92.834 1.00 73.50 822 ARG A N 1
ATOM 6503 C CA . ARG A 1 822 ? -18.125 -20.343 -92.276 1.00 73.50 822 ARG A CA 1
ATOM 6504 C C . ARG A 1 822 ? -17.864 -19.971 -90.817 1.00 73.50 822 ARG A C 1
ATOM 6506 O O . ARG A 1 822 ? -18.221 -18.873 -90.413 1.00 73.50 822 ARG A O 1
ATOM 6513 N N . GLU A 1 823 ? -17.242 -20.855 -90.042 1.00 77.50 823 GLU A N 1
ATOM 6514 C CA . GLU A 1 823 ? -16.882 -20.609 -88.641 1.00 77.50 823 GLU A CA 1
ATOM 6515 C C . GLU A 1 823 ? -15.602 -19.769 -88.529 1.00 77.50 823 GLU A C 1
ATOM 6517 O O . GLU A 1 823 ? -15.558 -18.846 -87.720 1.00 77.50 823 GLU A O 1
ATOM 6522 N N . LYS A 1 824 ? -14.599 -20.007 -89.390 1.00 80.94 824 LYS A N 1
ATOM 6523 C CA . LYS A 1 824 ? -13.373 -19.194 -89.501 1.00 80.94 824 LYS A CA 1
ATOM 6524 C C . LYS A 1 824 ? -13.686 -17.744 -89.866 1.00 80.94 824 LYS A C 1
ATOM 6526 O O . LYS A 1 824 ? -13.113 -16.838 -89.268 1.00 80.94 824 LYS A O 1
ATOM 6531 N N . ALA A 1 825 ? -14.642 -17.513 -90.774 1.00 77.19 825 ALA A N 1
ATOM 6532 C CA . ALA A 1 825 ? -15.094 -16.169 -91.150 1.00 77.19 825 ALA A CA 1
ATOM 6533 C C . ALA A 1 825 ? -15.724 -15.377 -89.986 1.00 77.19 825 ALA A C 1
ATOM 6535 O O . ALA A 1 825 ? -15.773 -14.148 -90.037 1.00 77.19 825 ALA A O 1
ATOM 6536 N N . LEU A 1 826 ? -16.185 -16.060 -88.930 1.00 73.75 826 LEU A N 1
ATOM 6537 C CA . LEU A 1 826 ? -16.714 -15.434 -87.716 1.00 73.75 826 LEU A CA 1
ATOM 6538 C C . LEU A 1 826 ? -15.605 -15.096 -86.692 1.00 73.75 826 LEU A C 1
ATOM 6540 O O . LEU A 1 826 ? -15.878 -14.391 -85.720 1.00 73.75 826 LEU A O 1
ATOM 6544 N N . ILE A 1 827 ? -14.354 -15.536 -86.909 1.00 81.69 827 ILE A N 1
ATOM 6545 C CA . ILE A 1 827 ? -13.199 -15.241 -86.043 1.00 81.69 827 ILE A CA 1
ATOM 6546 C C . ILE A 1 827 ? -12.545 -13.918 -86.457 1.00 81.69 827 ILE A C 1
ATOM 6548 O O . ILE A 1 827 ? -11.818 -13.825 -87.442 1.00 81.69 827 ILE A O 1
ATOM 6552 N N . THR A 1 828 ? -12.757 -12.870 -85.668 1.00 78.31 828 THR A N 1
ATOM 6553 C CA . THR A 1 828 ? -12.358 -11.496 -86.024 1.00 78.31 828 THR A CA 1
ATOM 6554 C C . THR A 1 828 ? -10.998 -11.048 -85.456 1.00 78.31 828 THR A C 1
ATOM 6556 O O . THR A 1 828 ? -10.533 -9.958 -85.787 1.00 78.31 828 THR A O 1
ATOM 6559 N N . ASN A 1 829 ? -10.321 -11.858 -84.626 1.00 81.88 829 ASN A N 1
ATOM 6560 C CA . ASN A 1 829 ? -9.178 -11.446 -83.783 1.00 81.88 829 ASN A CA 1
ATOM 6561 C C . ASN A 1 829 ? -7.829 -12.172 -84.027 1.00 81.88 829 ASN A C 1
ATOM 6563 O O . ASN A 1 829 ? -6.973 -12.183 -83.145 1.00 81.88 829 ASN A O 1
ATOM 6567 N N . ILE A 1 830 ? -7.577 -12.727 -85.218 1.00 85.62 830 ILE A N 1
ATOM 6568 C CA . ILE A 1 830 ? -6.400 -13.585 -85.498 1.00 85.62 830 ILE A CA 1
ATOM 6569 C C . ILE A 1 830 ? -5.015 -12.898 -85.419 1.00 85.62 830 ILE A C 1
ATOM 6571 O O . ILE A 1 830 ? -4.022 -13.559 -85.122 1.00 85.62 830 ILE A O 1
ATOM 6575 N N . LYS A 1 831 ? -4.914 -11.577 -85.641 1.00 82.00 831 LYS A N 1
ATOM 6576 C CA . LYS A 1 831 ? -3.622 -10.846 -85.641 1.00 82.00 831 LYS A CA 1
ATOM 6577 C C . LYS A 1 831 ? -2.862 -10.939 -84.310 1.00 82.00 831 LYS A C 1
ATOM 6579 O O . LYS A 1 831 ? -1.638 -10.972 -84.312 1.00 82.00 831 LYS A O 1
ATOM 6584 N N . VAL A 1 832 ? -3.589 -11.061 -83.200 1.00 81.12 832 VAL A N 1
ATOM 6585 C CA . VAL A 1 832 ? -3.034 -11.167 -81.838 1.00 81.12 832 VAL A CA 1
ATOM 6586 C C . VAL A 1 832 ? -2.149 -12.409 -81.665 1.00 81.12 832 VAL A C 1
ATOM 6588 O O . VAL A 1 832 ? -1.219 -12.401 -80.865 1.00 81.12 832 VAL A O 1
ATOM 6591 N N . LEU A 1 833 ? -2.410 -13.478 -82.422 1.00 81.75 833 LEU A N 1
ATOM 6592 C CA . LEU A 1 833 ? -1.656 -14.726 -82.319 1.00 81.75 833 LEU A CA 1
ATOM 6593 C C . LEU A 1 833 ? -0.265 -14.641 -82.976 1.00 81.75 833 LEU A C 1
ATOM 6595 O O . LEU A 1 833 ? 0.649 -15.315 -82.524 1.00 81.75 833 LEU A O 1
ATOM 6599 N N . VAL A 1 834 ? -0.086 -13.801 -84.001 1.00 79.19 834 VAL A N 1
ATOM 6600 C CA . VAL A 1 834 ? 1.188 -13.673 -84.739 1.00 79.19 834 VAL A CA 1
ATOM 6601 C C . VAL A 1 834 ? 2.217 -12.854 -83.951 1.00 79.19 834 VAL A C 1
ATOM 6603 O O . VAL A 1 834 ? 3.370 -13.252 -83.839 1.00 79.19 834 VAL A O 1
ATOM 6606 N N . GLU A 1 835 ? 1.802 -11.750 -83.325 1.00 77.38 835 GLU A N 1
ATOM 6607 C CA . GLU A 1 835 ? 2.685 -10.899 -82.499 1.00 77.38 835 GLU A CA 1
ATOM 6608 C C . GLU A 1 835 ? 3.251 -11.639 -81.269 1.00 77.38 835 GLU A C 1
ATOM 6610 O O . GLU A 1 835 ? 4.300 -11.285 -80.732 1.00 77.38 835 GLU A O 1
ATOM 6615 N N . ALA A 1 836 ? 2.568 -12.693 -80.821 1.00 74.25 836 ALA A N 1
ATOM 6616 C CA . ALA A 1 836 ? 2.986 -13.524 -79.701 1.00 74.25 836 ALA A CA 1
ATOM 6617 C C . ALA A 1 836 ? 4.185 -14.443 -80.019 1.00 74.25 836 ALA A C 1
ATOM 6619 O O . ALA A 1 836 ? 4.904 -14.837 -79.100 1.00 74.25 836 ALA A O 1
ATOM 6620 N N . GLU A 1 837 ? 4.408 -14.788 -81.291 1.00 76.88 837 GLU A N 1
ATOM 6621 C CA . GLU A 1 837 ? 5.428 -15.754 -81.725 1.00 76.88 837 GLU A CA 1
ATOM 6622 C C . GLU A 1 837 ? 6.852 -15.140 -81.725 1.00 76.88 837 GLU A C 1
ATOM 6624 O O . GLU A 1 837 ? 7.821 -15.828 -81.410 1.00 76.88 837 GLU A O 1
ATOM 6629 N N . GLU A 1 838 ? 6.990 -13.833 -81.977 1.00 74.06 838 GLU A N 1
ATOM 6630 C CA . GLU A 1 838 ? 8.280 -13.123 -82.096 1.00 74.06 838 GLU A CA 1
ATOM 6631 C C . GLU A 1 838 ? 8.975 -12.855 -80.738 1.00 74.06 838 GLU A C 1
ATOM 6633 O O . GLU A 1 838 ? 10.201 -12.851 -80.637 1.00 74.06 838 GLU A O 1
ATOM 6638 N N . GLN A 1 839 ? 8.213 -12.710 -79.647 1.00 69.81 839 GLN A N 1
ATOM 6639 C CA . GLN A 1 839 ? 8.736 -12.355 -78.314 1.00 69.81 839 GLN A CA 1
ATOM 6640 C C . GLN A 1 839 ? 9.551 -13.464 -77.606 1.00 69.81 839 GLN A C 1
ATOM 6642 O O . GLN A 1 839 ? 10.153 -13.204 -76.563 1.00 69.81 839 GLN A O 1
ATOM 6647 N N . LEU A 1 840 ? 9.576 -14.698 -78.125 1.00 71.69 840 LEU A N 1
ATOM 6648 C CA . LEU A 1 840 ? 10.168 -15.865 -77.450 1.00 71.69 840 LEU A CA 1
ATOM 6649 C C . LEU A 1 840 ? 11.688 -16.064 -77.686 1.00 71.69 840 LEU A C 1
ATOM 6651 O O . LEU A 1 840 ? 12.290 -16.864 -76.973 1.00 71.69 840 LEU A O 1
ATOM 6655 N N . GLY A 1 841 ? 12.330 -15.348 -78.622 1.00 67.19 841 GLY A N 1
ATOM 6656 C CA . GLY A 1 841 ? 13.745 -15.554 -79.005 1.00 67.19 841 GLY A CA 1
ATOM 6657 C C . GLY A 1 841 ? 14.811 -15.034 -78.018 1.00 67.19 841 GLY A C 1
ATOM 6658 O O . GLY A 1 841 ? 15.674 -15.794 -77.590 1.00 67.19 841 GLY A O 1
ATOM 6659 N N . GLU A 1 842 ? 14.744 -13.763 -77.598 1.00 67.00 842 GLU A N 1
ATOM 6660 C CA . GLU A 1 842 ? 15.760 -13.095 -76.737 1.00 67.00 842 GLU A CA 1
ATOM 6661 C C . GLU A 1 842 ? 15.829 -13.638 -75.294 1.00 67.00 842 GLU A C 1
ATOM 6663 O O . GLU A 1 842 ? 16.737 -13.353 -74.517 1.00 67.00 842 GLU A O 1
ATOM 6668 N N . VAL A 1 843 ? 14.844 -14.441 -74.916 1.00 76.50 843 VAL A N 1
ATOM 6669 C CA . VAL A 1 843 ? 14.677 -15.004 -73.576 1.00 76.50 843 VAL A CA 1
ATOM 6670 C C . VAL A 1 843 ? 15.609 -16.200 -73.340 1.00 76.50 843 VAL A C 1
ATOM 6672 O O . VAL A 1 843 ? 16.005 -16.451 -72.202 1.00 76.50 843 VAL A O 1
ATOM 6675 N N . GLY A 1 844 ? 15.974 -16.931 -74.400 1.00 75.38 844 GLY A N 1
ATOM 6676 C CA . GLY A 1 844 ? 16.750 -18.171 -74.305 1.00 75.38 844 GLY A CA 1
ATOM 6677 C C . GLY A 1 844 ? 18.188 -17.990 -73.805 1.00 75.38 844 GLY A C 1
ATOM 6678 O O . GLY A 1 844 ? 18.687 -18.840 -73.075 1.00 75.38 844 GLY A O 1
ATOM 6679 N N . GLU A 1 845 ? 18.844 -16.871 -74.124 1.00 75.62 845 GLU A N 1
ATOM 6680 C CA . GLU A 1 845 ? 20.248 -16.625 -73.744 1.00 75.62 845 GLU A CA 1
ATOM 6681 C C . GLU A 1 845 ? 20.432 -16.412 -72.232 1.00 75.62 845 GLU A C 1
ATOM 6683 O O . GLU A 1 845 ? 21.390 -16.900 -71.632 1.00 75.62 845 GLU A O 1
ATOM 6688 N N . VAL A 1 846 ? 19.485 -15.728 -71.584 1.00 81.38 846 VAL A N 1
ATOM 6689 C CA . VAL A 1 846 ? 19.528 -15.472 -70.135 1.00 81.38 846 VAL A CA 1
ATOM 6690 C C . VAL A 1 846 ? 19.284 -16.745 -69.325 1.00 81.38 846 VAL A C 1
ATOM 6692 O O . VAL A 1 846 ? 19.832 -16.891 -68.232 1.00 81.38 846 VAL A O 1
ATOM 6695 N N . VAL A 1 847 ? 18.513 -17.691 -69.867 1.00 80.75 847 VAL A N 1
ATOM 6696 C CA . VAL A 1 847 ? 18.278 -18.990 -69.227 1.00 80.75 847 VAL A CA 1
ATOM 6697 C C . VAL A 1 847 ? 19.594 -19.766 -69.072 1.00 80.75 847 VAL A C 1
ATOM 6699 O O . VAL A 1 847 ? 19.865 -20.274 -67.987 1.00 80.75 847 VAL A O 1
ATOM 6702 N N . ALA A 1 848 ? 20.466 -19.770 -70.081 1.00 82.00 848 ALA A N 1
ATOM 6703 C CA . ALA A 1 848 ? 21.732 -20.507 -70.030 1.00 82.00 848 ALA A CA 1
ATOM 6704 C C . ALA A 1 848 ? 22.706 -19.986 -68.951 1.00 82.00 848 ALA A C 1
ATOM 6706 O O . ALA A 1 848 ? 23.314 -20.771 -68.226 1.00 82.00 848 ALA A O 1
ATOM 6707 N N . LEU A 1 849 ? 22.822 -18.662 -68.781 1.00 83.38 849 LEU A N 1
ATOM 6708 C CA . LEU A 1 849 ? 23.709 -18.068 -67.766 1.00 83.38 849 LEU A CA 1
ATOM 6709 C C . LEU A 1 849 ? 23.284 -18.409 -66.333 1.00 83.38 849 LEU A C 1
ATOM 6711 O O . LEU A 1 849 ? 24.128 -18.596 -65.455 1.00 83.38 849 LEU A O 1
ATOM 6715 N N . ILE A 1 850 ? 21.974 -18.504 -66.095 1.00 83.81 850 ILE A N 1
ATOM 6716 C CA . ILE A 1 850 ? 21.433 -18.908 -64.797 1.00 83.81 850 ILE A CA 1
ATOM 6717 C C . ILE A 1 850 ? 21.754 -20.385 -64.519 1.00 83.81 850 ILE A C 1
ATOM 6719 O O . ILE A 1 850 ? 22.109 -20.708 -63.389 1.00 83.81 850 ILE A O 1
ATOM 6723 N N . GLU A 1 851 ? 21.697 -21.266 -65.524 1.00 84.56 851 GLU A N 1
ATOM 6724 C CA . GLU A 1 851 ? 22.035 -22.694 -65.377 1.00 84.56 851 GLU A CA 1
ATOM 6725 C C . GLU A 1 851 ? 23.506 -22.906 -64.992 1.00 84.56 851 GLU A C 1
ATOM 6727 O O . GLU A 1 851 ? 23.799 -23.660 -64.066 1.00 84.56 851 GLU A O 1
ATOM 6732 N N . THR A 1 852 ? 24.434 -22.176 -65.615 1.00 84.31 852 THR A N 1
ATOM 6733 C CA . THR A 1 852 ? 25.868 -22.254 -65.280 1.00 84.31 852 THR A CA 1
ATOM 6734 C C . THR A 1 852 ? 26.179 -21.760 -63.860 1.00 84.31 852 THR A C 1
ATOM 6736 O O . THR A 1 852 ? 27.088 -22.268 -63.201 1.00 84.31 852 THR A O 1
ATOM 6739 N N . ALA A 1 853 ? 25.439 -20.768 -63.352 1.00 80.94 853 ALA A N 1
ATOM 6740 C CA . ALA A 1 853 ? 25.654 -20.246 -62.001 1.00 80.94 853 ALA A CA 1
ATOM 6741 C C . ALA A 1 853 ? 25.230 -21.233 -60.899 1.00 80.94 853 ALA A C 1
ATOM 6743 O O . ALA A 1 853 ? 25.820 -21.230 -59.818 1.00 80.94 853 ALA A O 1
ATOM 6744 N N . ILE A 1 854 ? 24.227 -22.075 -61.165 1.00 81.19 854 ILE A N 1
ATOM 6745 C CA . ILE A 1 854 ? 23.652 -23.009 -60.182 1.00 81.19 854 ILE A CA 1
ATOM 6746 C C . ILE A 1 854 ? 24.244 -24.426 -60.251 1.00 81.19 854 ILE A C 1
ATOM 6748 O O . ILE A 1 854 ? 23.933 -25.249 -59.394 1.00 81.19 854 ILE A O 1
ATOM 6752 N N . GLU A 1 855 ? 25.102 -24.709 -61.234 1.00 81.94 855 GLU A N 1
ATOM 6753 C CA . GLU A 1 855 ? 25.710 -26.028 -61.461 1.00 81.94 855 GLU A CA 1
ATOM 6754 C C . GLU A 1 855 ? 26.622 -26.483 -60.305 1.00 81.94 855 GLU A C 1
ATOM 6756 O O . GLU A 1 855 ? 26.585 -27.648 -59.908 1.00 81.94 855 GLU A O 1
ATOM 6761 N N . ASP A 1 856 ? 27.390 -25.560 -59.710 1.00 77.00 856 ASP A N 1
ATOM 6762 C CA . ASP A 1 856 ? 28.239 -25.830 -58.542 1.00 77.00 856 ASP A CA 1
ATOM 6763 C C . ASP A 1 856 ? 28.131 -24.719 -57.488 1.00 77.00 856 ASP A C 1
ATOM 6765 O O . ASP A 1 856 ? 28.854 -23.720 -57.492 1.00 77.00 856 ASP A O 1
ATOM 6769 N N . VAL A 1 857 ? 27.217 -24.934 -56.541 1.00 73.69 857 VAL A N 1
ATOM 6770 C CA . VAL A 1 857 ? 26.916 -24.001 -55.445 1.00 73.69 857 VAL A CA 1
ATOM 6771 C C . VAL A 1 857 ? 27.971 -23.969 -54.332 1.00 73.69 857 VAL A C 1
ATOM 6773 O O . VAL A 1 857 ? 27.839 -23.186 -53.392 1.00 73.69 857 VAL A O 1
ATOM 6776 N N . LYS A 1 858 ? 28.988 -24.841 -54.384 1.00 69.19 858 LYS A N 1
ATOM 6777 C CA . LYS A 1 858 ? 30.050 -24.935 -53.364 1.00 69.19 858 LYS A CA 1
ATOM 6778 C C . LYS A 1 858 ? 31.368 -24.320 -53.820 1.00 69.19 858 LYS A C 1
ATOM 6780 O O . LYS A 1 858 ? 32.283 -24.185 -53.010 1.00 69.19 858 LYS A O 1
ATOM 6785 N N . HIS A 1 859 ? 31.471 -23.961 -55.093 1.00 75.94 859 HIS A N 1
ATOM 6786 C CA . HIS A 1 859 ? 32.662 -23.351 -55.655 1.00 75.94 859 HIS A CA 1
ATOM 6787 C C . HIS A 1 859 ? 32.911 -21.959 -55.054 1.00 75.94 859 HIS A C 1
ATOM 6789 O O . HIS A 1 859 ? 31.984 -21.169 -54.887 1.00 75.94 859 HIS A O 1
ATOM 6795 N N . GLU A 1 860 ? 34.176 -21.595 -54.839 1.00 69.56 860 GLU A N 1
ATOM 6796 C CA . GLU A 1 860 ? 34.581 -20.253 -54.372 1.00 69.56 860 GLU A CA 1
ATOM 6797 C C . GLU A 1 860 ? 34.061 -19.090 -55.251 1.00 69.56 860 GLU A C 1
ATOM 6799 O O . GLU A 1 860 ? 33.861 -17.981 -54.764 1.00 69.56 860 GLU A O 1
ATOM 6804 N N . ALA A 1 861 ? 33.764 -19.349 -56.532 1.00 75.12 861 ALA A N 1
ATOM 6805 C CA . ALA A 1 861 ? 33.276 -18.370 -57.503 1.00 75.12 861 ALA A CA 1
ATOM 6806 C C . ALA A 1 861 ? 31.739 -18.316 -57.599 1.00 75.12 861 ALA A C 1
ATOM 6808 O O . ALA A 1 861 ? 31.202 -17.538 -58.387 1.00 75.12 861 ALA A O 1
ATOM 6809 N N . TYR A 1 862 ? 31.014 -19.127 -56.820 1.00 82.19 862 TYR A N 1
ATOM 6810 C CA . TYR A 1 862 ? 29.551 -19.230 -56.867 1.00 82.19 862 TYR A CA 1
ATOM 6811 C C . TYR A 1 862 ? 28.853 -17.869 -56.680 1.00 82.19 862 TYR A C 1
ATOM 6813 O O . TYR A 1 862 ? 27.962 -17.507 -57.450 1.00 82.19 862 TYR A O 1
ATOM 6821 N N . MET A 1 863 ? 29.326 -17.058 -55.728 1.00 78.88 863 MET A N 1
ATOM 6822 C CA . MET A 1 863 ? 28.804 -15.705 -55.486 1.00 78.88 863 MET A CA 1
ATOM 6823 C C . MET A 1 863 ? 29.017 -14.759 -56.680 1.00 78.88 863 MET A C 1
ATOM 6825 O O . MET A 1 863 ? 28.149 -13.941 -56.992 1.00 78.88 863 MET A O 1
ATOM 6829 N N . GLN A 1 864 ? 30.149 -14.891 -57.376 1.00 80.56 864 GLN A N 1
ATOM 6830 C CA . GLN A 1 864 ? 30.465 -14.089 -58.558 1.00 80.56 864 GLN A CA 1
ATOM 6831 C C . GLN A 1 864 ? 29.590 -14.495 -59.754 1.00 80.56 864 GLN A C 1
ATOM 6833 O O . GLN A 1 864 ? 28.991 -13.637 -60.395 1.00 80.56 864 GLN A O 1
ATOM 6838 N N . ARG A 1 865 ? 29.416 -15.801 -59.998 1.00 83.88 865 ARG A N 1
ATOM 6839 C CA . ARG A 1 865 ? 28.579 -16.319 -61.097 1.00 83.88 865 ARG A CA 1
ATOM 6840 C C . ARG A 1 865 ? 27.103 -15.926 -60.961 1.00 83.88 865 ARG A C 1
ATOM 6842 O O . ARG A 1 865 ? 26.468 -15.589 -61.957 1.00 83.88 865 ARG A O 1
ATOM 6849 N N . LEU A 1 866 ? 26.563 -15.909 -59.736 1.00 85.06 866 LEU A N 1
ATOM 6850 C CA . LEU A 1 866 ? 25.211 -15.389 -59.477 1.00 85.06 866 LEU A CA 1
ATOM 6851 C C . LEU A 1 866 ? 25.087 -13.900 -59.821 1.00 85.06 866 LEU A C 1
ATOM 6853 O O . LEU A 1 866 ? 24.065 -13.472 -60.358 1.00 85.06 866 LEU A O 1
ATOM 6857 N N . THR A 1 867 ? 26.134 -13.122 -59.547 1.00 81.19 867 THR A N 1
ATOM 6858 C CA . THR A 1 867 ? 26.170 -11.688 -59.856 1.00 81.19 867 THR A CA 1
ATOM 6859 C C . THR A 1 867 ? 26.161 -11.448 -61.371 1.00 81.19 867 THR A C 1
ATOM 6861 O O . THR A 1 867 ? 25.405 -10.607 -61.858 1.00 81.19 867 THR A O 1
ATOM 6864 N N . ASP A 1 868 ? 26.912 -12.237 -62.138 1.00 78.31 868 ASP A N 1
ATOM 6865 C CA . ASP A 1 868 ? 26.977 -12.112 -63.600 1.00 78.31 868 ASP A CA 1
ATOM 6866 C C . ASP A 1 868 ? 25.652 -12.514 -64.280 1.00 78.31 868 ASP A C 1
ATOM 6868 O O . ASP A 1 868 ? 25.153 -11.802 -65.159 1.00 78.31 868 ASP A O 1
ATOM 6872 N N . ALA A 1 869 ? 25.018 -13.602 -63.821 1.00 84.12 869 ALA A N 1
ATOM 6873 C CA . ALA A 1 869 ? 23.691 -14.017 -64.284 1.00 84.12 869 ALA A CA 1
ATOM 6874 C C . ALA A 1 869 ? 22.619 -12.950 -63.992 1.00 84.12 869 ALA A C 1
ATOM 6876 O O . ALA A 1 869 ? 21.720 -12.713 -64.808 1.00 84.12 869 ALA A O 1
ATOM 6877 N N . ARG A 1 870 ? 22.743 -12.244 -62.860 1.00 88.62 870 ARG A N 1
ATOM 6878 C CA . ARG A 1 870 ? 21.856 -11.133 -62.515 1.00 88.62 870 ARG A CA 1
ATOM 6879 C C . ARG A 1 870 ? 22.001 -9.943 -63.452 1.00 88.62 870 ARG A C 1
ATOM 6881 O O . ARG A 1 870 ? 20.994 -9.405 -63.914 1.00 88.62 870 ARG A O 1
ATOM 6888 N N . ILE A 1 871 ? 23.234 -9.571 -63.782 1.00 82.38 871 ILE A N 1
ATOM 6889 C CA . ILE A 1 871 ? 23.515 -8.475 -64.715 1.00 82.38 871 ILE A CA 1
ATOM 6890 C C . ILE A 1 871 ? 22.895 -8.759 -66.090 1.00 82.38 871 ILE A C 1
ATOM 6892 O O . ILE A 1 871 ? 22.283 -7.867 -66.680 1.00 82.38 871 ILE A O 1
ATOM 6896 N N . ALA A 1 872 ? 23.009 -9.991 -66.594 1.00 79.12 872 ALA A N 1
ATOM 6897 C CA . ALA A 1 872 ? 22.412 -10.381 -67.870 1.00 79.12 872 ALA A CA 1
ATOM 6898 C C . ALA A 1 872 ? 20.874 -10.384 -67.829 1.00 79.12 872 ALA A C 1
ATOM 6900 O O . ALA A 1 872 ? 20.235 -9.839 -68.729 1.00 79.12 872 ALA A O 1
ATOM 6901 N N . PHE A 1 873 ? 20.271 -10.909 -66.756 1.00 84.06 873 PHE A N 1
ATOM 6902 C CA . PHE A 1 873 ? 18.823 -10.858 -66.550 1.00 84.06 873 PHE A CA 1
ATOM 6903 C C . PHE A 1 873 ? 18.295 -9.418 -66.520 1.00 84.06 873 PHE A C 1
ATOM 6905 O O . PHE A 1 873 ? 17.259 -9.122 -67.118 1.00 84.06 873 PHE A O 1
ATOM 6912 N N . ASP A 1 874 ? 19.010 -8.498 -65.867 1.00 86.00 874 ASP A N 1
ATOM 6913 C CA . ASP A 1 874 ? 18.572 -7.112 -65.724 1.00 86.00 874 ASP A CA 1
ATOM 6914 C C . ASP A 1 874 ? 18.558 -6.323 -67.045 1.00 86.00 874 ASP A C 1
ATOM 6916 O O . ASP A 1 874 ? 17.796 -5.355 -67.145 1.00 86.00 874 ASP A O 1
ATOM 6920 N N . ARG A 1 875 ? 19.282 -6.777 -68.077 1.00 82.94 875 ARG A N 1
ATOM 6921 C CA . ARG A 1 875 ? 19.292 -6.177 -69.425 1.00 82.94 875 ARG A CA 1
ATOM 6922 C C . ARG A 1 875 ? 18.035 -6.468 -70.263 1.00 82.94 875 ARG A C 1
ATOM 6924 O O . ARG A 1 875 ? 17.780 -5.730 -71.207 1.00 82.94 875 ARG A O 1
ATOM 6931 N N . LEU A 1 876 ? 17.230 -7.480 -69.919 1.00 82.00 876 LEU A N 1
ATOM 6932 C CA . LEU A 1 876 ? 15.990 -7.819 -70.641 1.00 82.00 876 LEU A CA 1
ATOM 6933 C C . LEU A 1 876 ? 14.863 -6.790 -70.426 1.00 82.00 876 LEU A C 1
ATOM 6935 O O . LEU A 1 876 ? 14.743 -6.183 -69.353 1.00 82.00 876 LEU A O 1
ATOM 6939 N N . THR A 1 877 ? 13.948 -6.656 -71.396 1.00 78.62 877 THR A N 1
ATOM 6940 C CA . THR A 1 877 ? 12.731 -5.850 -71.194 1.00 78.62 877 THR A CA 1
ATOM 6941 C C . THR A 1 877 ? 11.820 -6.477 -70.125 1.00 78.62 877 THR A C 1
ATOM 6943 O O . THR A 1 877 ? 11.847 -7.690 -69.899 1.00 78.62 877 THR A O 1
ATOM 6946 N N . PRO A 1 878 ? 10.940 -5.699 -69.466 1.00 77.06 878 PRO A N 1
ATOM 6947 C CA . PRO A 1 878 ? 10.037 -6.228 -68.437 1.00 77.06 878 PRO A CA 1
ATOM 6948 C C . PRO A 1 878 ? 9.122 -7.373 -68.899 1.00 77.06 878 PRO A C 1
ATOM 6950 O O . PRO A 1 878 ? 8.681 -8.172 -68.072 1.00 77.06 878 PRO A O 1
ATOM 6953 N N . GLN A 1 879 ? 8.811 -7.442 -70.196 1.00 67.75 879 GLN A N 1
ATOM 6954 C CA . GLN A 1 879 ? 7.996 -8.509 -70.778 1.00 67.75 879 GLN A CA 1
ATOM 6955 C C . GLN A 1 879 ? 8.837 -9.772 -71.018 1.00 67.75 879 GLN A C 1
ATOM 6957 O O . GLN A 1 879 ? 8.425 -10.847 -70.593 1.00 67.75 879 GLN A O 1
ATOM 6962 N N . GLN A 1 880 ? 10.054 -9.636 -71.552 1.00 73.50 880 GLN A N 1
ATOM 6963 C CA . GLN A 1 880 ? 10.994 -10.749 -71.759 1.00 73.50 880 GLN A CA 1
ATOM 6964 C C . GLN A 1 880 ? 11.498 -11.358 -70.448 1.00 73.50 880 GLN A C 1
ATOM 6966 O O . GLN A 1 880 ? 11.583 -12.576 -70.323 1.00 73.50 880 GLN A O 1
ATOM 6971 N N . LYS A 1 881 ? 11.732 -10.537 -69.416 1.00 77.56 881 LYS A N 1
ATOM 6972 C CA . LYS A 1 881 ? 12.087 -11.002 -68.064 1.00 77.56 881 LYS A CA 1
ATOM 6973 C C . LYS A 1 881 ? 11.114 -12.054 -67.527 1.00 77.56 881 LYS A C 1
ATOM 6975 O O . LYS A 1 881 ? 11.542 -12.987 -66.864 1.00 77.56 881 LYS A O 1
ATOM 6980 N N . ARG A 1 882 ? 9.814 -11.930 -67.836 1.00 71.94 882 ARG A N 1
ATOM 6981 C CA . ARG A 1 882 ? 8.758 -12.861 -67.382 1.00 71.94 882 ARG A CA 1
ATOM 6982 C C . ARG A 1 882 ? 8.784 -14.214 -68.089 1.00 71.94 882 ARG A C 1
ATOM 6984 O O . ARG A 1 882 ? 8.153 -15.148 -67.600 1.00 71.94 882 ARG A O 1
ATOM 6991 N N . LEU A 1 883 ? 9.465 -14.292 -69.227 1.00 71.62 883 LEU A N 1
ATOM 6992 C CA . LEU A 1 883 ? 9.560 -15.487 -70.054 1.00 71.62 883 LEU A CA 1
ATOM 6993 C C . LEU A 1 883 ? 10.803 -16.328 -69.703 1.00 71.62 883 LEU A C 1
ATOM 6995 O O . LEU A 1 883 ? 10.852 -17.497 -70.076 1.00 71.62 883 LEU A O 1
ATOM 6999 N N . VAL A 1 884 ? 11.774 -15.778 -68.955 1.00 79.44 884 VAL A N 1
ATOM 7000 C CA . VAL A 1 884 ? 12.973 -16.504 -68.494 1.00 79.44 884 VAL A CA 1
ATOM 7001 C C . VAL A 1 884 ? 12.549 -17.614 -67.531 1.00 79.44 884 VAL A C 1
ATOM 7003 O O . VAL A 1 884 ? 12.167 -17.363 -66.383 1.00 79.44 884 VAL A O 1
ATOM 7006 N N . SER A 1 885 ? 12.605 -18.857 -68.005 1.00 75.19 885 SER A N 1
ATOM 7007 C CA . SER A 1 885 ? 12.038 -20.034 -67.332 1.00 75.19 885 SER A CA 1
ATOM 7008 C C . SER A 1 885 ? 12.633 -20.284 -65.941 1.00 75.19 885 SER A C 1
ATOM 7010 O O . SER A 1 885 ? 11.911 -20.668 -65.018 1.00 75.19 885 SER A O 1
ATOM 7012 N N . ASN A 1 886 ? 13.921 -19.998 -65.765 1.00 82.56 886 ASN A N 1
ATOM 7013 C CA . ASN A 1 886 ? 14.688 -20.207 -64.538 1.00 82.56 886 ASN A CA 1
ATOM 7014 C C . ASN A 1 886 ? 15.006 -18.908 -63.774 1.00 82.56 886 ASN A C 1
ATOM 7016 O O . ASN A 1 886 ? 15.802 -18.926 -62.838 1.00 82.56 886 ASN A O 1
ATOM 7020 N N . GLN A 1 887 ? 14.316 -17.794 -64.060 1.00 82.88 887 GLN A N 1
ATOM 7021 C CA . GLN A 1 887 ? 14.442 -16.551 -63.278 1.00 82.88 887 GLN A CA 1
ATOM 7022 C C . GLN A 1 887 ? 14.245 -16.798 -61.772 1.00 82.88 887 GLN A C 1
ATOM 7024 O O . GLN A 1 887 ? 14.854 -16.150 -60.918 1.00 82.88 887 GLN A O 1
ATOM 7029 N N . LYS A 1 888 ? 13.351 -17.732 -61.433 1.00 81.31 888 LYS A N 1
ATOM 7030 C CA . LYS A 1 888 ? 13.098 -18.109 -60.043 1.00 81.31 888 LYS A CA 1
ATOM 7031 C C . LYS A 1 888 ? 14.308 -18.749 -59.386 1.00 81.31 888 LYS A C 1
ATOM 7033 O O . LYS A 1 888 ? 14.527 -18.452 -58.222 1.00 81.31 888 LYS A O 1
ATOM 7038 N N . GLU A 1 889 ? 15.075 -19.561 -60.105 1.00 81.94 889 GLU A N 1
ATOM 7039 C CA . GLU A 1 889 ? 16.290 -20.170 -59.566 1.00 81.94 889 GLU A CA 1
ATOM 7040 C C . GLU A 1 889 ? 17.319 -19.088 -59.241 1.00 81.94 889 GLU A C 1
ATOM 7042 O O . GLU A 1 889 ? 17.755 -18.998 -58.099 1.00 81.94 889 GLU A O 1
ATOM 7047 N N . LEU A 1 890 ? 17.577 -18.151 -60.158 1.00 83.06 890 LEU A N 1
ATOM 7048 C CA . LEU A 1 890 ? 18.447 -17.001 -59.885 1.00 83.06 890 LEU A CA 1
ATOM 7049 C C . LEU A 1 890 ? 18.018 -16.239 -58.618 1.00 83.06 890 LEU A C 1
ATOM 7051 O O . LEU A 1 890 ? 18.810 -16.065 -57.695 1.00 83.06 890 LEU A O 1
ATOM 7055 N N . MET A 1 891 ? 16.736 -15.871 -58.516 1.00 81.94 891 MET A N 1
ATOM 7056 C CA . MET A 1 891 ? 16.213 -15.183 -57.327 1.00 81.94 891 MET A CA 1
ATOM 7057 C C . MET A 1 891 ? 16.275 -16.037 -56.053 1.00 81.94 891 MET A C 1
ATOM 7059 O O . MET A 1 891 ? 16.433 -15.492 -54.960 1.00 81.94 891 MET A O 1
ATOM 7063 N N . ASN A 1 892 ? 16.087 -17.354 -56.152 1.00 81.69 892 ASN A N 1
ATOM 7064 C CA . ASN A 1 892 ? 16.144 -18.268 -55.013 1.00 81.69 892 ASN A CA 1
ATOM 7065 C C . ASN A 1 892 ? 17.575 -18.389 -54.491 1.00 81.69 892 ASN A C 1
ATOM 7067 O O . ASN A 1 892 ? 17.788 -18.283 -53.286 1.00 81.69 892 ASN A O 1
ATOM 7071 N N . HIS A 1 893 ? 18.548 -18.541 -55.386 1.00 82.38 893 HIS A N 1
ATOM 7072 C CA . HIS A 1 893 ? 19.959 -18.649 -55.045 1.00 82.38 893 HIS A CA 1
ATOM 7073 C C . HIS A 1 893 ? 20.524 -17.315 -54.517 1.00 82.38 893 HIS A C 1
ATOM 7075 O O . HIS A 1 893 ? 21.186 -17.313 -53.481 1.00 82.38 893 HIS A O 1
ATOM 7081 N N . GLU A 1 894 ? 20.146 -16.165 -55.096 1.00 82.94 894 GLU A N 1
ATOM 7082 C CA . GLU A 1 894 ? 20.439 -14.824 -54.547 1.00 82.94 894 GLU A CA 1
ATOM 7083 C C . GLU A 1 894 ? 19.872 -14.643 -53.127 1.00 82.94 894 GLU A C 1
ATOM 7085 O O . GLU A 1 894 ? 20.529 -14.124 -52.217 1.00 82.94 894 GLU A O 1
ATOM 7090 N N . LYS A 1 895 ? 18.633 -15.097 -52.903 1.00 81.44 895 LYS A N 1
ATOM 7091 C CA . LYS A 1 895 ? 18.017 -15.079 -51.571 1.00 81.44 895 LYS A CA 1
ATOM 7092 C C . LYS A 1 895 ? 18.703 -16.041 -50.608 1.00 81.44 895 LYS A C 1
ATOM 7094 O O . LYS A 1 895 ? 18.788 -15.716 -49.427 1.00 81.44 895 LYS A O 1
ATOM 7099 N N . ALA A 1 896 ? 19.186 -17.186 -51.082 1.00 78.50 896 ALA A N 1
ATOM 7100 C CA . ALA A 1 896 ? 19.850 -18.193 -50.262 1.00 78.50 896 ALA A CA 1
ATOM 7101 C C . ALA A 1 896 ? 21.227 -17.731 -49.760 1.00 78.50 896 ALA A C 1
ATOM 7103 O O . ALA A 1 896 ? 21.633 -18.128 -48.672 1.00 78.50 896 ALA A O 1
ATOM 7104 N N . VAL A 1 897 ? 21.928 -16.861 -50.489 1.00 82.56 897 VAL A N 1
ATOM 7105 C CA . VAL A 1 897 ? 23.256 -16.365 -50.080 1.00 82.56 897 VAL A CA 1
ATOM 7106 C C . VAL A 1 897 ? 23.207 -15.084 -49.243 1.00 82.56 897 VAL A C 1
ATOM 7108 O O . VAL A 1 897 ? 24.143 -14.775 -48.506 1.00 82.56 897 VAL A O 1
ATOM 7111 N N . LYS A 1 898 ? 22.089 -14.351 -49.267 1.00 83.81 898 LYS A N 1
ATOM 7112 C CA . LYS A 1 898 ? 21.897 -13.139 -48.453 1.00 83.81 898 LYS A CA 1
ATOM 7113 C C . LYS A 1 898 ? 22.076 -13.372 -46.934 1.00 83.81 898 LYS A C 1
ATOM 7115 O O . LYS A 1 898 ? 22.736 -12.544 -46.296 1.00 83.81 898 LYS A O 1
ATOM 7120 N N . PRO A 1 899 ? 21.547 -14.456 -46.325 1.00 85.81 899 PRO A N 1
ATOM 7121 C CA . PRO A 1 899 ? 21.817 -14.796 -44.927 1.00 85.81 899 PRO A CA 1
ATOM 7122 C C . PRO A 1 899 ? 23.301 -15.035 -44.633 1.00 85.81 899 PRO A C 1
ATOM 7124 O O . PRO A 1 899 ? 23.774 -14.624 -43.575 1.00 85.81 899 PRO A O 1
ATOM 7127 N N . VAL A 1 900 ? 24.039 -15.644 -45.567 1.00 85.94 900 VAL A N 1
ATOM 7128 C CA . VAL A 1 900 ? 25.481 -15.910 -45.435 1.00 85.94 900 VAL A CA 1
ATOM 7129 C C . VAL A 1 900 ? 26.253 -14.594 -45.359 1.00 85.94 900 VAL A C 1
ATOM 7131 O O . VAL A 1 900 ? 26.951 -14.361 -44.377 1.00 85.94 900 VAL A O 1
ATOM 7134 N N . LEU A 1 901 ? 26.038 -13.684 -46.316 1.00 85.25 901 LEU A N 1
ATOM 7135 C CA . LEU A 1 901 ? 26.672 -12.357 -46.326 1.00 85.25 901 LEU A CA 1
ATOM 7136 C C . LEU A 1 901 ? 26.349 -11.548 -45.064 1.00 85.25 901 LEU A C 1
ATOM 7138 O O . LEU A 1 901 ? 27.223 -10.926 -44.468 1.00 85.25 901 LEU A O 1
ATOM 7142 N N . THR A 1 902 ? 25.088 -11.588 -44.626 1.00 87.75 902 THR A N 1
ATOM 7143 C CA . THR A 1 902 ? 24.667 -10.912 -43.390 1.00 87.75 902 THR A CA 1
ATOM 7144 C C . THR A 1 902 ? 25.384 -11.497 -42.170 1.00 87.75 902 THR A C 1
ATOM 7146 O O . THR A 1 902 ? 25.797 -10.752 -41.287 1.00 87.75 902 THR A O 1
ATOM 7149 N N . THR A 1 903 ? 25.552 -12.821 -42.127 1.00 90.50 903 THR A N 1
ATOM 7150 C CA . THR A 1 903 ? 26.254 -13.518 -41.042 1.00 90.50 903 THR A CA 1
ATOM 7151 C C . THR A 1 903 ? 27.736 -13.147 -41.013 1.00 90.50 903 THR A C 1
ATOM 7153 O O . THR A 1 903 ? 28.241 -12.833 -39.942 1.00 90.50 903 THR A O 1
ATOM 7156 N N . MET A 1 904 ? 28.409 -13.094 -42.167 1.00 87.94 904 MET A N 1
ATOM 7157 C CA . MET A 1 904 ? 29.819 -12.690 -42.254 1.00 87.94 904 MET A CA 1
ATOM 7158 C C . MET A 1 904 ? 30.035 -11.273 -41.711 1.00 87.94 904 MET A C 1
ATOM 7160 O O . MET A 1 904 ? 30.881 -11.078 -40.845 1.00 87.94 904 MET A O 1
ATOM 7164 N N . VAL A 1 905 ? 29.192 -10.313 -42.110 1.00 90.94 905 VAL A N 1
ATOM 7165 C CA . VAL A 1 905 ? 29.260 -8.927 -41.609 1.00 90.94 905 VAL A CA 1
ATOM 7166 C C . VAL A 1 905 ? 29.045 -8.843 -40.095 1.00 90.94 905 VAL A C 1
ATOM 7168 O O . VAL A 1 905 ? 29.644 -7.997 -39.438 1.00 90.94 905 VAL A O 1
ATOM 7171 N N . LEU A 1 906 ? 28.176 -9.683 -39.525 1.00 91.00 906 LEU A N 1
ATOM 7172 C CA . LEU A 1 906 ? 27.964 -9.718 -38.074 1.00 91.00 906 LEU A CA 1
ATOM 7173 C C . LEU A 1 906 ? 29.170 -10.301 -37.334 1.00 91.00 906 LEU A C 1
ATOM 7175 O O . LEU A 1 906 ? 29.513 -9.799 -36.270 1.00 91.00 906 LEU A O 1
ATOM 7179 N N . ILE A 1 907 ? 29.823 -11.319 -37.899 1.00 93.12 907 ILE A N 1
ATOM 7180 C CA . ILE A 1 907 ? 31.027 -11.918 -37.314 1.00 93.12 907 ILE A CA 1
ATOM 7181 C C . ILE A 1 907 ? 32.203 -10.928 -37.332 1.00 93.12 907 ILE A C 1
ATOM 7183 O O . ILE A 1 907 ? 32.924 -10.827 -36.342 1.00 93.12 907 ILE A O 1
ATOM 7187 N N . ASP A 1 908 ? 32.357 -10.135 -38.397 1.00 91.00 908 ASP A N 1
ATOM 7188 C CA . ASP A 1 908 ? 33.431 -9.133 -38.500 1.00 91.00 908 ASP A CA 1
ATOM 7189 C C . ASP A 1 908 ? 33.317 -8.006 -37.461 1.00 91.00 908 ASP A C 1
ATOM 7191 O O . ASP A 1 908 ? 34.312 -7.367 -37.128 1.00 91.00 908 ASP A O 1
ATOM 7195 N N . ARG A 1 909 ? 32.117 -7.770 -36.918 1.00 92.12 909 ARG A N 1
ATOM 7196 C CA . ARG A 1 909 ? 31.868 -6.756 -35.878 1.00 92.12 909 ARG A CA 1
ATOM 7197 C C . ARG A 1 909 ? 32.222 -7.216 -34.465 1.00 92.12 909 ARG A C 1
ATOM 7199 O O . ARG A 1 909 ? 32.198 -6.392 -33.558 1.00 92.12 909 ARG A O 1
ATOM 7206 N N . ILE A 1 910 ? 32.499 -8.505 -34.256 1.00 93.12 910 ILE A N 1
ATOM 7207 C CA . ILE A 1 910 ? 32.826 -9.037 -32.930 1.00 93.12 910 ILE A CA 1
ATOM 7208 C C . ILE A 1 910 ? 34.174 -8.471 -32.489 1.00 93.12 910 ILE A C 1
ATOM 7210 O O . ILE A 1 910 ? 35.196 -8.754 -33.115 1.00 93.12 910 ILE A O 1
ATOM 7214 N N . ASP A 1 911 ? 34.163 -7.704 -31.404 1.00 88.19 911 ASP A N 1
ATOM 7215 C CA . ASP A 1 911 ? 35.339 -7.081 -30.802 1.00 88.19 911 ASP A CA 1
ATOM 7216 C C . ASP A 1 911 ? 35.150 -6.992 -29.271 1.00 88.19 911 ASP A C 1
ATOM 7218 O O . ASP A 1 911 ? 34.166 -6.381 -28.840 1.00 88.19 911 ASP A O 1
ATOM 7222 N N . PRO A 1 912 ? 36.021 -7.616 -28.447 1.00 84.19 912 PRO A N 1
ATOM 7223 C CA . PRO A 1 912 ? 35.905 -7.627 -26.984 1.00 84.19 912 PRO A CA 1
ATOM 7224 C C . PRO A 1 912 ? 36.076 -6.255 -26.317 1.00 84.19 912 PRO A C 1
ATOM 7226 O O . PRO A 1 912 ? 35.618 -6.080 -25.189 1.00 84.19 912 PRO A O 1
ATOM 7229 N N . GLU A 1 913 ? 36.678 -5.272 -26.994 1.00 82.31 913 GLU A N 1
ATOM 7230 C CA . GLU A 1 913 ? 36.822 -3.908 -26.460 1.00 82.31 913 GLU A CA 1
ATOM 7231 C C . GLU A 1 913 ? 35.556 -3.058 -26.666 1.00 82.31 913 GLU A C 1
ATOM 7233 O O . GLU A 1 913 ? 35.385 -1.999 -26.055 1.00 82.31 913 GLU A O 1
ATOM 7238 N N . MET A 1 914 ? 34.628 -3.525 -27.506 1.00 85.38 914 MET A N 1
ATOM 7239 C CA . MET A 1 914 ? 33.409 -2.798 -27.838 1.00 85.38 914 MET A CA 1
ATOM 7240 C C . MET A 1 914 ? 32.282 -3.084 -26.843 1.00 85.38 914 MET A C 1
ATOM 7242 O O . MET A 1 914 ? 31.992 -4.220 -26.479 1.00 85.38 914 MET A O 1
ATOM 7246 N N . THR A 1 915 ? 31.522 -2.048 -26.485 1.00 82.12 915 THR A N 1
ATOM 7247 C CA . THR A 1 915 ? 30.384 -2.153 -25.549 1.00 82.12 915 THR A CA 1
ATOM 7248 C C . THR A 1 915 ? 29.267 -3.095 -26.017 1.00 82.12 915 THR A C 1
ATOM 7250 O O . THR A 1 915 ? 28.492 -3.590 -25.201 1.00 82.12 915 THR A O 1
ATOM 7253 N N . ASN A 1 916 ? 29.177 -3.373 -27.323 1.00 87.06 916 ASN A N 1
ATOM 7254 C CA . ASN A 1 916 ? 28.203 -4.301 -27.902 1.00 87.06 916 ASN A CA 1
ATOM 7255 C C . ASN A 1 916 ? 28.728 -5.740 -28.041 1.00 87.06 916 ASN A C 1
ATOM 7257 O O . ASN A 1 916 ? 27.999 -6.574 -28.573 1.00 87.06 916 ASN A O 1
ATOM 7261 N N . PHE A 1 917 ? 29.930 -6.061 -27.549 1.00 91.94 917 PHE A N 1
ATOM 7262 C CA . PHE A 1 917 ? 30.605 -7.351 -27.736 1.00 91.94 917 PHE A CA 1
ATOM 7263 C C . PHE A 1 917 ? 29.698 -8.578 -27.542 1.00 91.94 917 PHE A C 1
ATOM 7265 O O . PHE A 1 917 ? 29.542 -9.394 -28.453 1.00 91.94 917 PHE A O 1
ATOM 7272 N N . VAL A 1 918 ? 29.035 -8.690 -26.385 1.00 90.56 918 VAL A N 1
ATOM 7273 C CA . VAL A 1 918 ? 28.141 -9.821 -26.072 1.00 90.56 918 VAL A CA 1
ATOM 7274 C C . VAL A 1 918 ? 26.956 -9.868 -27.040 1.00 90.56 918 VAL A C 1
ATOM 7276 O O . VAL A 1 918 ? 26.575 -10.928 -27.533 1.00 90.56 918 VAL A O 1
ATOM 7279 N N . LYS A 1 919 ? 26.373 -8.708 -27.355 1.00 90.31 919 LYS A N 1
ATOM 7280 C CA . LYS A 1 919 ? 25.218 -8.593 -28.251 1.00 90.31 919 LYS A CA 1
ATOM 7281 C C . LYS A 1 919 ? 25.578 -8.962 -29.689 1.00 90.31 919 LYS A C 1
ATOM 7283 O O . LYS A 1 919 ? 24.812 -9.682 -30.327 1.00 90.31 919 LYS A O 1
ATOM 7288 N N . ASP A 1 920 ? 26.715 -8.491 -30.184 1.00 91.25 920 ASP A N 1
ATOM 7289 C CA . ASP A 1 920 ? 27.180 -8.747 -31.545 1.00 91.25 920 ASP A CA 1
ATOM 7290 C C . ASP A 1 920 ? 27.621 -10.208 -31.704 1.00 91.25 920 ASP A C 1
ATOM 7292 O O . ASP A 1 920 ? 27.244 -10.849 -32.684 1.00 91.25 920 ASP A O 1
ATOM 7296 N N . THR A 1 921 ? 28.269 -10.790 -30.687 1.00 91.75 921 THR A N 1
ATOM 7297 C CA . THR A 1 921 ? 28.614 -12.224 -30.650 1.00 91.75 921 THR A CA 1
ATOM 7298 C C . THR A 1 921 ? 27.363 -13.106 -30.657 1.00 91.75 921 THR A C 1
ATOM 7300 O O . THR A 1 921 ? 27.260 -14.037 -31.457 1.00 91.75 921 THR A O 1
ATOM 7303 N N . LEU A 1 922 ? 26.346 -12.779 -29.848 1.00 91.69 922 LEU A N 1
ATOM 7304 C CA . LEU A 1 922 ? 25.061 -13.491 -29.849 1.00 91.69 922 LEU A CA 1
ATOM 7305 C C . LEU A 1 922 ? 24.294 -13.314 -31.167 1.00 91.69 922 LEU A C 1
ATOM 7307 O O . LEU A 1 922 ? 23.677 -14.264 -31.654 1.00 91.69 922 LEU A O 1
ATOM 7311 N N . ALA A 1 923 ? 24.320 -12.119 -31.763 1.00 90.25 923 ALA A N 1
ATOM 7312 C CA . ALA A 1 923 ? 23.677 -11.850 -33.046 1.00 90.25 923 ALA A CA 1
ATOM 7313 C C . ALA A 1 923 ? 24.346 -12.632 -34.185 1.00 90.25 923 ALA A C 1
ATOM 7315 O O . ALA A 1 923 ? 23.646 -13.249 -34.990 1.00 90.25 923 ALA A O 1
ATOM 7316 N N . ALA A 1 924 ? 25.680 -12.661 -34.217 1.00 92.31 924 ALA A N 1
ATOM 7317 C CA . ALA A 1 924 ? 26.469 -13.458 -35.146 1.00 92.31 924 ALA A CA 1
ATOM 7318 C C . ALA A 1 924 ? 26.210 -14.961 -34.959 1.00 92.31 924 ALA A C 1
ATOM 7320 O O . ALA A 1 924 ? 25.935 -15.663 -35.934 1.00 92.31 924 ALA A O 1
ATOM 7321 N N . ARG A 1 925 ? 26.179 -15.448 -33.710 1.00 94.25 925 ARG A N 1
ATOM 7322 C CA . ARG A 1 925 ? 25.857 -16.846 -33.397 1.00 94.25 925 ARG A CA 1
ATOM 7323 C C . ARG A 1 925 ? 24.454 -17.237 -33.837 1.00 94.25 925 ARG A C 1
ATOM 7325 O O . ARG A 1 925 ? 24.269 -18.280 -34.463 1.00 94.25 925 ARG A O 1
ATOM 7332 N N . ALA A 1 926 ? 23.464 -16.395 -33.555 1.00 91.88 926 ALA A N 1
ATOM 7333 C CA . ALA A 1 926 ? 22.085 -16.625 -33.961 1.00 91.88 926 ALA A CA 1
ATOM 7334 C C . ALA A 1 926 ? 21.914 -16.568 -35.488 1.00 91.88 926 ALA A C 1
ATOM 7336 O O . ALA A 1 926 ? 21.150 -17.359 -36.042 1.00 91.88 926 ALA A O 1
ATOM 7337 N N . ALA A 1 927 ? 22.609 -15.655 -36.175 1.00 89.56 927 ALA A N 1
ATOM 7338 C CA . ALA A 1 927 ? 22.613 -15.577 -37.633 1.00 89.56 927 ALA A CA 1
ATOM 7339 C C . ALA A 1 927 ? 23.234 -16.838 -38.253 1.00 89.56 927 ALA A C 1
ATOM 7341 O O . ALA A 1 927 ? 22.600 -17.463 -39.100 1.00 89.56 927 ALA A O 1
ATOM 7342 N N . TYR A 1 928 ? 24.383 -17.286 -37.736 1.00 91.62 928 TYR A N 1
ATOM 7343 C CA . TYR A 1 928 ? 25.044 -18.521 -38.160 1.00 91.62 928 TYR A CA 1
ATOM 7344 C C . TYR A 1 928 ? 24.201 -19.774 -37.879 1.00 91.62 928 TYR A C 1
ATOM 7346 O O . TYR A 1 928 ? 24.092 -20.661 -38.722 1.00 91.62 928 TYR A O 1
ATOM 7354 N N . GLY A 1 929 ? 23.539 -19.846 -36.720 1.00 90.44 929 GLY A N 1
ATOM 7355 C CA . GLY A 1 929 ? 22.662 -20.964 -36.358 1.00 90.44 929 GLY A CA 1
ATOM 7356 C C . GLY A 1 929 ? 21.444 -21.117 -37.277 1.00 90.44 929 GLY A C 1
ATOM 7357 O O . GLY A 1 929 ? 20.986 -22.238 -37.499 1.00 90.44 929 GLY A O 1
ATOM 7358 N N . LYS A 1 930 ? 20.956 -20.006 -37.850 1.00 90.19 930 LYS A N 1
ATOM 7359 C CA . LYS A 1 930 ? 19.869 -19.982 -38.844 1.00 90.19 930 LYS A CA 1
ATOM 7360 C C . LYS A 1 930 ? 20.313 -20.416 -40.240 1.00 90.19 930 LYS A C 1
ATOM 7362 O O . LYS A 1 930 ? 19.445 -20.661 -41.074 1.00 90.19 930 LYS A O 1
ATOM 7367 N N . LEU A 1 931 ? 21.620 -20.502 -40.492 1.00 89.00 931 LEU A N 1
ATOM 7368 C CA . LEU A 1 931 ? 22.139 -21.019 -41.749 1.00 89.00 931 LEU A CA 1
ATOM 7369 C C . LEU A 1 931 ? 21.945 -22.533 -41.812 1.00 89.00 931 LEU A C 1
ATOM 7371 O O . LEU A 1 931 ? 22.261 -23.264 -40.862 1.00 89.00 931 LEU A O 1
ATOM 7375 N N . ASP A 1 932 ? 21.446 -23.003 -42.948 1.00 83.31 932 ASP A N 1
ATOM 7376 C CA . ASP A 1 932 ? 21.325 -24.423 -43.239 1.00 83.31 932 ASP A CA 1
ATOM 7377 C C . ASP A 1 932 ? 22.699 -25.080 -43.490 1.00 83.31 932 ASP A C 1
ATOM 7379 O O . ASP A 1 932 ? 23.751 -24.433 -43.535 1.00 83.31 932 ASP A O 1
ATOM 7383 N N . ARG A 1 933 ? 22.705 -26.409 -43.637 1.00 82.12 933 ARG A N 1
ATOM 7384 C CA . ARG A 1 933 ? 23.933 -27.205 -43.800 1.00 82.12 933 ARG A CA 1
ATOM 7385 C C . ARG A 1 933 ? 24.762 -26.805 -45.031 1.00 82.12 933 ARG A C 1
ATOM 7387 O O . ARG A 1 933 ? 25.973 -27.001 -45.007 1.00 82.12 933 ARG A O 1
ATOM 7394 N N . ASN A 1 934 ? 24.135 -26.268 -46.076 1.00 75.69 934 ASN A N 1
ATOM 7395 C CA . ASN A 1 934 ? 24.797 -25.870 -47.318 1.00 75.69 934 ASN A CA 1
ATOM 7396 C C . ASN A 1 934 ? 25.279 -24.411 -47.275 1.00 75.69 934 ASN A C 1
ATOM 7398 O O . ASN A 1 934 ? 26.235 -24.070 -47.960 1.00 75.69 934 ASN A O 1
ATOM 7402 N N . GLN A 1 935 ? 24.658 -23.568 -46.449 1.00 84.44 935 GLN A N 1
ATOM 7403 C CA . GLN A 1 935 ? 25.031 -22.164 -46.254 1.00 84.44 935 GLN A CA 1
ATOM 7404 C C . GLN A 1 935 ? 26.228 -21.972 -45.311 1.00 84.44 935 GLN A C 1
ATOM 7406 O O . GLN A 1 935 ? 27.038 -21.074 -45.521 1.00 84.44 935 GLN A O 1
ATOM 7411 N N . ARG A 1 936 ? 26.362 -22.801 -44.267 1.00 86.31 936 ARG A N 1
ATOM 7412 C CA . ARG A 1 936 ? 27.431 -22.667 -43.252 1.00 86.31 936 ARG A CA 1
ATOM 7413 C C . ARG A 1 936 ? 28.863 -22.690 -43.811 1.00 86.31 936 ARG A C 1
ATOM 7415 O O . ARG A 1 936 ? 29.647 -21.859 -43.359 1.00 86.31 936 ARG A O 1
ATOM 7422 N N . PRO A 1 937 ? 29.223 -23.563 -44.776 1.00 82.94 937 PRO A N 1
ATOM 7423 C CA . PRO A 1 937 ? 30.568 -23.577 -45.359 1.00 82.94 937 PRO A CA 1
ATOM 7424 C C . PRO A 1 937 ? 30.932 -22.306 -46.139 1.00 82.94 937 PRO A C 1
ATOM 7426 O O . PRO A 1 937 ? 32.106 -22.074 -46.391 1.00 82.94 937 PRO A O 1
ATOM 7429 N N . LEU A 1 938 ? 29.945 -21.486 -46.521 1.00 81.81 938 LEU A N 1
ATOM 7430 C CA . LEU A 1 938 ? 30.162 -20.236 -47.254 1.00 81.81 938 LEU A CA 1
ATOM 7431 C C . LEU A 1 938 ? 30.534 -19.058 -46.328 1.00 81.81 938 LEU A C 1
ATOM 7433 O O . LEU A 1 938 ? 30.880 -17.986 -46.816 1.00 81.81 938 LEU A O 1
ATOM 7437 N N . VAL A 1 939 ? 30.462 -19.232 -45.001 1.00 87.62 939 VAL A N 1
ATOM 7438 C CA . VAL A 1 939 ? 30.869 -18.221 -44.011 1.00 87.62 939 VAL A CA 1
ATOM 7439 C C . VAL A 1 939 ? 32.361 -18.365 -43.730 1.00 87.62 939 VAL A C 1
ATOM 7441 O O . VAL A 1 939 ? 32.777 -19.139 -42.869 1.00 87.62 939 VAL A O 1
ATOM 7444 N N . THR A 1 940 ? 33.178 -17.614 -44.458 1.00 85.50 940 THR A N 1
ATOM 7445 C CA . THR A 1 940 ? 34.641 -17.778 -44.440 1.00 85.50 940 THR A CA 1
ATOM 7446 C C . THR A 1 940 ? 35.325 -17.273 -43.164 1.00 85.50 940 THR A C 1
ATOM 7448 O O . THR A 1 940 ? 36.465 -17.640 -42.907 1.00 85.50 940 THR A O 1
ATOM 7451 N N . ASN A 1 941 ? 34.644 -16.473 -42.337 1.00 91.25 941 ASN A N 1
ATOM 7452 C CA . ASN A 1 941 ? 35.185 -15.864 -41.115 1.00 91.25 941 ASN A CA 1
ATOM 7453 C C . ASN A 1 941 ? 34.699 -16.519 -39.802 1.00 91.25 941 ASN A C 1
ATOM 7455 O O . ASN A 1 941 ? 34.864 -15.941 -38.730 1.00 91.25 941 ASN A O 1
ATOM 7459 N N . TYR A 1 942 ? 34.127 -17.729 -39.852 1.00 91.25 942 TYR A N 1
ATOM 7460 C CA . TYR A 1 942 ? 33.548 -18.419 -38.684 1.00 91.25 942 TYR A CA 1
ATOM 7461 C C . TYR A 1 942 ? 34.508 -18.600 -37.493 1.00 91.25 942 TYR A C 1
ATOM 7463 O O . TYR A 1 942 ? 34.075 -18.490 -36.346 1.00 91.25 942 TYR A O 1
ATOM 7471 N N . GLU A 1 943 ? 35.800 -18.823 -37.746 1.00 91.38 943 GLU A N 1
ATOM 7472 C CA . GLU A 1 943 ? 36.815 -19.014 -36.695 1.00 91.38 943 GLU A CA 1
ATOM 7473 C C . GLU A 1 943 ? 36.858 -17.847 -35.693 1.00 91.38 943 GLU A C 1
ATOM 7475 O O . GLU A 1 943 ? 37.041 -18.056 -34.494 1.00 91.38 943 GLU A O 1
ATOM 7480 N N . ARG A 1 944 ? 36.587 -16.614 -36.152 1.00 92.62 944 ARG A N 1
ATOM 7481 C CA . ARG A 1 944 ? 36.507 -15.433 -35.280 1.00 92.62 944 ARG A CA 1
ATOM 7482 C C . ARG A 1 944 ? 35.365 -15.549 -34.266 1.00 92.62 944 ARG A C 1
ATOM 7484 O O . ARG A 1 944 ? 35.552 -15.227 -33.098 1.00 92.62 944 ARG A O 1
ATOM 7491 N N . LEU A 1 945 ? 34.194 -16.031 -34.689 1.00 93.50 945 LEU A N 1
ATOM 7492 C CA . LEU A 1 945 ? 33.053 -16.251 -33.795 1.00 93.50 945 LEU A CA 1
ATOM 7493 C C . LEU A 1 945 ? 33.364 -17.341 -32.764 1.00 93.50 945 LEU A C 1
ATOM 7495 O O . LEU A 1 945 ? 33.127 -17.135 -31.578 1.00 93.50 945 LEU A O 1
ATOM 7499 N N . ALA A 1 946 ? 33.925 -18.470 -33.206 1.00 91.06 946 ALA A N 1
ATOM 7500 C CA . ALA A 1 946 ? 34.258 -19.586 -32.321 1.00 91.06 946 ALA A CA 1
ATOM 7501 C C . ALA A 1 946 ? 35.283 -19.196 -31.240 1.00 91.06 946 ALA A C 1
ATOM 7503 O O . ALA A 1 946 ? 35.198 -19.664 -30.107 1.00 91.06 946 ALA A O 1
ATOM 7504 N N . TYR A 1 947 ? 36.230 -18.314 -31.572 1.00 91.31 947 TYR A N 1
ATOM 7505 C CA . TYR A 1 947 ? 37.253 -17.854 -30.638 1.00 91.31 947 TYR A CA 1
ATOM 7506 C C . TYR A 1 947 ? 36.699 -16.982 -29.497 1.00 91.31 947 TYR A C 1
ATOM 7508 O O . TYR A 1 947 ? 37.105 -17.158 -28.348 1.00 91.31 947 TYR A O 1
ATOM 7516 N N . TYR A 1 948 ? 35.773 -16.065 -29.803 1.00 93.12 948 TYR A N 1
ATOM 7517 C CA . TYR A 1 948 ? 35.240 -15.085 -28.846 1.00 93.12 948 TYR A CA 1
ATOM 7518 C C . TYR A 1 948 ? 33.943 -15.518 -28.140 1.00 93.12 948 TYR A C 1
ATOM 7520 O O . TYR A 1 948 ? 33.566 -14.903 -27.143 1.00 93.12 948 TYR A O 1
ATOM 7528 N N . GLU A 1 949 ? 33.265 -16.570 -28.610 1.00 90.81 949 GLU A N 1
ATOM 7529 C CA . GLU A 1 949 ? 32.010 -17.069 -28.022 1.00 90.81 949 GLU A CA 1
ATOM 7530 C C . GLU A 1 949 ? 32.134 -17.425 -26.520 1.00 90.81 949 GLU A C 1
ATOM 7532 O O . GLU A 1 949 ? 31.307 -16.929 -25.749 1.00 90.81 949 GLU A O 1
ATOM 7537 N N . PRO A 1 950 ? 33.175 -18.149 -26.048 1.00 91.00 950 PRO A N 1
ATOM 7538 C CA . PRO A 1 950 ? 33.350 -18.434 -24.617 1.00 91.00 950 PRO A CA 1
ATOM 7539 C C . PRO A 1 950 ? 33.604 -17.180 -23.766 1.00 91.00 950 PRO A C 1
ATOM 7541 O O . PRO A 1 950 ? 33.131 -17.076 -22.635 1.00 91.00 950 PRO A O 1
ATOM 7544 N N . VAL A 1 951 ? 34.322 -16.195 -24.320 1.00 92.00 951 VAL A N 1
ATOM 7545 C CA . VAL A 1 951 ? 34.598 -14.917 -23.642 1.00 92.00 951 VAL A CA 1
ATOM 7546 C C . VAL A 1 951 ? 33.294 -14.131 -23.479 1.00 92.00 951 VAL A C 1
ATOM 7548 O O . VAL A 1 951 ? 32.976 -13.686 -22.380 1.00 92.00 951 VAL A O 1
ATOM 7551 N N . ALA A 1 952 ? 32.484 -14.035 -24.540 1.00 92.06 952 ALA A N 1
ATOM 7552 C CA . ALA A 1 952 ? 31.182 -13.370 -24.504 1.00 92.06 952 ALA A CA 1
ATOM 7553 C C . ALA A 1 952 ? 30.184 -14.050 -23.551 1.00 92.06 952 ALA A C 1
ATOM 7555 O O . ALA A 1 952 ? 29.362 -13.363 -22.939 1.00 92.06 952 ALA A O 1
ATOM 7556 N N . GLU A 1 953 ? 30.247 -15.377 -23.406 1.00 90.62 953 GLU A N 1
ATOM 7557 C CA . GLU A 1 953 ? 29.432 -16.126 -22.445 1.00 90.62 953 GLU A CA 1
ATOM 7558 C C . GLU A 1 953 ? 29.753 -15.716 -21.002 1.00 90.62 953 GLU A C 1
ATOM 7560 O O . GLU A 1 953 ? 28.844 -15.323 -20.265 1.00 90.62 953 GLU A O 1
ATOM 7565 N N . VAL A 1 954 ? 31.035 -15.712 -20.620 1.00 93.62 954 VAL A N 1
ATOM 7566 C CA . VAL A 1 954 ? 31.475 -15.269 -19.287 1.00 93.62 954 VAL A CA 1
ATOM 7567 C C . VAL A 1 954 ? 31.142 -13.799 -19.055 1.00 93.62 954 VAL A C 1
ATOM 7569 O O . VAL A 1 954 ? 30.540 -13.468 -18.034 1.00 93.62 954 VAL A O 1
ATOM 7572 N N . THR A 1 955 ? 31.450 -12.916 -20.010 1.00 91.94 955 THR A N 1
ATOM 7573 C CA . THR A 1 955 ? 31.117 -11.485 -19.918 1.00 91.94 955 THR A CA 1
ATOM 7574 C C . THR A 1 955 ? 29.617 -11.282 -19.709 1.00 91.94 955 THR A C 1
ATOM 7576 O O . THR A 1 955 ? 29.212 -10.547 -18.810 1.00 91.94 955 THR A O 1
ATOM 7579 N N . GLY A 1 956 ? 28.778 -11.994 -20.467 1.00 90.31 956 GLY A N 1
ATOM 7580 C CA . GLY A 1 956 ? 27.326 -11.916 -20.340 1.00 90.31 956 GLY A CA 1
ATOM 7581 C C . GLY A 1 956 ? 26.774 -12.508 -19.039 1.00 90.31 956 GLY A C 1
ATOM 7582 O O . GLY A 1 956 ? 25.721 -12.062 -18.578 1.00 90.31 956 GLY A O 1
ATOM 7583 N N . LEU A 1 957 ? 27.437 -13.505 -18.443 1.00 91.31 957 LEU A N 1
ATOM 7584 C CA . LEU A 1 957 ? 27.097 -14.014 -17.109 1.00 91.31 957 LEU A CA 1
ATOM 7585 C C . LEU A 1 957 ? 27.443 -12.987 -16.032 1.00 91.31 957 LEU A C 1
ATOM 7587 O O . LEU A 1 957 ? 26.592 -12.692 -15.193 1.00 91.31 957 LEU A O 1
ATOM 7591 N N . ILE A 1 958 ? 28.629 -12.381 -16.108 1.00 92.56 958 ILE A N 1
ATOM 7592 C CA . ILE A 1 958 ? 29.065 -11.343 -15.170 1.00 92.56 958 ILE A CA 1
ATOM 7593 C C . ILE A 1 958 ? 28.138 -10.117 -15.232 1.00 92.56 958 ILE A C 1
ATOM 7595 O O . ILE A 1 958 ? 27.724 -9.616 -14.190 1.00 92.56 958 ILE A O 1
ATOM 7599 N N . ASP A 1 959 ? 27.701 -9.692 -16.422 1.00 89.12 959 ASP A N 1
ATOM 7600 C CA . ASP A 1 959 ? 26.744 -8.580 -16.583 1.00 89.12 959 ASP A CA 1
ATOM 7601 C C . ASP A 1 959 ? 25.360 -8.865 -15.967 1.00 89.12 959 ASP A C 1
ATOM 7603 O O . ASP A 1 959 ? 24.593 -7.949 -15.650 1.00 89.12 959 ASP A O 1
ATOM 7607 N N . LYS A 1 960 ? 25.005 -10.145 -15.806 1.00 89.00 960 LYS A N 1
ATOM 7608 C CA . LYS A 1 960 ? 23.736 -10.573 -15.200 1.00 89.00 960 LYS A CA 1
ATOM 7609 C C . LYS A 1 960 ? 23.813 -10.704 -13.683 1.00 89.00 960 LYS A C 1
ATOM 7611 O O . LYS A 1 960 ? 22.750 -10.801 -13.062 1.00 89.00 960 LYS A O 1
ATOM 7616 N N . ILE A 1 961 ? 25.008 -10.670 -13.091 1.00 89.44 961 ILE A N 1
ATOM 7617 C CA . ILE A 1 961 ? 25.193 -10.727 -11.642 1.00 89.44 961 ILE A CA 1
ATOM 7618 C C . ILE A 1 961 ? 24.518 -9.506 -11.016 1.00 89.44 961 ILE A C 1
ATOM 7620 O O . ILE A 1 961 ? 24.905 -8.356 -11.218 1.00 89.44 961 ILE A O 1
ATOM 7624 N N . LYS A 1 962 ? 23.464 -9.761 -10.241 1.00 86.44 962 LYS A N 1
ATOM 7625 C CA . LYS A 1 962 ? 22.687 -8.725 -9.559 1.00 86.44 962 LYS A CA 1
ATOM 7626 C C . LYS A 1 962 ? 22.609 -9.049 -8.075 1.00 86.44 962 LYS A C 1
ATOM 7628 O O . LYS A 1 962 ? 21.974 -10.049 -7.743 1.00 86.44 962 LYS A O 1
ATOM 7633 N N . PRO A 1 963 ? 23.116 -8.178 -7.180 1.00 77.94 963 PRO A N 1
ATOM 7634 C CA . PRO A 1 963 ? 23.041 -8.385 -5.729 1.00 77.94 963 PRO A CA 1
ATOM 7635 C C . PRO A 1 963 ? 21.620 -8.570 -5.184 1.00 77.94 963 PRO A C 1
ATOM 7637 O O . PRO A 1 963 ? 21.433 -9.061 -4.083 1.00 77.94 963 PRO A O 1
ATOM 7640 N N . THR A 1 964 ? 20.596 -8.156 -5.932 1.00 77.94 964 THR A N 1
ATOM 7641 C CA . THR A 1 964 ? 19.184 -8.305 -5.555 1.00 77.94 964 THR A CA 1
ATOM 7642 C C . THR A 1 964 ? 18.542 -9.606 -6.050 1.00 77.94 964 THR A C 1
ATOM 7644 O O . THR A 1 964 ? 17.379 -9.860 -5.731 1.00 77.94 964 THR A O 1
ATOM 7647 N N . SER A 1 965 ? 19.248 -10.418 -6.845 1.00 80.62 965 SER A N 1
ATOM 7648 C CA . SER A 1 965 ? 18.727 -11.688 -7.359 1.00 80.62 965 SER A CA 1
ATOM 7649 C C . SER A 1 965 ? 18.747 -12.775 -6.285 1.00 80.62 965 SER A C 1
ATOM 7651 O O . SER A 1 965 ? 19.694 -12.888 -5.513 1.00 80.62 965 SER A O 1
ATOM 7653 N N . LYS A 1 966 ? 17.735 -13.650 -6.283 1.00 77.56 966 LYS A N 1
ATOM 7654 C CA . LYS A 1 966 ? 17.729 -14.851 -5.425 1.00 77.56 966 LYS A CA 1
ATOM 7655 C C . LYS A 1 966 ? 18.831 -15.845 -5.803 1.00 77.56 966 LYS A C 1
ATOM 7657 O O . LYS A 1 966 ? 19.260 -16.604 -4.945 1.00 77.56 966 LYS A O 1
ATOM 7662 N N . SER A 1 967 ? 19.265 -15.824 -7.063 1.00 81.06 967 SER A N 1
ATOM 7663 C CA . SER A 1 967 ? 20.363 -16.630 -7.599 1.00 81.06 967 SER A CA 1
ATOM 7664 C C . SER A 1 967 ? 21.718 -15.928 -7.504 1.00 81.06 967 SER A C 1
ATOM 7666 O O . SER A 1 967 ? 22.667 -16.430 -8.072 1.00 81.06 967 SER A O 1
ATOM 7668 N N . TYR A 1 968 ? 21.843 -14.784 -6.814 1.00 86.00 968 TYR A N 1
ATOM 7669 C CA . TYR A 1 968 ? 23.078 -13.984 -6.810 1.00 86.00 968 TYR A CA 1
ATOM 7670 C C . TYR A 1 968 ? 24.340 -14.795 -6.470 1.00 86.00 968 TYR A C 1
ATOM 7672 O O . TYR A 1 968 ? 25.345 -14.656 -7.156 1.00 86.00 968 TYR A O 1
ATOM 7680 N N . HIS A 1 969 ? 24.269 -15.672 -5.463 1.00 83.38 969 HIS A N 1
ATOM 7681 C CA . HIS A 1 969 ? 25.375 -16.569 -5.101 1.00 83.38 969 HIS A CA 1
ATOM 7682 C C . HIS A 1 969 ? 25.661 -17.583 -6.216 1.00 83.38 969 HIS A C 1
ATOM 7684 O O . HIS A 1 969 ? 26.789 -17.658 -6.691 1.00 83.38 969 HIS A O 1
ATOM 7690 N N . ASP A 1 970 ? 24.627 -18.277 -6.694 1.00 85.62 970 ASP A N 1
ATOM 7691 C CA . ASP A 1 970 ? 24.737 -19.268 -7.771 1.00 85.62 970 ASP A CA 1
ATOM 7692 C C . ASP A 1 970 ? 25.233 -18.646 -9.096 1.00 85.62 970 ASP A C 1
ATOM 7694 O O . ASP A 1 970 ? 25.917 -19.299 -9.876 1.00 85.62 970 ASP A O 1
ATOM 7698 N N . ASP A 1 971 ? 24.871 -17.393 -9.383 1.00 88.75 971 ASP A N 1
ATOM 7699 C CA . ASP A 1 971 ? 25.251 -16.664 -10.597 1.00 88.75 971 ASP A CA 1
ATOM 7700 C C . ASP A 1 971 ? 26.721 -16.218 -10.537 1.00 88.75 971 ASP A C 1
ATOM 7702 O O . ASP A 1 971 ? 27.419 -16.287 -11.549 1.00 88.75 971 ASP A O 1
ATOM 7706 N N . VAL A 1 972 ? 27.202 -15.801 -9.357 1.00 89.81 972 VAL A N 1
ATOM 7707 C CA . VAL A 1 972 ? 28.623 -15.495 -9.108 1.00 89.81 972 VAL A CA 1
ATOM 7708 C C . VAL A 1 972 ? 29.469 -16.764 -9.213 1.00 89.81 972 VAL A C 1
ATOM 7710 O O . VAL A 1 972 ? 30.488 -16.758 -9.900 1.00 89.81 972 VAL A O 1
ATOM 7713 N N . GLU A 1 973 ? 29.022 -17.862 -8.600 1.00 89.25 973 GLU A N 1
ATOM 7714 C CA . GLU A 1 973 ? 29.705 -19.158 -8.654 1.00 89.25 973 GLU A CA 1
ATOM 7715 C C . GLU A 1 973 ? 29.797 -19.677 -10.096 1.00 89.25 973 GLU A C 1
ATOM 7717 O O . GLU A 1 973 ? 30.891 -19.962 -10.575 1.00 89.25 973 GLU A O 1
ATOM 7722 N N . LYS A 1 974 ? 28.689 -19.661 -10.849 1.00 89.69 974 LYS A N 1
ATOM 7723 C CA . LYS A 1 974 ? 28.684 -20.043 -12.273 1.00 89.69 974 LYS A CA 1
ATOM 7724 C C . LYS A 1 974 ? 29.587 -19.160 -13.127 1.00 89.69 974 LYS A C 1
ATOM 7726 O O . LYS A 1 974 ? 30.309 -19.670 -13.977 1.00 89.69 974 LYS A O 1
ATOM 7731 N N . ALA A 1 975 ? 29.557 -17.840 -12.937 1.00 91.81 975 ALA A N 1
ATOM 7732 C CA . ALA A 1 975 ? 30.426 -16.938 -13.690 1.00 91.81 975 ALA A CA 1
ATOM 7733 C C . ALA A 1 975 ? 31.911 -17.229 -13.416 1.00 91.81 975 ALA A C 1
ATOM 7735 O O . ALA A 1 975 ? 32.714 -17.230 -14.350 1.00 91.81 975 ALA A O 1
ATOM 7736 N N . ARG A 1 976 ? 32.266 -17.541 -12.161 1.00 94.38 976 ARG A N 1
ATOM 7737 C CA . ARG A 1 976 ? 33.620 -17.956 -11.779 1.00 94.38 976 ARG A CA 1
ATOM 7738 C C . ARG A 1 976 ? 34.003 -19.311 -12.368 1.00 94.38 976 ARG A C 1
ATOM 7740 O O . ARG A 1 976 ? 35.119 -19.449 -12.863 1.00 94.38 976 ARG A O 1
ATOM 7747 N N . GLU A 1 977 ? 33.107 -20.291 -12.345 1.00 92.44 977 GLU A N 1
ATOM 7748 C CA . GLU A 1 977 ? 33.341 -21.616 -12.929 1.00 92.44 977 GLU A CA 1
ATOM 7749 C C . GLU A 1 977 ? 33.652 -21.529 -14.428 1.00 92.44 977 GLU A C 1
ATOM 7751 O O . GLU A 1 977 ? 34.664 -22.071 -14.874 1.00 92.44 977 GLU A O 1
ATOM 7756 N N . ILE A 1 978 ? 32.837 -20.799 -15.202 1.00 91.50 978 ILE A N 1
ATOM 7757 C CA . ILE A 1 978 ? 33.070 -20.648 -16.645 1.00 91.50 978 ILE A CA 1
ATOM 7758 C C . ILE A 1 978 ? 34.327 -19.802 -16.906 1.00 91.50 978 ILE A C 1
ATOM 7760 O O . ILE A 1 978 ? 35.130 -20.178 -17.757 1.00 91.50 978 ILE A O 1
ATOM 7764 N N . TYR A 1 979 ? 34.576 -18.733 -16.137 1.00 92.56 979 TYR A N 1
ATOM 7765 C CA . TYR A 1 979 ? 35.822 -17.954 -16.234 1.00 92.56 979 TYR A CA 1
ATOM 7766 C C . TYR A 1 979 ? 37.071 -18.826 -16.016 1.00 92.56 979 TYR A C 1
ATOM 7768 O O . TYR A 1 979 ? 38.030 -18.747 -16.781 1.00 92.56 979 TYR A O 1
ATOM 7776 N N . ASN A 1 980 ? 37.047 -19.709 -15.013 1.00 92.25 980 ASN A N 1
ATOM 7777 C CA . ASN A 1 980 ? 38.157 -20.617 -14.712 1.00 92.25 980 ASN A CA 1
ATOM 7778 C C . ASN A 1 980 ? 38.368 -21.696 -15.790 1.00 92.25 980 ASN A C 1
ATOM 7780 O O . ASN A 1 980 ? 39.438 -22.296 -15.838 1.00 92.25 980 ASN A O 1
ATOM 7784 N N . SER A 1 981 ? 37.366 -21.954 -16.636 1.00 91.19 981 SER A N 1
ATOM 7785 C CA . SER A 1 981 ? 37.469 -22.900 -17.755 1.00 91.19 981 SER A CA 1
ATOM 7786 C C . SER A 1 981 ? 38.109 -22.305 -19.019 1.00 91.19 981 SER A C 1
ATOM 7788 O O . SER A 1 981 ? 38.457 -23.054 -19.932 1.00 91.19 981 SER A O 1
ATOM 7790 N N . LEU A 1 982 ? 38.270 -20.976 -19.077 1.00 92.62 982 LEU A N 1
ATOM 7791 C CA . LEU A 1 982 ? 38.964 -20.275 -20.159 1.00 92.62 982 LEU A CA 1
ATOM 7792 C C . LEU A 1 982 ? 40.490 -20.408 -20.014 1.00 92.62 982 LEU A C 1
ATOM 7794 O O . LEU A 1 982 ? 41.013 -20.432 -18.901 1.00 92.62 982 LEU A O 1
ATOM 7798 N N . ASP A 1 983 ? 41.206 -20.448 -21.140 1.00 91.44 983 ASP A N 1
ATOM 7799 C CA . ASP A 1 983 ? 42.670 -20.324 -21.175 1.00 91.44 983 ASP A CA 1
ATOM 7800 C C . ASP A 1 983 ? 43.144 -18.894 -20.832 1.00 91.44 983 ASP A C 1
ATOM 7802 O O . ASP A 1 983 ? 42.354 -17.948 -20.842 1.00 91.44 983 ASP A O 1
ATOM 7806 N N . GLU A 1 984 ? 44.436 -18.730 -20.521 1.00 88.31 984 GLU A N 1
ATOM 7807 C CA . GLU A 1 984 ? 45.007 -17.462 -20.031 1.00 88.31 984 GLU A CA 1
ATOM 7808 C C . GLU A 1 984 ? 44.806 -16.286 -21.003 1.00 88.31 984 GLU A C 1
ATOM 7810 O O . GLU A 1 984 ? 44.505 -15.171 -20.569 1.00 88.31 984 GLU A O 1
ATOM 7815 N N . GLU A 1 985 ? 44.911 -16.525 -22.316 1.00 88.69 985 GLU A N 1
ATOM 7816 C CA . GLU A 1 985 ? 44.706 -15.486 -23.331 1.00 88.69 985 GLU A CA 1
ATOM 7817 C C . GLU A 1 985 ? 43.241 -15.035 -23.366 1.00 88.69 985 GLU A C 1
ATOM 7819 O O . GLU A 1 985 ? 42.958 -13.838 -23.433 1.00 88.69 985 GLU A O 1
ATOM 7824 N N . ARG A 1 986 ? 42.288 -15.968 -23.255 1.00 91.38 986 ARG A N 1
ATOM 7825 C CA . ARG A 1 986 ? 40.849 -15.658 -23.211 1.00 91.38 986 ARG A CA 1
ATOM 7826 C C . ARG A 1 986 ? 40.392 -15.044 -21.892 1.00 91.38 986 ARG A C 1
ATOM 7828 O O . ARG A 1 986 ? 39.485 -14.213 -21.906 1.00 91.38 986 ARG A O 1
ATOM 7835 N N . GLN A 1 987 ? 41.005 -15.406 -20.769 1.00 91.00 987 GLN A N 1
ATOM 7836 C CA . GLN A 1 987 ? 40.719 -14.796 -19.466 1.00 91.00 987 GLN A CA 1
ATOM 7837 C C . GLN A 1 987 ? 41.037 -13.296 -19.455 1.00 91.00 987 GLN A C 1
ATOM 7839 O O . GLN A 1 987 ? 40.241 -12.506 -18.945 1.00 91.00 987 GLN A O 1
ATOM 7844 N N . ALA A 1 988 ? 42.150 -12.892 -20.080 1.00 88.38 988 ALA A N 1
ATOM 7845 C CA . ALA A 1 988 ? 42.547 -11.487 -20.201 1.00 88.38 988 ALA A CA 1
ATOM 7846 C C . ALA A 1 988 ? 41.566 -10.641 -21.038 1.00 88.38 988 ALA A C 1
ATOM 7848 O O . ALA A 1 988 ? 41.527 -9.420 -20.893 1.00 88.38 988 ALA A O 1
ATOM 7849 N N . LEU A 1 989 ? 40.754 -11.283 -21.884 1.00 89.56 989 LEU A N 1
ATOM 7850 C CA . LEU A 1 989 ? 39.772 -10.635 -22.755 1.00 89.56 989 LEU A CA 1
ATOM 7851 C C . LEU A 1 989 ? 38.398 -10.428 -22.099 1.00 89.56 989 LEU A C 1
ATOM 7853 O O . LEU A 1 989 ? 37.503 -9.921 -22.767 1.00 89.56 989 LEU A O 1
ATOM 7857 N N . VAL A 1 990 ? 38.193 -10.814 -20.831 1.00 91.38 990 VAL A N 1
ATOM 7858 C CA . VAL A 1 990 ? 36.922 -10.608 -20.108 1.00 91.38 990 VAL A CA 1
ATOM 7859 C C . VAL A 1 990 ? 36.912 -9.204 -19.473 1.00 91.38 990 VAL A C 1
ATOM 7861 O O . VAL A 1 990 ? 37.470 -9.014 -18.389 1.00 91.38 990 VAL A O 1
ATOM 7864 N N . PRO A 1 991 ? 36.252 -8.197 -20.085 1.00 84.69 991 PRO A N 1
ATOM 7865 C CA . PRO A 1 991 ? 36.435 -6.789 -19.713 1.00 84.69 991 PRO A CA 1
ATOM 7866 C C . PRO A 1 991 ? 35.833 -6.431 -18.346 1.00 84.69 991 PRO A C 1
ATOM 7868 O O . PRO A 1 991 ? 36.223 -5.447 -17.721 1.00 84.69 991 PRO A O 1
ATOM 7871 N N . ASN A 1 992 ? 34.869 -7.218 -17.867 1.00 91.25 992 ASN A N 1
ATOM 7872 C CA . ASN A 1 992 ? 34.100 -6.963 -16.651 1.00 91.25 992 ASN A CA 1
ATOM 7873 C C . ASN A 1 992 ? 34.504 -7.856 -15.463 1.00 91.25 992 ASN A C 1
ATOM 7875 O O . ASN A 1 992 ? 33.787 -7.895 -14.464 1.00 91.25 992 ASN A O 1
ATOM 7879 N N . LEU A 1 993 ? 35.670 -8.510 -15.509 1.00 91.75 993 LEU A N 1
ATOM 7880 C CA . LEU A 1 993 ? 36.211 -9.295 -14.391 1.00 91.75 993 LEU A CA 1
ATOM 7881 C C . LEU A 1 993 ? 36.216 -8.558 -13.029 1.00 91.75 993 LEU A C 1
ATOM 7883 O O . LEU A 1 993 ? 35.883 -9.196 -12.024 1.00 91.75 993 LEU A O 1
ATOM 7887 N N . PRO A 1 994 ? 36.509 -7.239 -12.937 1.00 91.69 994 PRO A N 1
ATOM 7888 C CA . PRO A 1 994 ? 36.413 -6.513 -11.668 1.00 91.69 994 PRO A CA 1
ATOM 7889 C C . PRO A 1 994 ? 35.029 -6.597 -11.006 1.00 91.69 994 PRO A C 1
ATOM 7891 O O . PRO A 1 994 ? 34.947 -6.650 -9.782 1.00 91.69 994 PRO A O 1
ATOM 7894 N N . ASN A 1 995 ? 33.948 -6.682 -11.791 1.00 90.56 995 ASN A N 1
ATOM 7895 C CA . ASN A 1 995 ? 32.586 -6.797 -11.263 1.00 90.56 995 ASN A CA 1
ATOM 7896 C C . ASN A 1 995 ? 32.352 -8.154 -10.585 1.00 90.56 995 ASN A C 1
ATOM 7898 O O . ASN A 1 995 ? 31.670 -8.220 -9.563 1.00 90.56 995 ASN A O 1
ATOM 7902 N N . LEU A 1 996 ? 32.942 -9.228 -11.122 1.00 91.50 996 LEU A N 1
ATOM 7903 C CA . LEU A 1 996 ? 32.893 -10.559 -10.515 1.00 91.50 996 LEU A CA 1
ATOM 7904 C C . LEU A 1 996 ? 33.665 -10.590 -9.187 1.00 91.50 996 LEU A C 1
ATOM 7906 O O . LEU A 1 996 ? 33.139 -11.062 -8.182 1.00 91.50 996 LEU A O 1
ATOM 7910 N N . LEU A 1 997 ? 34.872 -10.014 -9.157 1.00 90.44 997 LEU A N 1
ATOM 7911 C CA . LEU A 1 997 ? 35.697 -9.925 -7.943 1.00 90.44 997 LEU A CA 1
ATOM 7912 C C . LEU A 1 997 ? 35.021 -9.093 -6.840 1.00 90.44 997 LEU A C 1
ATOM 7914 O O . LEU A 1 997 ? 35.043 -9.460 -5.663 1.00 90.44 997 LEU A O 1
ATOM 7918 N N . GLU A 1 998 ? 34.389 -7.980 -7.213 1.00 86.88 998 GLU A N 1
ATOM 7919 C CA . GLU A 1 998 ? 33.614 -7.147 -6.291 1.00 86.88 998 GLU A CA 1
ATOM 7920 C C . GLU A 1 998 ? 32.405 -7.921 -5.731 1.00 86.88 998 GLU A C 1
ATOM 7922 O O . GLU A 1 998 ? 32.113 -7.854 -4.532 1.00 86.88 998 GLU A O 1
ATOM 7927 N N . ALA A 1 999 ? 31.718 -8.705 -6.569 1.00 86.69 999 ALA A N 1
ATOM 7928 C CA . ALA A 1 999 ? 30.592 -9.534 -6.148 1.00 86.69 999 ALA A CA 1
ATOM 7929 C C . ALA A 1 999 ? 31.008 -10.628 -5.144 1.00 86.69 999 ALA A C 1
ATOM 7931 O O . ALA A 1 999 ? 30.353 -10.787 -4.109 1.00 86.69 999 ALA A O 1
ATOM 7932 N N . GLU A 1 1000 ? 32.129 -11.310 -5.388 1.00 88.25 1000 GLU A N 1
ATOM 7933 C CA . GLU A 1 1000 ? 32.714 -12.317 -4.489 1.00 88.25 1000 GLU A CA 1
ATOM 7934 C C . GLU A 1 1000 ? 33.135 -11.722 -3.144 1.00 88.25 1000 GLU A C 1
ATOM 7936 O O . GLU A 1 1000 ? 32.827 -12.272 -2.086 1.00 88.25 1000 GLU A O 1
ATOM 7941 N N . LYS A 1 1001 ? 33.778 -10.550 -3.162 1.00 86.31 1001 LYS A N 1
ATOM 7942 C CA . LYS A 1 1001 ? 34.163 -9.821 -1.946 1.00 86.31 1001 LYS A CA 1
ATOM 7943 C C . LYS A 1 1001 ? 32.947 -9.427 -1.106 1.00 86.31 1001 LYS A C 1
ATOM 7945 O O . LYS A 1 1001 ? 33.006 -9.457 0.126 1.00 86.31 1001 LYS A O 1
ATOM 7950 N N . ASN A 1 1002 ? 31.840 -9.063 -1.754 1.00 85.12 1002 ASN A N 1
ATOM 7951 C CA . ASN A 1 1002 ? 30.588 -8.740 -1.075 1.00 85.12 1002 ASN A CA 1
ATOM 7952 C C . ASN A 1 1002 ? 29.910 -9.977 -0.469 1.00 85.12 1002 ASN A C 1
ATOM 7954 O O . ASN A 1 1002 ? 29.398 -9.877 0.645 1.00 85.12 1002 ASN A O 1
ATOM 7958 N N . ILE A 1 1003 ? 29.951 -11.127 -1.154 1.00 84.75 1003 ILE A N 1
ATOM 7959 C CA . ILE A 1 1003 ? 29.471 -12.416 -0.626 1.00 84.75 1003 ILE A CA 1
ATOM 7960 C C . ILE A 1 1003 ? 30.299 -12.847 0.588 1.00 84.75 1003 ILE A C 1
ATOM 7962 O O . ILE A 1 1003 ? 29.737 -13.111 1.649 1.00 84.75 1003 ILE A O 1
ATOM 7966 N N . ALA A 1 1004 ? 31.629 -12.835 0.476 1.00 82.38 1004 ALA A N 1
ATOM 7967 C CA . ALA A 1 1004 ? 32.521 -13.190 1.578 1.00 82.38 1004 ALA A CA 1
ATOM 7968 C C . ALA A 1 1004 ? 32.312 -12.280 2.802 1.00 82.38 1004 ALA A C 1
ATOM 7970 O O . ALA A 1 1004 ? 32.246 -12.756 3.931 1.00 82.38 1004 ALA A O 1
ATOM 7971 N N . GLY A 1 1005 ? 32.117 -10.973 2.587 1.00 78.06 1005 GLY A N 1
ATOM 7972 C CA . GLY A 1 1005 ? 31.836 -10.009 3.655 1.00 78.06 1005 GLY A CA 1
ATOM 7973 C C . GLY A 1 1005 ? 30.454 -10.133 4.316 1.00 78.06 1005 GLY A C 1
ATOM 7974 O O . GLY A 1 1005 ? 30.199 -9.408 5.279 1.00 78.06 1005 GLY A O 1
ATOM 7975 N N . ALA A 1 1006 ? 29.565 -10.992 3.805 1.00 83.06 1006 ALA A N 1
ATOM 7976 C CA . ALA A 1 1006 ? 28.240 -11.278 4.360 1.00 83.06 1006 ALA A CA 1
ATOM 7977 C C . ALA A 1 1006 ? 28.139 -12.671 5.022 1.00 83.06 1006 ALA A C 1
ATOM 7979 O O . ALA A 1 1006 ? 27.137 -12.957 5.676 1.00 83.06 1006 ALA A O 1
ATOM 7980 N N . ALA A 1 1007 ? 29.166 -13.520 4.907 1.00 81.44 1007 ALA A N 1
ATOM 7981 C CA . ALA A 1 1007 ? 29.133 -14.898 5.402 1.00 81.44 1007 ALA A CA 1
ATOM 7982 C C . ALA A 1 1007 ? 28.953 -14.990 6.931 1.00 81.44 1007 ALA A C 1
ATOM 7984 O O . ALA A 1 1007 ? 28.092 -15.733 7.402 1.00 81.44 1007 ALA A O 1
ATOM 7985 N N . ASP A 1 1008 ? 29.681 -14.172 7.700 1.00 82.25 1008 ASP A N 1
ATOM 7986 C CA . ASP A 1 1008 ? 29.641 -14.197 9.173 1.00 82.25 1008 ASP A CA 1
ATOM 7987 C C . ASP A 1 1008 ? 28.238 -13.896 9.731 1.00 82.25 1008 ASP A C 1
ATOM 7989 O O . ASP A 1 1008 ? 27.778 -14.509 10.697 1.00 82.25 1008 ASP A O 1
ATOM 7993 N N . ILE A 1 1009 ? 27.520 -12.945 9.116 1.00 89.94 1009 ILE A N 1
ATOM 7994 C CA . ILE A 1 1009 ? 26.150 -12.617 9.529 1.00 89.94 1009 ILE A CA 1
ATOM 7995 C C . ILE A 1 1009 ? 25.160 -13.692 9.078 1.00 89.94 1009 ILE A C 1
ATOM 7997 O O . ILE A 1 1009 ? 24.201 -13.964 9.797 1.00 89.94 1009 ILE A O 1
ATOM 8001 N N . ASP A 1 1010 ? 25.380 -14.333 7.930 1.00 88.38 1010 ASP A N 1
ATOM 8002 C CA . ASP A 1 1010 ? 24.528 -15.428 7.471 1.00 88.38 1010 ASP A CA 1
ATOM 8003 C C . ASP A 1 1010 ? 24.624 -16.640 8.399 1.00 88.38 1010 ASP A C 1
ATOM 8005 O O . ASP A 1 1010 ? 23.589 -17.226 8.733 1.00 88.38 1010 ASP A O 1
ATOM 8009 N N . GLU A 1 1011 ? 25.825 -16.966 8.875 1.00 88.94 1011 GLU A N 1
ATOM 8010 C CA . GLU A 1 1011 ? 26.046 -17.997 9.891 1.00 88.94 1011 GLU A CA 1
ATOM 8011 C C . GLU A 1 1011 ? 25.399 -17.609 11.230 1.00 88.94 1011 GLU A C 1
ATOM 8013 O O . GLU A 1 1011 ? 24.661 -18.401 11.827 1.00 88.94 1011 GLU A O 1
ATOM 8018 N N . PHE A 1 1012 ? 25.573 -16.357 11.668 1.00 90.19 1012 PHE A N 1
ATOM 8019 C CA . PHE A 1 1012 ? 24.956 -15.874 12.902 1.00 90.19 1012 PHE A CA 1
ATOM 8020 C C . PHE A 1 1012 ? 23.421 -15.920 12.839 1.00 90.19 1012 PHE A C 1
ATOM 8022 O O . PHE A 1 1012 ? 22.783 -16.407 13.775 1.00 90.19 1012 PHE A O 1
ATOM 8029 N N . ILE A 1 1013 ? 22.815 -15.501 11.721 1.00 92.94 1013 ILE A N 1
ATOM 8030 C CA . ILE A 1 1013 ? 21.363 -15.583 11.508 1.00 92.94 1013 ILE A CA 1
ATOM 8031 C C . ILE A 1 1013 ? 20.893 -17.044 11.477 1.00 92.94 1013 ILE A C 1
ATOM 8033 O O . ILE A 1 1013 ? 19.853 -17.359 12.062 1.00 92.94 1013 ILE A O 1
ATOM 8037 N N . ALA A 1 1014 ? 21.646 -17.945 10.838 1.00 91.81 1014 ALA A N 1
ATOM 8038 C CA . ALA A 1 1014 ? 21.320 -19.371 10.791 1.00 91.81 1014 ALA A CA 1
ATOM 8039 C C . ALA A 1 1014 ? 21.317 -20.027 12.183 1.00 91.81 1014 ALA A C 1
ATOM 8041 O O . ALA A 1 1014 ? 20.574 -20.983 12.407 1.00 91.81 1014 ALA A O 1
ATOM 8042 N N . SER A 1 1015 ? 22.091 -19.495 13.134 1.00 92.94 1015 SER A N 1
ATOM 8043 C CA . SER A 1 1015 ? 22.132 -19.989 14.516 1.00 92.94 1015 SER A CA 1
ATOM 8044 C C . SER A 1 1015 ? 20.933 -19.560 15.381 1.00 92.94 1015 SER A C 1
ATOM 8046 O O . SER A 1 1015 ? 20.615 -20.241 16.359 1.00 92.94 1015 SER A O 1
ATOM 8048 N N . LEU A 1 1016 ? 20.218 -18.481 15.017 1.00 92.06 1016 LEU A N 1
ATOM 8049 C CA . LEU A 1 1016 ? 19.138 -17.888 15.828 1.00 92.06 1016 LEU A CA 1
ATOM 8050 C C . LEU A 1 1016 ? 18.027 -18.871 16.248 1.00 92.06 1016 LEU A C 1
ATOM 8052 O O . LEU A 1 1016 ? 17.636 -18.832 17.417 1.00 92.06 1016 LEU A O 1
ATOM 8056 N N . PRO A 1 1017 ? 17.523 -19.781 15.384 1.00 89.69 1017 PRO A N 1
ATOM 8057 C CA . PRO A 1 1017 ? 16.491 -20.745 15.782 1.00 89.69 1017 PRO A CA 1
ATOM 8058 C C . PRO A 1 1017 ? 16.938 -21.695 16.906 1.00 89.69 1017 PRO A C 1
ATOM 8060 O O . PRO A 1 1017 ? 16.108 -22.225 17.650 1.00 89.69 1017 PRO A O 1
ATOM 8063 N N . ASN A 1 1018 ? 18.247 -21.898 17.056 1.00 88.12 1018 ASN A N 1
ATOM 8064 C CA . ASN A 1 1018 ? 18.835 -22.791 18.051 1.00 88.12 1018 ASN A CA 1
ATOM 8065 C C . ASN A 1 1018 ? 19.336 -22.053 19.301 1.00 88.12 1018 ASN A C 1
ATOM 8067 O O . ASN A 1 1018 ? 19.847 -22.700 20.214 1.00 88.12 1018 ASN A O 1
ATOM 8071 N N . ALA A 1 1019 ? 19.181 -20.728 19.368 1.00 88.25 1019 ALA A N 1
ATOM 8072 C CA . ALA A 1 1019 ? 19.618 -19.945 20.515 1.00 88.25 1019 ALA A CA 1
ATOM 8073 C C . ALA A 1 1019 ? 18.868 -20.349 21.80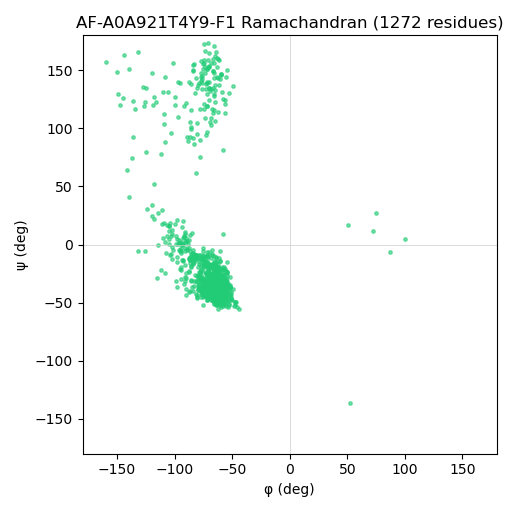6 1.00 88.25 1019 ALA A C 1
ATOM 8075 O O . ALA A 1 1019 ? 17.661 -20.629 21.757 1.00 88.25 1019 ALA A O 1
ATOM 8076 N N . PRO A 1 1020 ? 19.547 -20.347 22.970 1.00 89.94 1020 PRO A N 1
ATOM 8077 C CA . PRO A 1 1020 ? 18.893 -20.440 24.273 1.00 89.94 1020 PRO A CA 1
ATOM 8078 C C . PRO A 1 1020 ? 17.822 -19.355 24.447 1.00 89.94 1020 PRO A C 1
ATOM 8080 O O . PRO A 1 1020 ? 17.944 -18.259 23.901 1.00 89.94 1020 PRO A O 1
ATOM 8083 N N . ALA A 1 1021 ? 16.776 -19.633 25.233 1.00 87.19 1021 ALA A N 1
ATOM 8084 C CA . ALA A 1 1021 ? 15.660 -18.700 25.433 1.00 87.19 1021 ALA A CA 1
ATOM 8085 C C . ALA A 1 1021 ? 16.100 -17.337 25.998 1.00 87.19 1021 ALA A C 1
ATOM 8087 O O . ALA A 1 1021 ? 15.556 -16.306 25.613 1.00 87.19 1021 ALA A O 1
ATOM 8088 N N . GLU A 1 1022 ? 17.101 -17.344 26.877 1.00 85.81 1022 GLU A N 1
ATOM 8089 C CA . GLU A 1 1022 ? 17.669 -16.154 27.524 1.00 85.81 1022 GLU A CA 1
ATOM 8090 C C . GLU A 1 1022 ? 18.447 -15.271 26.536 1.00 85.81 1022 GLU A C 1
ATOM 8092 O O . GLU A 1 1022 ? 18.401 -14.045 26.626 1.00 85.81 1022 GLU A O 1
ATOM 8097 N N . ASP A 1 1023 ? 19.099 -15.886 25.546 1.00 90.44 1023 ASP A N 1
ATOM 8098 C CA . ASP A 1 1023 ? 19.926 -15.190 24.559 1.00 90.44 1023 ASP A CA 1
ATOM 8099 C C . ASP A 1 1023 ? 19.167 -14.849 23.274 1.00 90.44 1023 ASP A C 1
ATOM 8101 O O . ASP A 1 1023 ? 19.591 -13.966 22.536 1.00 90.44 1023 ASP A O 1
ATOM 8105 N N . PHE A 1 1024 ? 18.042 -15.509 22.984 1.00 93.19 1024 PHE A N 1
ATOM 8106 C CA . PHE A 1 1024 ? 17.315 -15.358 21.720 1.00 93.19 1024 PHE A CA 1
ATOM 8107 C C . PHE A 1 1024 ? 16.990 -13.895 21.383 1.00 93.19 1024 PHE A C 1
ATOM 8109 O O . PHE A 1 1024 ? 17.336 -13.420 20.301 1.00 93.19 1024 PHE A O 1
ATOM 8116 N N . LEU A 1 1025 ? 16.382 -13.155 22.317 1.00 91.50 1025 LEU A N 1
ATOM 8117 C CA . LEU A 1 1025 ? 16.009 -11.748 22.107 1.00 91.50 1025 LEU A CA 1
ATOM 8118 C C . LEU A 1 1025 ? 17.243 -10.866 21.856 1.00 91.50 1025 LEU A C 1
ATOM 8120 O O . LEU A 1 1025 ? 17.242 -10.026 20.953 1.00 91.50 1025 LEU A O 1
ATOM 8124 N N . LYS A 1 1026 ? 18.323 -11.107 22.608 1.00 90.44 1026 LYS A N 1
ATOM 8125 C CA . LYS A 1 1026 ? 19.602 -10.404 22.463 1.00 90.44 1026 LYS A CA 1
ATOM 8126 C C . LYS A 1 1026 ? 20.271 -10.724 21.126 1.00 90.44 1026 LYS A C 1
ATOM 8128 O O . LYS A 1 1026 ? 20.718 -9.808 20.442 1.00 90.44 1026 LYS A O 1
ATOM 8133 N N . ASN A 1 1027 ? 20.291 -11.991 20.724 1.00 92.50 1027 ASN A N 1
ATOM 8134 C CA . ASN A 1 1027 ? 20.926 -12.460 19.496 1.00 92.50 1027 ASN A CA 1
ATOM 8135 C C . ASN A 1 1027 ? 20.174 -11.973 18.252 1.00 92.50 1027 ASN A C 1
ATOM 8137 O O . ASN A 1 1027 ? 20.811 -11.540 17.296 1.00 92.50 1027 ASN A O 1
ATOM 8141 N N . VAL A 1 1028 ? 18.835 -11.951 18.273 1.00 92.94 1028 VAL A N 1
ATOM 8142 C CA . VAL A 1 1028 ? 18.027 -11.365 17.187 1.00 92.94 1028 VAL A CA 1
ATOM 8143 C C . VAL A 1 1028 ? 18.319 -9.867 17.046 1.00 92.94 1028 VAL A C 1
ATOM 8145 O O . VAL A 1 1028 ? 18.554 -9.384 15.936 1.00 92.94 1028 VAL A O 1
ATOM 8148 N N . GLN A 1 1029 ? 18.388 -9.128 18.159 1.00 91.44 1029 GLN A N 1
ATOM 8149 C CA . GLN A 1 1029 ? 18.742 -7.706 18.135 1.00 91.44 1029 GLN A CA 1
ATOM 8150 C C . GLN A 1 1029 ? 20.184 -7.477 17.657 1.00 91.44 1029 GLN A C 1
ATOM 8152 O O . GLN A 1 1029 ? 20.446 -6.561 16.875 1.00 91.44 1029 GLN A O 1
ATOM 8157 N N . GLN A 1 1030 ? 21.123 -8.318 18.087 1.00 90.56 1030 GLN A N 1
ATOM 8158 C CA . GLN A 1 1030 ? 22.512 -8.280 17.642 1.00 90.56 1030 GLN A CA 1
ATOM 8159 C C . GLN A 1 1030 ? 22.621 -8.565 16.138 1.00 90.56 1030 GLN A C 1
ATOM 8161 O O . GLN A 1 1030 ? 23.329 -7.841 15.443 1.00 90.56 1030 GLN A O 1
ATOM 8166 N N . ALA A 1 1031 ? 21.867 -9.532 15.610 1.00 89.31 1031 ALA A N 1
ATOM 8167 C CA . ALA A 1 1031 ? 21.848 -9.857 14.185 1.00 89.31 1031 ALA A CA 1
ATOM 8168 C C . ALA A 1 1031 ? 21.299 -8.685 13.362 1.00 89.31 1031 ALA A C 1
ATOM 8170 O O . ALA A 1 1031 ? 21.873 -8.327 12.333 1.00 89.31 1031 ALA A O 1
ATOM 8171 N N . ARG A 1 1032 ? 20.249 -8.009 13.852 1.00 93.94 1032 ARG A N 1
ATOM 8172 C CA . ARG A 1 1032 ? 19.744 -6.772 13.240 1.00 93.94 1032 ARG A CA 1
ATOM 8173 C C . ARG A 1 1032 ? 20.780 -5.650 13.268 1.00 93.94 1032 ARG A C 1
ATOM 8175 O O . ARG A 1 1032 ? 20.924 -4.945 12.272 1.00 93.94 1032 ARG A O 1
ATOM 8182 N N . ASN A 1 1033 ? 21.503 -5.477 14.371 1.00 89.81 1033 ASN A N 1
ATOM 8183 C CA . ASN A 1 1033 ? 22.528 -4.440 14.491 1.00 89.81 1033 ASN A CA 1
ATOM 8184 C C . ASN A 1 1033 ? 23.710 -4.699 13.544 1.00 89.81 1033 ASN A C 1
ATOM 8186 O O . ASN A 1 1033 ? 24.126 -3.780 12.841 1.00 89.81 1033 ASN A O 1
ATOM 8190 N N . ILE A 1 1034 ? 24.194 -5.944 13.466 1.00 87.50 1034 ILE A N 1
ATOM 8191 C CA . ILE A 1 1034 ? 25.248 -6.353 12.526 1.00 87.50 1034 ILE A CA 1
ATOM 8192 C C . ILE A 1 1034 ? 24.771 -6.132 11.088 1.00 87.50 1034 ILE A C 1
ATOM 8194 O O . ILE A 1 1034 ? 25.450 -5.452 10.323 1.00 87.50 1034 ILE A O 1
ATOM 8198 N N . TYR A 1 1035 ? 23.566 -6.601 10.741 1.00 88.38 1035 TYR A N 1
ATOM 8199 C CA . TYR A 1 1035 ? 22.972 -6.375 9.422 1.00 88.38 1035 TYR A CA 1
ATOM 8200 C C . TYR A 1 1035 ? 22.873 -4.880 9.088 1.00 88.38 1035 TYR A C 1
ATOM 8202 O O . TYR A 1 1035 ? 23.217 -4.471 7.984 1.00 88.38 1035 TYR A O 1
ATOM 8210 N N . ASN A 1 1036 ? 22.451 -4.035 10.035 1.00 87.88 1036 ASN A N 1
ATOM 8211 C CA . ASN A 1 1036 ? 22.354 -2.587 9.842 1.00 87.88 1036 ASN A CA 1
ATOM 8212 C C . ASN A 1 1036 ? 23.721 -1.903 9.671 1.00 87.88 1036 ASN A C 1
ATOM 8214 O O . ASN A 1 1036 ? 23.785 -0.891 8.970 1.00 87.88 1036 ASN A O 1
ATOM 8218 N N . GLY A 1 1037 ? 24.787 -2.452 10.258 1.00 82.62 1037 GLY A N 1
ATOM 8219 C CA . GLY A 1 1037 ? 26.162 -1.958 10.134 1.00 82.62 1037 GLY A CA 1
ATOM 8220 C C . GLY A 1 1037 ? 26.853 -2.299 8.808 1.00 82.62 1037 GLY A C 1
ATOM 8221 O O . GLY A 1 1037 ? 27.886 -1.715 8.496 1.00 82.62 1037 GLY A O 1
ATOM 8222 N N . LEU A 1 1038 ? 26.288 -3.205 8.002 1.00 84.44 1038 LEU A N 1
ATOM 8223 C CA . LEU A 1 1038 ? 26.828 -3.553 6.685 1.00 84.44 1038 LEU A CA 1
ATOM 8224 C C . LEU A 1 1038 ? 26.629 -2.425 5.653 1.00 84.44 1038 LEU A C 1
ATOM 8226 O O . LEU A 1 1038 ? 25.640 -1.678 5.691 1.00 84.44 1038 LEU A O 1
ATOM 8230 N N . THR A 1 1039 ? 27.542 -2.341 4.679 1.00 83.38 1039 THR A N 1
ATOM 8231 C CA . THR A 1 1039 ? 27.379 -1.492 3.485 1.00 83.38 1039 THR A CA 1
ATOM 8232 C C . THR A 1 1039 ? 26.150 -1.927 2.680 1.00 83.38 1039 THR A C 1
ATOM 8234 O O . THR A 1 1039 ? 25.669 -3.054 2.822 1.00 83.38 1039 THR A O 1
ATOM 8237 N N . ALA A 1 1040 ? 25.599 -1.045 1.842 1.00 78.31 1040 ALA A N 1
ATOM 8238 C CA . ALA A 1 1040 ? 24.386 -1.350 1.078 1.00 78.31 1040 ALA A CA 1
ATOM 8239 C C . ALA A 1 1040 ? 24.570 -2.566 0.151 1.00 78.31 1040 ALA A C 1
ATOM 8241 O O . ALA A 1 1040 ? 23.638 -3.339 -0.062 1.00 78.31 1040 ALA A O 1
ATOM 8242 N N . GLU A 1 1041 ? 25.780 -2.759 -0.357 1.00 75.38 1041 GLU A N 1
ATOM 8243 C CA . GLU A 1 1041 ? 26.196 -3.842 -1.241 1.00 75.38 1041 GLU A CA 1
ATOM 8244 C C . GLU A 1 1041 ? 26.290 -5.166 -0.470 1.00 75.38 1041 GLU A C 1
ATOM 8246 O O . GLU A 1 1041 ? 25.715 -6.164 -0.901 1.00 75.38 1041 GLU A O 1
ATOM 8251 N N . ARG A 1 1042 ? 26.888 -5.163 0.731 1.00 83.81 1042 ARG A N 1
ATOM 8252 C CA . ARG A 1 1042 ? 26.974 -6.352 1.599 1.00 83.81 1042 ARG A CA 1
ATOM 8253 C C . ARG A 1 1042 ? 25.631 -6.754 2.197 1.00 83.81 1042 ARG A C 1
ATOM 8255 O O . ARG A 1 1042 ? 25.341 -7.939 2.269 1.00 83.81 1042 ARG A O 1
ATOM 8262 N N . LYS A 1 1043 ? 24.770 -5.792 2.556 1.00 83.69 1043 LYS A N 1
ATOM 8263 C CA . LYS A 1 1043 ? 23.387 -6.064 3.007 1.00 83.69 1043 LYS A CA 1
ATOM 8264 C C . LYS A 1 1043 ? 22.605 -6.889 1.990 1.00 83.69 1043 LYS A C 1
ATOM 8266 O O . LYS A 1 1043 ? 21.837 -7.762 2.376 1.00 83.69 1043 LYS A O 1
ATOM 8271 N N . ARG A 1 1044 ? 22.802 -6.607 0.698 1.00 81.12 1044 ARG A N 1
ATOM 8272 C CA . ARG A 1 1044 ? 22.145 -7.325 -0.403 1.00 81.12 1044 ARG A CA 1
ATOM 8273 C C . ARG A 1 1044 ? 22.692 -8.747 -0.582 1.00 81.12 1044 ARG A C 1
ATOM 8275 O O . ARG A 1 1044 ? 21.952 -9.603 -1.042 1.00 81.12 1044 ARG A O 1
ATOM 8282 N N . ALA A 1 1045 ? 23.933 -9.007 -0.168 1.00 82.31 1045 ALA A N 1
ATOM 8283 C CA . ALA A 1 1045 ? 24.559 -10.326 -0.241 1.00 82.31 1045 ALA A CA 1
ATOM 8284 C C . ALA A 1 1045 ? 24.144 -11.294 0.893 1.00 82.31 1045 ALA A C 1
ATOM 8286 O O . ALA A 1 1045 ? 24.392 -12.492 0.764 1.00 82.31 1045 ALA A O 1
ATOM 8287 N N . VAL A 1 1046 ? 23.487 -10.807 1.960 1.00 86.94 1046 VAL A N 1
ATOM 8288 C CA . VAL A 1 1046 ? 23.021 -11.613 3.110 1.00 86.94 1046 VAL A CA 1
ATOM 8289 C C . VAL A 1 1046 ? 21.872 -12.542 2.698 1.00 86.94 1046 VAL A C 1
ATOM 8291 O O . VAL A 1 1046 ? 20.724 -12.112 2.543 1.00 86.94 1046 VAL A O 1
ATOM 8294 N N . LYS A 1 1047 ? 22.160 -13.838 2.559 1.00 85.81 1047 LYS A N 1
ATOM 8295 C CA . LYS A 1 1047 ? 21.224 -14.877 2.104 1.00 85.81 1047 LYS A CA 1
ATOM 8296 C C . LYS A 1 1047 ? 20.095 -15.142 3.105 1.00 85.81 1047 LYS A C 1
ATOM 8298 O O . LYS A 1 1047 ? 18.945 -15.343 2.711 1.00 85.81 1047 LYS A O 1
ATOM 8303 N N . ASN A 1 1048 ? 20.397 -15.104 4.400 1.00 88.50 1048 ASN A N 1
ATOM 8304 C CA . ASN A 1 1048 ? 19.489 -15.454 5.490 1.00 88.50 1048 ASN A CA 1
ATOM 8305 C C . ASN A 1 1048 ? 18.686 -14.258 6.027 1.00 88.50 1048 ASN A C 1
ATOM 8307 O O . ASN A 1 1048 ? 17.980 -14.388 7.026 1.00 88.50 1048 AS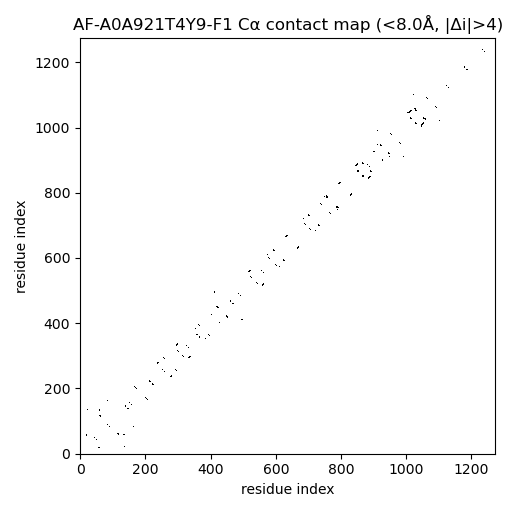N A O 1
ATOM 8311 N N . TYR A 1 1049 ? 18.691 -13.101 5.359 1.00 89.00 1049 TYR A N 1
ATOM 8312 C CA . TYR A 1 1049 ? 17.870 -11.956 5.775 1.00 89.00 1049 TYR A CA 1
ATOM 8313 C C . TYR A 1 1049 ? 16.367 -12.283 5.963 1.00 89.00 1049 TYR A C 1
ATOM 8315 O O . TYR A 1 1049 ? 15.787 -11.839 6.959 1.00 89.00 1049 TYR A O 1
ATOM 8323 N N . PRO A 1 1050 ? 15.713 -13.104 5.110 1.00 89.06 1050 PRO A N 1
ATOM 8324 C CA . PRO A 1 1050 ? 14.331 -13.528 5.354 1.00 89.06 1050 PRO A CA 1
ATOM 8325 C C . PRO A 1 1050 ? 14.157 -14.318 6.659 1.00 89.06 1050 PRO A C 1
ATOM 8327 O O . PRO A 1 1050 ? 13.144 -14.159 7.343 1.00 89.06 1050 PRO A O 1
ATOM 8330 N N . LEU A 1 1051 ? 15.147 -15.139 7.030 1.00 90.81 1051 LEU A N 1
ATOM 8331 C CA . LEU A 1 1051 ? 15.152 -15.868 8.297 1.00 90.81 1051 LEU A CA 1
ATOM 8332 C C . LEU A 1 1051 ? 15.275 -14.894 9.475 1.00 90.81 1051 LEU A C 1
ATOM 8334 O O . LEU A 1 1051 ? 14.511 -15.016 10.427 1.00 90.81 1051 LEU A O 1
ATOM 8338 N N . LEU A 1 1052 ? 16.136 -13.874 9.387 1.00 92.19 1052 LEU A N 1
ATOM 8339 C CA . LEU A 1 1052 ? 16.205 -12.808 10.395 1.00 92.19 1052 LEU A CA 1
ATOM 8340 C C . LEU A 1 1052 ? 14.843 -12.120 10.574 1.00 92.19 1052 LEU A C 1
ATOM 8342 O O . LEU A 1 1052 ? 14.356 -12.010 11.697 1.00 92.19 1052 LEU A O 1
ATOM 8346 N N . GLN A 1 1053 ? 14.173 -11.741 9.481 1.00 92.25 1053 GLN A N 1
ATOM 8347 C CA . GLN A 1 1053 ? 12.832 -11.143 9.544 1.00 92.25 1053 GLN A CA 1
ATOM 8348 C C . GLN A 1 1053 ? 11.795 -12.076 10.185 1.00 92.25 1053 GLN A C 1
ATOM 8350 O O . GLN A 1 1053 ? 10.883 -11.620 10.879 1.00 92.25 1053 GLN A O 1
ATOM 8355 N N . GLN A 1 1054 ? 11.902 -13.386 9.952 1.00 90.94 1054 GLN A N 1
ATOM 8356 C CA . GLN A 1 1054 ? 11.049 -14.376 10.603 1.00 90.94 1054 GLN A CA 1
ATOM 8357 C C . GLN A 1 1054 ? 11.319 -14.437 12.112 1.00 90.94 1054 GLN A C 1
ATOM 8359 O O . GLN A 1 1054 ? 10.368 -14.405 12.894 1.00 90.94 1054 GLN A O 1
ATOM 8364 N N . GLN A 1 1055 ? 12.586 -14.471 12.530 1.00 92.31 1055 GLN A N 1
ATOM 8365 C CA . GLN A 1 1055 ? 12.952 -14.499 13.949 1.00 92.31 1055 GLN A CA 1
ATOM 8366 C C . GLN A 1 1055 ? 12.558 -13.203 14.672 1.00 92.31 1055 GLN A C 1
ATOM 8368 O O . GLN A 1 1055 ? 12.078 -13.255 15.799 1.00 92.31 1055 GLN A O 1
ATOM 8373 N N . GLU A 1 1056 ? 12.628 -12.043 14.017 1.00 92.25 1056 GLU A N 1
ATOM 8374 C CA . GLU A 1 1056 ? 12.144 -10.767 14.570 1.00 92.25 1056 GLU A CA 1
ATOM 8375 C C . GLU A 1 1056 ? 10.631 -10.748 14.813 1.00 92.25 1056 GLU A C 1
ATOM 8377 O O . GLU A 1 1056 ? 10.158 -10.198 15.813 1.00 92.25 1056 GLU A O 1
ATOM 8382 N N . LYS A 1 1057 ? 9.856 -11.379 13.921 1.00 90.69 1057 LYS A N 1
ATOM 8383 C CA . LYS A 1 1057 ? 8.409 -11.554 14.114 1.00 90.69 1057 LYS A CA 1
ATOM 8384 C C . LYS A 1 1057 ? 8.093 -12.436 15.320 1.00 90.69 1057 LYS A C 1
ATOM 8386 O O . LYS A 1 1057 ? 7.072 -12.205 15.959 1.00 90.69 1057 LYS A O 1
ATOM 8391 N N . ILE A 1 1058 ? 8.951 -13.409 15.635 1.00 90.50 1058 ILE A N 1
ATOM 8392 C CA . ILE A 1 1058 ? 8.851 -14.240 16.846 1.00 90.50 1058 ILE A CA 1
ATOM 8393 C C . ILE A 1 1058 ? 9.289 -13.430 18.075 1.00 90.50 1058 ILE A C 1
ATOM 8395 O O . ILE A 1 1058 ? 8.601 -13.439 19.091 1.00 90.50 1058 ILE A O 1
ATOM 8399 N N . ALA A 1 1059 ? 10.384 -12.673 17.977 1.00 90.38 1059 ALA A N 1
ATOM 8400 C CA . ALA A 1 1059 ? 10.962 -11.914 19.083 1.00 90.38 1059 ALA A CA 1
ATOM 8401 C C . ALA A 1 1059 ? 10.031 -10.821 19.627 1.00 90.38 1059 ALA A C 1
ATOM 8403 O O . ALA A 1 1059 ? 9.955 -10.640 20.836 1.00 90.38 1059 ALA A O 1
ATOM 8404 N N . LYS A 1 1060 ? 9.281 -10.112 18.774 1.00 88.25 1060 LYS A N 1
ATOM 8405 C CA . LYS A 1 1060 ? 8.414 -8.998 19.205 1.00 88.25 1060 LYS A CA 1
ATOM 8406 C C . LYS A 1 1060 ? 7.316 -9.389 20.219 1.00 88.25 1060 LYS A C 1
ATOM 8408 O O . LYS A 1 1060 ? 7.252 -8.750 21.269 1.00 88.25 1060 LYS A O 1
ATOM 8413 N N . PRO A 1 1061 ? 6.452 -10.390 19.962 1.00 90.56 1061 PRO A N 1
ATOM 8414 C CA . PRO A 1 1061 ? 5.452 -10.823 20.939 1.00 90.56 1061 PRO A CA 1
ATOM 8415 C C . PRO A 1 1061 ? 6.088 -11.511 22.158 1.00 90.56 1061 PRO A C 1
ATOM 8417 O O . PRO A 1 1061 ? 5.580 -11.362 23.266 1.00 90.56 1061 PRO A O 1
ATOM 8420 N N . VAL A 1 1062 ? 7.228 -12.193 21.985 1.00 92.12 1062 VAL A N 1
ATOM 8421 C CA . VAL A 1 1062 ? 7.997 -12.773 23.100 1.00 92.12 1062 VAL A CA 1
ATOM 8422 C C . VAL A 1 1062 ? 8.525 -11.677 24.030 1.00 92.12 1062 VAL A C 1
ATOM 8424 O O . VAL A 1 1062 ? 8.315 -11.766 25.234 1.00 92.12 1062 VAL A O 1
ATOM 8427 N N . GLN A 1 1063 ? 9.125 -10.612 23.491 1.00 90.75 1063 GLN A N 1
ATOM 8428 C CA . GLN A 1 1063 ? 9.635 -9.469 24.255 1.00 90.75 1063 GLN A CA 1
ATOM 8429 C C . GLN A 1 1063 ? 8.523 -8.761 25.038 1.00 90.75 1063 GLN A C 1
ATOM 8431 O O . GLN A 1 1063 ? 8.724 -8.408 26.197 1.00 90.75 1063 GLN A O 1
ATOM 8436 N N . ASP A 1 1064 ? 7.350 -8.558 24.427 1.00 89.06 1064 ASP A N 1
ATOM 8437 C CA . ASP A 1 1064 ? 6.199 -7.942 25.100 1.00 89.06 1064 ASP A CA 1
ATOM 8438 C C . ASP A 1 1064 ? 5.749 -8.774 26.311 1.00 89.06 1064 ASP A C 1
ATOM 8440 O O . ASP A 1 1064 ? 5.538 -8.237 27.398 1.00 89.06 1064 ASP A O 1
ATOM 8444 N N . VAL A 1 1065 ? 5.664 -10.098 26.155 1.00 90.38 1065 VAL A N 1
ATOM 8445 C CA . VAL A 1 1065 ? 5.283 -11.005 27.244 1.00 90.38 1065 VAL A CA 1
ATOM 8446 C C . VAL A 1 1065 ? 6.370 -11.098 28.316 1.00 90.38 1065 VAL A C 1
ATOM 8448 O O . VAL A 1 1065 ? 6.036 -11.014 29.495 1.00 90.38 1065 VAL A O 1
ATOM 8451 N N . VAL A 1 1066 ? 7.649 -11.184 27.937 1.00 89.88 1066 VAL A N 1
ATOM 8452 C CA . VAL A 1 1066 ? 8.788 -11.155 28.871 1.00 89.88 1066 VAL A CA 1
ATOM 8453 C C . VAL A 1 1066 ? 8.761 -9.881 29.720 1.00 89.88 1066 VAL A C 1
ATOM 8455 O O . VAL A 1 1066 ? 8.755 -9.975 30.945 1.00 89.88 1066 VAL A O 1
ATOM 8458 N N . ASN A 1 1067 ? 8.633 -8.705 29.094 1.00 88.88 1067 ASN A N 1
ATOM 8459 C CA . ASN A 1 1067 ? 8.581 -7.419 29.798 1.00 88.88 1067 ASN A CA 1
ATOM 8460 C C . ASN A 1 1067 ? 7.369 -7.324 30.734 1.00 88.88 1067 ASN A C 1
ATOM 8462 O O . ASN A 1 1067 ? 7.463 -6.796 31.842 1.00 88.88 1067 ASN A O 1
ATOM 8466 N N . LYS A 1 1068 ? 6.211 -7.834 30.295 1.00 87.06 1068 LYS A N 1
ATOM 8467 C CA . LYS A 1 1068 ? 5.002 -7.884 31.124 1.00 87.06 1068 LYS A CA 1
ATOM 8468 C C . LYS A 1 1068 ? 5.186 -8.794 32.333 1.00 87.06 1068 LYS A C 1
ATOM 8470 O O . LYS A 1 1068 ? 4.747 -8.404 33.408 1.00 87.06 1068 LYS A O 1
ATOM 8475 N N . ILE A 1 1069 ? 5.813 -9.964 32.169 1.00 87.44 1069 ILE A N 1
ATOM 8476 C CA . ILE A 1 1069 ? 6.127 -10.885 33.271 1.00 87.44 1069 ILE A CA 1
ATOM 8477 C C . ILE A 1 1069 ? 7.056 -10.202 34.282 1.00 87.44 1069 ILE A C 1
ATOM 8479 O O . ILE A 1 1069 ? 6.761 -10.232 35.477 1.00 87.44 1069 ILE A O 1
ATOM 8483 N N . ASP A 1 1070 ? 8.116 -9.534 33.819 1.00 84.69 1070 ASP A N 1
ATOM 8484 C CA . ASP A 1 1070 ? 9.065 -8.834 34.697 1.00 84.69 1070 ASP A CA 1
ATOM 8485 C C . ASP A 1 1070 ? 8.392 -7.695 35.487 1.00 84.69 1070 ASP A C 1
ATOM 8487 O O . ASP A 1 1070 ? 8.716 -7.455 36.651 1.00 84.69 1070 ASP A O 1
ATOM 8491 N N . GLY A 1 1071 ? 7.386 -7.039 34.898 1.00 82.00 1071 GLY A N 1
ATOM 8492 C CA . GLY A 1 1071 ? 6.601 -5.980 35.539 1.00 82.00 1071 GLY A CA 1
ATOM 8493 C C . GLY A 1 1071 ? 5.526 -6.442 36.535 1.00 82.00 1071 GLY A C 1
ATOM 8494 O O . GLY A 1 1071 ? 4.959 -5.598 37.229 1.00 82.00 1071 GLY A O 1
ATOM 8495 N N . ILE A 1 1072 ? 5.215 -7.743 36.646 1.00 83.06 1072 ILE A N 1
ATOM 8496 C CA . ILE A 1 1072 ? 4.163 -8.228 37.568 1.00 83.06 1072 ILE A CA 1
ATOM 8497 C C . ILE A 1 1072 ? 4.521 -7.925 39.026 1.00 83.06 1072 ILE A C 1
ATOM 8499 O O . ILE A 1 1072 ? 3.650 -7.559 39.816 1.00 83.06 1072 ILE A O 1
ATOM 8503 N N . PHE A 1 1073 ? 5.797 -8.061 39.386 1.00 68.88 1073 PHE A N 1
ATOM 8504 C CA . PHE A 1 1073 ? 6.255 -7.993 40.777 1.00 68.88 1073 PHE A CA 1
ATOM 8505 C C . PHE A 1 1073 ? 6.201 -6.590 41.388 1.00 68.88 1073 PHE A C 1
ATOM 8507 O O . PHE A 1 1073 ? 6.243 -6.455 42.606 1.00 68.88 1073 PHE A O 1
ATOM 8514 N N . THR A 1 1074 ? 6.073 -5.552 40.562 1.00 71.38 1074 THR A N 1
ATOM 8515 C CA . THR A 1 1074 ? 5.978 -4.148 40.994 1.00 71.38 1074 THR A CA 1
ATOM 8516 C C . THR A 1 1074 ? 4.573 -3.567 40.813 1.00 71.38 1074 THR A C 1
ATOM 8518 O O . THR A 1 1074 ? 4.337 -2.391 41.096 1.00 71.38 1074 THR A O 1
ATOM 8521 N N . ALA A 1 1075 ? 3.610 -4.372 40.353 1.00 71.19 1075 ALA A N 1
ATOM 8522 C CA . ALA A 1 1075 ? 2.259 -3.916 40.071 1.00 71.19 1075 ALA A CA 1
ATOM 8523 C C . ALA A 1 1075 ? 1.392 -3.775 41.332 1.00 71.19 1075 ALA A C 1
ATOM 8525 O O . ALA A 1 1075 ? 1.346 -4.657 42.185 1.00 71.19 1075 ALA A O 1
ATOM 8526 N N . ARG A 1 1076 ? 0.597 -2.695 41.388 1.00 68.56 1076 ARG A N 1
ATOM 8527 C CA . ARG A 1 1076 ? -0.372 -2.438 42.474 1.00 68.56 1076 ARG A CA 1
ATOM 8528 C C . ARG A 1 1076 ? -1.506 -3.473 42.549 1.00 68.56 1076 ARG A C 1
ATOM 8530 O O . ARG A 1 1076 ? -2.037 -3.708 43.625 1.00 68.56 1076 ARG A O 1
ATOM 8537 N N . ASP A 1 1077 ? -1.898 -4.046 41.412 1.00 74.69 1077 ASP A N 1
ATOM 8538 C CA . ASP A 1 1077 ? -2.957 -5.059 41.291 1.00 74.69 1077 ASP A CA 1
ATOM 8539 C C . ASP A 1 1077 ? -2.380 -6.293 40.585 1.00 74.69 1077 ASP A C 1
ATOM 8541 O O . ASP A 1 1077 ? -2.497 -6.465 39.365 1.00 74.69 1077 ASP A O 1
ATOM 8545 N N . MET A 1 1078 ? -1.662 -7.105 41.365 1.00 76.75 1078 MET A N 1
ATOM 8546 C CA . MET A 1 1078 ? -0.923 -8.269 40.876 1.00 76.75 1078 MET A CA 1
ATOM 8547 C C . MET A 1 1078 ? -1.853 -9.308 40.236 1.00 76.75 1078 MET A C 1
ATOM 8549 O O . MET A 1 1078 ? -1.511 -9.866 39.196 1.00 76.75 1078 MET A O 1
ATOM 8553 N N . ALA A 1 1079 ? -3.052 -9.518 40.790 1.00 74.81 1079 ALA A N 1
ATOM 8554 C CA . ALA A 1 1079 ? -4.036 -10.465 40.267 1.00 74.81 1079 ALA A CA 1
ATOM 8555 C C . ALA A 1 1079 ? -4.527 -10.062 38.867 1.00 74.81 1079 ALA A C 1
ATOM 8557 O O . ALA A 1 1079 ? -4.546 -10.877 37.939 1.00 74.81 1079 ALA A O 1
ATOM 8558 N N . LYS A 1 1080 ? -4.865 -8.782 38.668 1.00 82.06 1080 LYS A N 1
ATOM 8559 C CA . LYS A 1 1080 ? -5.265 -8.275 37.352 1.00 82.06 1080 LYS A CA 1
ATOM 8560 C C . LYS A 1 1080 ? -4.116 -8.311 36.350 1.00 82.06 1080 LYS A C 1
ATOM 8562 O O . LYS A 1 1080 ? -4.340 -8.686 35.198 1.00 82.06 1080 LYS A O 1
ATOM 8567 N N . GLN A 1 1081 ? -2.899 -7.946 36.760 1.00 83.31 1081 GLN A N 1
ATOM 8568 C CA . GLN A 1 1081 ? -1.737 -8.009 35.870 1.00 83.31 1081 GLN A CA 1
ATOM 8569 C C . GLN A 1 1081 ? -1.387 -9.444 35.491 1.00 83.31 1081 GLN A C 1
ATOM 8571 O O . GLN A 1 1081 ? -1.183 -9.711 34.313 1.00 83.31 1081 GLN A O 1
ATOM 8576 N N . TYR A 1 1082 ? -1.440 -10.389 36.429 1.00 84.44 1082 TYR A N 1
ATOM 8577 C CA . TYR A 1 1082 ? -1.278 -11.810 36.137 1.00 84.44 1082 TYR A CA 1
ATOM 8578 C C . TYR A 1 1082 ? -2.269 -12.293 35.074 1.00 84.44 1082 TYR A C 1
ATOM 8580 O O . TYR A 1 1082 ? -1.868 -12.966 34.133 1.00 84.44 1082 TYR A O 1
ATOM 8588 N N . GLN A 1 1083 ? -3.541 -11.887 35.146 1.00 83.06 1083 GLN A N 1
ATOM 8589 C CA . GLN A 1 1083 ? -4.539 -12.219 34.120 1.00 83.06 1083 GLN A CA 1
ATOM 8590 C C . GLN A 1 1083 ? -4.250 -11.561 32.761 1.00 83.06 1083 GLN A C 1
ATOM 8592 O O . GLN A 1 1083 ? -4.513 -12.153 31.713 1.00 83.06 1083 GLN A O 1
ATOM 8597 N N . ILE A 1 1084 ? -3.707 -10.340 32.751 1.00 83.81 1084 ILE A N 1
ATOM 8598 C CA . ILE A 1 1084 ? -3.276 -9.654 31.523 1.00 83.81 1084 ILE A CA 1
ATOM 8599 C C . ILE A 1 1084 ? -2.090 -10.388 30.891 1.00 83.81 1084 ILE A C 1
ATOM 8601 O O . ILE A 1 1084 ? -2.092 -10.616 29.680 1.00 83.81 1084 ILE A O 1
ATOM 8605 N N . VAL A 1 1085 ? -1.108 -10.784 31.701 1.00 87.12 1085 VAL A N 1
ATOM 8606 C CA . VAL A 1 1085 ? 0.071 -11.526 31.254 1.00 87.12 1085 VAL A CA 1
ATOM 8607 C C . VAL A 1 1085 ? -0.303 -12.937 30.814 1.00 87.12 1085 VAL A C 1
ATOM 8609 O O . VAL A 1 1085 ? 0.152 -13.356 29.759 1.00 87.12 1085 VAL A O 1
ATOM 8612 N N . MET A 1 1086 ? -1.210 -13.623 31.519 1.00 86.88 1086 MET A N 1
ATOM 8613 C CA . MET A 1 1086 ? -1.718 -14.948 31.135 1.00 86.88 1086 MET A CA 1
ATOM 8614 C C . MET A 1 1086 ? -2.370 -14.899 29.760 1.00 86.88 1086 MET A C 1
ATOM 8616 O O . MET A 1 1086 ? -2.000 -15.653 28.871 1.00 86.88 1086 MET A O 1
ATOM 8620 N N . LYS A 1 1087 ? -3.267 -13.931 29.533 1.00 87.94 1087 LYS A N 1
ATOM 8621 C CA . LYS A 1 1087 ? -3.902 -13.734 28.223 1.00 87.94 1087 LYS A CA 1
ATOM 8622 C C . LYS A 1 1087 ? -2.902 -13.386 27.122 1.00 87.94 1087 LYS A C 1
ATOM 8624 O O . LYS A 1 1087 ? -3.165 -13.692 25.964 1.00 87.94 1087 LYS A O 1
ATOM 8629 N N . ALA A 1 1088 ? -1.808 -12.696 27.444 1.00 86.81 1088 ALA A N 1
ATOM 8630 C CA . ALA A 1 1088 ? -0.757 -12.379 26.480 1.00 86.81 1088 ALA A CA 1
ATOM 8631 C C . ALA A 1 1088 ? 0.120 -13.608 26.180 1.00 86.81 1088 ALA A C 1
ATOM 8633 O O . ALA A 1 1088 ? 0.384 -13.888 25.015 1.00 86.81 1088 ALA A O 1
ATOM 8634 N N . TYR A 1 1089 ? 0.481 -14.382 27.206 1.00 89.50 1089 TYR A N 1
ATOM 8635 C CA . TYR A 1 1089 ? 1.215 -15.643 27.105 1.00 89.50 1089 TYR A CA 1
ATOM 8636 C C . TYR A 1 1089 ? 0.413 -16.715 26.347 1.00 89.50 1089 TYR A C 1
ATOM 8638 O O . TYR A 1 1089 ? 0.956 -17.404 25.490 1.00 89.50 1089 TYR A O 1
ATOM 8646 N N . ASP A 1 1090 ? -0.901 -16.801 26.573 1.00 89.56 1090 ASP A N 1
ATOM 8647 C CA . ASP A 1 1090 ? -1.788 -17.747 25.888 1.00 89.56 1090 ASP A CA 1
ATOM 8648 C C . ASP A 1 1090 ? -1.974 -17.442 24.398 1.00 89.56 1090 ASP A C 1
ATOM 8650 O O . ASP A 1 1090 ? -2.240 -18.346 23.606 1.00 89.56 1090 ASP A O 1
ATOM 8654 N N . LYS A 1 1091 ? -1.805 -16.178 23.997 1.00 91.75 1091 LYS A N 1
ATOM 8655 C CA . LYS A 1 1091 ? -1.813 -15.775 22.584 1.00 91.75 1091 LYS A CA 1
ATOM 8656 C C . LYS A 1 1091 ? -0.533 -16.157 21.848 1.00 91.75 1091 LYS A C 1
ATOM 8658 O O . LYS A 1 1091 ? -0.544 -16.135 20.619 1.00 91.75 1091 LYS A O 1
ATOM 8663 N N . LEU A 1 1092 ? 0.545 -16.478 22.568 1.00 93.06 1092 LEU A N 1
ATOM 8664 C CA . LEU A 1 1092 ? 1.777 -16.956 21.954 1.00 93.06 1092 LEU A CA 1
ATOM 8665 C C . LEU A 1 1092 ? 1.594 -18.384 21.434 1.00 93.06 1092 LEU A C 1
ATOM 8667 O O . LEU A 1 1092 ? 0.996 -19.229 22.111 1.00 93.06 1092 LEU A O 1
ATOM 8671 N N . ASP A 1 1093 ? 2.155 -18.668 20.262 1.00 91.50 1093 ASP A N 1
ATOM 8672 C CA . ASP A 1 1093 ? 2.250 -20.030 19.736 1.00 91.50 1093 ASP A CA 1
ATOM 8673 C C . ASP A 1 1093 ? 3.337 -20.857 20.456 1.00 91.50 1093 ASP A C 1
ATOM 8675 O O . ASP A 1 1093 ? 4.099 -20.354 21.286 1.00 91.50 1093 ASP A O 1
ATOM 8679 N N . ALA A 1 1094 ? 3.407 -22.158 20.159 1.00 87.19 1094 ALA A N 1
ATOM 8680 C CA . ALA A 1 1094 ? 4.346 -23.071 20.814 1.00 87.19 1094 ALA A CA 1
ATOM 8681 C C . ALA A 1 1094 ? 5.824 -22.679 20.607 1.00 87.19 1094 ALA A C 1
ATOM 8683 O O . ALA A 1 1094 ? 6.639 -22.862 21.513 1.00 87.19 1094 ALA A O 1
ATOM 8684 N N . THR A 1 1095 ? 6.169 -22.113 19.447 1.00 87.06 1095 THR A N 1
ATOM 8685 C CA . THR A 1 1095 ? 7.529 -21.662 19.128 1.00 87.06 1095 THR A CA 1
ATOM 8686 C C . THR A 1 1095 ? 7.872 -20.393 19.899 1.00 87.06 1095 THR A C 1
ATOM 8688 O O . THR A 1 1095 ? 8.942 -20.307 20.491 1.00 87.06 1095 THR A O 1
ATOM 8691 N N . GLN A 1 1096 ? 6.956 -19.429 19.966 1.00 92.88 1096 GLN A N 1
ATOM 8692 C CA . GLN A 1 1096 ? 7.120 -18.194 20.731 1.00 92.88 1096 GLN A CA 1
ATOM 8693 C C . GLN A 1 1096 ? 7.247 -18.475 22.234 1.00 92.88 1096 GLN A C 1
ATOM 8695 O O . GLN A 1 1096 ? 8.153 -17.958 22.884 1.00 92.88 1096 GLN A O 1
ATOM 8700 N N . ARG A 1 1097 ? 6.403 -19.353 22.795 1.00 91.56 1097 ARG A N 1
ATOM 8701 C CA . ARG A 1 1097 ? 6.455 -19.710 24.227 1.00 91.56 1097 ARG A CA 1
ATOM 8702 C C . ARG A 1 1097 ? 7.796 -20.309 24.650 1.00 91.56 1097 ARG A C 1
ATOM 8704 O O . ARG A 1 1097 ? 8.206 -20.082 25.786 1.00 91.56 1097 ARG A O 1
ATOM 8711 N N . LYS A 1 1098 ? 8.491 -21.024 23.751 1.00 89.56 1098 LYS A N 1
ATOM 8712 C CA . LYS A 1 1098 ? 9.833 -21.586 23.997 1.00 89.56 1098 LYS A CA 1
ATOM 8713 C C . LYS A 1 1098 ? 10.858 -20.507 24.371 1.00 89.56 1098 LYS A C 1
ATOM 8715 O O . LYS A 1 1098 ? 11.760 -20.789 25.151 1.00 89.56 1098 LYS A O 1
ATOM 8720 N N . TYR A 1 1099 ? 10.715 -19.291 23.841 1.00 92.69 1099 TYR A N 1
ATOM 8721 C CA . TYR A 1 1099 ? 11.670 -18.195 24.035 1.00 92.69 1099 TYR A CA 1
ATOM 8722 C C . TYR A 1 1099 ? 11.301 -17.232 25.176 1.00 92.69 1099 TYR A C 1
ATOM 8724 O O . TYR A 1 1099 ? 12.027 -16.275 25.431 1.00 92.69 1099 TYR A O 1
ATOM 8732 N N . VAL A 1 1100 ? 10.202 -17.469 25.900 1.00 92.25 1100 VAL A N 1
ATOM 8733 C CA . VAL A 1 1100 ? 9.845 -16.676 27.087 1.00 92.25 1100 VAL A CA 1
ATOM 8734 C C . VAL A 1 1100 ? 10.616 -17.218 28.296 1.00 92.25 1100 VAL A C 1
ATOM 8736 O O . VAL A 1 1100 ? 10.118 -18.073 29.031 1.00 92.25 1100 VAL A O 1
ATOM 8739 N N . TYR A 1 1101 ? 11.847 -16.744 28.509 1.00 89.69 1101 TYR A N 1
ATOM 8740 C CA . TYR A 1 1101 ? 12.745 -17.296 29.537 1.00 89.69 1101 TYR A CA 1
ATOM 8741 C C . TYR A 1 1101 ? 12.179 -17.214 30.968 1.00 89.69 1101 TYR A C 1
ATOM 8743 O O . TYR A 1 1101 ? 12.401 -18.103 31.789 1.00 89.69 1101 TYR A O 1
ATOM 8751 N N . ASN A 1 1102 ? 11.387 -16.184 31.274 1.00 87.81 1102 ASN A N 1
ATOM 8752 C CA . ASN A 1 1102 ? 10.770 -15.971 32.586 1.00 87.81 1102 ASN A CA 1
ATOM 8753 C C . ASN A 1 1102 ? 9.382 -16.631 32.735 1.00 87.81 1102 ASN A C 1
ATOM 8755 O O . ASN A 1 1102 ? 8.743 -16.500 33.783 1.00 87.81 1102 ASN A O 1
ATOM 8759 N N . ALA A 1 1103 ? 8.926 -17.414 31.747 1.00 85.50 1103 ALA A N 1
ATOM 8760 C CA . ALA A 1 1103 ? 7.620 -18.080 31.773 1.00 85.50 1103 ALA A CA 1
ATOM 8761 C C . ALA A 1 1103 ? 7.447 -19.007 32.978 1.00 85.50 1103 ALA A C 1
ATOM 8763 O O . ALA A 1 1103 ? 6.370 -19.071 33.565 1.00 85.50 1103 ALA A O 1
ATOM 8764 N N . LYS A 1 1104 ? 8.512 -19.713 33.376 1.00 82.38 1104 LYS A N 1
ATOM 8765 C CA . LYS A 1 1104 ? 8.462 -20.640 34.512 1.00 82.38 1104 LYS A CA 1
ATOM 8766 C C . LYS A 1 1104 ? 8.098 -19.923 35.811 1.00 82.38 1104 LYS A C 1
ATOM 8768 O O . LYS A 1 1104 ? 7.296 -20.443 36.573 1.00 82.38 1104 LYS A O 1
ATOM 8773 N N . VAL A 1 1105 ? 8.660 -18.733 36.033 1.00 77.31 1105 VAL A N 1
ATOM 8774 C CA . VAL A 1 1105 ? 8.379 -17.917 37.223 1.00 77.31 1105 VAL A CA 1
ATOM 8775 C C . VAL A 1 1105 ? 6.936 -17.426 37.193 1.00 77.31 1105 VAL A C 1
ATOM 8777 O O . VAL A 1 1105 ? 6.252 -17.493 38.205 1.00 77.31 1105 VAL A O 1
ATOM 8780 N N . PHE A 1 1106 ? 6.460 -16.984 36.028 1.00 82.38 1106 PHE A N 1
ATOM 8781 C CA . PHE A 1 1106 ? 5.082 -16.543 35.831 1.00 82.38 1106 PHE A CA 1
ATOM 8782 C C . PHE A 1 1106 ? 4.057 -17.657 36.103 1.00 82.38 1106 PHE A C 1
ATOM 8784 O O . PHE A 1 1106 ? 3.120 -17.458 36.873 1.00 82.38 1106 PHE A O 1
ATOM 8791 N N . LEU A 1 1107 ? 4.248 -18.847 35.528 1.00 77.56 1107 LEU A N 1
ATOM 8792 C CA . LEU A 1 1107 ? 3.290 -19.957 35.617 1.00 77.56 1107 LEU A CA 1
ATOM 8793 C C . LEU A 1 1107 ? 3.123 -20.513 37.043 1.00 77.56 1107 LEU A C 1
ATOM 8795 O O . LEU A 1 1107 ? 2.116 -21.159 37.331 1.00 77.56 1107 LEU A O 1
ATOM 8799 N N . THR A 1 1108 ? 4.063 -20.232 37.949 1.00 76.44 1108 THR A N 1
ATOM 8800 C CA . THR A 1 1108 ? 4.005 -20.654 39.357 1.00 76.44 1108 THR A CA 1
ATOM 8801 C C . THR A 1 1108 ? 3.403 -19.605 40.303 1.00 76.44 1108 THR A C 1
ATOM 8803 O O . THR A 1 1108 ? 3.225 -19.897 41.481 1.00 76.44 1108 THR A O 1
ATOM 8806 N N . LEU A 1 1109 ? 3.037 -18.403 39.829 1.00 79.88 1109 LEU A N 1
ATOM 8807 C CA . LEU A 1 1109 ? 2.521 -17.318 40.693 1.00 79.88 1109 LEU A CA 1
ATOM 8808 C C . LEU A 1 1109 ? 1.112 -17.545 41.245 1.00 79.88 1109 LEU A C 1
ATOM 8810 O O . LEU A 1 1109 ? 0.651 -16.770 42.080 1.00 79.88 1109 LEU A O 1
ATOM 8814 N N . THR A 1 1110 ? 0.425 -18.599 40.815 1.00 79.06 1110 THR A N 1
ATOM 8815 C CA . THR A 1 1110 ? -0.948 -18.902 41.231 1.00 79.06 1110 THR A CA 1
ATOM 8816 C C . THR A 1 1110 ? -1.109 -18.927 42.753 1.00 79.06 1110 THR A C 1
ATOM 8818 O O . THR A 1 1110 ? -2.067 -18.361 43.276 1.00 79.06 1110 THR A O 1
ATOM 8821 N N . ASP A 1 1111 ? -0.174 -19.541 43.481 1.00 80.94 1111 ASP A N 1
ATOM 8822 C CA . ASP A 1 1111 ? -0.268 -19.639 44.942 1.00 80.94 1111 ASP A CA 1
ATOM 8823 C C . ASP A 1 1111 ? 0.171 -18.346 45.650 1.00 80.94 1111 ASP A C 1
ATOM 8825 O O . ASP A 1 1111 ? -0.412 -17.985 46.671 1.00 80.94 1111 ASP A O 1
ATOM 8829 N N . VAL A 1 1112 ? 1.096 -17.581 45.055 1.00 82.88 1112 VAL A N 1
ATOM 8830 C CA . VAL A 1 1112 ? 1.465 -16.228 45.517 1.00 82.88 1112 VAL A CA 1
ATOM 8831 C C . VAL A 1 1112 ? 0.259 -15.290 45.450 1.00 82.88 1112 VAL A C 1
ATOM 8833 O O . VAL A 1 1112 ? -0.031 -14.588 46.416 1.00 82.88 1112 VAL A O 1
ATOM 8836 N N . ILE A 1 1113 ? -0.489 -15.322 44.342 1.00 81.62 1113 ILE A N 1
ATOM 8837 C CA . ILE A 1 1113 ? -1.679 -14.483 44.134 1.00 81.62 1113 ILE A CA 1
ATOM 8838 C C . ILE A 1 1113 ? -2.803 -14.875 45.092 1.00 81.62 1113 ILE A C 1
ATOM 8840 O O . ILE A 1 1113 ? -3.422 -13.999 45.686 1.00 81.62 1113 ILE A O 1
ATOM 8844 N N . LYS A 1 1114 ? -3.035 -16.178 45.315 1.00 82.69 1114 LYS A N 1
ATOM 8845 C CA . LYS A 1 1114 ? -4.025 -16.640 46.305 1.00 82.69 1114 LYS A CA 1
ATOM 8846 C C . LYS A 1 1114 ? -3.733 -16.094 47.701 1.00 82.69 1114 LYS A C 1
ATOM 8848 O O . LYS A 1 1114 ? -4.657 -15.658 48.384 1.00 82.69 1114 LYS A O 1
ATOM 8853 N N . VAL A 1 1115 ? -2.471 -16.136 48.131 1.00 86.69 1115 VAL A N 1
ATOM 8854 C CA . VAL A 1 1115 ? -2.065 -15.616 49.443 1.00 86.69 1115 VAL A CA 1
ATOM 8855 C C . VAL A 1 1115 ? -2.188 -14.092 49.481 1.00 86.69 1115 VAL A C 1
ATOM 8857 O O . VAL A 1 1115 ? -2.755 -13.566 50.436 1.00 86.69 1115 VAL A O 1
ATOM 8860 N N . HIS A 1 1116 ? -1.756 -13.392 48.428 1.00 87.12 1116 HIS A N 1
ATOM 8861 C CA . HIS A 1 1116 ? -1.911 -11.941 48.296 1.00 87.12 1116 HIS A CA 1
ATOM 8862 C C . HIS A 1 1116 ? -3.384 -11.504 48.416 1.00 87.12 1116 HIS A C 1
ATOM 8864 O O . HIS A 1 1116 ? -3.714 -10.649 49.237 1.00 87.12 1116 HIS A O 1
ATOM 8870 N N . ASP A 1 1117 ? -4.297 -12.121 47.665 1.00 84.75 1117 ASP A N 1
ATOM 8871 C CA . ASP A 1 1117 ? -5.726 -11.779 47.692 1.00 84.75 1117 ASP A CA 1
ATOM 8872 C C . ASP A 1 1117 ? -6.370 -12.084 49.051 1.00 84.75 1117 ASP A C 1
ATOM 8874 O O . ASP A 1 1117 ? -7.206 -11.319 49.536 1.00 84.75 1117 ASP A O 1
ATOM 8878 N N . LYS A 1 1118 ? -5.958 -13.176 49.708 1.00 86.94 1118 LYS A N 1
ATOM 8879 C CA . LYS A 1 1118 ? -6.424 -13.513 51.060 1.00 86.94 1118 LYS A CA 1
ATOM 8880 C C . LYS A 1 1118 ? -5.944 -12.516 52.110 1.00 86.94 1118 LYS A C 1
ATOM 8882 O O . LYS A 1 1118 ? -6.718 -12.213 53.012 1.00 86.94 1118 LYS A O 1
ATOM 8887 N N . ILE A 1 1119 ? -4.724 -11.985 51.985 1.00 88.50 1119 ILE A N 1
ATOM 8888 C CA . ILE A 1 1119 ? -4.243 -10.884 52.833 1.00 88.50 1119 ILE A CA 1
ATOM 8889 C C . ILE A 1 1119 ? -5.083 -9.623 52.587 1.00 88.50 1119 ILE A C 1
ATOM 8891 O O . ILE A 1 1119 ? -5.501 -8.974 53.540 1.00 88.50 1119 ILE A O 1
ATOM 8895 N N . GLU A 1 1120 ? -5.397 -9.301 51.329 1.00 86.06 1120 GLU A N 1
ATOM 8896 C CA . GLU A 1 1120 ? -6.195 -8.116 50.979 1.00 86.06 1120 GLU A CA 1
ATOM 8897 C C . GLU A 1 1120 ? -7.649 -8.207 51.479 1.00 86.06 1120 GLU A C 1
ATOM 8899 O O . GLU A 1 1120 ? -8.288 -7.196 51.773 1.00 86.06 1120 GLU A O 1
ATOM 8904 N N . ALA A 1 1121 ? -8.176 -9.427 51.606 1.00 86.75 1121 ALA A N 1
ATOM 8905 C CA . ALA A 1 1121 ? -9.517 -9.694 52.109 1.00 86.75 1121 ALA A CA 1
ATOM 8906 C C . ALA A 1 1121 ? -9.646 -9.615 53.643 1.00 86.75 1121 ALA A C 1
ATOM 8908 O O . ALA A 1 1121 ? -10.773 -9.648 54.142 1.00 86.75 1121 ALA A O 1
ATOM 8909 N N . LEU A 1 1122 ? -8.540 -9.508 54.392 1.00 89.25 1122 LEU A N 1
ATOM 8910 C CA . LEU A 1 1122 ? -8.554 -9.414 55.854 1.00 89.25 1122 LEU A CA 1
ATOM 8911 C C . LEU A 1 1122 ? -9.222 -8.112 56.314 1.00 89.25 1122 LEU A C 1
ATOM 8913 O O . LEU A 1 1122 ? -8.714 -7.016 56.079 1.00 89.25 1122 LEU A O 1
ATOM 8917 N N . LYS A 1 1123 ? -10.356 -8.223 57.017 1.00 88.25 1123 LYS A N 1
ATOM 8918 C CA . LYS A 1 1123 ? -11.083 -7.068 57.563 1.00 88.25 1123 LYS A CA 1
ATOM 8919 C C . LYS A 1 1123 ? -11.161 -7.144 59.089 1.00 88.25 1123 LYS A C 1
ATOM 8921 O O . LYS A 1 1123 ? -11.812 -8.051 59.607 1.00 88.25 1123 LYS A O 1
ATOM 8926 N N . PRO A 1 1124 ? -10.616 -6.155 59.826 1.00 86.50 1124 PRO A N 1
ATOM 8927 C CA . PRO A 1 1124 ? -10.655 -6.129 61.294 1.00 86.50 1124 PRO A CA 1
ATOM 8928 C C . PRO A 1 1124 ? -12.060 -6.230 61.910 1.00 86.50 1124 PRO A C 1
ATOM 8930 O O . PRO A 1 1124 ? -12.213 -6.645 63.056 1.00 86.50 1124 PRO A O 1
ATOM 8933 N N . SER A 1 1125 ? -13.099 -5.864 61.153 1.00 81.75 1125 SER A N 1
ATOM 8934 C CA . SER A 1 1125 ? -14.502 -5.954 61.564 1.00 81.75 1125 SER A CA 1
ATOM 8935 C C . SER A 1 1125 ? -15.097 -7.367 61.533 1.00 81.75 1125 SER A C 1
ATOM 8937 O O . SER A 1 1125 ? -16.208 -7.543 62.036 1.00 81.75 1125 SER A O 1
ATOM 8939 N N . ASP A 1 1126 ? -14.427 -8.345 60.915 1.00 85.62 1126 ASP A N 1
ATOM 8940 C CA . ASP A 1 1126 ? -14.954 -9.705 60.771 1.00 85.62 1126 ASP A CA 1
ATOM 8941 C C . ASP A 1 1126 ? -14.985 -10.442 62.117 1.00 85.62 1126 ASP A C 1
ATOM 8943 O O . ASP A 1 1126 ? -13.973 -10.441 62.818 1.00 85.62 1126 ASP A O 1
ATOM 8947 N N . PRO A 1 1127 ? -16.077 -11.151 62.476 1.00 82.75 1127 PRO A N 1
ATOM 8948 C CA . PRO A 1 1127 ? -16.187 -11.855 63.761 1.00 82.75 1127 PRO A CA 1
ATOM 8949 C C . PRO A 1 1127 ? -15.073 -12.878 64.040 1.00 82.75 1127 PRO A C 1
ATOM 8951 O O . PRO A 1 1127 ? -14.745 -13.118 65.195 1.00 82.75 1127 PRO A O 1
ATOM 8954 N N . ASN A 1 1128 ? -14.478 -13.469 62.996 1.00 85.81 1128 ASN A N 1
ATOM 8955 C CA . ASN A 1 1128 ? -13.364 -14.421 63.096 1.00 85.81 1128 ASN A CA 1
ATOM 8956 C C . ASN A 1 1128 ? -12.044 -13.843 62.543 1.00 85.81 1128 ASN A C 1
ATOM 8958 O O . ASN A 1 1128 ? -11.213 -14.582 62.015 1.00 85.81 1128 ASN A O 1
ATOM 8962 N N . TYR A 1 1129 ? -11.854 -12.521 62.617 1.00 89.56 1129 TYR A N 1
ATOM 8963 C CA . TYR A 1 1129 ? -10.711 -11.817 62.025 1.00 89.56 1129 TYR A CA 1
ATOM 8964 C C . TYR A 1 1129 ? -9.362 -12.478 62.346 1.00 89.56 1129 TYR A C 1
ATOM 8966 O O . TYR A 1 1129 ? -8.625 -12.851 61.438 1.00 89.56 1129 TYR A O 1
ATOM 8974 N N . PHE A 1 1130 ? -9.064 -12.737 63.621 1.00 88.38 1130 PHE A N 1
ATOM 8975 C CA . PHE A 1 1130 ? -7.785 -13.347 64.003 1.00 88.38 1130 PHE A CA 1
ATOM 8976 C C . PHE A 1 1130 ? -7.644 -14.820 63.597 1.00 88.38 1130 PHE A C 1
ATOM 8978 O O . PHE A 1 1130 ? -6.527 -15.279 63.366 1.00 88.38 1130 PHE A O 1
ATOM 8985 N N . GLY A 1 1131 ? -8.752 -15.556 63.465 1.00 86.75 1131 GLY A N 1
ATOM 8986 C CA . GLY A 1 1131 ? -8.731 -16.903 62.892 1.00 86.75 1131 GLY A CA 1
ATOM 8987 C C . GLY A 1 1131 ? -8.388 -16.882 61.400 1.00 86.75 1131 GLY A C 1
ATOM 8988 O O . GLY A 1 1131 ? -7.622 -17.721 60.929 1.00 86.75 1131 GLY A O 1
ATOM 8989 N N . LEU A 1 1132 ? -8.887 -15.882 60.664 1.00 89.19 1132 LEU A N 1
ATOM 8990 C CA . LEU A 1 1132 ? -8.533 -15.656 59.260 1.00 89.19 1132 LEU A CA 1
ATOM 8991 C C . LEU A 1 1132 ? -7.068 -15.226 59.109 1.00 89.19 1132 LEU A C 1
ATOM 8993 O O . LEU A 1 1132 ? -6.377 -15.775 58.257 1.00 89.19 1132 LEU A O 1
ATOM 8997 N N . VAL A 1 1133 ? -6.562 -14.335 59.971 1.00 90.62 1133 VAL A N 1
ATOM 8998 C CA . VAL A 1 1133 ? -5.140 -13.928 59.992 1.00 90.62 1133 VAL A CA 1
ATOM 8999 C C . VAL A 1 1133 ? -4.218 -15.144 60.162 1.00 90.62 1133 VAL A C 1
ATOM 9001 O O . VAL A 1 1133 ? -3.270 -15.314 59.398 1.00 90.62 1133 VAL A O 1
ATOM 9004 N N . GLN A 1 1134 ? -4.527 -16.051 61.096 1.00 88.56 1134 GLN A N 1
ATOM 9005 C CA . GLN A 1 1134 ? -3.751 -17.283 61.294 1.00 88.56 1134 GLN A CA 1
ATOM 9006 C C . GLN A 1 1134 ? -3.825 -18.241 60.098 1.00 88.56 1134 GLN A C 1
ATOM 9008 O O . GLN A 1 1134 ? -2.822 -18.862 59.737 1.00 88.56 1134 GLN A O 1
ATOM 9013 N N . LEU A 1 1135 ? -4.998 -18.359 59.468 1.00 88.62 1135 LEU A N 1
ATOM 9014 C CA . LEU A 1 1135 ? -5.174 -19.169 58.265 1.00 88.62 1135 LEU A CA 1
ATOM 9015 C C . LEU A 1 1135 ? -4.318 -18.630 57.110 1.00 88.62 1135 LEU A C 1
ATOM 9017 O O . LEU A 1 1135 ? -3.577 -19.389 56.489 1.00 88.62 1135 LEU A O 1
ATOM 9021 N N . VAL A 1 1136 ? -4.363 -17.317 56.876 1.00 92.69 1136 VAL A N 1
ATOM 9022 C CA . VAL A 1 1136 ? -3.558 -16.639 55.853 1.00 92.69 1136 VAL A CA 1
ATOM 9023 C C . VAL A 1 1136 ? -2.062 -16.802 56.134 1.00 92.69 1136 VAL A C 1
ATOM 9025 O O . VAL A 1 1136 ? -1.304 -17.136 55.224 1.00 92.69 1136 VAL A O 1
ATOM 9028 N N . ARG A 1 1137 ? -1.623 -16.678 57.395 1.00 93.69 1137 ARG A N 1
ATOM 9029 C CA . ARG A 1 1137 ? -0.229 -16.941 57.792 1.00 93.69 1137 ARG A CA 1
ATOM 9030 C C . ARG A 1 1137 ? 0.199 -18.381 57.508 1.00 93.69 1137 ARG A C 1
ATOM 9032 O O . ARG A 1 1137 ? 1.317 -18.609 57.042 1.00 93.69 1137 ARG A O 1
ATOM 9039 N N . LYS A 1 1138 ? -0.664 -19.363 57.774 1.00 90.56 1138 LYS A N 1
ATOM 9040 C CA . LYS A 1 1138 ? -0.378 -20.775 57.490 1.00 90.56 1138 LYS A CA 1
ATOM 9041 C C . LYS A 1 1138 ? -0.169 -21.012 55.995 1.00 90.56 1138 LYS A C 1
ATOM 9043 O O . LYS A 1 1138 ? 0.783 -21.693 55.627 1.00 90.56 1138 LYS A O 1
ATOM 9048 N N . GLU A 1 1139 ? -1.017 -20.433 55.152 1.00 87.94 1139 GLU A N 1
ATOM 9049 C CA . GLU A 1 1139 ? -0.894 -20.539 53.694 1.00 87.94 1139 GLU A CA 1
ATOM 9050 C C . GLU A 1 1139 ? 0.336 -19.792 53.159 1.00 87.94 1139 GLU A C 1
ATOM 9052 O O . GLU A 1 1139 ? 1.080 -20.340 52.350 1.00 87.94 1139 GLU A O 1
ATOM 9057 N N . TYR A 1 1140 ? 0.640 -18.603 53.690 1.00 90.56 1140 TYR A N 1
ATOM 9058 C CA . TYR A 1 1140 ? 1.891 -17.897 53.398 1.00 90.56 1140 TYR A CA 1
ATOM 9059 C C . TYR A 1 1140 ? 3.123 -18.749 53.740 1.00 90.56 1140 TYR A C 1
ATOM 9061 O O . TYR A 1 1140 ? 4.095 -18.793 52.990 1.00 90.56 1140 TYR A O 1
ATOM 9069 N N . ASN A 1 1141 ? 3.088 -19.488 54.852 1.00 89.94 1141 ASN A N 1
ATOM 9070 C CA . ASN A 1 1141 ? 4.196 -20.346 55.266 1.00 89.94 1141 ASN A CA 1
ATOM 9071 C C . ASN A 1 1141 ? 4.423 -21.558 54.349 1.00 89.94 1141 ASN A C 1
ATOM 9073 O O . ASN A 1 1141 ? 5.549 -22.060 54.322 1.00 89.94 1141 ASN A O 1
ATOM 9077 N N . GLN A 1 1142 ? 3.404 -21.987 53.600 1.00 88.19 1142 GLN A N 1
ATOM 9078 C CA . GLN A 1 1142 ? 3.487 -23.078 52.622 1.00 88.19 1142 GLN A CA 1
ATOM 9079 C C . GLN A 1 1142 ? 4.135 -22.649 51.298 1.00 88.19 1142 GLN A C 1
ATOM 9081 O O . GLN A 1 1142 ? 4.551 -23.511 50.526 1.00 88.19 1142 GLN A O 1
ATOM 9086 N N . LEU A 1 1143 ? 4.264 -21.341 51.047 1.00 87.19 1143 LEU A N 1
ATOM 9087 C CA . LEU A 1 1143 ? 4.987 -20.822 49.889 1.00 87.19 1143 LEU A CA 1
ATOM 9088 C C . LEU A 1 1143 ? 6.489 -21.135 49.981 1.00 87.19 1143 LEU A C 1
ATOM 9090 O O . LEU A 1 1143 ? 7.078 -21.178 51.071 1.00 87.19 1143 LEU A O 1
ATOM 9094 N N . SER A 1 1144 ? 7.126 -21.303 48.819 1.00 84.50 1144 SER A N 1
ATOM 9095 C CA . SER A 1 1144 ? 8.582 -21.432 48.728 1.00 84.50 1144 SER A CA 1
ATOM 9096 C C . SER A 1 1144 ? 9.282 -20.164 49.237 1.00 84.50 1144 SER A C 1
ATOM 9098 O O . SER A 1 1144 ? 8.692 -19.083 49.274 1.00 84.50 1144 SER A O 1
ATOM 9100 N N . SER A 1 1145 ? 10.561 -20.261 49.608 1.00 80.25 1145 SER A N 1
ATOM 9101 C CA . SER A 1 1145 ? 11.331 -19.098 50.080 1.00 80.25 1145 SER A CA 1
ATOM 9102 C C . SER A 1 1145 ? 11.352 -17.946 49.064 1.00 80.25 1145 SER A C 1
ATOM 9104 O O . SER A 1 1145 ? 11.303 -16.787 49.463 1.00 80.25 1145 SER A O 1
ATOM 9106 N N . ALA A 1 1146 ? 11.369 -18.259 47.763 1.00 76.69 1146 ALA A N 1
ATOM 9107 C CA . ALA A 1 1146 ? 11.314 -17.266 46.691 1.00 76.69 1146 ALA A CA 1
ATOM 9108 C C . ALA A 1 1146 ? 9.904 -16.675 46.507 1.00 76.69 1146 ALA A C 1
ATOM 9110 O O . ALA A 1 1146 ? 9.763 -15.493 46.216 1.00 76.69 1146 ALA A O 1
ATOM 9111 N N . ASP A 1 1147 ? 8.857 -17.475 46.706 1.00 83.88 1147 ASP A N 1
ATOM 9112 C CA . ASP A 1 1147 ? 7.464 -17.035 46.569 1.00 83.88 1147 ASP A CA 1
ATOM 9113 C C . ASP A 1 1147 ? 6.998 -16.170 47.739 1.00 83.88 1147 ASP A C 1
ATOM 9115 O O . ASP A 1 1147 ? 6.255 -15.214 47.534 1.00 83.88 1147 ASP A O 1
ATOM 9119 N N . LYS A 1 1148 ? 7.510 -16.422 48.948 1.00 85.00 1148 LYS A N 1
ATOM 9120 C CA . LYS A 1 1148 ? 7.298 -15.556 50.118 1.00 85.00 1148 LYS A CA 1
ATOM 9121 C C . LYS A 1 1148 ? 7.757 -14.120 49.865 1.00 85.00 1148 LYS A C 1
ATOM 9123 O O . LYS A 1 1148 ? 7.039 -13.186 50.198 1.00 85.00 1148 LYS A O 1
ATOM 9128 N N . GLN A 1 1149 ? 8.906 -13.946 49.206 1.00 81.75 1149 GLN A N 1
ATOM 9129 C CA . GLN A 1 1149 ? 9.440 -12.624 48.849 1.00 81.75 1149 GLN A CA 1
ATOM 9130 C C . GLN A 1 1149 ? 8.597 -11.890 47.793 1.00 81.75 1149 GLN A C 1
ATOM 9132 O O . GLN A 1 1149 ? 8.747 -10.684 47.625 1.00 81.75 1149 GLN A O 1
ATOM 9137 N N . ARG A 1 1150 ? 7.714 -12.601 47.079 1.00 80.81 1150 ARG A N 1
ATOM 9138 C CA . ARG A 1 1150 ? 6.867 -12.049 46.010 1.00 80.81 1150 ARG A CA 1
ATOM 9139 C C . ARG A 1 1150 ? 5.480 -11.620 46.496 1.00 80.81 1150 ARG A C 1
ATOM 9141 O O . ARG A 1 1150 ? 4.746 -11.017 45.722 1.00 80.81 1150 ARG A O 1
ATOM 9148 N N . VAL A 1 1151 ? 5.102 -11.907 47.745 1.00 84.81 1151 VAL A N 1
ATOM 9149 C CA . VAL A 1 1151 ? 3.824 -11.460 48.325 1.00 84.81 1151 VAL A CA 1
ATOM 9150 C C . VAL A 1 1151 ? 3.945 -9.986 48.715 1.00 84.81 1151 VAL A C 1
ATOM 9152 O O . VAL A 1 1151 ? 4.348 -9.643 49.824 1.00 84.81 1151 VAL A O 1
ATOM 9155 N N . SER A 1 1152 ? 3.610 -9.098 47.783 1.00 81.19 1152 SER A N 1
ATOM 9156 C CA . SER A 1 1152 ? 3.848 -7.652 47.905 1.00 81.19 1152 SER A CA 1
ATOM 9157 C C . SER A 1 1152 ? 3.066 -6.958 49.026 1.00 81.19 1152 SER A C 1
ATOM 9159 O O . SER A 1 1152 ? 3.486 -5.901 49.486 1.00 81.19 1152 SER A O 1
ATOM 9161 N N . ASN A 1 1153 ? 1.952 -7.529 49.495 1.00 86.31 1153 ASN A N 1
ATOM 9162 C CA . ASN A 1 1153 ? 1.147 -6.989 50.595 1.00 86.31 1153 ASN A CA 1
ATOM 9163 C C . ASN A 1 1153 ? 1.417 -7.673 51.948 1.00 86.31 1153 ASN A C 1
ATOM 9165 O O . ASN A 1 1153 ? 0.614 -7.539 52.871 1.00 86.31 1153 ASN A O 1
ATOM 9169 N N . TYR A 1 1154 ? 2.547 -8.376 52.086 1.00 88.50 1154 TYR A N 1
ATOM 9170 C CA . TYR A 1 1154 ? 2.940 -9.067 53.318 1.00 88.50 1154 TYR A CA 1
ATOM 9171 C C . TYR A 1 1154 ? 2.950 -8.158 54.560 1.00 88.50 1154 TYR A C 1
ATOM 9173 O O . TYR A 1 1154 ? 2.554 -8.596 55.640 1.00 88.50 1154 TYR A O 1
ATOM 9181 N N . ASP A 1 1155 ? 3.299 -6.879 54.409 1.00 87.00 1155 ASP A N 1
ATOM 9182 C CA . ASP A 1 1155 ? 3.290 -5.911 55.513 1.00 87.00 1155 ASP A CA 1
ATOM 9183 C C . ASP A 1 1155 ? 1.906 -5.765 56.168 1.00 87.00 1155 ASP A C 1
ATOM 9185 O O . ASP A 1 1155 ? 1.811 -5.612 57.384 1.00 87.00 1155 ASP A O 1
ATOM 9189 N N . LYS A 1 1156 ? 0.814 -5.914 55.403 1.00 87.31 1156 LYS A N 1
ATOM 9190 C CA . LYS A 1 1156 ? -0.554 -5.894 55.952 1.00 87.31 1156 LYS A CA 1
ATOM 9191 C C . LYS A 1 1156 ? -0.841 -7.102 56.839 1.00 87.31 1156 LYS A C 1
ATOM 9193 O O . LYS A 1 1156 ? -1.589 -6.991 57.808 1.00 87.31 1156 LYS A O 1
ATOM 9198 N N . LEU A 1 1157 ? -0.251 -8.259 56.525 1.00 90.50 1157 LEU A N 1
ATOM 9199 C CA . LEU A 1 1157 ? -0.354 -9.447 57.370 1.00 90.50 1157 LEU A CA 1
ATOM 9200 C C . LEU A 1 1157 ? 0.405 -9.239 58.687 1.00 90.50 1157 LEU A C 1
ATOM 9202 O O . LEU A 1 1157 ? -0.122 -9.575 59.744 1.00 90.50 1157 LEU A O 1
ATOM 9206 N N . LEU A 1 1158 ? 1.598 -8.636 58.633 1.00 88.81 1158 LEU A N 1
ATOM 9207 C CA . LEU A 1 1158 ? 2.357 -8.268 59.834 1.00 88.81 1158 LEU A CA 1
ATOM 9208 C C . LEU A 1 1158 ? 1.596 -7.263 60.706 1.00 88.81 1158 LEU A C 1
ATOM 9210 O O . LEU A 1 1158 ? 1.535 -7.421 61.924 1.00 88.81 1158 LEU A O 1
ATOM 9214 N N . GLU A 1 1159 ? 0.972 -6.257 60.093 1.00 87.62 1159 GLU A N 1
ATOM 9215 C CA . GLU A 1 1159 ? 0.139 -5.286 60.803 1.00 87.62 1159 GLU A CA 1
ATOM 9216 C C . GLU A 1 1159 ? -1.067 -5.964 61.478 1.00 87.62 1159 GLU A C 1
ATOM 9218 O O . GLU A 1 1159 ? -1.333 -5.733 62.660 1.00 87.62 1159 GLU A O 1
ATOM 9223 N N . ALA A 1 1160 ? -1.764 -6.857 60.769 1.00 86.94 1160 ALA A N 1
ATOM 9224 C CA . ALA A 1 1160 ? -2.890 -7.620 61.308 1.00 86.94 1160 ALA A CA 1
ATOM 9225 C C . ALA A 1 1160 ? -2.490 -8.531 62.487 1.00 86.94 1160 ALA A C 1
ATOM 9227 O O . ALA A 1 1160 ? -3.259 -8.708 63.436 1.00 86.94 1160 ALA A O 1
ATOM 9228 N N . GLU A 1 1161 ? -1.277 -9.083 62.468 1.00 87.19 1161 GLU A N 1
ATOM 9229 C CA . GLU A 1 1161 ? -0.723 -9.860 63.580 1.00 87.19 1161 GLU A CA 1
ATOM 9230 C C . GLU A 1 1161 ? -0.345 -8.981 64.777 1.00 87.19 1161 GLU A C 1
ATOM 9232 O O . GLU A 1 1161 ? -0.651 -9.331 65.918 1.00 87.19 1161 GLU A O 1
ATOM 9237 N N . ALA A 1 1162 ? 0.243 -7.807 64.541 1.00 86.19 1162 ALA A N 1
ATOM 9238 C CA . ALA A 1 1162 ? 0.561 -6.845 65.597 1.00 86.19 1162 ALA A CA 1
ATOM 9239 C C . ALA A 1 1162 ? -0.704 -6.327 66.315 1.00 86.19 1162 ALA A C 1
ATOM 9241 O O . ALA A 1 1162 ? -0.715 -6.133 67.538 1.00 86.19 1162 ALA A O 1
ATOM 9242 N N . GLN A 1 1163 ? -1.809 -6.172 65.579 1.00 88.62 1163 GLN A N 1
ATOM 9243 C CA . GLN A 1 1163 ? -3.115 -5.815 66.138 1.00 88.62 1163 GLN A CA 1
ATOM 9244 C C . GLN A 1 1163 ? -3.618 -6.840 67.168 1.00 88.62 1163 GLN A C 1
ATOM 9246 O O . GLN A 1 1163 ? -4.292 -6.447 68.123 1.00 88.62 1163 GLN A O 1
ATOM 9251 N N . ARG A 1 1164 ? -3.259 -8.129 67.040 1.00 85.38 1164 ARG A N 1
ATOM 9252 C CA . ARG A 1 1164 ? -3.609 -9.154 68.037 1.00 85.38 1164 ARG A CA 1
ATOM 9253 C C . ARG A 1 1164 ? -2.916 -8.894 69.368 1.00 85.38 1164 ARG A C 1
ATOM 9255 O O . ARG A 1 1164 ? -3.577 -8.891 70.398 1.00 85.38 1164 ARG A O 1
ATOM 9262 N N . ALA A 1 1165 ? -1.619 -8.595 69.337 1.00 83.00 1165 ALA A N 1
ATOM 9263 C CA . ALA A 1 1165 ? -0.860 -8.277 70.544 1.00 83.00 1165 ALA A CA 1
ATOM 9264 C C . ALA A 1 1165 ? -1.393 -7.013 71.242 1.00 83.00 1165 ALA A C 1
ATOM 9266 O O . ALA A 1 1165 ? -1.449 -6.947 72.469 1.00 83.00 1165 ALA A O 1
ATOM 9267 N N . THR A 1 1166 ? -1.843 -6.024 70.464 1.00 84.69 1166 THR A N 1
ATOM 9268 C CA . THR A 1 1166 ? -2.455 -4.802 71.014 1.00 84.69 1166 THR A CA 1
ATOM 9269 C C . THR A 1 1166 ? -3.800 -5.105 71.674 1.00 84.69 1166 THR A C 1
ATOM 9271 O O . THR A 1 1166 ? -4.059 -4.629 72.778 1.00 84.69 1166 THR A O 1
ATOM 9274 N N . LEU A 1 1167 ? -4.633 -5.941 71.047 1.00 89.12 1167 LEU A N 1
ATOM 9275 C CA . LEU A 1 1167 ? -5.891 -6.403 71.632 1.00 89.12 1167 LEU A CA 1
ATOM 9276 C C . LEU A 1 1167 ? -5.661 -7.195 72.928 1.00 89.12 1167 LEU A C 1
ATOM 9278 O O . LEU A 1 1167 ? -6.315 -6.916 73.932 1.00 89.12 1167 LEU A O 1
ATOM 9282 N N . ASP A 1 1168 ? -4.720 -8.143 72.918 1.00 87.94 1168 ASP A N 1
ATOM 9283 C CA . ASP A 1 1168 ? -4.386 -8.974 74.079 1.00 87.94 1168 ASP A CA 1
ATOM 9284 C C . ASP A 1 1168 ? -3.916 -8.108 75.260 1.00 87.94 1168 ASP A C 1
ATOM 9286 O O . ASP A 1 1168 ? -4.377 -8.301 76.385 1.00 87.94 1168 ASP A O 1
ATOM 9290 N N . LYS A 1 1169 ? -3.099 -7.078 75.002 1.00 87.62 1169 LYS A N 1
ATOM 9291 C CA . LYS A 1 1169 ? -2.656 -6.121 76.027 1.00 87.62 1169 LYS A CA 1
ATOM 9292 C C . LYS A 1 1169 ? -3.820 -5.349 76.653 1.00 87.62 1169 LYS A C 1
ATOM 9294 O O . LYS A 1 1169 ? -3.851 -5.170 77.866 1.00 87.62 1169 LYS A O 1
ATOM 9299 N N . VAL A 1 1170 ? -4.793 -4.907 75.855 1.00 91.12 1170 VAL A N 1
ATOM 9300 C CA . VAL A 1 1170 ? -5.981 -4.203 76.373 1.00 91.12 1170 VAL A CA 1
ATOM 9301 C C . VAL A 1 1170 ? -6.864 -5.140 77.191 1.00 91.12 1170 VAL A C 1
ATOM 9303 O O . VAL A 1 1170 ? -7.329 -4.755 78.265 1.00 91.12 1170 VAL A O 1
ATOM 9306 N N . MET A 1 1171 ? -7.051 -6.381 76.734 1.00 90.50 1171 MET A N 1
ATOM 9307 C CA . MET A 1 1171 ? -7.762 -7.397 77.509 1.00 90.50 1171 MET A CA 1
ATOM 9308 C C . MET A 1 1171 ? -7.051 -7.676 78.839 1.00 90.50 1171 MET A C 1
ATOM 9310 O O . MET A 1 1171 ? -7.722 -7.780 79.863 1.00 90.50 1171 MET A O 1
ATOM 9314 N N . GLU A 1 1172 ? -5.718 -7.726 78.869 1.00 90.69 1172 GLU A N 1
ATOM 9315 C CA . GLU A 1 1172 ? -4.956 -7.868 80.113 1.00 90.69 1172 GLU A CA 1
ATOM 9316 C C . GLU A 1 1172 ? -5.139 -6.659 81.047 1.00 90.69 1172 GLU A C 1
ATOM 9318 O O . GLU A 1 1172 ? -5.412 -6.841 82.235 1.00 90.69 1172 GLU A O 1
ATOM 9323 N N . THR A 1 1173 ? -5.073 -5.427 80.528 1.00 91.00 1173 THR A N 1
ATOM 9324 C CA . THR A 1 1173 ? -5.319 -4.207 81.318 1.00 91.00 1173 THR A CA 1
ATOM 9325 C C . THR A 1 1173 ? -6.717 -4.217 81.942 1.00 91.00 1173 THR A C 1
ATOM 9327 O O . THR A 1 1173 ? -6.861 -3.968 83.138 1.00 91.00 1173 THR A O 1
ATOM 9330 N N . ILE A 1 1174 ? -7.746 -4.595 81.175 1.00 91.88 1174 ILE A N 1
ATOM 9331 C CA . ILE A 1 1174 ? -9.117 -4.745 81.688 1.00 91.88 1174 ILE A CA 1
ATOM 9332 C C . ILE A 1 1174 ? -9.196 -5.877 82.725 1.00 91.88 1174 ILE A C 1
ATOM 9334 O O . ILE A 1 1174 ? -9.875 -5.757 83.749 1.00 91.88 1174 ILE A O 1
ATOM 9338 N N . ALA A 1 1175 ? -8.479 -6.982 82.506 1.00 91.19 1175 ALA A N 1
ATOM 9339 C CA . ALA A 1 1175 ? -8.448 -8.101 83.439 1.00 91.19 1175 ALA A CA 1
ATOM 9340 C C . ALA A 1 1175 ? -7.818 -7.718 84.789 1.00 91.19 1175 ALA A C 1
ATOM 9342 O O . ALA A 1 1175 ? -8.265 -8.237 85.814 1.00 91.19 1175 ALA A O 1
ATOM 9343 N N . ARG A 1 1176 ? -6.862 -6.782 84.816 1.00 90.81 1176 ARG A N 1
ATOM 9344 C CA . ARG A 1 1176 ? -6.202 -6.297 86.041 1.00 90.81 1176 ARG A CA 1
ATOM 9345 C C . ARG A 1 1176 ? -7.060 -5.382 86.917 1.00 90.81 1176 ARG A C 1
ATOM 9347 O O . ARG A 1 1176 ? -6.705 -5.193 88.077 1.00 90.81 1176 ARG A O 1
ATOM 9354 N N . ILE A 1 1177 ? -8.183 -4.856 86.418 1.00 91.06 1177 ILE A N 1
ATOM 9355 C CA . ILE A 1 1177 ? -9.099 -4.031 87.220 1.00 91.06 1177 ILE A CA 1
ATOM 9356 C C . ILE A 1 1177 ? -9.535 -4.817 88.466 1.00 91.06 1177 ILE A C 1
ATOM 9358 O O . ILE A 1 1177 ? -10.122 -5.903 88.352 1.00 91.06 1177 ILE A O 1
ATOM 9362 N N . SER A 1 1178 ? -9.254 -4.262 89.647 1.00 88.25 1178 SER A N 1
ATOM 9363 C CA . SER A 1 1178 ? -9.561 -4.885 90.935 1.00 88.25 1178 SER A CA 1
ATOM 9364 C C . SER A 1 1178 ? -10.203 -3.886 91.907 1.00 88.25 1178 SER A C 1
ATOM 9366 O O . SER A 1 1178 ? -9.531 -2.932 92.300 1.00 88.25 1178 SER A O 1
ATOM 9368 N N . PRO A 1 1179 ? -11.461 -4.101 92.344 1.00 81.25 1179 PRO A N 1
ATOM 9369 C CA . PRO A 1 1179 ? -12.201 -3.172 93.210 1.00 81.25 1179 PRO A CA 1
ATOM 9370 C C . PRO A 1 1179 ? -11.635 -3.038 94.629 1.00 81.25 1179 PRO A C 1
ATOM 9372 O O . PRO A 1 1179 ? -12.061 -2.166 95.376 1.00 81.25 1179 PRO A O 1
ATOM 9375 N N . THR A 1 1180 ? -10.677 -3.883 95.013 1.00 82.12 1180 THR A N 1
ATOM 9376 C CA . THR A 1 1180 ? -9.971 -3.799 96.300 1.00 82.12 1180 THR A CA 1
ATOM 9377 C C . THR A 1 1180 ? -8.627 -3.073 96.199 1.00 82.12 1180 THR A C 1
ATOM 9379 O O . THR A 1 1180 ? -7.904 -3.004 97.189 1.00 82.12 1180 THR A O 1
ATOM 9382 N N . SER A 1 1181 ? -8.248 -2.594 95.009 1.00 84.44 1181 SER A N 1
ATOM 9383 C CA . SER A 1 1181 ? -7.007 -1.845 94.803 1.00 84.44 1181 SER A CA 1
ATOM 9384 C C . SER A 1 1181 ? -7.146 -0.408 95.305 1.00 84.44 1181 SER A C 1
ATOM 9386 O O . SER A 1 1181 ? -8.169 0.232 95.066 1.00 84.44 1181 SER A O 1
ATOM 9388 N N . ALA A 1 1182 ? -6.095 0.129 95.932 1.00 79.62 1182 ALA A N 1
ATOM 9389 C CA . ALA A 1 1182 ? -6.024 1.553 96.271 1.00 79.62 1182 ALA A CA 1
ATOM 9390 C C . ALA A 1 1182 ? -6.068 2.444 95.010 1.00 79.62 1182 ALA A C 1
ATOM 9392 O O . ALA A 1 1182 ? -6.629 3.535 95.035 1.00 79.62 1182 ALA A O 1
ATOM 9393 N N . ASP A 1 1183 ? -5.572 1.920 93.888 1.00 88.44 1183 ASP A N 1
ATOM 9394 C CA . ASP A 1 1183 ? -5.514 2.581 92.583 1.00 88.44 1183 ASP A CA 1
ATOM 9395 C C . ASP A 1 1183 ? -6.738 2.262 91.702 1.00 88.44 1183 ASP A C 1
ATOM 9397 O O . ASP A 1 1183 ? -6.690 2.360 90.480 1.00 88.44 1183 ASP A O 1
ATOM 9401 N N . TYR A 1 1184 ? -7.863 1.823 92.276 1.00 88.94 1184 TYR A N 1
ATOM 9402 C CA . TYR A 1 1184 ? -9.004 1.351 91.480 1.00 88.94 1184 TYR A CA 1
ATOM 9403 C C . TYR A 1 1184 ? -9.522 2.387 90.466 1.00 88.94 1184 TYR A C 1
ATOM 9405 O O . TYR A 1 1184 ? -9.809 2.037 89.323 1.00 88.94 1184 TYR A O 1
ATOM 9413 N N . PHE A 1 1185 ? -9.597 3.667 90.847 1.00 87.44 1185 PHE A N 1
ATOM 9414 C CA . PHE A 1 1185 ? -10.038 4.741 89.950 1.00 87.44 1185 PHE A CA 1
ATOM 9415 C C . PHE A 1 1185 ? -9.089 4.933 88.757 1.00 87.44 1185 PHE A C 1
ATOM 9417 O O . PHE A 1 1185 ? -9.562 5.068 87.631 1.00 87.44 1185 PHE A O 1
ATOM 9424 N N . THR A 1 1186 ? -7.772 4.895 88.985 1.00 88.25 1186 THR A N 1
ATOM 9425 C CA . THR A 1 1186 ? -6.764 5.047 87.924 1.00 88.25 1186 THR A CA 1
ATOM 9426 C C . THR A 1 1186 ? -6.699 3.806 87.040 1.00 88.25 1186 THR A C 1
ATOM 9428 O O . THR A 1 1186 ? -6.664 3.940 85.826 1.00 88.25 1186 THR A O 1
ATOM 9431 N N . MET A 1 1187 ? -6.820 2.598 87.604 1.00 90.62 1187 MET A N 1
ATOM 9432 C CA . MET A 1 1187 ? -6.912 1.354 86.827 1.00 90.62 1187 MET A CA 1
ATOM 9433 C C . MET A 1 1187 ? -8.111 1.342 85.867 1.00 90.62 1187 MET A C 1
ATOM 9435 O O . MET A 1 1187 ? -8.000 0.826 84.755 1.00 90.62 1187 MET A O 1
ATOM 9439 N N . VAL A 1 1188 ? -9.261 1.883 86.286 1.00 91.56 1188 VAL A N 1
ATOM 9440 C CA . VAL A 1 1188 ? -10.460 1.989 85.439 1.00 91.56 1188 VAL A CA 1
ATOM 9441 C C . VAL A 1 1188 ? -10.276 3.047 84.351 1.00 91.56 1188 VAL A C 1
ATOM 9443 O O . VAL A 1 1188 ? -10.575 2.762 83.190 1.00 91.56 1188 VAL A O 1
ATOM 9446 N N . ASP A 1 1189 ? -9.728 4.216 84.690 1.00 90.38 1189 ASP A N 1
ATOM 9447 C CA . ASP A 1 1189 ? -9.448 5.287 83.725 1.00 90.38 1189 ASP A CA 1
ATOM 9448 C C . ASP A 1 1189 ? -8.394 4.840 82.681 1.00 90.38 1189 ASP A C 1
ATOM 9450 O O . ASP A 1 1189 ? -8.598 5.024 81.478 1.00 90.38 1189 ASP A O 1
ATOM 9454 N N . ASP A 1 1190 ? -7.330 4.147 83.105 1.00 90.62 1190 ASP A N 1
ATOM 9455 C CA . ASP A 1 1190 ? -6.293 3.576 82.232 1.00 90.62 1190 ASP A CA 1
ATOM 9456 C C . ASP A 1 1190 ? -6.845 2.463 81.333 1.00 90.62 1190 ASP A C 1
ATOM 9458 O O . ASP A 1 1190 ? -6.550 2.416 80.136 1.00 90.62 1190 ASP A O 1
ATOM 9462 N N . ALA A 1 1191 ? -7.676 1.567 81.875 1.00 91.75 1191 ALA A N 1
ATOM 9463 C CA . ALA A 1 1191 ? -8.318 0.515 81.091 1.00 91.75 1191 ALA A CA 1
ATOM 9464 C C . ALA A 1 1191 ? -9.321 1.085 80.076 1.00 91.75 1191 ALA A C 1
ATOM 9466 O O . ALA A 1 1191 ? -9.397 0.599 78.944 1.00 91.75 1191 ALA A O 1
ATOM 9467 N N . GLN A 1 1192 ? -10.045 2.146 80.437 1.00 92.69 1192 GLN A N 1
ATOM 9468 C CA . GLN A 1 1192 ? -10.930 2.868 79.528 1.00 92.69 1192 GLN A CA 1
ATOM 9469 C C . GLN A 1 1192 ? -10.138 3.584 78.428 1.00 92.69 1192 GLN A C 1
ATOM 9471 O O . GLN A 1 1192 ? -10.503 3.487 77.255 1.00 92.69 1192 GLN A O 1
ATOM 9476 N N . ALA A 1 1193 ? -9.031 4.249 78.763 1.00 90.56 1193 ALA A N 1
ATOM 9477 C CA . ALA A 1 1193 ? -8.144 4.882 77.790 1.00 90.56 1193 ALA A CA 1
ATOM 9478 C C . ALA A 1 1193 ? -7.507 3.849 76.840 1.00 90.56 1193 ALA A C 1
ATOM 9480 O O . ALA A 1 1193 ? -7.462 4.055 75.624 1.00 90.56 1193 ALA A O 1
ATOM 9481 N N . ALA A 1 1194 ? -7.089 2.695 77.366 1.00 89.56 1194 ALA A N 1
ATOM 9482 C CA . ALA A 1 1194 ? -6.567 1.578 76.583 1.00 89.56 1194 ALA A CA 1
ATOM 9483 C C . ALA A 1 1194 ? -7.633 0.974 75.646 1.00 89.56 1194 ALA A C 1
ATOM 9485 O O . ALA A 1 1194 ? -7.344 0.676 74.490 1.00 89.56 1194 ALA A O 1
ATOM 9486 N N . TYR A 1 1195 ? -8.889 0.863 76.089 1.00 91.38 1195 TYR A N 1
ATOM 9487 C CA . TYR A 1 1195 ? -9.998 0.408 75.244 1.00 91.38 1195 TYR A CA 1
ATOM 9488 C C . TYR A 1 1195 ? -10.385 1.427 74.159 1.00 91.38 1195 TYR A C 1
ATOM 9490 O O . TYR A 1 1195 ? -10.666 1.055 73.019 1.00 91.38 1195 TYR A O 1
ATOM 9498 N N . VAL A 1 1196 ? -10.381 2.724 74.477 1.00 90.00 1196 VAL A N 1
ATOM 9499 C CA . VAL A 1 1196 ? -10.691 3.794 73.514 1.00 90.00 1196 VAL A CA 1
ATOM 9500 C C . VAL A 1 1196 ? -9.561 3.984 72.498 1.00 90.00 1196 VAL A C 1
ATOM 9502 O O . VAL A 1 1196 ? -9.846 4.296 71.341 1.00 90.00 1196 VAL A O 1
ATOM 9505 N N . SER A 1 1197 ? -8.303 3.743 72.873 1.00 87.88 1197 SER A N 1
ATOM 9506 C CA . SER A 1 1197 ? -7.175 3.809 71.935 1.00 87.88 1197 SER A CA 1
ATOM 9507 C C . SER A 1 1197 ? -7.166 2.665 70.913 1.00 87.88 1197 SER A C 1
ATOM 9509 O O . SER A 1 1197 ? -6.547 2.805 69.857 1.00 87.88 1197 SER A O 1
ATOM 9511 N N . LEU A 1 1198 ? -7.917 1.575 71.146 1.00 89.25 1198 LEU A N 1
ATOM 9512 C CA . LEU A 1 1198 ? -8.134 0.557 70.118 1.00 89.25 1198 LEU A CA 1
ATOM 9513 C C . LEU A 1 1198 ? -8.921 1.129 68.929 1.00 89.25 1198 LEU A C 1
ATOM 9515 O O . LEU A 1 1198 ? -9.966 1.770 69.128 1.00 89.25 1198 LEU A O 1
ATOM 9519 N N . PRO A 1 1199 ? -8.509 0.803 67.687 1.00 87.44 1199 PRO A N 1
ATOM 9520 C CA . PRO A 1 1199 ? -9.306 1.054 66.494 1.00 87.44 1199 PRO A CA 1
ATOM 9521 C C . PRO A 1 1199 ? -10.742 0.548 66.662 1.00 87.44 1199 PRO A C 1
ATOM 9523 O O . PRO A 1 1199 ? -10.966 -0.568 67.134 1.00 87.44 1199 PRO A O 1
ATOM 9526 N N . ALA A 1 1200 ? -11.728 1.345 66.236 1.00 84.56 1200 ALA A N 1
ATOM 9527 C CA . ALA A 1 1200 ? -13.150 1.048 66.442 1.00 84.56 1200 ALA A CA 1
ATOM 9528 C C . ALA A 1 1200 ? -13.573 -0.338 65.912 1.00 84.56 1200 ALA A C 1
ATOM 9530 O O . ALA A 1 1200 ? -14.445 -0.983 66.491 1.00 84.56 1200 ALA A O 1
ATOM 9531 N N . ALA A 1 1201 ? -12.928 -0.815 64.843 1.00 83.12 1201 ALA A N 1
ATOM 9532 C CA . ALA A 1 1201 ? -13.168 -2.138 64.277 1.00 83.12 1201 ALA A CA 1
ATOM 9533 C C . ALA A 1 1201 ? -12.701 -3.291 65.189 1.00 83.12 1201 ALA A C 1
ATOM 9535 O O . ALA A 1 1201 ? -13.318 -4.351 65.167 1.00 83.12 1201 ALA A O 1
ATOM 9536 N N . LEU A 1 1202 ? -11.670 -3.078 66.020 1.00 88.69 1202 LEU A N 1
ATOM 9537 C CA . LEU A 1 1202 ? -11.096 -4.099 66.905 1.00 88.69 1202 LEU A CA 1
ATOM 9538 C C . LEU A 1 1202 ? -11.788 -4.198 68.268 1.00 88.69 1202 LEU A C 1
ATOM 9540 O O . LEU A 1 1202 ? -11.740 -5.250 68.900 1.00 88.69 1202 LEU A O 1
ATOM 9544 N N . ARG A 1 1203 ? -12.475 -3.141 68.716 1.00 89.06 1203 ARG A N 1
ATOM 9545 C CA . ARG A 1 1203 ? -13.145 -3.099 70.031 1.00 89.06 1203 ARG A CA 1
ATOM 9546 C C . ARG A 1 1203 ? -14.176 -4.218 70.232 1.00 89.06 1203 ARG A C 1
ATOM 9548 O O . ARG A 1 1203 ? -14.358 -4.681 71.350 1.00 89.06 1203 ARG A O 1
ATOM 9555 N N . LYS A 1 1204 ? -14.798 -4.702 69.149 1.00 85.25 1204 LYS A N 1
ATOM 9556 C CA . LYS A 1 1204 ? -15.765 -5.818 69.171 1.00 85.25 1204 LYS A CA 1
ATOM 9557 C C . LYS A 1 1204 ? -15.151 -7.168 69.562 1.00 85.25 1204 LYS A C 1
ATOM 9559 O O . LYS A 1 1204 ? -15.895 -8.083 69.893 1.00 85.25 1204 LYS A O 1
ATOM 9564 N N . HIS A 1 1205 ? -13.824 -7.284 69.523 1.00 87.38 1205 HIS A N 1
ATOM 9565 C CA . HIS A 1 1205 ? -13.087 -8.499 69.882 1.00 87.38 1205 HIS A CA 1
ATOM 9566 C C . HIS A 1 1205 ? -12.632 -8.519 71.349 1.00 87.38 1205 HIS A C 1
ATOM 9568 O O . HIS A 1 1205 ? -12.012 -9.487 71.780 1.00 87.38 1205 HIS A O 1
ATOM 9574 N N . VAL A 1 1206 ? -12.929 -7.472 72.129 1.00 89.69 1206 VAL A N 1
ATOM 9575 C CA . VAL A 1 1206 ? -12.601 -7.394 73.561 1.00 89.69 1206 VAL A CA 1
ATOM 9576 C C . VAL A 1 1206 ? -13.641 -8.177 74.362 1.00 89.69 1206 VAL A C 1
ATOM 9578 O O . VAL A 1 1206 ? -14.700 -7.663 74.717 1.00 89.69 1206 VAL A O 1
ATOM 9581 N N . ILE A 1 1207 ? -13.336 -9.439 74.657 1.00 88.50 1207 ILE A N 1
ATOM 9582 C CA . ILE A 1 1207 ? -14.291 -10.371 75.280 1.00 88.50 1207 ILE A CA 1
ATOM 9583 C C . ILE A 1 1207 ? -14.606 -10.065 76.750 1.00 88.50 1207 ILE A C 1
ATOM 9585 O O . ILE A 1 1207 ? -15.624 -10.511 77.264 1.00 88.50 1207 ILE A O 1
ATOM 9589 N N . ASN A 1 1208 ? -13.742 -9.323 77.444 1.00 91.75 1208 ASN A N 1
ATOM 9590 C CA . ASN A 1 1208 ? -13.893 -8.988 78.861 1.00 91.75 1208 ASN A CA 1
ATOM 9591 C C . ASN A 1 1208 ? -14.365 -7.544 79.096 1.00 91.75 1208 ASN A C 1
ATOM 9593 O O . ASN A 1 1208 ? -14.232 -7.030 80.207 1.00 91.75 1208 ASN A O 1
ATOM 9597 N N . TYR A 1 1209 ? -14.931 -6.896 78.072 1.00 91.44 1209 TYR A N 1
ATOM 9598 C CA . TYR A 1 1209 ? -15.418 -5.517 78.152 1.00 91.44 1209 TYR A CA 1
ATOM 9599 C C . TYR A 1 1209 ? -16.459 -5.308 79.261 1.00 91.44 1209 TYR A C 1
ATOM 9601 O O . TYR A 1 1209 ? -16.430 -4.279 79.930 1.00 91.44 1209 TYR A O 1
ATOM 9609 N N . ASP A 1 1210 ? -17.306 -6.303 79.535 1.00 91.06 1210 ASP A N 1
ATOM 9610 C CA . ASP A 1 1210 ? -18.316 -6.236 80.601 1.00 91.06 1210 ASP A CA 1
ATOM 9611 C C . ASP A 1 1210 ? -17.705 -5.920 81.978 1.00 91.06 1210 ASP A C 1
ATOM 9613 O O . ASP A 1 1210 ? -18.322 -5.243 82.803 1.00 91.06 1210 ASP A O 1
ATOM 9617 N N . LYS A 1 1211 ? -16.459 -6.355 82.225 1.00 91.94 1211 LYS A N 1
ATOM 9618 C CA . LYS A 1 1211 ? -15.720 -6.040 83.455 1.00 91.94 1211 LYS A CA 1
ATOM 9619 C C . LYS A 1 1211 ? -15.375 -4.549 83.539 1.00 91.94 1211 LYS A C 1
ATOM 9621 O O . LYS A 1 1211 ? -15.522 -3.955 84.605 1.00 91.94 1211 LYS A O 1
ATOM 9626 N N . LEU A 1 1212 ? -14.950 -3.951 82.425 1.00 92.94 1212 LEU A N 1
ATOM 9627 C CA . LEU A 1 1212 ? -14.664 -2.519 82.318 1.00 92.94 1212 LEU A CA 1
ATOM 9628 C C . LEU A 1 1212 ? -15.951 -1.684 82.391 1.00 92.94 1212 LEU A C 1
ATOM 9630 O O . LEU A 1 1212 ? -15.987 -0.691 83.109 1.00 92.94 1212 LEU A O 1
ATOM 9634 N N . ASP A 1 1213 ? -17.022 -2.093 81.706 1.00 92.31 1213 ASP A N 1
ATOM 9635 C CA . ASP A 1 1213 ? -18.319 -1.401 81.748 1.00 92.31 1213 ASP A CA 1
ATOM 9636 C C . ASP A 1 1213 ? -18.896 -1.361 83.172 1.00 92.31 1213 ASP A C 1
ATOM 9638 O O . ASP A 1 1213 ? -19.315 -0.304 83.654 1.00 92.31 1213 ASP A O 1
ATOM 9642 N N . LYS A 1 1214 ? -18.838 -2.488 83.894 1.00 89.12 1214 LYS A N 1
ATOM 9643 C CA . LYS A 1 1214 ? -19.228 -2.542 85.307 1.00 89.12 1214 LYS A CA 1
ATOM 9644 C C . LYS A 1 1214 ? -18.361 -1.616 86.168 1.00 89.12 1214 LYS A C 1
ATOM 9646 O O . LYS A 1 1214 ? -18.901 -0.806 86.918 1.00 89.12 1214 LYS A O 1
ATOM 9651 N N . ALA A 1 1215 ? -17.038 -1.686 86.022 1.00 89.38 1215 ALA A N 1
ATOM 9652 C CA . ALA A 1 1215 ? -16.120 -0.876 86.815 1.00 89.38 1215 ALA A CA 1
ATOM 9653 C C . ALA A 1 1215 ? -16.281 0.637 86.561 1.00 89.38 1215 ALA A C 1
ATOM 9655 O O . ALA A 1 1215 ? -16.269 1.422 87.508 1.00 89.38 1215 ALA A O 1
ATOM 9656 N N . ASN A 1 1216 ? -16.534 1.046 85.313 1.00 90.50 1216 ASN A N 1
ATOM 9657 C CA . ASN A 1 1216 ? -16.850 2.431 84.949 1.00 90.50 1216 ASN A CA 1
ATOM 9658 C C . ASN A 1 1216 ? -18.138 2.935 85.614 1.00 90.50 1216 ASN A C 1
ATOM 9660 O O . ASN A 1 1216 ? -18.186 4.074 86.087 1.00 90.50 1216 ASN A O 1
ATOM 9664 N N . LYS A 1 1217 ? -19.189 2.105 85.667 1.00 89.50 1217 LYS A N 1
ATOM 9665 C CA . LYS A 1 1217 ? -20.449 2.445 86.351 1.00 89.50 1217 LYS A CA 1
ATOM 9666 C C . LYS A 1 1217 ? -20.231 2.631 87.850 1.00 89.50 1217 LYS A C 1
ATOM 9668 O O . LYS A 1 1217 ? -20.714 3.618 88.407 1.00 89.50 1217 LYS A O 1
ATOM 9673 N N . ASP A 1 1218 ? -19.457 1.743 88.470 1.00 87.31 1218 ASP A N 1
ATOM 9674 C CA . ASP A 1 1218 ? -19.124 1.809 89.895 1.00 87.31 1218 ASP A CA 1
ATOM 9675 C C . ASP A 1 1218 ? -18.281 3.050 90.227 1.00 87.31 1218 ASP A C 1
ATOM 9677 O O . ASP A 1 1218 ? -18.626 3.798 91.142 1.00 87.31 1218 ASP A O 1
ATOM 9681 N N . VAL A 1 1219 ? -17.244 3.340 89.432 1.00 88.44 1219 VAL A N 1
ATOM 9682 C CA . VAL A 1 1219 ? -16.425 4.558 89.559 1.00 88.44 1219 VAL A CA 1
ATOM 9683 C C . VAL A 1 1219 ? -17.260 5.819 89.347 1.00 88.44 1219 VAL A C 1
ATOM 9685 O O . VAL A 1 1219 ? -17.112 6.777 90.101 1.00 88.44 1219 VAL A O 1
ATOM 9688 N N . THR A 1 1220 ? -18.170 5.837 88.370 1.00 88.81 1220 THR A N 1
ATOM 9689 C CA . THR A 1 1220 ? -19.038 6.997 88.104 1.00 88.81 1220 THR A CA 1
ATOM 9690 C C . THR A 1 1220 ? -19.994 7.262 89.265 1.00 88.81 1220 THR A C 1
ATOM 9692 O O . THR A 1 1220 ? -20.166 8.413 89.673 1.00 88.81 1220 THR A O 1
ATOM 9695 N N . ALA A 1 1221 ? -20.615 6.212 89.811 1.00 86.62 1221 ALA A N 1
ATOM 9696 C CA . ALA A 1 1221 ? -21.480 6.319 90.982 1.00 86.62 1221 ALA A CA 1
ATOM 9697 C C . ALA A 1 1221 ? -20.692 6.814 92.205 1.00 86.62 1221 ALA A C 1
ATOM 9699 O O . ALA A 1 1221 ? -21.134 7.740 92.885 1.00 86.62 1221 ALA A O 1
ATOM 9700 N N . ALA A 1 1222 ? -19.487 6.277 92.419 1.00 86.56 1222 ALA A N 1
ATOM 9701 C CA . ALA A 1 1222 ? -18.634 6.673 93.528 1.00 86.56 1222 ALA A CA 1
ATOM 9702 C C . ALA A 1 1222 ? -18.132 8.124 93.410 1.00 86.56 1222 ALA A C 1
ATOM 9704 O O . ALA A 1 1222 ? -18.231 8.893 94.364 1.00 86.56 1222 ALA A O 1
ATOM 9705 N N . ARG A 1 1223 ? -17.672 8.547 92.224 1.00 88.94 1223 ARG A N 1
ATOM 9706 C CA . ARG A 1 1223 ? -17.157 9.905 91.968 1.00 88.94 1223 ARG A CA 1
ATOM 9707 C C . ARG A 1 1223 ? -18.243 10.973 92.157 1.00 88.94 1223 ARG A C 1
ATOM 9709 O O . ARG A 1 1223 ? -17.953 12.045 92.677 1.00 88.94 1223 ARG A O 1
ATOM 9716 N N . LYS A 1 1224 ? -19.504 10.672 91.810 1.00 86.62 1224 LYS A N 1
ATOM 9717 C CA . LYS A 1 1224 ? -20.653 11.557 92.088 1.00 86.62 1224 LYS A CA 1
ATOM 9718 C C . LYS A 1 1224 ? -20.829 11.828 93.580 1.00 86.62 1224 LYS A C 1
ATOM 9720 O O . LYS A 1 1224 ? -21.044 12.976 93.950 1.00 86.62 1224 LYS A O 1
ATOM 9725 N N . VAL A 1 1225 ? -20.728 10.795 94.415 1.00 86.62 1225 VAL A N 1
ATOM 9726 C CA . VAL A 1 1225 ? -20.880 10.930 95.870 1.00 86.62 1225 VAL A CA 1
ATOM 9727 C C . VAL A 1 1225 ? -19.650 11.590 96.494 1.00 86.62 1225 VAL A C 1
ATOM 9729 O O . VAL A 1 1225 ? -19.818 12.540 97.246 1.00 86.62 1225 VAL A O 1
ATOM 9732 N N . ILE A 1 1226 ? -18.429 11.194 96.110 1.00 87.69 1226 ILE A N 1
ATOM 9733 C CA . ILE A 1 1226 ? -17.180 11.847 96.554 1.00 87.69 1226 ILE A CA 1
ATOM 9734 C C . ILE A 1 1226 ? -17.230 13.356 96.294 1.00 87.69 1226 ILE A C 1
ATOM 9736 O O . ILE A 1 1226 ? -16.950 14.142 97.197 1.00 87.69 1226 ILE A O 1
ATOM 9740 N N . ASN A 1 1227 ? -17.623 13.760 95.083 1.00 87.50 1227 ASN A N 1
ATOM 9741 C CA . ASN A 1 1227 ? -17.733 15.170 94.720 1.00 87.50 1227 ASN A CA 1
ATOM 9742 C C . ASN A 1 1227 ? -18.857 15.865 95.489 1.00 87.50 1227 ASN A C 1
ATOM 9744 O O . ASN A 1 1227 ? -18.646 16.970 95.969 1.00 87.50 1227 ASN A O 1
ATOM 9748 N N . ALA A 1 1228 ? -20.022 15.222 95.639 1.00 84.69 1228 ALA A N 1
ATOM 9749 C CA . ALA A 1 1228 ? -21.130 15.781 96.410 1.00 84.69 1228 ALA A CA 1
ATOM 9750 C C . ALA A 1 1228 ? -20.716 16.081 97.857 1.00 84.69 1228 ALA A C 1
ATOM 9752 O O . ALA A 1 1228 ? -21.047 17.153 98.350 1.00 84.69 1228 ALA A O 1
ATOM 9753 N N . ILE A 1 1229 ? -19.944 15.186 98.488 1.00 85.69 1229 ILE A N 1
ATOM 9754 C CA . ILE A 1 1229 ? -19.377 15.380 99.831 1.00 85.69 1229 ILE A CA 1
ATOM 9755 C C . ILE A 1 1229 ? -18.333 16.504 99.834 1.00 85.69 1229 ILE A C 1
ATOM 9757 O O . ILE A 1 1229 ? -18.364 17.364 100.704 1.00 85.69 1229 ILE A O 1
ATOM 9761 N N . ALA A 1 1230 ? -17.429 16.535 98.849 1.00 84.88 1230 ALA A N 1
ATOM 9762 C CA . ALA A 1 1230 ? -16.369 17.544 98.764 1.00 84.88 1230 ALA A CA 1
ATOM 9763 C C . ALA A 1 1230 ? -16.890 18.974 98.516 1.00 84.88 1230 ALA A C 1
ATOM 9765 O O . ALA A 1 1230 ? -16.192 19.938 98.807 1.00 84.88 1230 ALA A O 1
ATOM 9766 N N . THR A 1 1231 ? -18.095 19.116 97.957 1.00 86.19 1231 THR A N 1
ATOM 9767 C CA . THR A 1 1231 ? -18.741 20.413 97.693 1.00 86.19 1231 THR A CA 1
ATOM 9768 C C . THR A 1 1231 ? -19.629 20.914 98.833 1.00 86.19 1231 THR A C 1
ATOM 9770 O O . THR A 1 1231 ? -20.287 21.944 98.673 1.00 86.19 1231 THR A O 1
ATOM 9773 N N . ILE A 1 1232 ? -19.702 20.184 99.950 1.00 84.44 1232 ILE A N 1
ATOM 9774 C CA . ILE A 1 1232 ? -20.431 20.626 101.139 1.00 84.44 1232 ILE A CA 1
ATOM 9775 C C . ILE A 1 1232 ? -19.656 21.785 101.764 1.00 84.44 1232 ILE A C 1
ATOM 9777 O O . ILE A 1 1232 ? -18.473 21.660 102.069 1.00 84.44 1232 ILE A O 1
ATOM 9781 N N . ASP A 1 1233 ? -20.337 22.910 101.946 1.00 82.81 1233 ASP A N 1
ATOM 9782 C CA . ASP A 1 1233 ? -19.785 24.097 102.591 1.00 82.81 1233 ASP A CA 1
ATOM 9783 C C . ASP A 1 1233 ? -20.450 24.273 103.958 1.00 82.81 1233 ASP A C 1
ATOM 9785 O O . ASP A 1 1233 ? -21.648 24.556 104.038 1.00 82.81 1233 ASP A O 1
ATOM 9789 N N . GLU A 1 1234 ? -19.669 24.102 105.027 1.00 80.75 1234 GLU A N 1
ATOM 9790 C CA . GLU A 1 1234 ? -20.106 24.230 106.427 1.00 80.75 1234 GLU A CA 1
ATOM 9791 C C . GLU A 1 1234 ? -20.710 25.606 106.747 1.00 80.75 1234 GLU A C 1
ATOM 9793 O O . GLU A 1 1234 ? -21.510 25.736 107.669 1.00 80.75 1234 GLU A O 1
ATOM 9798 N N . GLN A 1 1235 ? -20.364 26.642 105.975 1.00 78.88 1235 GLN A N 1
ATOM 9799 C CA . GLN A 1 1235 ? -20.864 28.006 106.166 1.00 78.88 1235 GLN A CA 1
ATOM 9800 C C . GLN A 1 1235 ? -22.118 28.309 105.323 1.00 78.88 1235 GLN A C 1
ATOM 9802 O O . GLN A 1 1235 ? -22.655 29.419 105.366 1.00 78.88 1235 GLN A O 1
ATOM 9807 N N . SER A 1 1236 ? -22.605 27.342 104.539 1.00 80.44 1236 SER A N 1
ATOM 9808 C CA . SER A 1 1236 ? -23.748 27.520 103.644 1.00 80.44 1236 SER A CA 1
ATOM 9809 C C . SER A 1 1236 ? -25.084 27.445 104.383 1.00 80.44 1236 SER A C 1
ATOM 9811 O O . SER A 1 1236 ? -25.357 26.510 105.130 1.00 80.44 1236 SER A O 1
ATOM 9813 N N . LEU A 1 1237 ? -26.013 28.350 104.056 1.00 77.62 1237 LEU A N 1
ATOM 9814 C CA . LEU A 1 1237 ? -27.410 28.284 104.524 1.00 77.62 1237 LEU A CA 1
ATOM 9815 C C . LEU A 1 1237 ? -28.145 27.003 104.078 1.00 77.62 1237 LEU A C 1
ATOM 9817 O O . LEU A 1 1237 ? -29.223 26.701 104.583 1.00 77.62 1237 LEU A O 1
ATOM 9821 N N . ASN A 1 1238 ? -27.591 26.261 103.112 1.00 83.19 1238 ASN A N 1
ATOM 9822 C CA . ASN A 1 1238 ? -28.115 24.977 102.647 1.00 83.19 1238 ASN A CA 1
ATOM 9823 C C . ASN A 1 1238 ? -27.296 23.775 103.148 1.00 83.19 1238 ASN A C 1
ATOM 9825 O O . ASN A 1 1238 ? -27.519 22.678 102.637 1.00 83.19 1238 ASN A O 1
ATOM 9829 N N . PHE A 1 1239 ? -26.381 23.958 104.107 1.00 84.31 1239 PHE A N 1
ATOM 9830 C CA . PHE A 1 1239 ? -25.498 22.909 104.628 1.00 84.31 1239 PHE A CA 1
ATOM 9831 C C . PHE A 1 1239 ? -26.268 21.631 104.988 1.00 84.31 1239 PHE A C 1
ATOM 9833 O O . PHE A 1 1239 ? -26.006 20.577 104.416 1.00 84.31 1239 PHE A O 1
ATOM 9840 N N . GLU A 1 1240 ? -27.325 21.738 105.799 1.00 82.94 1240 GLU A N 1
ATOM 9841 C CA . GLU A 1 1240 ? -28.172 20.599 106.181 1.00 82.94 1240 GLU A CA 1
ATOM 9842 C C . GLU A 1 1240 ? -28.761 19.859 104.964 1.00 82.94 1240 GLU A C 1
ATOM 9844 O O . GLU A 1 1240 ? -28.694 18.634 104.861 1.00 82.94 1240 GLU A O 1
ATOM 9849 N N . LYS A 1 1241 ? -29.277 20.595 103.972 1.00 84.44 1241 LYS A N 1
ATOM 9850 C CA . LYS A 1 1241 ? -29.817 19.997 102.738 1.00 84.44 1241 LYS A CA 1
ATOM 9851 C C . LYS A 1 1241 ? -28.731 19.343 101.885 1.00 84.44 1241 LYS A C 1
ATOM 9853 O O . LYS A 1 1241 ? -29.004 18.320 101.257 1.00 84.44 1241 LYS A O 1
ATOM 9858 N N . GLN A 1 1242 ? -27.534 19.928 101.828 1.00 86.31 1242 GLN A N 1
ATOM 9859 C CA . GLN A 1 1242 ? -26.395 19.386 101.086 1.00 86.31 1242 GLN A CA 1
ATOM 9860 C C . GLN A 1 1242 ? -25.893 18.087 101.727 1.00 86.31 1242 GLN A C 1
ATOM 9862 O O . GLN A 1 1242 ? -25.699 17.104 101.012 1.00 86.31 1242 GLN A O 1
ATOM 9867 N N . VAL A 1 1243 ? -25.790 18.046 103.057 1.00 83.94 1243 VAL A N 1
ATOM 9868 C CA . VAL A 1 1243 ? -25.405 16.848 103.817 1.00 83.94 1243 VAL A CA 1
ATOM 9869 C C . VAL A 1 1243 ? -26.458 15.750 103.674 1.00 83.94 1243 VAL A C 1
ATOM 9871 O O . VAL A 1 1243 ? -26.106 14.633 103.311 1.00 83.94 1243 VAL A O 1
ATOM 9874 N N . ILE A 1 1244 ? -27.756 16.052 103.823 1.00 84.94 1244 ILE A N 1
ATOM 9875 C CA . ILE A 1 1244 ? -28.835 15.063 103.624 1.00 84.94 1244 ILE A CA 1
ATOM 9876 C C . ILE A 1 1244 ? -28.840 14.522 102.186 1.00 84.94 1244 ILE A C 1
ATOM 9878 O O . ILE A 1 1244 ? -29.040 13.325 101.969 1.00 84.94 1244 ILE A O 1
ATOM 9882 N N . ALA A 1 1245 ? -28.622 15.375 101.181 1.00 84.50 1245 ALA A N 1
ATOM 9883 C CA . ALA A 1 1245 ? -28.568 14.945 99.785 1.00 84.50 1245 ALA A CA 1
ATOM 9884 C C . ALA A 1 1245 ? -27.346 14.057 99.500 1.00 84.50 1245 ALA A C 1
ATOM 9886 O O . ALA A 1 1245 ? -27.485 13.038 98.817 1.00 84.50 1245 ALA A O 1
ATOM 9887 N N . ALA A 1 1246 ? -26.176 14.410 100.037 1.00 86.12 1246 ALA A N 1
ATOM 9888 C CA . ALA A 1 1246 ? -24.955 13.621 99.910 1.00 86.12 1246 ALA A CA 1
ATOM 9889 C C . ALA A 1 1246 ? -25.052 12.289 100.675 1.00 86.12 1246 ALA A C 1
ATOM 9891 O O . ALA A 1 1246 ? -24.684 11.254 100.122 1.00 86.12 1246 ALA A O 1
ATOM 9892 N N . GLN A 1 1247 ? -25.652 12.282 101.870 1.00 85.69 1247 GLN A N 1
ATOM 9893 C CA . GLN A 1 1247 ? -25.940 11.075 102.646 1.00 85.69 1247 GLN A CA 1
ATOM 9894 C C . GLN A 1 1247 ? -26.920 10.159 101.906 1.00 85.69 1247 GLN A C 1
ATOM 9896 O O . GLN A 1 1247 ? -26.648 8.979 101.720 1.00 85.69 1247 GLN A O 1
ATOM 9901 N N . LYS A 1 1248 ? -28.014 10.705 101.364 1.00 87.81 1248 LYS A N 1
ATOM 9902 C CA . LYS A 1 1248 ? -28.968 9.940 100.548 1.00 87.81 1248 LYS A CA 1
ATOM 9903 C C . LYS A 1 1248 ? -28.313 9.347 99.298 1.00 87.81 1248 LYS A C 1
ATOM 9905 O O . LYS A 1 1248 ? -28.639 8.230 98.899 1.00 87.81 1248 LYS A O 1
ATOM 9910 N N . ALA A 1 1249 ? -27.409 10.092 98.663 1.00 85.31 1249 ALA A N 1
ATOM 9911 C CA . ALA A 1 1249 ? -26.655 9.606 97.514 1.00 85.31 1249 ALA A CA 1
ATOM 9912 C C . ALA A 1 1249 ? -25.661 8.500 97.913 1.00 85.31 1249 ALA A C 1
ATOM 9914 O O . ALA A 1 1249 ? -25.541 7.520 97.182 1.00 85.31 1249 ALA A O 1
ATOM 9915 N N . PHE A 1 1250 ? -25.011 8.617 99.076 1.00 87.56 1250 PHE A N 1
ATOM 9916 C CA . PHE A 1 1250 ? -24.150 7.584 99.657 1.00 87.56 1250 PHE A CA 1
ATOM 9917 C C . PHE A 1 1250 ? -24.934 6.315 100.030 1.00 87.56 1250 PHE A C 1
ATOM 9919 O O . PHE A 1 1250 ? -24.521 5.207 99.690 1.00 87.56 1250 PHE A O 1
ATOM 9926 N N . ASP A 1 1251 ? -26.114 6.454 100.632 1.00 86.12 1251 ASP A N 1
ATOM 9927 C CA . ASP A 1 1251 ? -26.978 5.333 101.013 1.00 86.12 1251 ASP A CA 1
ATOM 9928 C C . ASP A 1 1251 ? -27.558 4.597 99.797 1.00 86.12 1251 ASP A C 1
ATOM 9930 O O . ASP A 1 1251 ? -27.822 3.395 99.855 1.00 86.12 1251 ASP A O 1
ATOM 9934 N N . ALA A 1 1252 ? -27.714 5.277 98.661 1.00 88.25 1252 ALA A N 1
ATOM 9935 C CA . ALA A 1 1252 ? -28.129 4.649 97.410 1.00 88.25 1252 ALA A CA 1
ATOM 9936 C C . ALA A 1 1252 ? -27.023 3.796 96.755 1.00 88.25 1252 ALA A C 1
ATOM 9938 O O . ALA A 1 1252 ? -27.319 3.009 95.853 1.00 88.25 1252 ALA A O 1
ATOM 9939 N N . LEU A 1 1253 ? -25.762 3.930 97.187 1.00 88.19 1253 LEU A N 1
ATOM 9940 C CA . LEU A 1 1253 ? -24.654 3.121 96.679 1.00 88.19 1253 LEU A CA 1
ATOM 9941 C C . LEU A 1 1253 ? -24.716 1.687 97.217 1.00 88.19 1253 LEU A C 1
ATOM 9943 O O . LEU A 1 1253 ? -25.100 1.439 98.364 1.00 88.19 1253 LEU A O 1
ATOM 9947 N N . THR A 1 1254 ? -24.259 0.735 96.403 1.00 86.25 1254 THR A N 1
ATOM 9948 C CA . THR A 1 1254 ? -24.050 -0.654 96.842 1.00 86.25 1254 THR A CA 1
ATOM 9949 C C . THR A 1 1254 ? -22.916 -0.751 97.866 1.00 86.25 1254 THR A C 1
ATOM 9951 O O . THR A 1 1254 ? -22.048 0.120 97.924 1.00 86.25 1254 THR A O 1
ATOM 9954 N N . SER A 1 1255 ? -22.877 -1.836 98.650 1.00 80.25 1255 SER A N 1
ATOM 9955 C CA . SER A 1 1255 ? -21.806 -2.073 99.636 1.00 80.25 1255 SER A CA 1
ATOM 9956 C C . SER A 1 1255 ? -20.401 -1.947 99.029 1.00 80.25 1255 SER A C 1
ATOM 9958 O O . SER A 1 1255 ? -19.505 -1.410 99.674 1.00 80.25 1255 SER A O 1
ATOM 9960 N N . ASP A 1 1256 ? -20.208 -2.400 97.789 1.00 79.06 1256 ASP A N 1
ATOM 9961 C CA . ASP A 1 1256 ? -18.913 -2.328 97.107 1.00 79.06 1256 ASP A CA 1
ATOM 9962 C C . ASP A 1 1256 ? -18.592 -0.904 96.628 1.00 79.06 1256 ASP A C 1
ATOM 9964 O O . ASP A 1 1256 ? -17.469 -0.440 96.796 1.00 79.06 1256 ASP A O 1
ATOM 9968 N N . GLN A 1 1257 ? -19.581 -0.164 96.116 1.00 87.44 1257 GLN A N 1
ATOM 9969 C CA . GLN A 1 1257 ? -19.411 1.238 95.712 1.00 87.44 1257 GLN A CA 1
ATOM 9970 C C . GLN A 1 1257 ? -19.148 2.166 96.907 1.00 87.44 1257 GLN A C 1
ATOM 9972 O O . GLN A 1 1257 ? -18.353 3.095 96.792 1.00 87.44 1257 GLN A O 1
ATOM 9977 N N . ARG A 1 1258 ? -19.771 1.912 98.068 1.00 84.31 1258 ARG A N 1
ATOM 9978 C CA . ARG A 1 1258 ? -19.544 2.699 99.296 1.00 84.31 1258 ARG A CA 1
ATOM 9979 C C . ARG A 1 1258 ? -18.099 2.617 99.782 1.00 84.31 1258 ARG A C 1
ATOM 9981 O O . ARG A 1 1258 ? -17.563 3.612 100.253 1.00 84.31 1258 ARG A O 1
ATOM 9988 N N . ARG A 1 1259 ? -17.444 1.460 99.618 1.00 82.06 1259 ARG A N 1
ATOM 9989 C CA . ARG A 1 1259 ? -16.027 1.263 99.986 1.00 82.06 1259 ARG A CA 1
ATOM 9990 C C . ARG A 1 1259 ? -15.063 2.124 99.167 1.00 82.06 1259 ARG A C 1
ATOM 9992 O O . ARG A 1 1259 ? -13.932 2.321 99.591 1.00 82.06 1259 ARG A O 1
ATOM 9999 N N . LEU A 1 1260 ? -15.504 2.637 98.018 1.00 84.00 1260 LEU A N 1
ATOM 10000 C CA . LEU A 1 1260 ? -14.708 3.505 97.149 1.00 84.00 1260 LEU A CA 1
ATOM 10001 C C . LEU A 1 1260 ? -14.743 4.983 97.584 1.00 84.00 1260 LEU A C 1
ATOM 10003 O O . LEU A 1 1260 ? -13.990 5.795 97.047 1.00 84.00 1260 LEU A O 1
ATOM 10007 N N . ILE A 1 1261 ? -15.612 5.353 98.531 1.00 87.44 1261 ILE A N 1
ATOM 10008 C CA . ILE A 1 1261 ? -15.812 6.737 98.981 1.00 87.44 1261 ILE A CA 1
ATOM 10009 C C . ILE A 1 1261 ? -14.843 7.056 100.124 1.00 87.44 1261 ILE A C 1
ATOM 10011 O O . ILE A 1 1261 ? -15.153 6.884 101.299 1.00 87.44 1261 ILE A O 1
ATOM 10015 N N . HIS A 1 1262 ? -13.648 7.531 99.785 1.00 83.62 1262 HIS A N 1
ATOM 10016 C CA . HIS A 1 1262 ? -12.595 7.802 100.771 1.00 83.62 1262 HIS A CA 1
ATOM 10017 C C . HIS A 1 1262 ? -12.930 8.949 101.740 1.00 83.62 1262 HIS A C 1
ATOM 10019 O O . HIS A 1 1262 ? -12.459 8.946 102.871 1.00 83.62 1262 HIS A O 1
ATOM 10025 N N . ASN A 1 1263 ? -13.750 9.916 101.321 1.00 87.44 1263 ASN A N 1
ATOM 10026 C CA . ASN A 1 1263 ? -14.186 11.045 102.144 1.00 87.44 1263 ASN A CA 1
ATOM 10027 C C . ASN A 1 1263 ? -15.524 10.791 102.861 1.00 87.44 1263 ASN A C 1
ATOM 10029 O O . ASN A 1 1263 ? -16.125 11.731 103.370 1.00 87.44 1263 ASN A O 1
ATOM 10033 N N . ALA A 1 1264 ? -15.990 9.538 102.935 1.00 83.88 1264 ALA A N 1
ATOM 10034 C CA . ALA A 1 1264 ? -17.250 9.197 103.600 1.00 83.88 1264 ALA A CA 1
ATOM 10035 C C . ALA A 1 1264 ? -17.268 9.572 105.091 1.00 83.88 1264 ALA A C 1
ATOM 10037 O O . ALA A 1 1264 ? -18.318 9.934 105.605 1.00 83.88 1264 ALA A O 1
ATOM 10038 N N . PHE A 1 1265 ? -16.116 9.552 105.771 1.00 82.56 1265 PHE A N 1
ATOM 10039 C CA . PHE A 1 1265 ? -16.013 9.969 107.175 1.00 82.56 1265 PHE A CA 1
ATOM 10040 C C . PHE A 1 1265 ? -16.434 11.434 107.389 1.00 82.56 1265 PHE A C 1
ATOM 10042 O O . PHE A 1 1265 ? -17.013 11.755 108.422 1.00 82.56 1265 PHE A O 1
ATOM 10049 N N . MET A 1 1266 ? -16.236 12.304 106.389 1.00 84.19 1266 MET A N 1
ATOM 10050 C CA . MET A 1 1266 ? -16.679 13.700 106.458 1.00 84.19 1266 MET A CA 1
ATOM 10051 C C . MET A 1 1266 ? -18.205 13.793 106.577 1.00 84.19 1266 MET A C 1
ATOM 10053 O O . MET A 1 1266 ? -18.698 14.688 107.246 1.00 84.19 1266 MET A O 1
ATOM 10057 N N . LEU A 1 1267 ? -18.970 12.860 105.988 1.00 83.12 1267 LEU A N 1
ATOM 10058 C CA . LEU A 1 1267 ? -20.429 12.829 106.154 1.00 83.12 1267 LEU A CA 1
ATOM 10059 C C . LEU A 1 1267 ? -20.843 12.500 107.583 1.00 83.12 1267 LEU A C 1
ATOM 10061 O O . LEU A 1 1267 ? -21.830 13.056 108.053 1.00 83.12 1267 LEU A O 1
ATOM 10065 N N . GLU A 1 1268 ? -20.113 11.625 108.277 1.00 79.44 1268 GLU A N 1
ATOM 10066 C CA . GLU A 1 1268 ? -20.385 11.343 109.689 1.00 79.44 1268 GLU A CA 1
ATOM 10067 C C . GLU A 1 1268 ? -20.101 12.565 110.560 1.00 79.44 1268 GLU A C 1
ATOM 10069 O O . GLU A 1 1268 ? -20.861 12.843 111.486 1.00 79.44 1268 GLU A O 1
ATOM 10074 N N . ASP A 1 1269 ? -19.041 13.313 110.257 1.00 82.69 1269 ASP A N 1
ATOM 10075 C CA . ASP A 1 1269 ? -18.713 14.538 110.983 1.00 82.69 1269 ASP A CA 1
ATOM 10076 C C . ASP A 1 1269 ? -19.706 15.666 110.672 1.00 82.69 1269 ASP A C 1
ATOM 10078 O O . ASP A 1 1269 ? -20.230 16.280 111.601 1.00 82.69 1269 ASP A O 1
ATOM 10082 N N . TYR A 1 1270 ? -20.078 15.866 109.405 1.00 85.06 1270 TYR A N 1
ATOM 10083 C CA . TYR A 1 1270 ? -21.125 16.815 109.016 1.00 85.06 1270 TYR A CA 1
ATOM 10084 C C . TYR A 1 1270 ? -22.495 16.449 109.595 1.00 85.06 1270 TYR A C 1
ATOM 10086 O O . TYR A 1 1270 ? -23.239 17.330 110.012 1.00 85.06 1270 TYR A O 1
ATOM 10094 N N . SER A 1 1271 ? -22.817 15.157 109.695 1.00 76.75 1271 SER A N 1
ATOM 10095 C CA . SER A 1 1271 ? -24.079 14.688 110.283 1.00 76.75 1271 SER A CA 1
ATOM 10096 C C . SER A 1 1271 ? -24.144 14.847 111.804 1.00 76.75 1271 SER A C 1
ATOM 10098 O O . SER A 1 1271 ? -25.236 14.782 112.350 1.00 76.75 1271 SER A O 1
ATOM 10100 N N . LYS A 1 1272 ? -23.011 15.029 112.500 1.00 79.25 1272 LYS A N 1
ATOM 10101 C CA . LYS A 1 1272 ? -22.980 15.373 113.938 1.00 79.25 1272 LYS A CA 1
ATOM 10102 C C . LYS A 1 1272 ? -23.098 16.881 114.188 1.00 79.25 1272 LYS A C 1
ATOM 10104 O O . LYS A 1 1272 ? -23.345 17.279 115.324 1.00 79.25 1272 LYS A O 1
ATOM 10109 N N . GLN A 1 1273 ? -22.820 17.702 113.172 1.00 73.19 1273 GLN A N 1
ATOM 10110 C CA . GLN A 1 1273 ? -22.913 19.166 113.234 1.00 73.19 1273 GLN A CA 1
ATOM 10111 C C . GLN A 1 1273 ? -24.331 19.685 112.941 1.00 73.19 1273 GLN A C 1
ATOM 10113 O O . GLN A 1 1273 ? -24.636 20.830 113.275 1.00 73.19 1273 GLN A O 1
ATOM 10118 N N . ILE A 1 1274 ? -25.167 18.849 112.323 1.00 70.38 1274 ILE A N 1
ATOM 10119 C CA . ILE A 1 1274 ? -26.620 19.015 112.172 1.00 70.38 1274 ILE A CA 1
ATOM 10120 C C . ILE A 1 1274 ? -27.292 18.368 113.379 1.00 70.38 1274 ILE A C 1
ATOM 10122 O O . ILE A 1 1274 ? -28.227 18.989 113.933 1.00 70.38 1274 ILE A O 1
#

Mean predicted aligned error: 24.14 Å

Sequence (1274 aa):
TQATMSTDPLVLKQQLITLVHGLTELSPREQITLAQSYITANELDTLGFTSQELTIIKAKVTYINDYFNYRDEIQKLGQKIAPLLFTHSNLVDAYTTSEVQKEYEKLNEEIKQTNETYKTIVDNATPALVDQFVGNALQYGNSEVNQKKFFVDQGANIPHLERVTQVVEKIRPTIEDLKAFYSQTNITEKEKLATKIRQQYNNASKEGQTAIASFTMPGEGTPVFATLVQTEQLTGEAEKVQVMIEELATRDYKTAADYIRAVKATETAYYKLTPEGQALIKKEELDAFVSEVTFIEGVTQLRPSTKPEYRETLAALDALGKTITAPRNPKEVDVAKDAIDAYLKVMKDVEAVENAIVAITTIDKAKEAREQYDKLDKDAQRLVNNSKDLTTWERQIKALEKLDDQLEALHPADKSFATKTLSAKKSLDKYTEAERGLLTYAKRLETFVPLAELEQAVKKLKPTHYDYANELQKLRAMHTALKNTIQEPNLQAATAKRITQLDNQISVMEDEKKVAADVVKLIDALDTLVKGDKATYINTMVEARAKFNDLPTNARKAVTNSKDLTAHEKDYKAVLRVIDMIDNIDEGAKNFTSKVNSAKKAYDKLPSMQQAYVTNYPFIEEALQYSDLIEQLNKLRPTAKTYRADVLALRTAYNALQSSQQQKIFNYENLLEAENFIKEADALDEQIMALAATPPEKMVEEVAKLGTAYKAMDSGVKRLVQNAKILTDFERENKAVIKVVQLIQNLDPGYRDYAKRVAAARKAYDKLTPIAKARVTNYKDLESVEPVAYLIGDIAALRPTSKTFAKDVATLRSTYEALSEREKALITNIKVLVEAEEQLGEVGEVVALIETAIEDVKHEAYMQRLTDARIAFDRLTPQQKRLVSNQKELMNHEKAVKPVLTTMVLIDRIDPEMTNFVKDTLAARAAYGKLDRNQRPLVTNYERLAYYEPVAEVTGLIDKIKPTSKSYHDDVEKAREIYNSLDEERQALVPNLPNLLEAEKNIAGAADIDEFIASLPNAPAEDFLKNVQQARNIYNGLTAERKRAVKNYPLLQQQEKIAKPVQDVVNKIDGIFTARDMAKQYQIVMKAYDKLDATQRKYVYNAKVFLTLTDVIKVHDKIEALKPSDPNYFGLVQLVRKEYNQLSSADKQRVSNYDKLLEAEAQRATLDKVMETIARISPTSADYFTMVDDAQAAYVSLPAALRKHVINYDKLDKANKDVTAARKVINAIATIDEQSLNFEKQVIAAQKAFDALTSDQRRLIHNAFMLEDYSKQI

Foldseek 3Di:
DDPPQDPDLQSNVVVLLVLLQPQALPDDPVSLVVNVCCLVVDPVVVSVDDPLLNLLSVLSSVLSVVSVVLLVLLQVLLVLLVQLALLNQQNLVSLVVSCSVVSVVVSLVVNLVSLVVSVVSLVPHDPVSCNRRVHCYCCQSPDPVSVVVSSVVSRHPVVSVVVSVVLSVLCVVLLVLLVVLVPDDPLVVNLVSLVVSVVSLVVGDPSSVSNQCSHDDVPDPHRSNVVSVVSVVLQVLLVVLVVLLVCLLPPDDPDLVSSLVSLVVSVVSLVPHDPVSVVVDPVVSSVLSVLLNVLLVLLVPQDQDLDPVSVVSLVVSQVSLVVNPDHSCCPSSVVSNVSSVVVVVLVVLLVVLLVLLVPDQALVSLVVSVVSLVVRDPSSNNNNPCVVSSVVCVVLSVLLVVLLVLLVPQALPDPCNLVSLVVSVVSLVVDDPSSNVRRPRSVVSVQSNLLSVLVVLLVVQAPPPPPSPVSLVVSVVSLVPHDQPDPDVNRSVRSVVSSVVSVVSSVVSVVLVPPLVPLLVLLVVLVVDDPPDVVVNVVSLVVNCVVLVVRDPRSNVVNPRVVSSVVSPPDDPPLVPLLVLLVDQDLLDPCNQVSLVPSVVVLVPDDPVSNVSRDRPPVSVVSNLQPPLLVLLVPADLPDPCNVVSLVVSVVSLVPDDPVSNVSNPRCVSSVVSVVLLVLQVVLLVLLVVLVPDDPVCSQPSLVVSVVVLVPDDPSNNVNNDRVVSSVVSNPQVVLLVVLLVLLVDADLVDPCRQVSLVVSVVSLVPHDPVSNVSRDPPPSSPPPNPLSVLLVLLVVQDLLDPCNVVSLVVSVVSLVPDDPVSNVSNDRPVSSVVSVVLQPLLVVLLVLLVVLPVDCLDPCSVVSLVVSVVSLVPDDPSSNSNNPCNVVSVVSVVLQVLLVVLLVLLVPQDLVDPCNLVSLVVSVVSLVPRDPSSNSSNPNVVSSVVCVLLSVLLVLLVPQDLQDLCNVVSLVVSVVSLVVDDPVSNVSNPNVVSSVVSVVLLVLQVVLLVLLVCLLVDQLVCNLVSLVVSVVVLVPDDPSSVSNRNCVVSSVVSVVLNVLLVVLLVLLVCLLVDPQNVVSLVVSVVSLVPHDPSSNSNNPCVVVSVPCPLLVVLLVLLVPQDLLDPCNVVSLVVSVVSLVPDDPVSVVSSPCVVSSVVSVVLVVLLVVLLVLLVPQDLPDPCNLVSLVVSVVSLVPRDPSNSVVNPSVVSSVVSVVLSVLLVVLLVLLVPQDPPDPCNVVSLVVSVVSLVPHDPSSNVSNPCVVSSVVSVVVD

Radius of gyration: 71.2 Å; Cα contacts (8 Å, |Δi|>4): 1105; chains: 1; bounding box: 200×85×208 Å

Secondary structure (DSSP, 8-state):
------SSHHHHHHHHHHHHHH--TT--HHHHHHHHHHHHHS-GGGGT--HHHHHHHHHHHHHHHHHHHHHHHHHHHHHHHTT--TT-TTHHHHHHHH-HHHHHHHHHHHHHHHHHHHHHHHHTS-HHHHHHHTTTTTTTTT-HHHHHHHHHHTT--HHHHHHHHHHHHHHHHHHHHHHHHHH---HHHHHHHHHHHHHHHHHS-HHHHHHHHT---TT-SS-HHHHHHHHHHHHHHHHHHHHHHHHHHH---SSHHHHHHHHHHHHHHHHHS-HHHHTTS-HHHHHHHHHHHHHHHHHHH----SSHHHHHHHHHHHHHHHH-SS-SSHHHHHHHHHHHHHHHHHHHHHHHHHHHHHT--SHHHHHHHHHHHHHS-TTHHHH-TTHHHHHHHHHHHHHHHHHHHHHHT--TT-TTHHHHHHHHHHHHTTS-HHHHTT-TTGGGHHHHHHHHHHHHHHHH--TT-TTHHHHHHHHHHHHHT------SHHHHHHHHHHHHHHHHHHHHHHHHHHHHHHHHHHHHHHTTS-TT-HHHHHHHHHHHHHHHHHS-HHHHHT-TTTHHHHTTSTT--SGGGHHHHHTT--TTSTTHHHHHHHHHHHHTTS-HHHHTT---TTHHHHHTTSHHHHHHHTT--TT-TTHHHHHHHHHHHHHTS-HHHHTT-TTTHHHHHHHHHHHHHHHHHHHHHGGGG--TTTHHHHHHHHHHHHHHS-HHHHTT-S-HHHHHHHHHHHHHHHHHHHHHTT--TTSTTHHHHHHHHHHHHHTS-HHHHTT---THHHHTTHHHHHHHHHHHT--TT-TTHHHHHHHHHHHHHTS-HHHHTT---THHHHHHHHTTSTTHHHHHHHHHHHS-TTSTTHHHHHHHHHHHHHTS-HHHHTT-TTHHHHHHHHHHHHHHHHHHHHHHT--TTSTTHHHHHHHHHHHHHTS-TTTGGG-TTHHHHHHHHHHHHHHHHHHH--TTSTTHHHHHHHHHHHHHHS-HHHHTT-TTHHHHHHHHHHHHTTHHHHHHHHHGGGS-HHHHHHHHHHHHHHHHHS-HHHHHH-TTHHHHHHHHHHHHHHHHHHHHHHGGGG-S-HHHHHHHHHHHHHTS-HHHHHT-TTHHHHHTTHHHHHHHHHHHT--TTSTTHHHHHHHHHHHHHHS-HHHHTT-TTHHHHHHHHHHHHHHHHHHHHHHH--TT-TTHHHHHHHHHHHHHHS-TTTGGG-TTHHHHHHHHHHHHHHHHHHHHHHT--TT-TTHHHHHHHHHHHHHTS-HHHHTT-TTHHHHHHHHHH-

Nearest PDB structures (foldseek):
  6hem-assembly1_A  TM=2.345E-01  e=4.573E+00  Homo sapiens
  4u6u-assembly2_D  TM=1.555E-01  e=2.780E+00  Kluyveromyces lactis
  7woo-assembly1_C  TM=9.624E-02  e=1.272E+00  Saccharomyces cerevisiae

Solvent-accessible surface area (backbone atoms only — not comparable to full-atom values): 72231 Å² total; per-residue (Å²): 133,85,77,76,74,56,91,49,55,73,60,28,45,54,52,49,43,52,53,53,18,68,43,33,64,80,55,56,69,68,62,50,52,52,56,48,47,55,67,73,75,42,71,56,67,81,54,71,54,50,76,68,55,51,51,54,54,52,44,49,55,50,50,35,49,50,45,50,58,48,41,62,54,34,34,56,52,13,63,64,48,66,74,68,41,52,70,27,41,51,41,59,61,53,54,66,73,60,47,53,68,61,55,48,53,53,52,53,50,55,53,47,52,51,29,53,58,45,46,55,57,54,74,72,45,54,71,71,56,41,68,56,45,41,54,66,42,54,69,41,56,73,40,72,68,36,40,54,47,48,39,40,78,46,53,16,60,54,75,55,47,56,51,45,53,60,36,40,68,69,41,46,66,48,55,53,49,46,55,52,37,70,73,46,81,54,66,71,65,28,47,55,42,42,55,54,43,49,54,52,41,70,71,37,52,76,59,34,33,42,27,55,52,34,26,32,57,93,95,50,93,60,32,53,48,56,58,45,55,55,50,52,54,41,50,55,54,34,47,53,41,51,50,45,56,52,45,65,66,70,58,88,63,93,42,68,68,58,45,44,51,49,49,54,49,41,53,54,49,46,72,68,42,52,77,73,29,41,72,75,48,68,58,72,69,52,51,54,53,50,52,51,39,50,44,40,50,51,54,73,67,60,66,96,55,65,52,70,66,43,60,53,50,52,52,53,47,51,55,53,49,66,72,59,81,78,62,78,56,48,74,58,49,50,53,36,47,52,50,49,55,49,52,52,51,47,50,52,54,30,49,52,30,44,51,33,53,73,63,51,77,42,67,65,43,45,49,50,23,46,52,51,44,66,70,40,53,82,69,48,50,66,43,30,80,56,51,66,56,49,56,53,48,55,65,52,42,60,58,48,48,57,47,31,52,54,43,61,66,61,40,62,79,44,95,55,31,35,62,52,44,53,49,49,51,63,57,56,71,75,51,54,72,76,61,52,70,50,39,89,37,61,74,56,49,76,41,43,41,65,54,18,54,46,52,50,52,58,71,65,64,46,95,82,40,94,61,43,68,65,56,54,53,52,50,54,56,54,56,73,71,66,66,89,77,60,81,52,67,70,57,34,54,34,40,53,50,39,55,52,49,51,53,50,49,58,51,44,61,66,50,46,74,67,57,29,70,60,58,44,63,58,57,67,49,62,82,74,62,75,87,82,52,65,65,61,50,57,50,51,53,51,47,56,47,48,54,59,64,69,43,55,75,72,33,46,71,64,27,85,64,67,72,67,68,63,76,75,69,84,88,76,77,76,50,75,57,62,55,66,60,59,80,72,75,60,86,89,46,98,59,31,71,62,56,54,65,51,50,56,66,58,62,77,70,56,58,73,84,46,45,74,68,44,88,68,65,72,65,56,74,63,61,70,77,52,52,68,60,56,59,57,56,77,71,73,55,89,85,44,93,53,36,77,58,52,54,53,52,52,53,52,58,57,69,72,48,55,74,80,48,50,72,70,42,87,62,56,66,63,57,58,58,57,55,51,41,56,55,61,13,55,60,52,35,58,59,55,65,55,57,84,77,54,55,84,89,54,41,71,60,57,52,54,54,54,60,51,58,66,70,72,56,54,76,74,23,56,74,62,38,83,49,69,68,64,58,60,60,59,66,60,56,66,64,59,37,65,59,31,51,62,44,51,77,70,78,58,85,92,44,99,56,33,44,60,54,58,54,52,28,52,60,50,50,72,72,44,52,76,77,43,42,75,69,48,88,62,67,75,76,58,72,82,57,54,73,69,30,50,56,53,50,54,58,73,60,67,45,90,84,43,94,52,33,77,57,49,53,56,47,51,54,55,57,59,70,71,50,53,73,78,58,49,73,70,53,87,61,68,70,65,60,59,69,61,66,70,66,64,63,82,29,57,66,49,37,54,43,40,53,64,28,63,72,47,77,81,48,93,56,26,73,56,36,48,51,54,31,46,58,56,47,68,73,47,54,83,67,41,49,74,60,26,83,51,52,61,55,51,54,49,53,58,57,60,46,49,60,35,56,53,25,43,58,32,37,73,63,49,40,72,90,44,96,53,24,48,59,35,43,51,50,19,50,54,44,50,66,70,42,50,89,80,42,51,80,70,36,85,58,52,69,60,46,67,69,46,47,66,38,33,50,33,43,52,39,46,73,63,55,37,61,86,45,96,53,31,66,62,41,50,50,50,28,49,53,53,45,69,70,46,55,76,75,50,48,74,52,34,84,55,54,68,60,48,55,52,51,52,54,26,40,63,71,17,46,70,58,30,55,54,43,68,46,51,89,74,44,55,35,79,46,33,61,57,50,54,52,47,48,51,52,55,52,67,70,43,55,80,66,27,48,45,40,34,81,40,53,67,56,45,56,52,51,49,64,43,38,53,63,28,51,53,42,42,53,46,54,68,47,38,85,78,44,96,53,45,65,63,44,48,54,52,42,47,58,49,53,67,70,44,51,79,74,37,54,63,44,29,64,61,48,69,66,56,75,60,40,64,63,39,45,54,44,39,53,51,51,72,65,65,46,67,69,43,96,57,33,69,60,50,53,52,51,48,50,55,55,46,68,71,44,52,81,73,44,51,74,62,32,83,58,50,65,59,51,54,51,59,53,51,50,49,58,54,50,52,51,38,48,50,44,38,64,63,54,42,95,85,44,95,56,35,67,56,42,45,52,51,30,49,51,46,52,64,70,42,56,81,50,52,52,81,73,48,88,60,49,68,59,45,55,52,47,50,52,41,48,52,58,26,51,54,35,46,49,44,54,71,68,57,45,91,87,43,98,53,30,68,61,46,50,51,51,29,49,54,51,46,68,70,42,52,78,73,37,47,73,66,33,84,64,52,66,54,53,58,55,54,62,70,74,104

Organism: NCBI:txid914327